Protein 3V9W (pdb70)

Organism: Escherichia coli (strain K12) (NCBI:txid83333)

CATH classification: 3.30.420.10

Nearest PDB structures (foldseek):
  3v9x-assembly1_B  TM=9.997E-01  e=3.879E-39  Escherichia coli K-12
  3nh2-assembly1_A  TM=9.971E-01  e=1.333E-38  Escherichia coli
  3va3-assembly1_B  TM=9.968E-01  e=2.052E-38  Escherichia coli K-12
  3ngy-assembly2_C  TM=9.799E-01  e=1.979E-33  Escherichia coli
  2f96-assembly1_B  TM=9.864E-01  e=3.680E-30  Pseudomonas aeruginosa PAO1

GO terms:
  GO:0042802 identical protein binding (F, IPI)
  GO:0005515 protein binding (F, IPI)
  GO:0000175 3'-5'-RNA exonuclease activity (F, IDA)
  GO:0000287 magnesium ion binding (F, IDA)
  GO:0005829 cytosol (C, IDA)
  GO:0008310 single-stranded DNA 3'-5' DNA exonuclease activity (F, IDA)
  GO:0008408 3'-5' exonuclease activity (F, IDA)
  GO:0034644 cellular response to UV (P, EXP)
  GO:0042780 tRNA 3'-end processing (P, EXP)
  GO:0008408 3'-5' exonuclease activity (F, EXP)
  GO:0042780 tRNA 3'-end processing (P, IMP)
  GO:0043628 regulatory ncRNA 3'-end processing (P, IMP)
  GO:0031125 rRNA 3'-end processing (P, IMP)
  GO:0006974 DNA damage response (P, IMP)
  GO:0042803 protein homodimerization activity (F, IPI)

Solvent-accessible surface area: 34585 Å² total; per-residue (Å²): 62,9,12,120,6,1,102,9,10,10,0,0,0,2,25,6,14,12,0,4,188,73,16,162,68,6,0,3,0,12,0,0,0,3,1,2,94,43,47,173,117,21,81,4,62,53,74,53,73,27,61,41,60,2,83,31,54,147,81,20,59,70,63,91,116,17,39,84,128,19,66,22,74,30,115,60,128,131,35,54,28,43,58,18,103,66,0,1,63,66,0,2,133,44,0,79,141,16,17,162,86,51,72,15,127,74,0,1,1,0,0,32,33,0,29,61,6,16,45,0,1,58,14,4,7,131,80,32,72,37,179,163,28,9,1,30,67,124,6,11,2,2,0,2,1,1,0,0,2,0,2,3,44,9,54,26,31,103,0,0,103,52,14,66,26,124,35,55,81,130,91,17,81,47,0,79,34,14,0,62,34,5,0,40,0,2,6,33,0,6,20,44,1,52,131,55,49,5,51,75,80,140,53,7,11,125,7,1,85,9,2,5,0,0,0,2,25,7,14,12,0,5,185,74,16,164,67,7,0,4,0,12,0,0,0,3,0,2,91,58,38,174,126,20,58,6,81,52,60,1,58,7,59,31,60,2,85,30,52,156,76,18,65,57,64,87,110,18,39,88,126,24,64,23,72,20,131,59,127,100,33,59,32,32,56,19,56,18,0,0,6,10,1,1,42,8,0,47,76,11,19,144,90,44,61,11,100,94,0,0,1,0,0,33,34,1,73,58,6,15,37,0,1,61,15,2,7,133,82,32,62,20,146,114,43,15,4,18,73,121,6,2,2,7,0,2,1,1,0,0,2,1,2,3,46,11,57,25,35,107,0,0,108,52,12,68,26,114,28,50,92,127,89,18,90,50,0,77,36,13,0,60,32,5,0,40,0,1,6,44,2,7,18,51,0,58,148,66,50,6,49,95,119,62,130,163,37,27,4,15,116,7,2,164,6,28,7,0,0,0,2,21,5,11,11,0,6,185,76,15,153,70,5,0,3,0,0,0,0,0,1,1,1,66,16,48,141,122,21,75,4,59,50,72,54,66,17,28,40,8,2,83,42,52,151,81,23,60,73,70,103,153,16,39,88,131,12,48,9,77,26,137,20,96,4,10,48,31,29,44,16,111,89,0,0,70,58,0,0,81,37,0,57,140,14,16,165,51,5,53,13,121,86,0,1,1,0,0,32,38,2,63,64,6,12,35,0,0,58,17,2,8,133,85,30,83,30,167,201,32,10,2,34,64,131,8,19,2,8,0,2,1,2,0,0,2,0,3,4,29,21,76,25,33,84,0,0,100,20,15,71,25,113,30,43,95,33,24,18,50,8,0,20,25,10,0,60,32,4,0,42,0,2,6,31,0,6,20,22,0,50,133,65,45,5,55,88,69,159,132,174,44,27,3,16,114,8,3,128,7,25,6,0,0,0,2,22,6,12,10,0,5,186,75,15,153,58,6,0,4,0,5,0,0,0,2,1,1,94,16,35,144,113,22,80,5,61,51,72,54,67,28,60,39,58,3,88,27,52,155,68,21,74,66,63,93,118,18,40,88,137,17,66,23,84,21,135,61,127,134,23,58,35,32,56,16,111,90,0,0,74,62,0,0,103,29,0,63,115,12,16,171,68,24,56,16,102,108,0,0,0,0,0,33,35,2,63,64,6,12,36,2,0,60,16,2,7,130,85,31,92,25,168,194,42,12,4,26,70,127,8,19,2,7,0,3,1,1,0,0,2,0,3,4,22,25,89,25,29,109,0,0,91,47,15,70,26,121,36,62,102,120,94,24,53,46,0,70,29,10,0,59,31,5,0,41,0,1,6,32,1,6,18,42,0,50,129,65,48,3,50,91,42,67,116,108,77

Structure (mmCIF, N/CA/C/O backbone):
data_3V9W
#
_entry.id   3V9W
#
_cell.length_a   46.340
_cell.length_b   46.340
_cell.length_c   315.354
_cell.angle_alpha   90.00
_cell.angle_beta   90.00
_cell.angle_gamma   120.00
#
_symmetry.space_group_name_H-M   'P 32'
#
loop_
_entity.id
_entity.type
_entity.pdbx_description
1 polymer 'Ribonuclease T'
2 polymer "DNA (5'-D(*GP*CP*TP*TP*A)-3')"
3 non-polymer 'MAGNESIUM ION'
4 non-polymer 'COBALT (II) ION'
5 water water
#
loop_
_atom_site.group_PDB
_atom_site.id
_atom_site.type_symbol
_atom_site.label_atom_id
_atom_site.label_alt_id
_atom_site.label_comp_id
_atom_site.label_asym_id
_atom_site.label_entity_id
_atom_site.label_seq_id
_atom_site.pdbx_PDB_ins_code
_atom_site.Cartn_x
_atom_site.Cartn_y
_atom_site.Cartn_z
_atom_site.occupancy
_atom_site.B_iso_or_equiv
_atom_site.auth_seq_id
_atom_site.auth_comp_id
_atom_site.auth_asym_id
_atom_site.auth_atom_id
_atom_site.pdbx_PDB_model_num
ATOM 1 N N . GLY A 1 29 ? 18.769 6.823 -14.621 1.00 50.41 9 GLY A N 1
ATOM 2 C CA . GLY A 1 29 ? 18.880 6.239 -13.297 1.00 51.90 9 GLY A CA 1
ATOM 3 C C . GLY A 1 29 ? 17.536 5.802 -12.747 1.00 45.18 9 GLY A C 1
ATOM 4 O O . GLY A 1 29 ? 17.335 5.768 -11.533 1.00 45.64 9 GLY A O 1
ATOM 5 N N . LEU A 1 30 ? 16.617 5.465 -13.646 1.00 43.73 10 LEU A N 1
ATOM 6 C CA . LEU A 1 30 ? 15.275 5.048 -13.257 1.00 40.66 10 LEU A CA 1
ATOM 7 C C . LEU A 1 30 ? 15.321 3.928 -12.224 1.00 42.93 10 LEU A C 1
ATOM 8 O O . LEU A 1 30 ? 14.551 3.928 -11.263 1.00 35.55 10 LEU A O 1
ATOM 13 N N . CYS A 1 31 ? 16.226 2.976 -12.424 1.00 46.01 11 CYS A N 1
ATOM 14 C CA . CYS A 1 31 ? 16.384 1.881 -11.471 1.00 41.90 11 CYS A CA 1
ATOM 15 C C . CYS A 1 31 ? 17.487 2.159 -10.439 1.00 38.53 11 CYS A C 1
ATOM 16 O O . CYS A 1 31 ? 17.855 1.286 -9.655 1.00 44.49 11 CYS A O 1
ATOM 19 N N . ASP A 1 32 ? 18.005 3.382 -10.443 1.00 39.23 12 ASP A N 1
ATOM 20 C CA . ASP A 1 32 ? 18.830 3.862 -9.339 1.00 42.60 12 ASP A CA 1
ATOM 21 C C . ASP A 1 32 ? 17.918 4.520 -8.314 1.00 34.24 12 ASP A C 1
ATOM 22 O O . ASP A 1 32 ? 18.213 4.549 -7.120 1.00 40.69 12 ASP A O 1
ATOM 27 N N . ARG A 1 33 ? 16.801 5.043 -8.806 1.00 27.75 13 ARG A N 1
ATOM 28 C CA . ARG A 1 33 ? 15.868 5.815 -8.000 1.00 30.29 13 ARG A CA 1
ATOM 29 C C . ARG A 1 33 ? 15.130 4.945 -6.982 1.00 24.67 13 ARG A C 1
ATOM 30 O O . ARG A 1 33 ? 14.937 5.349 -5.834 1.00 25.62 13 ARG A O 1
ATOM 38 N N . PHE A 1 34 ? 14.731 3.749 -7.402 1.00 22.50 14 PHE A N 1
ATOM 39 C CA . PHE A 1 34 ? 13.945 2.861 -6.548 1.00 25.92 14 PHE A CA 1
ATOM 40 C C . PHE A 1 34 ? 14.624 1.513 -6.300 1.00 25.91 14 PHE A C 1
ATOM 41 O O . PHE A 1 34 ? 14.023 0.457 -6.493 1.00 24.74 14 PHE A O 1
ATOM 49 N N . ARG A 1 35 ? 15.874 1.568 -5.850 1.00 27.35 15 ARG A N 1
ATOM 50 C CA . ARG A 1 35 ? 16.693 0.376 -5.604 1.00 26.99 15 ARG A CA 1
ATOM 51 C C . ARG A 1 35 ? 16.487 -0.777 -6.593 1.00 24.02 15 ARG A C 1
ATOM 52 O O . ARG A 1 35 ? 16.454 -1.942 -6.202 1.00 28.25 15 ARG A O 1
ATOM 60 N N . GLY A 1 36 ? 16.368 -0.446 -7.874 1.00 27.11 16 GLY A N 1
ATOM 61 C CA . GLY A 1 36 ? 16.289 -1.461 -8.910 1.00 27.08 16 GLY A CA 1
ATOM 62 C C . GLY A 1 36 ? 14.880 -1.772 -9.382 1.00 29.74 16 GLY A C 1
ATOM 63 O O . GLY A 1 36 ? 14.697 -2.463 -10.383 1.00 27.32 16 GLY A O 1
ATOM 64 N N . PHE A 1 37 ? 13.883 -1.271 -8.659 1.00 24.17 17 PHE A N 1
ATOM 65 C CA . PHE A 1 37 ? 12.489 -1.445 -9.053 1.00 26.29 17 PHE A CA 1
ATOM 66 C C . PHE A 1 37 ? 12.136 -0.622 -10.289 1.00 18.82 17 PHE A C 1
ATOM 67 O O . PHE A 1 37 ? 12.469 0.559 -10.382 1.00 26.55 17 PHE A O 1
ATOM 75 N N . TYR A 1 38 ? 11.433 -1.263 -11.216 1.00 20.44 18 TYR A N 1
ATOM 76 C CA . TYR A 1 38 ? 10.948 -0.643 -12.437 1.00 18.46 18 TYR A CA 1
ATOM 77 C C . TYR A 1 38 ? 9.460 -0.366 -12.243 1.00 16.39 18 TYR A C 1
ATOM 78 O O . TYR A 1 38 ? 8.654 -1.282 -12.323 1.00 17.39 18 TYR A O 1
ATOM 87 N N . PRO A 1 39 ? 9.097 0.897 -11.962 1.00 18.55 19 PRO A N 1
ATOM 88 C CA . PRO A 1 39 ? 7.705 1.208 -11.608 1.00 18.81 19 PRO A CA 1
ATOM 89 C C . PRO A 1 39 ? 6.782 1.210 -12.820 1.00 15.00 19 PRO A C 1
ATOM 90 O O . PRO A 1 39 ? 7.020 1.928 -13.791 1.00 18.84 19 PRO A O 1
ATOM 94 N N . VAL A 1 40 ? 5.727 0.408 -12.758 1.00 12.14 20 VAL A N 1
ATOM 95 C CA . VAL A 1 40 ? 4.752 0.371 -13.830 1.00 14.71 20 VAL A CA 1
ATOM 96 C C . VAL A 1 40 ? 3.363 0.667 -13.283 1.00 17.01 20 VAL A C 1
ATOM 97 O O . VAL A 1 40 ? 2.882 -0.030 -12.389 1.00 14.72 20 VAL A O 1
ATOM 101 N N . VAL A 1 41 ? 2.725 1.694 -13.833 1.00 16.41 21 VAL A N 1
ATOM 102 C CA . VAL A 1 41 ? 1.400 2.102 -13.387 1.00 19.32 21 VAL A CA 1
ATOM 103 C C . VAL A 1 41 ? 0.342 1.163 -13.952 1.00 17.17 21 VAL A C 1
ATOM 104 O O . VAL A 1 41 ? 0.322 0.874 -15.151 1.00 15.42 21 VAL A O 1
ATOM 108 N N . ILE A 1 42 ? -0.526 0.668 -13.074 1.00 16.23 22 ILE A N 1
ATOM 109 C CA . ILE A 1 42 ? -1.552 -0.283 -13.467 1.00 17.29 22 ILE A CA 1
ATOM 110 C C . ILE A 1 42 ? -2.900 0.141 -12.910 1.00 16.37 22 ILE A C 1
ATOM 111 O O . ILE A 1 42 ? -3.003 0.545 -11.747 1.00 14.22 22 ILE A O 1
ATOM 116 N N . ASP A 1 43 ? -3.925 0.067 -13.753 1.00 14.16 23 ASP A N 1
ATOM 117 C CA . ASP A 1 43 ? -5.301 0.166 -13.292 1.00 16.27 23 ASP A CA 1
ATOM 118 C C . ASP A 1 43 ? -6.137 -0.946 -13.912 1.00 16.99 23 ASP A C 1
ATOM 119 O O . ASP A 1 43 ? -6.010 -1.240 -15.102 1.00 16.04 23 ASP A O 1
ATOM 124 N N . VAL A 1 44 ? -6.998 -1.556 -13.102 1.00 15.85 24 VAL A N 1
ATOM 125 C CA . VAL A 1 44 ? -7.903 -2.579 -13.599 1.00 17.75 24 VAL A CA 1
ATOM 126 C C . VAL A 1 44 ? -9.356 -2.178 -13.390 1.00 21.22 24 VAL A C 1
ATOM 127 O O . VAL A 1 44 ? -9.672 -1.415 -12.476 1.00 19.98 24 VAL A O 1
ATOM 131 N N . GLU A 1 45 ? -10.229 -2.685 -14.255 1.00 17.44 25 GLU A N 1
ATOM 132 C CA . GLU A 1 45 ? -11.663 -2.622 -14.019 1.00 20.54 25 GLU A CA 1
ATOM 133 C C . GLU A 1 45 ? -12.139 -4.045 -13.797 1.00 21.12 25 GLU A C 1
ATOM 134 O O . GLU A 1 45 ? -11.645 -4.978 -14.433 1.00 20.09 25 GLU A O 1
ATOM 140 N N . THR A 1 46 ? -13.097 -4.212 -12.893 1.00 20.42 26 THR A N 1
ATOM 141 C CA . THR A 1 46 ? -13.488 -5.541 -12.453 1.00 19.99 26 THR A CA 1
ATOM 142 C C . THR A 1 46 ? -14.998 -5.640 -12.304 1.00 19.66 26 THR A C 1
ATOM 143 O O . THR A 1 46 ? -15.696 -4.630 -12.338 1.00 20.70 26 THR A O 1
ATOM 147 N N . ALA A 1 47 ? -15.490 -6.860 -12.114 1.00 23.61 27 ALA A N 1
ATOM 148 C CA . ALA A 1 47 ? -16.910 -7.074 -11.860 1.00 26.13 27 ALA A CA 1
ATOM 149 C C . ALA A 1 47 ? -17.185 -7.276 -10.373 1.00 26.51 27 ALA A C 1
ATOM 150 O O . ALA A 1 47 ? -18.161 -7.930 -10.003 1.00 27.10 27 ALA A O 1
ATOM 152 N N . GLY A 1 48 ? -16.324 -6.722 -9.523 1.00 23.83 28 GLY A N 1
ATOM 153 C CA . GLY A 1 48 ? -16.514 -6.814 -8.084 1.00 25.69 28 GLY A CA 1
ATOM 154 C C . GLY A 1 48 ? -15.251 -6.567 -7.281 1.00 24.53 28 GLY A C 1
ATOM 155 O O . GLY A 1 48 ? -14.186 -6.322 -7.846 1.00 21.01 28 GLY A O 1
ATOM 156 N N . PHE A 1 49 ? -15.365 -6.634 -5.958 1.00 21.64 29 PHE A N 1
ATOM 157 C CA . PHE A 1 49 ? -14.235 -6.328 -5.091 1.00 18.10 29 PHE A CA 1
ATOM 158 C C . PHE A 1 49 ? -13.434 -7.564 -4.710 1.00 22.62 29 PHE A C 1
ATOM 159 O O . PHE A 1 49 ? -12.395 -7.458 -4.057 1.00 25.68 29 PHE A O 1
ATOM 167 N N . ASN A 1 50 ? -13.922 -8.736 -5.103 1.00 25.23 30 ASN A N 1
ATOM 168 C CA . ASN A 1 50 ? -13.264 -9.988 -4.739 1.00 25.85 30 ASN A CA 1
ATOM 169 C C . ASN A 1 50 ? -12.319 -10.469 -5.836 1.00 22.27 30 ASN A C 1
ATOM 170 O O . ASN A 1 50 ? -12.762 -10.947 -6.879 1.00 21.92 30 ASN A O 1
ATOM 175 N N . ALA A 1 51 ? -11.017 -10.345 -5.589 1.00 21.67 31 ALA A N 1
ATOM 176 C CA . ALA A 1 51 ? -10.009 -10.628 -6.607 1.00 23.43 31 ALA A CA 1
ATOM 177 C C . ALA A 1 51 ? -9.982 -12.095 -7.034 1.00 25.34 31 ALA A C 1
ATOM 178 O O . ALA A 1 51 ? -9.513 -12.420 -8.123 1.00 26.48 31 ALA A O 1
ATOM 180 N N . LYS A 1 52 ? -10.486 -12.979 -6.179 1.00 27.59 32 LYS A N 1
ATOM 181 C CA . LYS A 1 52 ? -10.437 -14.409 -6.469 1.00 28.23 32 LYS A CA 1
ATOM 182 C C . LYS A 1 52 ? -11.655 -14.928 -7.228 1.00 25.43 32 LYS A C 1
ATOM 183 O O . LYS A 1 52 ? -11.560 -15.921 -7.949 1.00 24.07 32 LYS A O 1
ATOM 189 N N . THR A 1 53 ? -12.792 -14.258 -7.074 1.00 21.52 33 THR A N 1
ATOM 190 C CA . THR A 1 53 ? -14.042 -14.760 -7.635 1.00 29.10 33 THR A CA 1
ATOM 191 C C . THR A 1 53 ? -14.707 -13.814 -8.629 1.00 29.66 33 THR A C 1
ATOM 192 O O . THR A 1 53 ? -15.606 -14.218 -9.366 1.00 25.70 33 THR A O 1
ATOM 196 N N . ASP A 1 54 ? -14.280 -12.556 -8.644 1.00 26.25 34 ASP A N 1
ATOM 197 C CA . ASP A 1 54 ? -14.908 -11.573 -9.516 1.00 22.45 34 ASP A CA 1
ATOM 198 C C . ASP A 1 54 ? -14.077 -11.334 -10.774 1.00 21.62 34 ASP A C 1
ATOM 199 O O . ASP A 1 54 ? -12.848 -11.291 -10.724 1.00 23.12 34 ASP A O 1
ATOM 204 N N . ALA A 1 55 ? -14.761 -11.197 -11.903 1.00 22.01 35 ALA A N 1
ATOM 205 C CA . ALA A 1 55 ? -14.093 -11.077 -13.195 1.00 23.36 35 ALA A CA 1
ATOM 206 C C . ALA A 1 55 ? -13.194 -9.848 -13.291 1.00 21.05 35 ALA A C 1
ATOM 207 O O . ALA A 1 55 ? -13.544 -8.765 -12.822 1.00 19.22 35 ALA A O 1
ATOM 209 N N . LEU A 1 56 ? -12.028 -10.038 -13.899 1.00 19.49 36 LEU A N 1
ATOM 210 C CA . LEU A 1 56 ? -11.230 -8.928 -14.399 1.00 20.02 36 LEU A CA 1
ATOM 211 C C . LEU A 1 56 ? -11.836 -8.510 -15.738 1.00 18.45 36 LEU A C 1
ATOM 212 O O . LEU A 1 56 ? -12.095 -9.356 -16.591 1.00 23.31 36 LEU A O 1
ATOM 217 N N . LEU A 1 57 ? -12.082 -7.217 -15.923 1.00 18.86 37 LEU A N 1
ATOM 218 C CA . LEU A 1 57 ? -12.757 -6.751 -17.137 1.00 19.93 37 LEU A CA 1
ATOM 219 C C . LEU A 1 57 ? -11.895 -5.864 -18.029 1.00 21.17 37 LEU A C 1
ATOM 220 O O . LEU A 1 57 ? -12.140 -5.754 -19.227 1.00 17.75 37 LEU A O 1
ATOM 225 N N . GLU A 1 58 ? -10.898 -5.216 -17.446 1.00 21.76 38 GLU A N 1
ATOM 226 C CA . GLU A 1 58 ? -10.083 -4.282 -18.205 1.00 17.84 38 GLU A CA 1
ATOM 227 C C . GLU A 1 58 ? -8.779 -4.059 -17.473 1.00 19.26 38 GLU A C 1
ATOM 228 O O . GLU A 1 58 ? -8.730 -4.100 -16.245 1.00 16.66 38 GLU A O 1
ATOM 234 N N . ILE A 1 59 ? -7.713 -3.831 -18.226 1.00 17.32 39 ILE A N 1
ATOM 235 C CA . ILE A 1 59 ? -6.434 -3.517 -17.611 1.00 13.41 39 ILE A CA 1
ATOM 236 C C . ILE A 1 59 ? -5.657 -2.566 -18.502 1.00 16.34 39 ILE A C 1
ATOM 237 O O . ILE A 1 59 ? -5.661 -2.699 -19.727 1.00 19.80 39 ILE A O 1
ATOM 242 N N . ALA A 1 60 ? -5.028 -1.578 -17.882 1.00 16.04 40 ALA A N 1
ATOM 243 C CA . ALA A 1 60 ? -4.170 -0.656 -18.605 1.00 15.37 40 ALA A CA 1
ATOM 244 C C . ALA A 1 60 ? -2.852 -0.528 -17.861 1.00 18.60 40 ALA A C 1
ATOM 245 O O . ALA A 1 60 ? -2.815 -0.548 -16.625 1.00 17.26 40 ALA A O 1
ATOM 247 N N . ALA A 1 61 ? -1.767 -0.405 -18.618 1.00 17.96 41 ALA A N 1
ATOM 248 C CA . ALA A 1 61 ? -0.443 -0.311 -18.029 1.00 15.81 41 ALA A CA 1
ATOM 249 C C . ALA A 1 61 ? 0.349 0.830 -18.648 1.00 16.83 41 ALA A C 1
ATOM 250 O O . ALA A 1 61 ? 0.341 1.019 -19.866 1.00 18.43 41 ALA A O 1
ATOM 252 N N . ILE A 1 62 ? 1.039 1.584 -17.799 1.00 16.81 42 ILE A N 1
ATOM 253 C CA . ILE A 1 62 ? 1.890 2.671 -18.269 1.00 17.59 42 ILE A CA 1
ATOM 254 C C . ILE A 1 62 ? 3.272 2.555 -17.636 1.00 19.43 42 ILE A C 1
ATOM 255 O O . ILE A 1 62 ? 3.421 2.645 -16.417 1.00 16.71 42 ILE A O 1
ATOM 260 N N . THR A 1 63 ? 4.280 2.322 -18.469 1.00 16.17 43 THR A N 1
ATOM 261 C CA . THR A 1 63 ? 5.656 2.275 -18.002 1.00 16.97 43 THR A CA 1
ATOM 262 C C . THR A 1 63 ? 6.169 3.701 -17.864 1.00 18.20 43 THR A C 1
ATOM 263 O O . THR A 1 63 ? 5.560 4.636 -18.388 1.00 19.36 43 THR A O 1
ATOM 267 N N . LEU A 1 64 ? 7.287 3.861 -17.169 1.00 18.80 44 LEU A N 1
ATOM 268 C CA . LEU A 1 64 ? 7.835 5.184 -16.916 1.00 20.66 44 LEU A CA 1
ATOM 269 C C . LEU A 1 64 ? 9.269 5.288 -17.421 1.00 20.99 44 LEU A C 1
ATOM 270 O O . LEU A 1 64 ? 9.953 4.278 -17.593 1.00 26.44 44 LEU A O 1
ATOM 275 N N . LYS A 1 65 ? 9.721 6.514 -17.653 1.00 26.47 45 LYS A N 1
ATOM 276 C CA . LYS A 1 65 ? 11.107 6.746 -18.028 1.00 28.51 45 LYS A CA 1
ATOM 277 C C . LYS A 1 65 ? 11.648 7.967 -17.303 1.00 27.67 45 LYS A C 1
ATOM 278 O O . LYS A 1 65 ? 10.884 8.828 -16.867 1.00 22.06 45 LYS A O 1
ATOM 284 N N . MET A 1 66 ? 12.967 8.026 -17.171 1.00 27.50 46 MET A N 1
ATOM 285 C CA . MET A 1 66 ? 13.622 9.177 -16.575 1.00 25.91 46 MET A CA 1
ATOM 286 C C . MET A 1 66 ? 14.515 9.836 -17.613 1.00 32.58 46 MET A C 1
ATOM 287 O O . MET A 1 66 ? 15.309 9.162 -18.269 1.00 30.78 46 MET A O 1
ATOM 292 N N . ASP A 1 67 ? 14.381 11.149 -17.772 1.00 32.74 47 ASP A N 1
ATOM 293 C CA . ASP A 1 67 ? 15.206 11.859 -18.742 1.00 32.52 47 ASP A CA 1
ATOM 294 C C . ASP A 1 67 ? 16.630 12.045 -18.223 1.00 31.35 47 ASP A C 1
ATOM 295 O O . ASP A 1 67 ? 16.961 11.614 -17.119 1.00 30.48 47 ASP A O 1
ATOM 300 N N . GLU A 1 68 ? 17.472 12.678 -19.032 1.00 33.08 48 GLU A N 1
ATOM 301 C CA . GLU A 1 68 ? 18.880 12.830 -18.693 1.00 36.89 48 GLU A CA 1
ATOM 302 C C . GLU A 1 68 ? 19.075 13.781 -17.511 1.00 36.96 48 GLU A C 1
ATOM 303 O O . GLU A 1 68 ? 20.128 13.783 -16.873 1.00 35.79 48 GLU A O 1
ATOM 309 N N . GLN A 1 69 ? 18.052 14.580 -17.221 1.00 27.40 49 GLN A N 1
ATOM 310 C CA . GLN A 1 69 ? 18.096 15.517 -16.101 1.00 30.79 49 GLN A CA 1
ATOM 311 C C . GLN A 1 69 ? 17.491 14.936 -14.820 1.00 39.06 49 GLN A C 1
ATOM 312 O O . GLN A 1 69 ? 17.451 15.606 -13.787 1.00 35.92 49 GLN A O 1
ATOM 318 N N . GLY A 1 70 ? 17.011 13.698 -14.894 1.00 30.92 50 GLY A N 1
ATOM 319 C CA . GLY A 1 70 ? 16.549 12.990 -13.712 1.00 30.70 50 GLY A CA 1
ATOM 320 C C . GLY A 1 70 ? 15.065 13.116 -13.431 1.00 30.40 50 GLY A C 1
ATOM 321 O O . GLY A 1 70 ? 14.598 12.771 -12.342 1.00 31.40 50 GLY A O 1
ATOM 322 N N . TRP A 1 71 ? 14.316 13.606 -14.412 1.00 29.58 51 TRP A N 1
ATOM 323 C CA . TRP A 1 71 ? 12.885 13.810 -14.243 1.00 26.78 51 TRP A CA 1
ATOM 324 C C . TRP A 1 71 ? 12.072 12.620 -14.748 1.00 32.52 51 TRP A C 1
ATOM 325 O O . TRP A 1 71 ? 12.440 11.974 -15.730 1.00 26.56 51 TRP A O 1
ATOM 336 N N . LEU A 1 72 ? 10.965 12.343 -14.065 1.00 27.39 52 LEU A N 1
ATOM 337 C CA . LEU A 1 72 ? 10.141 11.173 -14.352 1.00 23.08 52 LEU A CA 1
ATOM 338 C C . LEU A 1 72 ? 8.922 11.527 -15.205 1.00 24.04 52 LEU A C 1
ATOM 339 O O . LEU A 1 72 ? 8.248 12.529 -14.964 1.00 25.87 52 LEU A O 1
ATOM 344 N N . MET A 1 73 ? 8.642 10.696 -16.203 1.00 22.50 53 MET A N 1
ATOM 345 C CA . MET A 1 73 ? 7.500 10.912 -17.080 1.00 21.90 53 MET A CA 1
ATOM 346 C C . MET A 1 73 ? 7.028 9.579 -17.644 1.00 18.52 53 MET A C 1
ATOM 347 O O . MET A 1 73 ? 7.772 8.600 -17.621 1.00 19.83 53 MET A O 1
ATOM 352 N N . PRO A 1 74 ? 5.785 9.536 -18.145 1.00 20.76 54 PRO A N 1
ATOM 353 C CA . PRO A 1 74 ? 5.244 8.309 -18.740 1.00 19.22 54 PRO A CA 1
ATOM 354 C C . PRO A 1 74 ? 5.998 7.916 -20.004 1.00 23.37 54 PRO A C 1
ATOM 355 O O . PRO A 1 74 ? 6.451 8.789 -20.750 1.00 28.03 54 PRO A O 1
ATOM 359 N N . ASP A 1 75 ? 6.121 6.614 -20.238 1.00 21.39 55 ASP A N 1
ATOM 360 C CA . ASP A 1 75 ? 6.835 6.095 -21.398 1.00 22.33 55 ASP A CA 1
ATOM 361 C C . ASP A 1 75 ? 5.867 5.386 -22.353 1.00 23.68 55 ASP A C 1
ATOM 362 O O . ASP A 1 75 ? 5.354 5.998 -23.287 1.00 24.45 55 ASP A O 1
ATOM 367 N N . THR A 1 76 ? 5.604 4.108 -22.096 1.00 23.77 56 THR A N 1
ATOM 368 C CA . THR A 1 76 ? 4.756 3.286 -22.958 1.00 25.25 56 THR A CA 1
ATOM 369 C C . THR A 1 76 ? 3.385 2.991 -22.341 1.00 21.45 56 THR A C 1
ATOM 370 O O . THR A 1 76 ? 3.289 2.733 -21.149 1.00 21.70 56 THR A O 1
ATOM 374 N N . THR A 1 77 ? 2.337 3.018 -23.162 1.00 24.15 57 THR A N 1
ATOM 375 C CA . THR A 1 77 ? 0.982 2.694 -22.709 1.00 25.39 57 THR A CA 1
ATOM 376 C C . THR A 1 77 ? 0.412 1.450 -23.397 1.00 25.05 57 THR A C 1
ATOM 377 O O . THR A 1 77 ? 0.433 1.348 -24.622 1.00 23.62 57 THR A O 1
ATOM 381 N N . LEU A 1 78 ? -0.094 0.510 -22.600 1.00 22.57 58 LEU A N 1
ATOM 382 C CA . LEU A 1 78 ? -0.840 -0.642 -23.110 1.00 20.61 58 LEU A CA 1
ATOM 383 C C . LEU A 1 78 ? -2.219 -0.687 -22.467 1.00 20.75 58 LEU A C 1
ATOM 384 O O . LEU A 1 78 ? -2.403 -0.239 -21.337 1.00 22.68 58 LEU A O 1
ATOM 389 N N . HIS A 1 79 ? -3.179 -1.261 -23.180 1.00 20.84 59 HIS A N 1
ATOM 390 C CA . HIS A 1 79 ? -4.551 -1.322 -22.692 1.00 20.43 59 HIS A CA 1
ATOM 391 C C . HIS A 1 79 ? -5.287 -2.521 -23.285 1.00 20.22 59 HIS A C 1
ATOM 392 O O . HIS A 1 79 ? -5.254 -2.748 -24.495 1.00 19.17 59 HIS A O 1
ATOM 399 N N . PHE A 1 80 ? -5.941 -3.297 -22.426 1.00 19.02 60 PHE A N 1
ATOM 400 C CA . PHE A 1 80 ? -6.695 -4.459 -22.883 1.00 19.03 60 PHE A CA 1
ATOM 401 C C . PHE A 1 80 ? -8.068 -4.566 -22.246 1.00 21.29 60 PHE A C 1
ATOM 402 O O . PHE A 1 80 ? -8.223 -4.391 -21.040 1.00 19.12 60 PHE A O 1
ATOM 410 N N . HIS A 1 81 ? -9.063 -4.865 -23.070 1.00 22.75 61 HIS A N 1
ATOM 411 C CA . HIS A 1 81 ? -10.352 -5.285 -22.556 1.00 19.77 61 HIS A CA 1
ATOM 412 C C . HIS A 1 81 ? -10.246 -6.774 -22.294 1.00 22.02 61 HIS A C 1
ATOM 413 O O . HIS A 1 81 ? -9.716 -7.521 -23.117 1.00 21.71 61 HIS A O 1
ATOM 420 N N . VAL A 1 82 ? -10.730 -7.202 -21.134 1.00 20.84 62 VAL A N 1
ATOM 421 C CA . VAL A 1 82 ? -10.542 -8.575 -20.696 1.00 18.90 62 VAL A CA 1
ATOM 422 C C . VAL A 1 82 ? -11.873 -9.314 -20.596 1.00 23.10 62 VAL A C 1
ATOM 423 O O . VAL A 1 82 ? -12.836 -8.799 -20.035 1.00 23.15 62 VAL A O 1
ATOM 427 N N . GLU A 1 83 ? -11.915 -10.517 -21.161 1.00 24.91 63 GLU A N 1
ATOM 428 C CA . GLU A 1 83 ? -13.096 -11.366 -21.092 1.00 28.65 63 GLU A CA 1
ATOM 429 C C . GLU A 1 83 ? -13.194 -11.985 -19.707 1.00 22.16 63 GLU A C 1
ATOM 430 O O . GLU A 1 83 ? -12.210 -12.520 -19.198 1.00 23.62 63 GLU A O 1
ATOM 436 N N . PRO A 1 84 ? -14.384 -11.915 -19.090 1.00 25.85 64 PRO A N 1
ATOM 437 C CA . PRO A 1 84 ? -14.582 -12.542 -17.779 1.00 29.28 64 PRO A CA 1
ATOM 438 C C . PRO A 1 84 ? -14.188 -14.009 -17.822 1.00 29.22 64 PRO A C 1
ATOM 439 O O . PRO A 1 84 ? -14.637 -14.738 -18.708 1.00 35.03 64 PRO A O 1
ATOM 443 N N . PHE A 1 85 ? -13.345 -14.434 -16.887 1.00 23.40 65 PHE A N 1
ATOM 444 C CA . PHE A 1 85 ? -12.853 -15.804 -16.897 1.00 27.03 65 PHE A CA 1
ATOM 445 C C . PHE A 1 85 ? -14.010 -16.773 -16.695 1.00 27.45 65 PHE A C 1
ATOM 446 O O . PHE A 1 85 ? -15.061 -16.396 -16.180 1.00 29.55 65 PHE A O 1
ATOM 454 N N . VAL A 1 86 ? -13.827 -18.011 -17.137 1.00 34.87 66 VAL A N 1
ATOM 455 C CA . VAL A 1 86 ? -14.891 -19.002 -17.039 1.00 32.55 66 VAL A CA 1
ATOM 456 C C . VAL A 1 86 ? -15.207 -19.297 -15.581 1.00 25.78 66 VAL A C 1
ATOM 457 O O . VAL A 1 86 ? -14.332 -19.693 -14.810 1.00 27.66 66 VAL A O 1
ATOM 461 N N . GLY A 1 87 ? -16.463 -19.083 -15.206 1.00 31.41 67 GLY A N 1
ATOM 462 C CA . GLY A 1 87 ? -16.894 -19.304 -13.839 1.00 30.05 67 GLY A CA 1
ATOM 463 C C . GLY A 1 87 ? -16.874 -18.026 -13.026 1.00 29.30 67 GLY A C 1
ATOM 464 O O . GLY A 1 87 ? -17.324 -17.996 -11.882 1.00 27.03 67 GLY A O 1
ATOM 465 N N . ALA A 1 88 ? -16.352 -16.961 -13.623 1.00 30.02 68 ALA A N 1
ATOM 466 C CA . ALA A 1 88 ? -16.237 -15.684 -12.930 1.00 26.53 68 ALA A CA 1
ATOM 467 C C . ALA A 1 88 ? -17.589 -15.145 -12.481 1.00 26.47 68 ALA A C 1
ATOM 468 O O . ALA A 1 88 ? -18.586 -15.261 -13.192 1.00 27.61 68 ALA A O 1
ATOM 470 N N . ASN A 1 89 ? -17.610 -14.552 -11.292 1.00 28.72 69 ASN A N 1
ATOM 471 C CA . ASN A 1 89 ? -18.791 -13.864 -10.796 1.00 27.81 69 ASN A CA 1
ATOM 472 C C . ASN A 1 89 ? -18.861 -12.437 -11.331 1.00 31.98 69 ASN A C 1
ATOM 473 O O . ASN A 1 89 ? -17.829 -11.791 -11.532 1.00 29.50 69 ASN A O 1
ATOM 478 N N . LEU A 1 90 ? -20.076 -11.949 -11.570 1.00 31.81 70 LEU A N 1
ATOM 479 C CA . LEU A 1 90 ? -20.271 -10.578 -12.035 1.00 29.88 70 LEU A CA 1
ATOM 480 C C . LEU A 1 90 ? -21.257 -9.826 -11.146 1.00 34.13 70 LEU A C 1
ATOM 481 O O . LEU A 1 90 ? -22.426 -10.197 -11.060 1.00 36.65 70 LEU A O 1
ATOM 486 N N . GLN A 1 91 ? -20.784 -8.769 -10.491 1.00 31.88 71 GLN A N 1
ATOM 487 C CA . GLN A 1 91 ? -21.639 -7.956 -9.628 1.00 33.20 71 GLN A CA 1
ATOM 488 C C . GLN A 1 91 ? -22.241 -6.779 -10.390 1.00 35.77 71 GLN A C 1
ATOM 489 O O . GLN A 1 91 ? -21.516 -5.893 -10.841 1.00 33.86 71 GLN A O 1
ATOM 495 N N . PRO A 1 92 ? -23.574 -6.765 -10.536 1.00 35.31 72 PRO A N 1
ATOM 496 C CA . PRO A 1 92 ? -24.256 -5.684 -11.256 1.00 34.77 72 PRO A CA 1
ATOM 497 C C . PRO A 1 92 ? -23.838 -4.300 -10.766 1.00 28.42 72 PRO A C 1
ATOM 498 O O . PRO A 1 92 ? -23.706 -3.378 -11.572 1.00 35.76 72 PRO A O 1
ATOM 502 N N . GLU A 1 93 ? -23.629 -4.161 -9.461 1.00 31.43 73 GLU A N 1
ATOM 503 C CA . GLU A 1 93 ? -23.218 -2.885 -8.886 1.00 33.08 73 GLU A CA 1
ATOM 504 C C . GLU A 1 93 ? -21.858 -2.435 -9.424 1.00 31.71 73 GLU A C 1
ATOM 505 O O . GLU A 1 93 ? -21.618 -1.241 -9.608 1.00 31.38 73 GLU A O 1
ATOM 511 N N . ALA A 1 94 ? -20.976 -3.395 -9.681 1.00 33.66 74 ALA A N 1
ATOM 512 C CA . ALA A 1 94 ? -19.692 -3.099 -10.305 1.00 30.22 74 ALA A CA 1
ATOM 513 C C . ALA A 1 94 ? -19.891 -2.655 -11.753 1.00 28.38 74 ALA A C 1
ATOM 514 O O . ALA A 1 94 ? -19.339 -1.639 -12.181 1.00 31.64 74 ALA A O 1
ATOM 516 N N . LEU A 1 95 ? -20.684 -3.422 -12.499 1.00 29.98 75 LEU A N 1
ATOM 517 C CA . LEU A 1 95 ? -20.974 -3.105 -13.896 1.00 30.74 75 LEU A CA 1
ATOM 518 C C . LEU A 1 95 ? -21.682 -1.762 -14.006 1.00 35.77 75 LEU A C 1
ATOM 519 O O . LEU A 1 95 ? -21.472 -1.013 -14.958 1.00 34.87 75 LEU A O 1
ATOM 524 N N . ALA A 1 96 ? -22.525 -1.465 -13.023 1.00 37.49 76 ALA A N 1
ATOM 525 C CA . ALA A 1 96 ? -23.190 -0.172 -12.956 1.00 33.76 76 ALA A CA 1
ATOM 526 C C . ALA A 1 96 ? -22.153 0.931 -12.768 1.00 31.91 76 ALA A C 1
ATOM 527 O O . ALA A 1 96 ? -22.254 2.005 -13.360 1.00 30.92 76 ALA A O 1
ATOM 529 N N . PHE A 1 97 ? -21.147 0.649 -11.944 1.00 32.23 77 PHE A N 1
ATOM 530 C CA . PHE A 1 97 ? -20.120 1.631 -11.622 1.00 31.40 77 PHE A CA 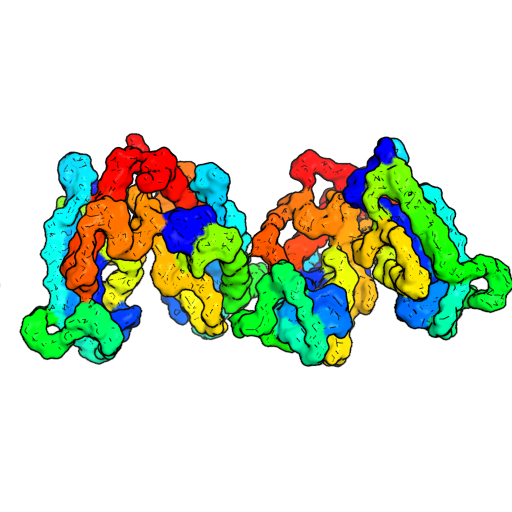1
ATOM 531 C C . PHE A 1 97 ? -19.170 1.924 -12.785 1.00 30.30 77 PHE A C 1
ATOM 532 O O . PHE A 1 97 ? -18.927 3.087 -13.111 1.00 36.45 77 PHE A O 1
ATOM 540 N N . ASN A 1 98 ? -18.630 0.877 -13.403 1.00 29.32 78 ASN A N 1
ATOM 541 C CA . ASN A 1 98 ? -17.650 1.059 -14.474 1.00 33.54 78 ASN A CA 1
ATOM 542 C C . ASN A 1 98 ? -18.253 1.136 -15.880 1.00 40.38 78 ASN A C 1
ATOM 543 O O . ASN A 1 98 ? -17.531 1.284 -16.867 1.00 35.32 78 ASN A O 1
ATOM 548 N N . GLY A 1 99 ? -19.577 1.041 -15.959 1.00 36.34 79 GLY A N 1
ATOM 549 C CA . GLY A 1 99 ? -20.282 1.165 -17.224 1.00 40.65 79 GLY A CA 1
ATOM 550 C C . GLY A 1 99 ? -19.914 0.113 -18.254 1.00 39.45 79 GLY A C 1
ATOM 551 O O . GLY A 1 99 ? -20.222 0.258 -19.438 1.00 42.12 79 GLY A O 1
ATOM 552 N N . ILE A 1 100 ? -19.261 -0.955 -17.809 1.00 37.92 80 ILE A N 1
ATOM 553 C CA . ILE A 1 100 ? -18.829 -2.005 -18.723 1.00 34.00 80 ILE A CA 1
ATOM 554 C C . ILE A 1 100 ? -19.931 -3.013 -19.035 1.00 39.36 80 ILE A C 1
ATOM 555 O O . ILE A 1 100 ? -20.544 -3.588 -18.134 1.00 33.56 80 ILE A O 1
ATOM 560 N N . ASP A 1 101 ? -20.174 -3.215 -20.326 1.00 38.78 81 ASP A N 1
ATOM 561 C CA . ASP A 1 101 ? -21.121 -4.219 -20.785 1.00 43.74 81 ASP A CA 1
ATOM 562 C C . ASP A 1 101 ? -20.363 -5.442 -21.281 1.00 44.39 81 ASP A C 1
ATOM 563 O O . ASP A 1 101 ? -19.925 -5.482 -22.430 1.00 44.32 81 ASP A O 1
ATOM 568 N N . PRO A 1 102 ? -20.207 -6.448 -20.408 1.00 39.19 82 PRO A N 1
ATOM 569 C CA . PRO A 1 102 ? -19.425 -7.654 -20.697 1.00 37.70 82 PRO A CA 1
ATOM 570 C C . PRO A 1 102 ? -20.019 -8.474 -21.837 1.00 47.43 82 PRO A C 1
ATOM 571 O O . PRO A 1 102 ? -19.467 -9.520 -22.180 1.00 44.04 82 PRO A O 1
ATOM 575 N N . ASN A 1 103 ? -21.126 -8.012 -22.411 1.00 47.64 83 ASN A N 1
ATOM 576 C CA . ASN A 1 103 ? -21.803 -8.771 -23.458 1.00 51.49 83 ASN A CA 1
ATOM 577 C C . ASN A 1 103 ? -21.637 -8.199 -24.867 1.00 51.94 83 ASN A C 1
ATOM 578 O O . ASN A 1 103 ? -21.872 -8.898 -25.852 1.00 56.60 83 ASN A O 1
ATOM 583 N N . ASP A 1 104 ? -21.233 -6.935 -24.962 1.00 46.89 84 ASP A N 1
ATOM 584 C CA . ASP A 1 104 ? -21.022 -6.296 -26.261 1.00 50.84 84 ASP A CA 1
ATOM 585 C C . ASP A 1 104 ? -19.848 -6.929 -27.003 1.00 51.92 84 ASP A C 1
ATOM 586 O O . ASP A 1 104 ? -18.691 -6.689 -26.660 1.00 52.91 84 ASP A O 1
ATOM 591 N N . PRO A 1 105 ? -20.144 -7.739 -28.031 1.00 53.23 85 PRO A N 1
ATOM 592 C CA . PRO A 1 105 ? -19.092 -8.432 -28.782 1.00 46.52 85 PRO A CA 1
ATOM 593 C C . PRO A 1 105 ? -18.184 -7.446 -29.508 1.00 45.86 85 PRO A C 1
ATOM 594 O O . PRO A 1 105 ? -17.131 -7.834 -30.012 1.00 52.89 85 PRO A O 1
ATOM 598 N N . ASP A 1 106 ? -18.598 -6.184 -29.560 1.00 46.78 86 ASP A N 1
ATOM 599 C CA . ASP A 1 106 ? -17.776 -5.129 -30.140 1.00 49.69 86 ASP A CA 1
ATOM 600 C C . ASP A 1 106 ? -16.633 -4.745 -29.207 1.00 43.57 86 ASP A C 1
ATOM 601 O O . ASP A 1 106 ? -15.673 -4.097 -29.625 1.00 44.24 86 ASP A O 1
ATOM 606 N N . ARG A 1 107 ? -16.740 -5.151 -27.944 1.00 45.14 87 ARG A N 1
ATOM 607 C CA . ARG A 1 107 ? -15.771 -4.764 -26.922 1.00 42.41 87 ARG A CA 1
ATOM 608 C C . ARG A 1 107 ? -14.346 -5.175 -27.289 1.00 41.46 87 ARG A C 1
ATOM 609 O O . ARG A 1 107 ? -13.383 -4.492 -26.932 1.00 39.56 87 ARG A O 1
ATOM 617 N N . GLY A 1 108 ? -14.218 -6.289 -28.004 1.00 42.39 88 GLY A N 1
ATOM 618 C CA . GLY A 1 108 ? -12.921 -6.781 -28.433 1.00 35.77 88 GLY A CA 1
ATOM 619 C C . GLY A 1 108 ? -12.083 -7.295 -27.281 1.00 33.74 88 GLY A C 1
ATOM 620 O O . GLY A 1 108 ? -10.871 -7.084 -27.232 1.00 31.60 88 GLY A O 1
ATOM 621 N N . ALA A 1 109 ? -12.734 -7.978 -26.347 1.00 32.14 89 ALA A N 1
ATOM 622 C CA . ALA A 1 109 ? -12.054 -8.470 -25.159 1.00 27.69 89 ALA A CA 1
ATOM 623 C C . ALA A 1 109 ? -11.150 -9.657 -25.469 1.00 26.59 89 ALA A C 1
ATOM 624 O O . ALA A 1 109 ? -11.415 -10.441 -26.381 1.00 28.95 89 ALA A O 1
ATOM 626 N N . VAL A 1 110 ? -10.074 -9.775 -24.702 1.00 18.93 90 VAL A N 1
ATOM 627 C CA . VAL A 1 110 ? -9.159 -10.896 -24.823 1.00 19.46 90 VAL A CA 1
ATOM 628 C C . VAL A 1 110 ? -9.125 -11.648 -23.506 1.00 21.13 90 VAL A C 1
ATOM 629 O O . VAL A 1 110 ? -9.666 -11.178 -22.504 1.00 22.17 90 VAL A O 1
ATOM 633 N N . SER A 1 111 ? -8.495 -12.815 -23.502 1.00 22.34 91 SER A N 1
ATOM 634 C CA . SER A 1 111 ? -8.361 -13.573 -22.267 1.00 23.95 91 SER A CA 1
ATOM 635 C C . SER A 1 111 ? -7.418 -12.850 -21.316 1.00 23.21 91 SER A C 1
ATOM 636 O O . SER A 1 111 ? -6.578 -12.051 -21.742 1.00 21.75 91 SER A O 1
ATOM 639 N N . GLY A 1 112 ? -7.568 -13.121 -20.025 1.00 18.95 92 GLY A N 1
ATOM 640 C CA . GLY A 1 112 ? -6.647 -12.605 -19.032 1.00 20.83 92 GLY A CA 1
ATOM 641 C C . GLY A 1 112 ? -5.221 -13.002 -19.353 1.00 22.15 92 GLY A C 1
ATOM 642 O O . GLY A 1 112 ? -4.297 -12.206 -19.184 1.00 21.47 92 GLY A O 1
ATOM 643 N N . TYR A 1 113 ? -5.036 -14.236 -19.819 1.00 21.65 93 TYR A N 1
ATOM 644 C CA . TYR A 1 113 ? -3.714 -14.700 -20.219 1.00 22.96 93 TYR A CA 1
ATOM 645 C C . TYR A 1 113 ? -3.103 -13.776 -21.274 1.00 18.73 93 TYR A C 1
ATOM 646 O O . TYR A 1 113 ? -1.960 -13.350 -21.155 1.00 20.27 93 TYR A O 1
ATOM 655 N N . GLU A 1 114 ? -3.878 -13.484 -22.311 1.00 21.30 94 GLU A N 1
ATOM 656 C CA . GLU A 1 114 ? -3.405 -12.657 -23.415 1.00 20.90 94 GLU A CA 1
ATOM 657 C C . GLU A 1 114 ? -3.014 -11.256 -22.949 1.00 17.58 94 GLU A C 1
ATOM 658 O O . GLU A 1 114 ? -1.986 -10.724 -23.367 1.00 19.03 94 GLU A O 1
ATOM 664 N N . ALA A 1 115 ? -3.834 -10.657 -22.092 1.00 18.46 95 ALA A N 1
ATOM 665 C CA . ALA A 1 115 ? -3.573 -9.295 -21.648 1.00 17.18 95 ALA A CA 1
ATOM 666 C C . ALA A 1 115 ? -2.293 -9.218 -20.822 1.00 19.87 95 ALA A C 1
ATOM 667 O O . ALA A 1 115 ? -1.443 -8.357 -21.058 1.00 18.30 95 ALA A O 1
ATOM 669 N N . LEU A 1 116 ? -2.161 -10.119 -19.853 1.00 18.65 96 LEU A N 1
ATOM 670 C CA . LEU A 1 116 ? -1.000 -10.116 -18.970 1.00 19.34 96 LEU A CA 1
ATOM 671 C C . LEU A 1 116 ? 0.280 -10.476 -19.701 1.00 18.63 96 LEU A C 1
ATOM 672 O O . LEU A 1 116 ? 1.333 -9.900 -19.443 1.00 18.73 96 LEU A O 1
ATOM 677 N N . HIS A 1 117 ? 0.194 -11.440 -20.610 1.00 22.77 97 HIS A N 1
ATOM 678 C CA . HIS A 1 117 ? 1.374 -11.874 -21.334 1.00 21.33 97 HIS A CA 1
ATOM 679 C C . HIS A 1 117 ? 1.925 -10.745 -22.207 1.00 19.51 97 HIS A C 1
ATOM 680 O O . HIS A 1 117 ? 3.139 -10.546 -22.300 1.00 19.77 97 HIS A O 1
ATOM 687 N N . GLU A 1 118 ? 1.023 -10.000 -22.836 1.00 17.76 98 GLU A N 1
ATOM 688 C CA . GLU A 1 118 ? 1.422 -8.860 -23.653 1.00 17.38 98 GLU A CA 1
ATOM 689 C C . GLU A 1 118 ? 2.016 -7.751 -22.793 1.00 16.54 98 GLU A C 1
ATOM 690 O O . GLU A 1 118 ? 3.045 -7.169 -23.134 1.00 16.31 98 GLU A O 1
ATOM 696 N N . ILE A 1 119 ? 1.370 -7.469 -21.667 1.00 17.79 99 ILE A N 1
ATOM 697 C CA . ILE A 1 119 ? 1.901 -6.488 -20.731 1.00 17.99 99 ILE A CA 1
ATOM 698 C C . ILE A 1 119 ? 3.242 -6.953 -20.151 1.00 17.46 99 ILE A C 1
ATOM 699 O O . ILE A 1 119 ? 4.206 -6.198 -20.124 1.00 15.62 99 ILE A O 1
ATOM 704 N N . PHE A 1 120 ? 3.307 -8.201 -19.700 1.00 17.36 100 PHE A N 1
ATOM 705 C CA . PHE A 1 120 ? 4.563 -8.724 -19.166 1.00 16.92 100 PHE A CA 1
ATOM 706 C C . PHE A 1 120 ? 5.712 -8.636 -20.178 1.00 22.41 100 PHE A C 1
ATOM 707 O O . PHE A 1 120 ? 6.847 -8.369 -19.801 1.00 23.10 100 PHE A O 1
ATOM 715 N N . LYS A 1 121 ? 5.431 -8.858 -21.461 1.00 24.64 101 LYS A N 1
ATOM 716 C CA . LYS A 1 121 ? 6.501 -8.787 -22.459 1.00 20.24 101 LYS A CA 1
ATOM 717 C C . LYS A 1 121 ? 7.128 -7.398 -22.526 1.00 19.15 101 LYS A C 1
ATOM 718 O O . LYS A 1 121 ? 8.350 -7.259 -22.580 1.00 22.66 101 LYS A O 1
ATOM 724 N N . VAL A 1 122 ? 6.289 -6.369 -22.524 1.00 20.08 102 VAL A N 1
ATOM 725 C CA . VAL A 1 122 ? 6.769 -4.992 -22.540 1.00 20.28 102 VAL A CA 1
ATOM 726 C C . VAL A 1 122 ? 7.514 -4.652 -21.253 1.00 27.23 102 VAL A C 1
ATOM 727 O O . VAL A 1 122 ? 8.568 -4.019 -21.279 1.00 21.79 102 VAL A O 1
ATOM 731 N N . VAL A 1 123 ? 6.954 -5.063 -20.122 1.00 22.01 103 VAL A N 1
ATOM 732 C CA . VAL A 1 123 ? 7.594 -4.803 -18.841 1.00 23.67 103 VAL A CA 1
ATOM 733 C C . VAL A 1 123 ? 8.956 -5.488 -18.754 1.00 26.23 103 VAL A C 1
ATOM 734 O O . VAL A 1 123 ? 9.948 -4.860 -18.380 1.00 27.04 103 VAL A O 1
ATOM 738 N N . ARG A 1 124 ? 8.998 -6.768 -19.108 1.00 28.70 104 ARG A N 1
ATOM 739 C CA . ARG A 1 124 ? 10.245 -7.526 -19.072 1.00 33.17 104 ARG A CA 1
ATOM 740 C C . ARG A 1 124 ? 11.324 -6.868 -19.926 1.00 34.44 104 ARG A C 1
ATOM 741 O O . ARG A 1 124 ? 12.499 -6.868 -19.559 1.00 41.12 104 ARG A O 1
ATOM 749 N N . LYS A 1 125 ? 10.922 -6.305 -21.062 1.00 31.34 105 LYS A N 1
ATOM 750 C CA . LYS A 1 125 ? 11.854 -5.574 -21.912 1.00 36.83 105 LYS A CA 1
ATOM 751 C C . LYS A 1 125 ? 12.453 -4.387 -21.167 1.00 40.31 105 LYS A C 1
ATOM 752 O O . LYS A 1 125 ? 13.673 -4.221 -21.119 1.00 42.53 105 LYS A O 1
ATOM 758 N N . GLY A 1 126 ? 11.584 -3.568 -20.582 1.00 37.30 106 GLY A N 1
ATOM 759 C CA . GLY A 1 126 ? 12.001 -2.339 -19.932 1.00 39.10 106 GLY A CA 1
ATOM 760 C C . GLY A 1 126 ? 12.949 -2.549 -18.769 1.00 41.23 106 GLY A C 1
ATOM 761 O O . GLY A 1 126 ? 13.830 -1.727 -18.521 1.00 46.46 106 GLY A O 1
ATOM 762 N N . ILE A 1 127 ? 12.766 -3.655 -18.057 1.00 34.73 107 ILE A N 1
ATOM 763 C CA . ILE A 1 127 ? 13.582 -3.963 -16.890 1.00 36.64 107 ILE A CA 1
ATOM 764 C C . ILE A 1 127 ? 15.055 -4.152 -17.247 1.00 50.27 107 ILE A C 1
ATOM 765 O O . ILE A 1 127 ? 15.914 -3.393 -16.792 1.00 47.29 107 ILE A O 1
ATOM 770 N N . LYS A 1 128 ? 15.343 -5.161 -18.064 1.00 48.59 108 LYS A N 1
ATOM 771 C CA . LYS A 1 128 ? 16.723 -5.490 -18.410 1.00 47.88 108 LYS A CA 1
ATOM 772 C C . LYS A 1 128 ? 17.337 -4.511 -19.408 1.00 50.56 108 LYS A C 1
ATOM 773 O O . LYS A 1 128 ? 18.394 -4.777 -19.977 1.00 54.71 108 LYS A O 1
ATOM 779 N N . ALA A 1 129 ? 16.673 -3.376 -19.606 1.00 55.07 109 ALA A N 1
ATOM 780 C CA . ALA A 1 129 ? 17.161 -2.347 -20.517 1.00 50.59 109 ALA A CA 1
ATOM 781 C C . ALA A 1 129 ? 17.609 -1.097 -19.763 1.00 57.69 109 ALA A C 1
ATOM 782 O O . ALA A 1 129 ? 18.265 -0.221 -20.329 1.00 58.77 109 ALA A O 1
ATOM 784 N N . SER A 1 130 ? 17.251 -1.018 -18.485 1.00 53.16 110 SER A N 1
ATOM 785 C CA . SER A 1 130 ? 17.615 0.131 -17.665 1.00 51.23 110 SER A CA 1
ATOM 786 C C . SER A 1 130 ? 18.373 -0.287 -16.409 1.00 50.93 110 SER A C 1
ATOM 787 O O . SER A 1 130 ? 18.492 0.491 -15.462 1.00 52.54 110 SER A O 1
ATOM 790 N N . GLY A 1 131 ? 18.884 -1.515 -16.408 1.00 50.83 111 GLY A N 1
ATOM 791 C CA . GLY A 1 131 ? 19.643 -2.027 -15.279 1.00 43.72 111 GLY A CA 1
ATOM 792 C C . GLY A 1 131 ? 18.755 -2.396 -14.106 1.00 42.07 111 GLY A C 1
ATOM 793 O O . GLY A 1 131 ? 19.210 -2.475 -12.965 1.00 35.51 111 GLY A O 1
ATOM 794 N N . CYS A 1 132 ? 17.481 -2.632 -14.395 1.00 43.98 112 CYS A N 1
ATOM 795 C CA . CYS A 1 132 ? 16.502 -2.915 -13.357 1.00 35.35 112 CYS A CA 1
ATOM 796 C C . CYS A 1 132 ? 16.521 -4.383 -12.960 1.00 39.73 112 CYS A C 1
ATOM 797 O O . CYS A 1 132 ? 17.017 -5.233 -13.700 1.00 41.07 112 CYS A O 1
ATOM 800 N N . ASN A 1 133 ? 15.975 -4.675 -11.786 1.00 32.61 113 ASN A N 1
ATOM 801 C CA . ASN A 1 133 ? 15.947 -6.036 -11.274 1.00 31.99 113 ASN A CA 1
ATOM 802 C C . ASN A 1 133 ? 14.547 -6.645 -11.323 1.00 29.57 113 ASN A C 1
ATOM 803 O O . ASN A 1 133 ? 14.376 -7.812 -11.677 1.00 27.64 113 ASN A O 1
ATOM 808 N N . ARG A 1 134 ? 13.546 -5.847 -10.971 1.00 28.98 114 ARG A N 1
ATOM 809 C CA . ARG A 1 134 ? 12.173 -6.334 -10.895 1.00 24.86 114 ARG A CA 1
ATOM 810 C C . ARG A 1 134 ? 11.212 -5.183 -11.170 1.00 19.08 114 ARG A C 1
ATOM 811 O O . ARG A 1 134 ? 11.592 -4.021 -11.084 1.00 21.96 114 ARG A O 1
ATOM 819 N N . ALA A 1 135 ? 9.973 -5.503 -11.528 1.00 18.16 115 ALA A N 1
ATOM 820 C CA . ALA A 1 135 ? 8.961 -4.473 -11.698 1.00 17.65 115 ALA A CA 1
ATOM 821 C C . ALA A 1 135 ? 8.195 -4.298 -10.394 1.00 16.25 115 ALA A C 1
ATOM 822 O O . ALA A 1 135 ? 8.087 -5.230 -9.596 1.00 16.55 115 ALA A O 1
ATOM 824 N N . ILE A 1 136 ? 7.677 -3.099 -10.176 1.00 17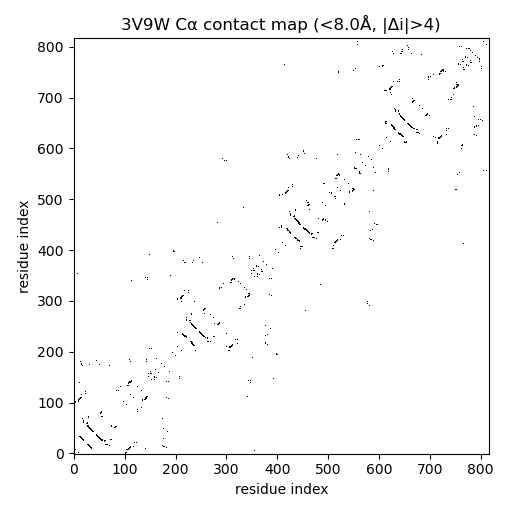.26 116 ILE A N 1
ATOM 825 C CA . ILE A 1 136 ? 6.811 -2.866 -9.025 1.00 18.77 116 ILE A CA 1
ATOM 826 C C . ILE A 1 136 ? 5.575 -2.117 -9.495 1.00 16.44 116 ILE A C 1
ATOM 827 O O . ILE A 1 136 ? 5.669 -1.177 -10.287 1.00 16.77 116 ILE A O 1
ATOM 832 N N . MET A 1 137 ? 4.409 -2.549 -9.027 1.00 13.93 117 MET A N 1
ATOM 833 C CA . MET A 1 137 ? 3.164 -1.939 -9.463 1.00 13.65 117 MET A CA 1
ATOM 834 C C . MET A 1 137 ? 2.883 -0.626 -8.746 1.00 13.51 117 MET A C 1
ATOM 835 O O . MET A 1 137 ? 2.927 -0.546 -7.512 1.00 14.11 117 MET A O 1
ATOM 840 N N . VAL A 1 138 ? 2.607 0.398 -9.542 1.00 14.65 118 VAL A N 1
ATOM 841 C CA . VAL A 1 138 ? 2.132 1.683 -9.048 1.00 11.21 118 VAL A CA 1
ATOM 842 C C . VAL A 1 138 ? 0.637 1.714 -9.307 1.00 11.98 118 VAL A C 1
ATOM 843 O O . VAL A 1 138 ? 0.197 1.521 -10.435 1.00 14.83 118 VAL A O 1
ATOM 847 N N . ALA A 1 139 ? -0.157 1.941 -8.268 1.00 13.24 119 ALA A N 1
ATOM 848 C CA . ALA A 1 139 ? -1.602 1.897 -8.442 1.00 11.06 119 ALA A CA 1
ATOM 849 C C . ALA A 1 139 ? -2.294 2.639 -7.310 1.00 12.90 119 ALA A C 1
ATOM 850 O O . ALA A 1 139 ? -1.716 2.811 -6.240 1.00 11.82 119 ALA A O 1
ATOM 852 N N . HIS A 1 140 ? -3.524 3.087 -7.548 1.00 11.87 120 HIS A N 1
ATOM 853 C CA . HIS A 1 140 ? -4.217 3.887 -6.542 1.00 14.87 120 HIS A CA 1
ATOM 854 C C . HIS A 1 140 ? -5.069 3.020 -5.623 1.00 14.26 120 HIS A C 1
ATOM 855 O O . HIS A 1 140 ? -6.076 2.462 -6.052 1.00 15.77 120 HIS A O 1
ATOM 862 N N . ASN A 1 141 ? -4.670 2.956 -4.352 1.00 12.41 121 ASN A N 1
ATOM 863 C CA . ASN A 1 141 ? -5.101 1.897 -3.450 1.00 14.14 121 ASN A CA 1
ATOM 864 C C . ASN A 1 141 ? -4.608 0.572 -4.034 1.00 15.17 121 ASN A C 1
ATOM 865 O O . ASN A 1 141 ? -5.381 -0.353 -4.297 1.00 16.00 121 ASN A O 1
ATOM 870 N N . ALA A 1 142 ? -3.288 0.511 -4.202 1.00 13.53 122 ALA A N 1
ATOM 871 C CA . ALA A 1 142 ? -2.603 -0.481 -5.032 1.00 12.13 122 ALA A CA 1
ATOM 872 C C . ALA A 1 142 ? -2.895 -1.926 -4.665 1.00 10.69 122 ALA A C 1
ATOM 873 O O . ALA A 1 142 ? -2.804 -2.825 -5.495 1.00 14.54 122 ALA A O 1
ATOM 875 N N . ASN A 1 143 ? -3.221 -2.157 -3.406 1.00 16.54 123 ASN A N 1
ATOM 876 C CA . ASN A 1 143 ? -3.466 -3.511 -2.960 1.00 16.99 123 ASN A CA 1
ATOM 877 C C . ASN A 1 143 ? -4.581 -4.134 -3.796 1.00 14.40 123 ASN A C 1
ATOM 878 O O . ASN A 1 143 ? -4.574 -5.335 -4.076 1.00 16.00 123 ASN A O 1
ATOM 883 N N . PHE A 1 144 ? -5.520 -3.297 -4.224 1.00 16.05 124 PHE A N 1
ATOM 884 C CA . PHE A 1 144 ? -6.617 -3.743 -5.074 1.00 14.89 124 PHE A CA 1
ATOM 885 C C . PHE A 1 144 ? -6.149 -4.270 -6.431 1.00 14.76 124 PHE A C 1
ATOM 886 O O . PHE A 1 144 ? -6.406 -5.421 -6.784 1.00 16.93 124 PHE A O 1
ATOM 894 N N . ASP A 1 145 ? -5.477 -3.424 -7.203 1.00 14.09 125 ASP A N 1
ATOM 895 C CA . ASP A 1 145 ? -5.070 -3.815 -8.548 1.00 13.67 125 ASP A CA 1
ATOM 896 C C . ASP A 1 145 ? -4.058 -4.950 -8.505 1.00 12.24 125 ASP A C 1
ATOM 897 O O . ASP A 1 145 ? -4.053 -5.834 -9.367 1.00 13.20 125 ASP A O 1
ATOM 902 N N . HIS A 1 146 ? -3.210 -4.930 -7.487 1.00 15.49 126 HIS A N 1
ATOM 903 C CA . HIS A 1 146 ? -2.204 -5.964 -7.336 1.00 14.52 126 HIS A CA 1
ATOM 904 C C . HIS A 1 146 ? -2.857 -7.320 -7.081 1.00 18.85 126 HIS A C 1
ATOM 905 O O . HIS A 1 146 ? -2.460 -8.329 -7.666 1.00 18.29 126 HIS A O 1
ATOM 912 N N . SER A 1 147 ? -3.865 -7.342 -6.216 1.00 17.76 127 SER A N 1
ATOM 913 C CA . SER A 1 147 ? -4.578 -8.584 -5.936 1.00 15.41 127 SER A CA 1
ATOM 914 C C . SER A 1 147 ? -5.242 -9.142 -7.193 1.00 18.99 127 SER A C 1
ATOM 915 O O . SER A 1 147 ? -5.189 -10.345 -7.440 1.00 18.54 127 SER A O 1
ATOM 918 N N . PHE A 1 148 ? -5.852 -8.271 -7.993 1.00 15.92 128 PHE A N 1
ATOM 919 C CA . PHE A 1 148 ? -6.508 -8.717 -9.218 1.00 17.46 128 PHE A CA 1
ATOM 920 C C . PHE A 1 148 ? -5.507 -9.198 -10.271 1.00 17.25 128 PHE A C 1
ATOM 921 O O . PHE A 1 148 ? -5.746 -10.198 -10.945 1.00 16.94 128 PHE A O 1
ATOM 929 N N . MET A 1 149 ? -4.384 -8.504 -10.407 1.00 16.93 129 MET A N 1
ATOM 930 C CA . MET A 1 149 ? -3.363 -8.953 -11.349 1.00 18.33 129 MET A CA 1
ATOM 931 C C . MET A 1 149 ? -2.810 -10.322 -10.955 1.00 20.56 129 MET A C 1
ATOM 932 O O . MET A 1 149 ? -2.667 -11.214 -11.794 1.00 19.47 129 MET A O 1
ATOM 937 N N . MET A 1 150 ? -2.506 -10.487 -9.672 1.00 17.52 130 MET A N 1
ATOM 938 C CA . MET A 1 150 ? -1.952 -11.744 -9.182 1.00 19.17 130 MET A CA 1
ATOM 939 C C . MET A 1 150 ? -2.951 -12.885 -9.338 1.00 20.20 130 MET A C 1
ATOM 940 O O . MET A 1 150 ? -2.571 -14.015 -9.633 1.00 22.65 130 MET A O 1
ATOM 945 N N . ALA A 1 151 ? -4.230 -12.584 -9.140 1.00 19.77 131 ALA A N 1
ATOM 946 C CA . ALA A 1 151 ? -5.269 -13.593 -9.285 1.00 23.65 131 ALA A CA 1
ATOM 947 C C . ALA A 1 151 ? -5.384 -14.016 -10.743 1.00 22.49 131 ALA A C 1
ATOM 948 O O . ALA A 1 151 ? -5.489 -15.206 -11.046 1.00 22.50 131 ALA A O 1
ATOM 950 N N . ALA A 1 152 ? -5.363 -13.036 -11.643 1.00 21.81 132 ALA A N 1
ATOM 951 C CA . ALA A 1 152 ? -5.425 -13.313 -13.075 1.00 20.65 132 ALA A CA 1
ATOM 952 C C . ALA A 1 152 ? -4.222 -14.131 -13.516 1.00 22.22 132 ALA A C 1
ATOM 953 O O . ALA A 1 152 ? -4.359 -15.067 -14.300 1.00 23.24 132 ALA A O 1
ATOM 955 N N . ALA A 1 153 ? -3.043 -13.769 -13.019 1.00 18.07 133 ALA A N 1
ATOM 956 C CA . ALA A 1 153 ? -1.825 -14.484 -13.374 1.00 26.13 133 ALA A CA 1
ATOM 957 C C . ALA A 1 153 ? -1.923 -15.934 -12.923 1.00 28.49 133 ALA A C 1
ATOM 958 O O . ALA A 1 153 ? -1.468 -16.845 -13.612 1.00 28.99 133 ALA A O 1
ATOM 960 N N . GLU A 1 154 ? -2.529 -16.145 -11.761 1.00 23.85 134 GLU A N 1
ATOM 961 C CA . GLU A 1 154 ? -2.602 -17.487 -11.204 1.00 25.05 134 GLU A CA 1
ATOM 962 C C . GLU A 1 154 ? -3.630 -18.351 -11.944 1.00 26.83 134 GLU A C 1
ATOM 963 O O . GLU A 1 154 ? -3.396 -19.537 -12.175 1.00 35.74 134 GLU A O 1
ATOM 969 N N . ARG A 1 155 ? -4.752 -17.754 -12.335 1.00 25.87 135 ARG A N 1
ATOM 970 C CA . ARG A 1 155 ? -5.759 -18.474 -13.115 1.00 27.70 135 ARG A CA 1
ATOM 971 C C . ARG A 1 155 ? -5.209 -18.922 -14.466 1.00 33.04 135 ARG A C 1
ATOM 972 O O . ARG A 1 155 ? -5.555 -19.994 -14.963 1.00 30.68 135 ARG A O 1
ATOM 980 N N . ALA A 1 156 ? -4.356 -18.090 -15.055 1.00 27.84 136 ALA A N 1
ATOM 981 C CA . ALA A 1 156 ? -3.764 -18.385 -16.355 1.00 33.22 136 ALA A CA 1
ATOM 982 C C . ALA A 1 156 ? -2.515 -19.248 -16.213 1.00 32.95 136 ALA A C 1
ATOM 983 O O . ALA A 1 156 ? -1.948 -19.706 -17.208 1.00 36.45 136 ALA A O 1
ATOM 985 N N . SER A 1 157 ? -2.091 -19.462 -14.971 1.00 31.86 137 SER A N 1
ATOM 986 C CA . SER A 1 157 ? -0.912 -20.274 -14.682 1.00 33.71 137 SER A CA 1
ATOM 987 C C . SER A 1 157 ? 0.360 -19.669 -15.267 1.00 36.37 137 SER A C 1
ATOM 988 O O . SER A 1 157 ? 1.255 -20.395 -15.703 1.00 36.39 137 SER A O 1
ATOM 991 N N . LEU A 1 158 ? 0.437 -18.341 -15.277 1.00 34.01 138 LEU A N 1
ATOM 992 C CA . LEU A 1 158 ? 1.633 -17.650 -15.745 1.00 35.72 138 LEU A CA 1
ATOM 993 C C . LEU A 1 158 ? 2.785 -17.868 -14.776 1.00 40.67 138 LEU A C 1
ATOM 994 O O . LEU A 1 158 ? 2.629 -17.705 -13.567 1.00 41.08 138 LEU A O 1
ATOM 999 N N . LYS A 1 159 ? 3.946 -18.228 -15.311 1.00 36.45 139 LYS A N 1
ATOM 1000 C CA . LYS A 1 159 ? 5.073 -18.626 -14.475 1.00 38.66 139 LYS A CA 1
ATOM 1001 C C . LYS A 1 159 ? 6.157 -17.558 -14.386 1.00 37.48 139 LYS A C 1
ATOM 1002 O O . LYS A 1 159 ? 6.994 -17.592 -13.485 1.00 44.55 139 LYS A O 1
ATOM 1008 N N . ARG A 1 160 ? 6.143 -16.614 -15.322 1.00 39.79 140 ARG A N 1
ATOM 1009 C CA . ARG A 1 160 ? 7.138 -15.549 -15.327 1.00 37.21 140 ARG A CA 1
ATOM 1010 C C . ARG A 1 160 ? 6.485 -14.183 -15.132 1.00 39.12 140 ARG A C 1
ATOM 1011 O O . ARG A 1 160 ? 6.131 -13.504 -16.098 1.00 40.98 140 ARG A O 1
ATOM 1019 N N . ASN A 1 161 ? 6.332 -13.789 -13.872 1.00 27.99 141 ASN A N 1
ATOM 1020 C CA . ASN A 1 161 ? 5.715 -12.515 -13.531 1.00 24.04 141 ASN A CA 1
ATOM 1021 C C . ASN A 1 161 ? 6.768 -11.497 -13.115 1.00 20.73 141 ASN A C 1
ATOM 1022 O O . ASN A 1 161 ? 7.421 -11.663 -12.086 1.00 25.09 141 ASN A O 1
ATOM 1027 N N . PRO A 1 162 ? 6.942 -10.437 -13.920 1.00 22.57 142 PRO A N 1
ATOM 1028 C CA . PRO A 1 162 ? 7.984 -9.433 -13.674 1.00 23.88 142 PRO A CA 1
ATOM 1029 C C . PRO A 1 162 ? 7.681 -8.540 -12.474 1.00 23.64 142 PRO A C 1
ATOM 1030 O O . PRO A 1 162 ? 8.575 -7.857 -11.987 1.00 24.29 142 PRO A O 1
ATOM 1034 N N . PHE A 1 163 ? 6.436 -8.542 -12.011 1.00 20.22 143 PHE A N 1
ATOM 1035 C CA . PHE A 1 163 ? 6.052 -7.694 -10.883 1.00 19.65 143 PHE A CA 1
ATOM 1036 C C . PHE A 1 163 ? 6.376 -8.324 -9.539 1.00 18.53 143 PHE A C 1
ATOM 1037 O O . PHE A 1 163 ? 6.197 -9.525 -9.340 1.00 21.54 143 PHE A O 1
ATOM 1045 N N . HIS A 1 164 ? 6.846 -7.499 -8.612 1.00 17.86 144 HIS A N 1
ATOM 1046 C CA . HIS A 1 164 ? 7.109 -7.951 -7.253 1.00 19.72 144 HIS A CA 1
ATOM 1047 C C . HIS A 1 164 ? 5.845 -8.578 -6.670 1.00 17.79 144 HIS A C 1
ATOM 1048 O O . HIS A 1 164 ? 4.752 -8.023 -6.801 1.00 16.62 144 HIS A O 1
ATOM 1055 N N . PRO A 1 165 ? 5.989 -9.745 -6.035 1.00 18.86 145 PRO A N 1
ATOM 1056 C CA . PRO A 1 165 ? 4.825 -10.509 -5.576 1.00 16.66 145 PRO A CA 1
ATOM 1057 C C . PRO A 1 165 ? 4.056 -9.910 -4.402 1.00 16.47 145 PRO A C 1
ATOM 1058 O O . PRO A 1 165 ? 2.970 -10.413 -4.103 1.00 17.92 145 PRO A O 1
ATOM 1062 N N . PHE A 1 166 ? 4.579 -8.881 -3.742 1.00 16.89 146 PHE A N 1
ATOM 1063 C CA . PHE A 1 166 ? 3.808 -8.271 -2.650 1.00 19.92 146 PHE A CA 1
ATOM 1064 C C . PHE A 1 166 ? 4.028 -6.774 -2.414 1.00 22.06 146 PHE A C 1
ATOM 1065 O O . PHE A 1 166 ? 3.164 -6.106 -1.856 1.00 21.14 146 PHE A O 1
ATOM 1073 N N . ALA A 1 167 ? 5.169 -6.248 -2.844 1.00 18.39 147 ALA A N 1
ATOM 1074 C CA . ALA A 1 167 ? 5.442 -4.820 -2.686 1.00 18.81 147 ALA A CA 1
ATOM 1075 C C . ALA A 1 167 ? 4.770 -4.001 -3.782 1.00 16.86 147 ALA A C 1
ATOM 1076 O O . ALA A 1 167 ? 4.690 -4.432 -4.938 1.00 16.97 147 ALA A O 1
ATOM 1078 N N . THR A 1 168 ? 4.292 -2.815 -3.415 1.00 13.00 148 THR A N 1
ATOM 1079 C CA . THR A 1 168 ? 3.670 -1.913 -4.376 1.00 14.42 148 THR A CA 1
ATOM 1080 C C . THR A 1 168 ? 4.026 -0.482 -4.039 1.00 11.38 148 THR A C 1
ATOM 1081 O O . THR A 1 168 ? 4.552 -0.200 -2.962 1.00 13.52 148 THR A O 1
ATOM 1085 N N . PHE A 1 169 ? 3.731 0.416 -4.973 1.00 12.61 149 PHE A N 1
ATOM 1086 C CA . PHE A 1 169 ? 3.784 1.850 -4.722 1.00 12.26 149 PHE A CA 1
ATOM 1087 C C . PHE A 1 169 ? 2.357 2.383 -4.777 1.00 13.82 149 PHE A C 1
ATOM 1088 O O . PHE A 1 169 ? 1.840 2.687 -5.855 1.00 12.86 149 PHE A O 1
ATOM 1096 N N . ASP A 1 170 ? 1.715 2.478 -3.618 1.00 13.59 150 ASP A N 1
ATOM 1097 C CA . ASP A 1 170 ? 0.336 2.951 -3.546 1.00 11.88 150 ASP A CA 1
ATOM 1098 C C . ASP A 1 170 ? 0.276 4.479 -3.652 1.00 14.14 150 ASP A C 1
ATOM 1099 O O . ASP A 1 170 ? 0.782 5.184 -2.777 1.00 14.56 150 ASP A O 1
ATOM 1104 N N . THR A 1 171 ? -0.343 4.989 -4.716 1.00 13.03 151 THR A N 1
ATOM 1105 C CA . THR A 1 171 ? -0.427 6.440 -4.910 1.00 17.07 151 THR A CA 1
ATOM 1106 C C . THR A 1 171 ? -1.371 7.116 -3.915 1.00 16.41 151 THR A C 1
ATOM 1107 O O . THR A 1 171 ? -1.268 8.320 -3.685 1.00 14.87 151 THR A O 1
ATOM 1111 N N . ALA A 1 172 ? -2.289 6.357 -3.321 1.00 15.13 152 ALA A N 1
ATOM 1112 C CA . ALA A 1 172 ? -3.129 6.940 -2.279 1.00 16.23 152 ALA A CA 1
ATOM 1113 C C . ALA A 1 172 ? -2.260 7.360 -1.092 1.00 16.70 152 ALA A C 1
ATOM 1114 O O . ALA A 1 172 ? -2.340 8.495 -0.617 1.00 15.18 152 ALA A O 1
ATOM 1116 N N . ALA A 1 173 ? -1.413 6.446 -0.625 1.00 14.58 153 ALA A N 1
ATOM 1117 C CA . ALA A 1 173 ? -0.503 6.750 0.471 1.00 15.89 153 ALA A CA 1
ATOM 1118 C C . ALA A 1 173 ? 0.448 7.875 0.078 1.00 16.91 153 ALA A C 1
ATOM 1119 O O . ALA A 1 173 ? 0.679 8.810 0.846 1.00 16.59 153 ALA A O 1
ATOM 1121 N N . LEU A 1 174 ? 0.993 7.782 -1.129 1.00 15.20 154 LEU A N 1
ATOM 1122 C CA . LEU A 1 174 ? 1.940 8.781 -1.612 1.00 16.33 154 LEU A CA 1
ATOM 1123 C C . LEU A 1 174 ? 1.302 10.168 -1.714 1.00 15.68 154 LEU A C 1
ATOM 1124 O O . LEU A 1 174 ? 1.949 11.176 -1.418 1.00 19.88 154 LEU A O 1
ATOM 1129 N N . ALA A 1 175 ? 0.039 10.221 -2.125 1.00 13.72 155 ALA A N 1
ATOM 1130 C CA . ALA A 1 175 ? -0.676 11.497 -2.199 1.00 16.55 155 ALA A CA 1
ATOM 1131 C C . ALA A 1 175 ? -1.073 11.990 -0.803 1.00 19.53 155 ALA A C 1
ATOM 1132 O O . ALA A 1 175 ? -1.156 13.195 -0.555 1.00 21.30 155 ALA A O 1
ATOM 1134 N N . GLY A 1 176 ? -1.320 11.057 0.108 1.00 18.35 156 GLY A N 1
ATOM 1135 C CA . GLY A 1 176 ? -1.564 11.423 1.492 1.00 18.45 156 GLY A CA 1
ATOM 1136 C C . GLY A 1 176 ? -0.397 12.231 2.030 1.00 20.69 156 GLY A C 1
ATOM 1137 O O . GLY A 1 176 ? -0.583 13.293 2.635 1.00 21.23 156 GLY A O 1
ATOM 1138 N N . LEU A 1 177 ? 0.813 11.726 1.806 1.00 19.35 157 LEU A N 1
ATOM 1139 C CA . LEU A 1 177 ? 2.023 12.409 2.247 1.00 19.23 157 LEU A CA 1
ATOM 1140 C C . LEU A 1 177 ? 2.245 13.731 1.509 1.00 20.74 157 LEU A C 1
ATOM 1141 O O . LEU A 1 177 ? 2.392 14.784 2.129 1.00 23.15 157 LEU A O 1
ATOM 1146 N N . ALA A 1 178 ? 2.258 13.672 0.183 1.00 20.51 158 ALA A N 1
ATOM 1147 C CA . ALA A 1 178 ? 2.622 14.828 -0.630 1.00 22.07 158 ALA A CA 1
ATOM 1148 C C . ALA A 1 178 ? 1.550 15.907 -0.681 1.00 22.64 158 ALA A C 1
ATOM 1149 O O . ALA A 1 178 ? 1.867 17.096 -0.698 1.00 29.11 158 ALA A O 1
ATOM 1151 N N . LEU A 1 179 ? 0.286 15.497 -0.704 1.00 25.01 159 LEU A N 1
ATOM 1152 C CA . LEU A 1 179 ? -0.798 16.425 -1.010 1.00 22.73 159 LEU A CA 1
ATOM 1153 C C . LEU A 1 179 ? -1.885 16.517 0.056 1.00 26.28 159 LEU A C 1
ATOM 1154 O O . LEU A 1 179 ? -2.802 17.333 -0.062 1.00 28.88 159 LEU A O 1
ATOM 1159 N N . GLY A 1 180 ? -1.798 15.676 1.082 1.00 22.53 160 GLY A N 1
ATOM 1160 C CA . GLY A 1 180 ? -2.823 15.634 2.110 1.00 21.74 160 GLY A CA 1
ATOM 1161 C C . GLY A 1 180 ? -4.157 15.116 1.600 1.00 24.01 160 GLY A C 1
ATOM 1162 O O . GLY A 1 180 ? -5.206 15.380 2.188 1.00 26.73 160 GLY A O 1
ATOM 1163 N N . GLN A 1 181 ? -4.119 14.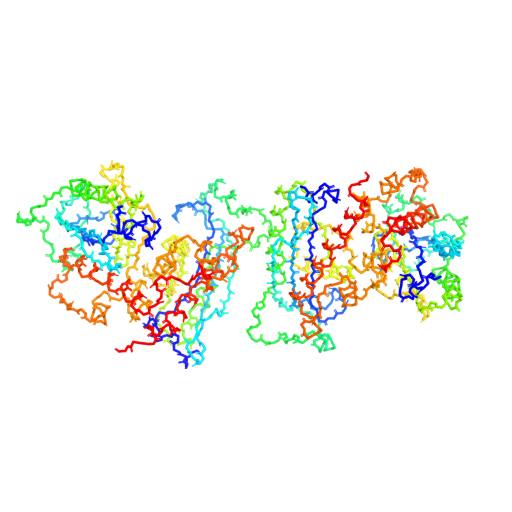372 0.499 1.00 21.09 161 GLN A N 1
ATOM 1164 C CA . GLN A 1 181 ? -5.326 13.827 -0.102 1.00 21.65 161 GLN A CA 1
ATOM 1165 C C . GLN A 1 181 ? -5.097 12.363 -0.459 1.00 22.96 161 GLN A C 1
ATOM 1166 O O . GLN A 1 181 ? -3.989 11.986 -0.836 1.00 23.02 161 GLN A O 1
ATOM 1172 N N . THR A 1 182 ? -6.137 11.542 -0.337 1.00 22.06 162 THR A N 1
ATOM 1173 C CA . THR A 1 182 ? -6.013 10.117 -0.658 1.00 17.90 162 THR A CA 1
ATOM 1174 C C . THR A 1 182 ? -6.946 9.687 -1.785 1.00 22.19 162 THR A C 1
ATOM 1175 O O . THR A 1 182 ? -6.801 8.593 -2.337 1.00 21.30 162 THR A O 1
ATOM 1179 N N . VAL A 1 183 ? -7.909 10.543 -2.115 1.00 21.34 163 VAL A N 1
ATOM 1180 C CA . VAL A 1 183 ? -8.832 10.270 -3.209 1.00 22.41 163 VAL A CA 1
ATOM 1181 C C . VAL A 1 183 ? -8.211 10.716 -4.531 1.00 21.71 163 VAL A C 1
ATOM 1182 O O . VAL A 1 183 ? -7.735 11.847 -4.650 1.00 23.24 163 VAL A O 1
ATOM 1186 N N . LEU A 1 184 ? -8.219 9.826 -5.519 1.00 21.63 164 LEU A N 1
ATOM 1187 C CA . LEU A 1 184 ? -7.538 10.085 -6.784 1.00 21.90 164 LEU A CA 1
ATOM 1188 C C . LEU A 1 184 ? -7.904 11.436 -7.400 1.00 20.49 164 LEU A C 1
ATOM 1189 O O . LEU A 1 184 ? -7.032 12.265 -7.647 1.00 20.20 164 LEU A O 1
ATOM 1194 N N . SER A 1 185 ? -9.192 11.651 -7.643 1.00 21.87 165 SER A N 1
ATOM 1195 C CA . SER A 1 185 ? -9.645 12.905 -8.227 1.00 27.82 165 SER A CA 1
ATOM 1196 C C . SER A 1 185 ? -9.150 14.096 -7.407 1.00 27.18 165 SER A C 1
ATOM 1197 O O . SER A 1 185 ? -8.585 15.040 -7.953 1.00 24.97 165 SER A O 1
ATOM 1200 N N . LYS A 1 186 ? -9.349 14.040 -6.093 1.00 27.57 166 LYS A N 1
ATOM 1201 C CA . LYS A 1 186 ? -8.945 15.137 -5.219 1.00 28.31 166 LYS A CA 1
ATOM 1202 C C . LYS A 1 186 ? -7.430 15.329 -5.186 1.00 27.96 166 LYS A C 1
ATOM 1203 O O . LYS A 1 186 ? -6.942 16.456 -5.132 1.00 26.92 166 LYS A O 1
ATOM 1209 N N . ALA A 1 187 ? -6.686 14.228 -5.204 1.00 23.54 167 ALA A N 1
ATOM 1210 C CA . ALA A 1 187 ? -5.233 14.308 -5.170 1.00 21.15 167 ALA A CA 1
ATOM 1211 C C . ALA A 1 187 ? -4.698 14.964 -6.442 1.00 23.46 167 ALA A C 1
ATOM 1212 O O . ALA A 1 187 ? -3.760 15.759 -6.398 1.00 23.57 167 ALA A O 1
ATOM 1214 N N . CYS A 1 188 ? -5.305 14.625 -7.573 1.00 24.60 168 CYS A N 1
ATOM 1215 C CA . CYS A 1 188 ? -4.889 15.177 -8.855 1.00 27.94 168 CYS A CA 1
ATOM 1216 C C . CYS A 1 188 ? -5.149 16.681 -8.923 1.00 27.20 168 CYS A C 1
ATOM 1217 O O . CYS A 1 188 ? -4.264 17.453 -9.291 1.00 26.98 168 CYS A O 1
ATOM 1220 N N . GLN A 1 189 ? -6.363 17.087 -8.561 1.00 29.84 169 GLN A N 1
ATOM 1221 C CA . GLN A 1 189 ? -6.739 18.500 -8.559 1.00 32.32 169 GLN A CA 1
ATOM 1222 C C . GLN A 1 189 ? -5.821 19.298 -7.637 1.00 33.74 169 GLN A C 1
ATOM 1223 O O . GLN A 1 189 ? -5.396 20.409 -7.964 1.00 31.22 169 GLN A O 1
ATOM 1229 N N . THR A 1 190 ? -5.512 18.719 -6.481 1.00 31.53 170 THR A N 1
ATOM 1230 C CA . THR A 1 190 ? -4.636 19.365 -5.515 1.00 28.58 170 THR A CA 1
ATOM 1231 C C . THR A 1 190 ? -3.216 19.494 -6.067 1.00 31.40 170 THR A C 1
ATOM 1232 O O . THR A 1 190 ? -2.499 20.449 -5.756 1.00 30.11 170 THR A O 1
ATOM 1236 N N . ALA A 1 191 ? -2.820 18.534 -6.897 1.00 30.77 171 ALA A N 1
ATOM 1237 C CA . ALA A 1 191 ? -1.483 18.522 -7.477 1.00 28.83 171 ALA A CA 1
ATOM 1238 C C . ALA A 1 191 ? -1.356 19.547 -8.598 1.00 31.87 171 ALA A C 1
ATOM 1239 O O . ALA A 1 191 ? -0.257 19.807 -9.086 1.00 37.19 171 ALA A O 1
ATOM 1241 N N . GLY A 1 192 ? -2.488 20.114 -9.008 1.00 35.15 172 GLY A N 1
ATOM 1242 C CA . GLY A 1 192 ? -2.513 21.083 -10.089 1.00 35.26 172 GLY A CA 1
ATOM 1243 C C . GLY A 1 192 ? -2.916 20.469 -11.416 1.00 38.43 172 GLY A C 1
ATOM 1244 O O . GLY A 1 192 ? -3.041 21.165 -12.425 1.00 40.29 172 GLY A O 1
ATOM 1245 N N . MET A 1 193 ? -3.123 19.157 -11.417 1.00 33.27 173 MET A N 1
ATOM 1246 C CA . MET A 1 193 ? -3.491 18.446 -12.632 1.00 31.54 173 MET A CA 1
ATOM 1247 C C . MET A 1 193 ? -4.937 18.710 -13.016 1.00 31.48 173 MET A C 1
ATOM 1248 O O . MET A 1 193 ? -5.775 19.011 -12.166 1.00 33.91 173 MET A O 1
ATOM 1253 N N . ASP A 1 194 ? -5.229 18.595 -14.306 1.00 30.28 174 ASP A N 1
ATOM 1254 C CA . ASP A 1 194 ? -6.609 18.551 -14.749 1.00 36.86 174 ASP A CA 1
ATOM 1255 C C . ASP A 1 194 ? -7.160 17.181 -14.385 1.00 34.61 174 ASP A C 1
ATOM 1256 O O . ASP A 1 194 ? -6.429 16.187 -14.397 1.00 33.32 174 ASP A O 1
ATOM 1261 N N . PHE A 1 195 ? -8.440 17.133 -14.037 1.00 29.46 175 PHE A N 1
ATOM 1262 C CA . PHE A 1 195 ? -9.119 15.865 -13.809 1.00 33.86 175 PHE A CA 1
ATOM 1263 C C . PHE A 1 195 ? -10.564 15.980 -14.265 1.00 33.23 175 PHE A C 1
ATOM 1264 O O . PHE A 1 195 ? -11.239 16.965 -13.968 1.00 40.82 175 PHE A O 1
ATOM 1272 N N . ASP A 1 196 ? -11.031 14.969 -14.989 1.00 36.98 176 ASP A N 1
ATOM 1273 C CA . ASP A 1 196 ? -12.356 15.001 -15.593 1.00 39.13 176 ASP A CA 1
ATOM 1274 C C . ASP A 1 196 ? -13.190 13.797 -15.164 1.00 35.70 176 ASP A C 1
ATOM 1275 O O . ASP A 1 196 ? -13.029 12.700 -15.696 1.00 38.96 176 ASP A O 1
ATOM 1280 N N . SER A 1 197 ? -14.085 14.016 -14.204 1.00 38.42 177 SER A N 1
ATOM 1281 C CA . SER A 1 197 ? -14.891 12.944 -13.624 1.00 37.79 177 SER A CA 1
ATOM 1282 C C . SER A 1 197 ? -15.705 12.168 -14.658 1.00 43.28 177 SER A C 1
ATOM 1283 O O . SER A 1 197 ? -16.076 11.016 -14.428 1.00 41.61 177 SER A O 1
ATOM 1286 N N . THR A 1 198 ? -15.990 12.804 -15.790 1.00 42.67 178 THR A N 1
ATOM 1287 C CA . THR A 1 198 ? -16.769 12.167 -16.846 1.00 44.04 178 THR A CA 1
ATOM 1288 C C . THR A 1 198 ? -15.919 11.161 -17.619 1.00 42.73 178 THR A C 1
ATOM 1289 O O . THR A 1 198 ? -16.443 10.318 -18.350 1.00 45.06 178 THR A O 1
ATOM 1293 N N . GLN A 1 199 ? -14.603 11.248 -17.446 1.00 38.31 179 GLN A N 1
ATOM 1294 C CA . GLN A 1 199 ? -13.685 10.288 -18.055 1.00 36.09 179 GLN A CA 1
ATOM 1295 C C . GLN A 1 199 ? -13.177 9.284 -17.023 1.00 34.87 179 GLN A C 1
ATOM 1296 O O . GLN A 1 199 ? -12.608 8.250 -17.371 1.00 32.97 179 GLN A O 1
ATOM 1302 N N . ALA A 1 200 ? -13.396 9.600 -15.750 1.00 41.75 180 ALA A N 1
ATOM 1303 C CA . ALA A 1 200 ? -12.977 8.736 -14.652 1.00 38.07 180 ALA A CA 1
ATOM 1304 C C . ALA A 1 200 ? -13.620 7.357 -14.747 1.00 37.70 180 ALA A C 1
ATOM 1305 O O . ALA A 1 200 ? -14.654 7.188 -15.393 1.00 47.17 180 ALA A O 1
ATOM 1307 N N . HIS A 1 201 ? -12.997 6.378 -14.097 1.00 41.70 181 HIS A N 1
ATOM 1308 C CA . HIS A 1 201 ? -13.521 5.013 -14.025 1.00 44.18 181 HIS A CA 1
ATOM 1309 C C . HIS A 1 201 ? -13.388 4.248 -15.340 1.00 39.42 181 HIS A C 1
ATOM 1310 O O . HIS A 1 201 ? -14.008 3.200 -15.524 1.00 45.35 181 HIS A O 1
ATOM 1317 N N . SER A 1 202 ? -12.578 4.789 -16.245 1.00 43.74 182 SER A N 1
ATOM 1318 C CA . SER A 1 202 ? -12.136 4.066 -17.431 1.00 37.55 182 SER A CA 1
ATOM 1319 C C . SER A 1 202 ? -10.665 3.736 -17.241 1.00 28.13 182 SER A C 1
ATOM 1320 O O . SER A 1 202 ? -9.876 4.615 -16.900 1.00 30.38 182 SER A O 1
ATOM 1323 N N . ALA A 1 203 ? -10.298 2.476 -17.460 1.00 27.57 183 ALA A N 1
ATOM 1324 C CA . ALA A 1 203 ? -8.936 2.018 -17.185 1.00 27.98 183 ALA A CA 1
ATOM 1325 C C . ALA A 1 203 ? -7.864 2.921 -17.791 1.00 29.71 183 ALA A C 1
ATOM 1326 O O . ALA A 1 203 ? -6.883 3.262 -17.127 1.00 29.85 183 ALA A O 1
ATOM 1328 N N . LEU A 1 204 ? -8.044 3.298 -19.053 1.00 29.73 184 LEU A N 1
ATOM 1329 C CA . LEU A 1 204 ? -7.031 4.088 -19.744 1.00 27.18 184 LEU A CA 1
ATOM 1330 C C . LEU A 1 204 ? -6.877 5.460 -19.107 1.00 25.76 184 LEU A C 1
ATOM 1331 O O . LEU A 1 204 ? -5.764 5.893 -18.801 1.00 25.21 184 LEU A O 1
ATOM 1336 N N . TYR A 1 205 ? -7.999 6.140 -18.896 1.00 25.90 185 TYR A N 1
ATOM 1337 C CA . TYR A 1 205 ? -7.966 7.474 -18.323 1.00 26.79 185 TYR A CA 1
ATOM 1338 C C . TYR A 1 205 ? -7.413 7.451 -16.902 1.00 23.88 185 TYR A C 1
ATOM 1339 O O . TYR A 1 205 ? -6.526 8.232 -16.563 1.00 23.82 185 TYR A O 1
ATOM 1348 N N . ASP A 1 206 ? -7.932 6.553 -16.074 1.00 25.27 186 ASP A N 1
ATOM 1349 C CA . ASP A 1 206 ? -7.466 6.470 -14.690 1.00 24.23 186 ASP A CA 1
ATOM 1350 C C . ASP A 1 206 ? -5.973 6.162 -14.592 1.00 21.00 186 ASP A C 1
ATOM 1351 O O . ASP A 1 206 ? -5.272 6.745 -13.764 1.00 20.97 186 ASP A O 1
ATOM 1356 N N . THR A 1 207 ? -5.486 5.262 -15.445 1.00 20.41 187 THR A N 1
ATOM 1357 C CA . THR A 1 207 ? -4.073 4.895 -15.414 1.00 20.03 187 THR A CA 1
ATOM 1358 C C . THR A 1 207 ? -3.196 6.088 -15.783 1.00 18.22 187 THR A C 1
ATOM 1359 O O . THR A 1 207 ? -2.165 6.320 -15.159 1.00 18.66 187 THR A O 1
ATOM 1363 N N . GLU A 1 208 ? -3.621 6.847 -16.788 1.00 19.32 188 GLU A N 1
ATOM 1364 C CA . GLU A 1 208 ? -2.864 8.006 -17.243 1.00 22.96 188 GLU A CA 1
ATOM 1365 C C . GLU A 1 208 ? -2.795 9.084 -16.165 1.00 20.80 188 GLU A C 1
ATOM 1366 O O . GLU A 1 208 ? -1.720 9.619 -15.889 1.00 20.35 188 GLU A O 1
ATOM 1372 N N . ARG A 1 209 ? -3.935 9.395 -15.554 1.00 19.87 189 ARG A N 1
ATOM 1373 C CA . ARG A 1 209 ? -3.955 10.367 -14.467 1.00 18.37 189 ARG A CA 1
ATOM 1374 C C . ARG A 1 209 ? -3.110 9.873 -13.292 1.00 16.75 189 ARG A C 1
ATOM 1375 O O . ARG A 1 209 ? -2.376 10.641 -12.678 1.00 16.57 189 ARG A O 1
ATOM 1383 N N . THR A 1 210 ? -3.209 8.583 -12.985 1.00 18.67 190 THR A N 1
ATOM 1384 C CA . THR A 1 210 ? -2.419 8.008 -11.901 1.00 18.84 190 THR A CA 1
ATOM 1385 C C . THR A 1 210 ? -0.922 8.074 -12.203 1.00 16.54 190 THR A C 1
ATOM 1386 O O . THR A 1 210 ? -0.114 8.343 -11.317 1.00 15.96 190 THR A O 1
ATOM 1390 N N . ALA A 1 211 ? -0.559 7.838 -13.461 1.00 18.35 191 ALA A N 1
ATOM 1391 C CA . ALA A 1 211 ? 0.836 7.908 -13.877 1.00 16.58 191 ALA A CA 1
ATOM 1392 C C . ALA A 1 211 ? 1.369 9.328 -13.741 1.00 18.54 191 ALA A C 1
ATOM 1393 O O . ALA A 1 211 ? 2.476 9.545 -13.237 1.00 17.77 191 ALA A O 1
ATOM 1395 N N . VAL A 1 212 ? 0.576 10.292 -14.192 1.00 17.10 192 VAL A N 1
ATOM 1396 C CA . VAL A 1 212 ? 0.960 11.695 -14.106 1.00 16.70 192 VAL A CA 1
ATOM 1397 C C . VAL A 1 212 ? 1.064 12.123 -12.648 1.00 18.58 192 VAL A C 1
ATOM 1398 O O . VAL A 1 212 ? 2.000 12.821 -12.268 1.00 22.49 192 VAL A O 1
ATOM 1402 N N . LEU A 1 213 ? 0.104 11.687 -11.837 1.00 18.48 193 LEU A N 1
ATOM 1403 C CA . LEU A 1 213 ? 0.132 11.950 -10.404 1.00 18.30 193 LEU A CA 1
ATOM 1404 C C . LEU A 1 213 ? 1.416 11.415 -9.763 1.00 17.01 193 LEU A C 1
ATOM 1405 O O . LEU A 1 213 ? 2.110 12.139 -9.045 1.00 15.35 193 LEU A O 1
ATOM 1410 N N . PHE A 1 214 ? 1.726 10.146 -10.014 1.00 15.94 194 PHE A N 1
ATOM 1411 C CA . PHE A 1 214 ? 2.922 9.540 -9.442 1.00 16.51 194 PHE A CA 1
ATOM 1412 C C . PHE A 1 214 ? 4.193 10.279 -9.860 1.00 19.67 194 PHE A C 1
ATOM 1413 O O . PHE A 1 214 ? 5.065 10.545 -9.034 1.00 18.36 194 PHE A O 1
ATOM 1421 N N . CYS A 1 215 ? 4.295 10.607 -11.144 1.00 17.74 195 CYS A N 1
ATOM 1422 C CA . CYS A 1 215 ? 5.476 11.301 -11.649 1.00 19.63 195 CYS A CA 1
ATOM 1423 C C . CYS A 1 215 ? 5.645 12.664 -10.988 1.00 19.96 195 CYS A C 1
ATOM 1424 O O . CYS A 1 215 ? 6.758 13.068 -10.659 1.00 22.27 195 CYS A O 1
ATOM 1427 N N . GLU A 1 216 ? 4.530 13.358 -10.791 1.00 17.58 196 GLU A N 1
ATOM 1428 C CA . GLU A 1 216 ? 4.545 14.682 -10.179 1.00 22.53 196 GLU A CA 1
ATOM 1429 C C . GLU A 1 216 ? 4.980 14.622 -8.719 1.00 21.28 196 GLU A C 1
ATOM 1430 O O . GLU A 1 216 ? 5.727 15.483 -8.250 1.00 22.04 196 GLU A O 1
ATOM 1436 N N . ILE A 1 217 ? 4.525 13.603 -7.997 1.00 20.76 197 ILE A N 1
ATOM 1437 C CA . ILE A 1 217 ? 4.943 13.454 -6.610 1.00 18.43 197 ILE A CA 1
ATOM 1438 C C . ILE A 1 217 ? 6.442 13.183 -6.526 1.00 21.24 197 ILE A C 1
ATOM 1439 O O . ILE A 1 217 ? 7.140 13.749 -5.687 1.00 21.03 197 ILE A O 1
ATOM 1444 N N . VAL A 1 218 ? 6.938 12.318 -7.402 1.00 20.06 198 VAL A N 1
ATOM 1445 C CA . VAL A 1 218 ? 8.360 12.024 -7.426 1.00 20.02 198 VAL A CA 1
ATOM 1446 C C . VAL A 1 218 ? 9.151 13.263 -7.840 1.00 18.68 198 VAL A C 1
ATOM 1447 O O . VAL A 1 218 ? 10.136 13.623 -7.195 1.00 19.20 198 VAL A O 1
ATOM 1451 N N . ASN A 1 219 ? 8.705 13.918 -8.906 1.00 21.77 199 ASN A N 1
ATOM 1452 C CA . ASN A 1 219 ? 9.405 15.102 -9.405 1.00 20.98 199 ASN A CA 1
ATOM 1453 C C . ASN A 1 219 ? 9.380 16.262 -8.418 1.00 26.65 199 ASN A C 1
ATOM 1454 O O . ASN A 1 219 ? 10.370 16.980 -8.270 1.00 19.46 199 ASN A O 1
ATOM 1459 N N . ARG A 1 220 ? 8.251 16.442 -7.742 1.00 24.79 200 ARG A N 1
ATOM 1460 C CA . ARG A 1 220 ? 8.148 17.492 -6.737 1.00 27.82 200 ARG A CA 1
ATOM 1461 C C . ARG A 1 220 ? 9.112 17.246 -5.577 1.00 25.34 200 ARG A C 1
ATOM 1462 O O . ARG A 1 220 ? 9.705 18.184 -5.050 1.00 24.08 200 ARG A O 1
ATOM 1470 N N . TRP A 1 221 ? 9.276 15.988 -5.183 1.00 22.84 201 TRP A N 1
ATOM 1471 C CA . TRP A 1 221 ? 10.221 15.678 -4.121 1.00 22.88 201 TRP A CA 1
ATOM 1472 C C . TRP A 1 221 ? 11.627 16.090 -4.544 1.00 28.86 201 TRP A C 1
ATOM 1473 O O . TRP A 1 221 ? 12.390 16.621 -3.740 1.00 24.44 201 TRP A O 1
ATOM 1484 N N . LYS A 1 222 ? 11.959 15.848 -5.811 1.00 22.12 202 LYS A N 1
ATOM 1485 C CA . LYS A 1 222 ? 13.266 16.222 -6.350 1.00 24.63 202 LYS A CA 1
ATOM 1486 C C . LYS A 1 222 ? 13.416 17.738 -6.408 1.00 26.48 202 LYS A C 1
ATOM 1487 O O . LYS A 1 222 ? 14.447 18.284 -6.007 1.00 27.34 202 LYS A O 1
ATOM 1493 N N . ARG A 1 223 ? 12.383 18.414 -6.901 1.00 24.62 203 ARG A N 1
ATOM 1494 C CA . ARG A 1 223 ? 12.397 19.871 -6.985 1.00 25.55 203 ARG A CA 1
ATOM 1495 C C . ARG A 1 223 ? 12.663 20.502 -5.620 1.00 31.03 203 ARG A C 1
ATOM 1496 O O . ARG A 1 223 ? 13.430 21.458 -5.510 1.00 29.55 203 ARG A O 1
ATOM 1504 N N . LEU A 1 224 ? 12.037 19.955 -4.581 1.00 25.01 204 LEU A N 1
ATOM 1505 C CA . LEU A 1 224 ? 12.174 20.500 -3.233 1.00 27.56 204 LEU A CA 1
ATOM 1506 C C . LEU A 1 224 ? 13.528 20.184 -2.604 1.00 30.54 204 LEU A C 1
ATOM 1507 O O . LEU A 1 224 ? 13.815 20.618 -1.490 1.00 32.44 204 LEU A O 1
ATOM 1512 N N . GLY A 1 225 ? 14.354 19.422 -3.314 1.00 25.42 205 GLY A N 1
ATOM 1513 C CA . GLY A 1 225 ? 15.673 19.065 -2.818 1.00 25.31 205 GLY A CA 1
ATOM 1514 C C . GLY A 1 225 ? 15.663 17.839 -1.925 1.00 26.59 205 GLY A C 1
ATOM 1515 O O . GLY A 1 225 ? 16.632 17.566 -1.211 1.00 25.36 205 GLY A O 1
ATOM 1516 N N . GLY A 1 226 ? 14.557 17.099 -1.963 1.00 26.22 206 GLY A N 1
ATOM 1517 C CA . GLY A 1 226 ? 14.436 15.870 -1.200 1.00 24.04 206 GLY A CA 1
ATOM 1518 C C . GLY A 1 226 ? 15.225 14.736 -1.819 1.00 27.99 206 GLY A C 1
ATOM 1519 O O . GLY A 1 226 ? 15.641 13.805 -1.131 1.00 33.10 206 GLY A O 1
ATOM 1520 N N . TRP A 1 227 ? 15.427 14.818 -3.129 1.00 25.19 207 TRP A N 1
ATOM 1521 C CA . TRP A 1 227 ? 16.222 13.836 -3.852 1.00 26.51 207 TRP A CA 1
ATOM 1522 C C . TRP A 1 227 ? 17.151 14.562 -4.824 1.00 24.64 207 TRP A C 1
ATOM 1523 O O . TRP A 1 227 ? 16.758 15.562 -5.420 1.00 30.05 207 TRP A O 1
ATOM 1534 N N . PRO A 1 228 ? 18.393 14.072 -4.971 1.00 32.01 208 PRO A N 1
ATOM 1535 C CA . PRO A 1 228 ? 18.945 12.930 -4.238 1.00 32.77 208 PRO A CA 1
ATOM 1536 C C . PRO A 1 228 ? 19.209 13.271 -2.776 1.00 33.67 208 PRO A C 1
ATOM 1537 O O . PRO A 1 228 ? 18.990 14.410 -2.357 1.00 34.00 208 PRO A O 1
ATOM 1541 N N . LEU A 1 229 ? 19.687 12.291 -2.018 1.00 30.89 209 LEU A N 1
ATOM 1542 C CA . LEU A 1 229 ? 19.866 12.451 -0.580 1.00 37.49 209 LEU A CA 1
ATOM 1543 C C . LEU A 1 229 ? 21.084 13.302 -0.223 1.00 44.36 209 LEU A C 1
ATOM 1544 O O . LEU A 1 229 ? 21.022 14.135 0.681 1.00 42.63 209 LEU A O 1
ATOM 1549 N N . SER A 1 230 ? 22.187 13.091 -0.933 1.00 46.69 210 SER A N 1
ATOM 1550 C CA . SER A 1 230 ? 23.416 13.831 -0.659 1.00 54.47 210 SER A CA 1
ATOM 1551 C C . SER A 1 230 ? 23.190 15.338 -0.758 1.00 50.31 210 SER A C 1
ATOM 1552 O O . SER A 1 230 ? 23.024 15.881 -1.850 1.00 50.86 210 SER A O 1
ATOM 1555 N N . GLY B 1 29 ? -5.612 18.365 14.843 1.00 39.58 9 GLY B N 1
ATOM 1556 C CA . GLY B 1 29 ? -4.472 18.796 14.053 1.00 44.59 9 GLY B CA 1
ATOM 1557 C C . GLY B 1 29 ? -3.906 17.660 13.226 1.00 43.63 9 GLY B C 1
ATOM 1558 O O . GLY B 1 29 ? -3.620 17.817 12.038 1.00 42.66 9 GLY B O 1
ATOM 1559 N N . LEU B 1 30 ? -3.744 16.505 13.863 1.00 42.17 10 LEU B N 1
ATOM 1560 C CA . LEU B 1 30 ? -3.294 15.309 13.171 1.00 38.91 10 LEU B CA 1
ATOM 1561 C C . LEU B 1 30 ? -4.267 14.975 12.044 1.00 41.24 10 LEU B C 1
ATOM 1562 O O . LEU B 1 30 ? -3.931 14.236 11.118 1.00 35.56 10 LEU B O 1
ATOM 1567 N N . CYS B 1 31 ? -5.465 15.550 12.117 1.00 43.89 11 CYS B N 1
ATOM 1568 C CA . CYS B 1 31 ? -6.559 15.181 11.221 1.00 43.34 11 CYS B CA 1
ATOM 1569 C C . CYS B 1 31 ? -6.773 16.164 10.075 1.00 39.13 11 CYS B C 1
ATOM 1570 O O . CYS B 1 31 ? -7.521 15.881 9.141 1.00 46.61 11 CYS B O 1
ATOM 1573 N N . ASP B 1 32 ? -6.127 17.321 10.145 1.00 38.49 12 ASP B N 1
ATOM 1574 C CA . ASP B 1 32 ? -6.111 18.230 9.007 1.00 42.19 12 ASP B CA 1
ATOM 1575 C C . ASP B 1 32 ? -5.017 17.795 8.050 1.00 36.67 12 ASP B C 1
ATOM 1576 O O . ASP B 1 32 ? -5.053 18.101 6.859 1.00 40.62 12 ASP B O 1
ATOM 1581 N N . ARG B 1 33 ? -4.043 17.070 8.586 1.00 30.10 13 ARG B N 1
ATOM 1582 C CA . ARG B 1 33 ? -2.881 16.670 7.813 1.00 33.31 13 ARG B CA 1
ATOM 1583 C C . ARG B 1 33 ? -3.220 15.580 6.804 1.00 24.17 13 ARG B C 1
ATOM 1584 O O . ARG B 1 33 ? -2.675 15.561 5.703 1.00 27.64 13 ARG B O 1
ATOM 1592 N N . PHE B 1 34 ? -4.125 14.684 7.180 1.00 23.02 14 PHE B N 1
ATOM 1593 C CA . PHE B 1 34 ? -4.465 13.546 6.333 1.00 25.17 14 PHE B CA 1
ATOM 1594 C C . PHE B 1 34 ? -5.963 13.445 6.047 1.00 25.32 14 PHE B C 1
ATOM 1595 O O . PHE B 1 34 ? -6.558 12.373 6.162 1.00 22.44 14 PHE B O 1
ATOM 1603 N N . ARG B 1 35 ? -6.554 14.571 5.656 1.00 28.36 15 ARG B N 1
ATOM 1604 C CA . ARG B 1 35 ? -7.977 14.652 5.325 1.00 29.71 15 ARG B CA 1
ATOM 1605 C C . ARG B 1 35 ? -8.894 13.846 6.255 1.00 28.57 15 ARG B C 1
ATOM 1606 O O . ARG B 1 35 ? -9.813 13.166 5.798 1.00 27.48 15 ARG B O 1
ATOM 1614 N N . GLY B 1 36 ? -8.640 13.933 7.556 1.00 24.71 16 GLY B N 1
ATOM 1615 C CA . GLY B 1 36 ? -9.516 13.330 8.544 1.00 31.02 16 GLY B CA 1
ATOM 1616 C C . GLY B 1 36 ? -9.055 11.977 9.051 1.00 30.54 16 GLY B C 1
ATOM 1617 O O . GLY B 1 36 ? -9.584 11.465 10.039 1.00 24.25 16 GLY B O 1
ATOM 1618 N N . PHE B 1 37 ? -8.069 11.398 8.373 1.00 23.75 17 PHE B N 1
ATOM 1619 C CA . PHE B 1 37 ? -7.525 10.100 8.758 1.00 26.62 17 PHE B CA 1
ATOM 1620 C C . PHE B 1 37 ? -6.624 10.201 9.986 1.00 22.18 17 PHE B C 1
ATOM 1621 O O . PHE B 1 37 ? -5.751 11.066 10.065 1.00 22.55 17 PHE B O 1
ATOM 1629 N N . TYR B 1 38 ? -6.840 9.291 10.930 1.00 18.48 18 TYR B N 1
ATOM 1630 C CA . TYR B 1 38 ? -6.046 9.189 12.143 1.00 17.97 18 TYR B CA 1
ATOM 1631 C C . TYR B 1 38 ? -5.056 8.040 11.960 1.00 18.14 18 TYR B C 1
ATOM 1632 O O . TYR B 1 38 ? -5.436 6.879 12.071 1.00 19.20 18 TYR B O 1
ATOM 1641 N N . PRO B 1 39 ? -3.786 8.359 11.651 1.00 19.44 19 PRO B N 1
ATOM 1642 C CA . PRO B 1 39 ? -2.812 7.309 11.314 1.00 16.31 19 PRO B CA 1
ATOM 1643 C C . PRO B 1 39 ? -2.370 6.511 12.535 1.00 15.99 19 PRO B C 1
ATOM 1644 O O . PRO B 1 39 ? -1.935 7.087 13.532 1.00 22.24 19 PRO B O 1
ATOM 1648 N N . VAL B 1 40 ? -2.483 5.191 12.457 1.00 12.74 20 VAL B N 1
ATOM 1649 C CA . VAL B 1 40 ? -2.031 4.341 13.542 1.00 13.53 20 VAL B CA 1
ATOM 1650 C C . VAL B 1 40 ? -1.075 3.289 13.002 1.00 16.35 20 VAL B C 1
ATOM 1651 O O . VAL B 1 40 ? -1.427 2.538 12.099 1.00 13.07 20 VAL B O 1
ATOM 1655 N N . VAL B 1 41 ? 0.129 3.236 13.556 1.00 15.46 21 VAL B N 1
ATOM 1656 C CA . VAL B 1 41 ? 1.125 2.281 13.087 1.00 18.44 21 VAL B CA 1
ATOM 1657 C C . VAL B 1 41 ? 0.826 0.897 13.648 1.00 16.46 21 VAL B C 1
ATOM 1658 O O . VAL B 1 41 ? 0.538 0.744 14.835 1.00 16.58 21 VAL B O 1
ATOM 1662 N N . ILE B 1 42 ? 0.877 -0.107 12.778 1.00 15.33 22 ILE B N 1
ATOM 1663 C CA . ILE B 1 42 ? 0.546 -1.469 13.155 1.00 17.06 22 ILE B CA 1
ATOM 1664 C C . ILE B 1 42 ? 1.588 -2.437 12.614 1.00 16.66 22 ILE B C 1
ATOM 1665 O O . ILE B 1 42 ? 1.998 -2.339 11.454 1.00 14.39 22 ILE B O 1
ATOM 1670 N N . ASP B 1 43 ? 2.023 -3.361 13.463 1.00 14.53 23 ASP B N 1
ATOM 1671 C CA . ASP B 1 43 ? 2.807 -4.504 13.014 1.00 14.46 23 ASP B CA 1
ATOM 1672 C C . ASP B 1 43 ? 2.258 -5.784 13.622 1.00 18.69 23 ASP B C 1
ATOM 1673 O O . ASP B 1 43 ? 1.922 -5.822 14.812 1.00 16.29 23 ASP B O 1
ATOM 1678 N N . VAL B 1 44 ? 2.172 -6.834 12.806 1.00 17.08 24 VAL B N 1
ATOM 1679 C CA . VAL B 1 44 ? 1.763 -8.139 13.305 1.00 18.66 24 VAL B CA 1
ATOM 1680 C C . VAL B 1 44 ? 2.852 -9.189 13.108 1.00 20.25 24 VAL B C 1
ATOM 1681 O O . VAL B 1 44 ? 3.698 -9.066 12.222 1.00 20.53 24 VAL B O 1
ATOM 1685 N N . GLU B 1 45 ? 2.836 -10.205 13.965 1.00 18.54 25 GLU B N 1
ATOM 1686 C CA . GLU B 1 45 ? 3.599 -11.421 13.726 1.00 21.24 25 GLU B CA 1
ATOM 1687 C C . GLU B 1 45 ? 2.600 -12.533 13.482 1.00 20.55 25 GLU B C 1
ATOM 1688 O O . GLU B 1 45 ? 1.542 -12.577 14.114 1.00 19.05 25 GLU B O 1
ATOM 1694 N N . THR B 1 46 ? 2.934 -13.432 12.564 1.00 20.91 26 THR B N 1
ATOM 1695 C CA . THR B 1 46 ? 1.985 -14.439 12.123 1.00 16.19 26 THR B CA 1
ATOM 1696 C C . THR B 1 46 ? 2.658 -15.799 12.015 1.00 16.28 26 THR B C 1
ATOM 1697 O O . THR B 1 4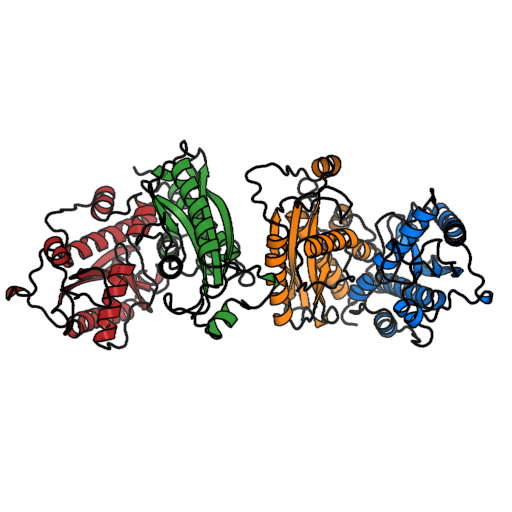6 ? 3.876 -15.909 12.119 1.00 20.93 26 THR B O 1
ATOM 1701 N N . ALA B 1 47 ? 1.854 -16.831 11.793 1.00 20.85 27 ALA B N 1
ATOM 1702 C CA . ALA B 1 47 ? 2.378 -18.175 11.593 1.00 23.65 27 ALA B CA 1
ATOM 1703 C C . ALA B 1 47 ? 2.401 -18.523 10.110 1.00 23.63 27 ALA B C 1
ATOM 1704 O O . ALA B 1 47 ? 2.401 -19.702 9.746 1.00 23.64 27 ALA B O 1
ATOM 1706 N N . GLY B 1 48 ? 2.413 -17.497 9.261 1.00 20.00 28 GLY B N 1
ATOM 1707 C CA . GLY B 1 48 ? 2.441 -17.696 7.818 1.00 23.71 28 GLY B CA 1
ATOM 1708 C C . GLY B 1 48 ? 2.053 -16.466 7.017 1.00 24.00 28 GLY B C 1
ATOM 1709 O O . GLY B 1 48 ? 1.864 -15.385 7.577 1.00 21.54 28 GLY B O 1
ATOM 1710 N N . PHE B 1 49 ? 1.933 -16.626 5.701 1.00 20.83 29 PHE B N 1
ATOM 1711 C CA . PHE B 1 49 ? 1.638 -15.497 4.823 1.00 21.30 29 PHE B CA 1
ATOM 1712 C C . PHE B 1 49 ? 0.171 -15.417 4.431 1.00 22.75 29 PHE B C 1
ATOM 1713 O O . PHE B 1 49 ? -0.258 -14.449 3.804 1.00 24.33 29 PHE B O 1
ATOM 1721 N N . ASN B 1 50 ? -0.596 -16.442 4.783 1.00 25.40 30 ASN B N 1
ATOM 1722 C CA . ASN B 1 50 ? -2.005 -16.498 4.413 1.00 25.32 30 ASN B CA 1
ATOM 1723 C C . ASN B 1 50 ? -2.887 -15.923 5.521 1.00 25.44 30 ASN B C 1
ATOM 1724 O O . ASN B 1 50 ? -3.037 -16.526 6.586 1.00 21.24 30 ASN B O 1
ATOM 1729 N N . ALA B 1 51 ? -3.458 -14.748 5.263 1.00 21.63 31 ALA B N 1
ATOM 1730 C CA . ALA B 1 51 ? -4.215 -14.013 6.273 1.00 26.67 31 ALA B CA 1
ATOM 1731 C C . ALA B 1 51 ? -5.461 -14.760 6.744 1.00 25.05 31 ALA B C 1
ATOM 1732 O O . ALA B 1 51 ? -5.888 -14.608 7.888 1.00 26.18 31 ALA B O 1
ATOM 1734 N N . LYS B 1 52 ? -6.042 -15.560 5.856 1.00 26.48 32 LYS B N 1
ATOM 1735 C CA . LYS B 1 52 ? -7.281 -16.263 6.162 1.00 25.62 32 LYS B CA 1
ATOM 1736 C C . LYS B 1 52 ? -7.062 -17.570 6.914 1.00 24.10 32 LYS B C 1
ATOM 1737 O O . LYS B 1 52 ? -7.935 -18.009 7.657 1.00 29.74 32 LYS B O 1
ATOM 1743 N N . THR B 1 53 ? -5.903 -18.192 6.729 1.00 24.33 33 THR B N 1
ATOM 1744 C CA . THR B 1 53 ? -5.683 -19.527 7.277 1.00 26.35 33 THR B CA 1
ATOM 1745 C C . THR B 1 53 ? -4.559 -19.623 8.304 1.00 27.38 33 THR B C 1
ATOM 1746 O O . THR B 1 53 ? -4.494 -20.588 9.067 1.00 25.32 33 THR B O 1
ATOM 1750 N N . ASP B 1 54 ? -3.671 -18.635 8.328 1.00 26.15 34 ASP B N 1
ATOM 1751 C CA . ASP B 1 54 ? -2.523 -18.701 9.223 1.00 20.84 34 ASP B CA 1
ATOM 1752 C C . ASP B 1 54 ? -2.732 -17.893 10.500 1.00 20.79 34 ASP B C 1
ATOM 1753 O O . ASP B 1 54 ? -3.362 -16.833 10.488 1.00 21.26 34 ASP B O 1
ATOM 1758 N N . ALA B 1 55 ? -2.197 -18.414 11.598 1.00 23.55 35 ALA B N 1
ATOM 1759 C CA . ALA B 1 55 ? -2.365 -17.806 12.913 1.00 25.17 35 ALA B CA 1
ATOM 1760 C C . ALA B 1 55 ? -1.815 -16.388 12.985 1.00 21.34 35 ALA B C 1
ATOM 1761 O O . ALA B 1 55 ? -0.734 -16.094 12.465 1.00 18.79 35 ALA B O 1
ATOM 1763 N N . LEU B 1 56 ? -2.580 -15.517 13.636 1.00 20.62 36 LEU B N 1
ATOM 1764 C CA . LEU B 1 56 ? -2.075 -14.238 14.105 1.00 20.45 36 LEU B CA 1
ATOM 1765 C C . LEU B 1 56 ? -1.436 -14.516 15.460 1.00 18.56 36 LEU B C 1
ATOM 1766 O O . LEU B 1 56 ? -2.051 -15.146 16.315 1.00 22.18 36 LEU B O 1
ATOM 1771 N N . LEU B 1 57 ? -0.195 -14.085 15.653 1.00 20.90 37 LEU B N 1
ATOM 1772 C CA . LEU B 1 57 ? 0.534 -14.439 16.872 1.00 16.89 37 LEU B CA 1
ATOM 1773 C C . LEU B 1 57 ? 0.864 -13.248 17.767 1.00 22.09 37 LEU B C 1
ATOM 1774 O O . LEU B 1 57 ? 1.130 -13.411 18.958 1.00 18.27 37 LEU B O 1
ATOM 1779 N N . GLU B 1 58 ? 0.861 -12.054 17.195 1.00 20.87 38 GLU B N 1
ATOM 1780 C CA . GLU B 1 58 ? 1.289 -10.881 17.944 1.00 18.87 38 GLU B CA 1
ATOM 1781 C C . GLU B 1 58 ? 0.877 -9.629 17.201 1.00 20.24 38 GLU B C 1
ATOM 1782 O O . GLU B 1 58 ? 0.853 -9.606 15.975 1.00 17.83 38 GLU B O 1
ATOM 1788 N N . ILE B 1 59 ? 0.546 -8.583 17.944 1.00 19.69 39 ILE B N 1
ATOM 1789 C CA . ILE B 1 59 ? 0.208 -7.317 17.318 1.00 13.77 39 ILE B CA 1
ATOM 1790 C C . ILE B 1 59 ? 0.606 -6.164 18.219 1.00 17.56 39 ILE B C 1
ATOM 1791 O O . ILE B 1 59 ? 0.386 -6.198 19.430 1.00 20.38 39 ILE B O 1
ATOM 1796 N N . ALA B 1 60 ? 1.232 -5.159 17.625 1.00 18.47 40 ALA B N 1
ATOM 1797 C CA . ALA B 1 60 ? 1.534 -3.928 18.332 1.00 18.49 40 ALA B CA 1
ATOM 1798 C C . ALA B 1 60 ? 0.917 -2.758 17.580 1.00 18.90 40 ALA B C 1
ATOM 1799 O O . ALA B 1 60 ? 0.793 -2.790 16.354 1.00 17.17 40 ALA B O 1
ATOM 1801 N N . ALA B 1 61 ? 0.518 -1.730 18.321 1.00 18.39 41 ALA B N 1
ATOM 1802 C CA . ALA B 1 61 ? -0.070 -0.546 17.721 1.00 15.50 41 ALA B CA 1
ATOM 1803 C C . ALA B 1 61 ? 0.541 0.705 18.333 1.00 16.42 41 ALA B C 1
ATOM 1804 O O . ALA B 1 61 ? 0.751 0.778 19.541 1.00 16.04 41 ALA B O 1
ATOM 1806 N N . ILE B 1 62 ? 0.825 1.690 17.491 1.00 15.01 42 ILE B N 1
ATOM 1807 C CA . ILE B 1 62 ? 1.348 2.957 17.977 1.00 18.78 42 ILE B CA 1
ATOM 1808 C C . ILE B 1 62 ? 0.565 4.098 17.351 1.00 18.97 42 ILE B C 1
ATOM 1809 O O . ILE B 1 62 ? 0.559 4.274 16.131 1.00 15.91 42 ILE B O 1
ATOM 1814 N N . THR B 1 63 ? -0.133 4.854 18.189 1.00 16.66 43 THR B N 1
ATOM 1815 C CA . THR B 1 63 ? -0.846 6.025 17.707 1.00 17.91 43 THR B CA 1
ATOM 1816 C C . THR B 1 63 ? 0.149 7.172 17.610 1.00 17.80 43 THR B C 1
ATOM 1817 O O . THR B 1 63 ? 1.252 7.094 18.155 1.00 19.12 43 THR B O 1
ATOM 1821 N N . LEU B 1 64 ? -0.247 8.232 16.922 1.00 16.41 44 LEU B N 1
ATOM 1822 C CA . LEU B 1 64 ? 0.638 9.362 16.687 1.00 19.55 44 LEU B CA 1
ATOM 1823 C C . LEU B 1 64 ? -0.009 10.646 17.189 1.00 21.39 44 LEU B C 1
ATOM 1824 O O . LEU B 1 64 ? -1.211 10.687 17.436 1.00 24.50 44 LEU B O 1
ATOM 1829 N N . LYS B 1 65 ? 0.791 11.695 17.340 1.00 23.27 45 LYS B N 1
ATOM 1830 C CA . LYS B 1 65 ? 0.248 13.001 17.679 1.00 23.76 45 LYS B CA 1
ATOM 1831 C C . LYS B 1 65 ? 1.008 14.093 16.941 1.00 24.41 45 LYS B C 1
ATOM 1832 O O . LYS B 1 65 ? 2.147 13.891 16.523 1.00 24.46 45 LYS B O 1
ATOM 1838 N N . MET B 1 66 ? 0.360 15.241 16.768 1.00 26.88 46 MET B N 1
ATOM 1839 C CA . MET B 1 66 ? 1.005 16.403 16.180 1.00 26.39 46 MET B CA 1
ATOM 1840 C C . MET B 1 66 ? 1.176 17.457 17.266 1.00 33.07 46 MET B C 1
ATOM 1841 O O . MET B 1 66 ? 0.223 17.785 17.975 1.00 28.39 46 MET B O 1
ATOM 1846 N N . ASP B 1 67 ? 2.394 17.971 17.411 1.00 30.58 47 ASP B N 1
ATOM 1847 C CA . ASP B 1 67 ? 2.658 18.993 18.416 1.00 36.22 47 ASP B CA 1
ATOM 1848 C C . ASP B 1 67 ? 2.191 20.365 17.943 1.00 32.39 47 ASP B C 1
ATOM 1849 O O . ASP B 1 67 ? 1.684 20.514 16.831 1.00 28.07 47 ASP B O 1
ATOM 1854 N N . GLU B 1 68 ? 2.365 21.360 18.805 1.00 35.94 48 GLU B N 1
ATOM 1855 C CA . GLU B 1 68 ? 2.037 22.739 18.483 1.00 36.72 48 GLU B CA 1
ATOM 1856 C C . GLU B 1 68 ? 2.838 23.239 17.278 1.00 37.71 48 GLU B C 1
ATOM 1857 O O . GLU B 1 68 ? 2.355 24.069 16.505 1.00 42.50 48 GLU B O 1
ATOM 1863 N N . GLN B 1 69 ? 4.056 22.725 17.125 1.00 35.06 49 GLN B N 1
ATOM 1864 C CA . GLN B 1 69 ? 4.922 23.084 16.001 1.00 33.36 49 GLN B CA 1
ATOM 1865 C C . GLN B 1 69 ? 4.514 22.385 14.700 1.00 37.39 49 GLN B C 1
ATOM 1866 O O . GLN B 1 69 ? 5.055 22.680 13.636 1.00 30.16 49 GLN B O 1
ATOM 1872 N N . GLY B 1 70 ? 3.572 21.453 14.792 1.00 30.82 50 GLY B N 1
ATOM 1873 C CA . GLY B 1 70 ? 3.094 20.743 13.619 1.00 32.36 50 GLY B CA 1
ATOM 1874 C C . GLY B 1 70 ? 3.946 19.538 13.267 1.00 27.38 50 GLY B C 1
ATOM 1875 O O . GLY B 1 70 ? 3.803 18.958 12.184 1.00 32.13 50 GLY B O 1
ATOM 1876 N N . TRP B 1 71 ? 4.836 19.160 14.178 1.00 27.56 51 TRP B N 1
ATOM 1877 C CA . TRP B 1 71 ? 5.685 17.992 13.976 1.00 28.02 51 TRP B CA 1
ATOM 1878 C C . TRP B 1 71 ? 4.997 16.715 14.447 1.00 33.12 51 TRP B C 1
ATOM 1879 O O . TRP B 1 71 ? 4.202 16.736 15.390 1.00 29.14 51 TRP B O 1
ATOM 1890 N N . LEU B 1 72 ? 5.326 15.607 13.790 1.00 27.50 52 LEU B N 1
ATOM 1891 C CA . LEU B 1 72 ? 4.702 14.323 14.073 1.00 25.58 52 LEU B CA 1
ATOM 1892 C C . LEU B 1 72 ? 5.590 13.465 14.966 1.00 22.16 52 LEU B C 1
ATOM 1893 O O . LEU B 1 72 ? 6.809 13.428 14.797 1.00 23.32 52 LEU B O 1
ATOM 1898 N N . MET B 1 73 ? 4.972 12.759 15.907 1.00 21.09 53 MET B N 1
ATOM 1899 C CA . MET B 1 73 ? 5.711 11.908 16.823 1.00 21.47 53 MET B CA 1
ATOM 1900 C C . MET B 1 73 ? 4.803 10.824 17.385 1.00 18.46 53 MET B C 1
ATOM 1901 O O . MET B 1 73 ? 3.582 10.957 17.345 1.00 21.27 53 MET B O 1
ATOM 1906 N N . PRO B 1 74 ? 5.399 9.742 17.904 1.00 19.91 54 PRO B N 1
ATOM 1907 C CA . PRO B 1 74 ? 4.594 8.666 18.498 1.00 19.08 54 PRO B CA 1
ATOM 1908 C C . PRO B 1 74 ? 3.806 9.150 19.712 1.00 20.63 54 PRO B C 1
ATOM 1909 O O . PRO B 1 74 ? 4.285 10.018 20.449 1.00 27.92 54 PRO B O 1
ATOM 1913 N N . ASP B 1 75 ? 2.612 8.597 19.907 1.00 22.24 55 ASP B N 1
ATOM 1914 C CA . ASP B 1 75 ? 1.774 8.935 21.051 1.00 20.56 55 ASP B CA 1
ATOM 1915 C C . ASP B 1 75 ? 1.715 7.741 22.003 1.00 22.62 55 ASP B C 1
ATOM 1916 O O . ASP B 1 75 ? 2.562 7.599 22.885 1.00 22.38 55 ASP B O 1
ATOM 1921 N N . THR B 1 76 ? 0.727 6.873 21.796 1.00 25.55 56 THR B N 1
ATOM 1922 C CA . THR B 1 76 ? 0.484 5.726 22.672 1.00 24.63 56 THR B CA 1
ATOM 1923 C C . THR B 1 76 ? 0.911 4.397 22.049 1.00 22.67 56 THR B C 1
ATOM 1924 O O . THR B 1 76 ? 0.772 4.197 20.845 1.00 25.24 56 THR B O 1
ATOM 1928 N N . THR B 1 77 ? 1.408 3.488 22.882 1.00 24.27 57 THR B N 1
ATOM 1929 C CA . THR B 1 77 ? 1.833 2.165 22.425 1.00 22.00 57 THR B CA 1
ATOM 1930 C C . THR B 1 77 ? 1.062 1.037 23.114 1.00 22.16 57 THR B C 1
ATOM 1931 O O . THR B 1 77 ? 1.034 0.966 24.344 1.00 23.16 57 THR B O 1
ATOM 1935 N N . LEU B 1 78 ? 0.448 0.159 22.317 1.00 22.64 58 LEU B N 1
ATOM 1936 C CA . LEU B 1 78 ? -0.197 -1.055 22.822 1.00 22.52 58 LEU B CA 1
ATOM 1937 C C . LEU B 1 78 ? 0.473 -2.271 22.199 1.00 23.56 58 LEU B C 1
ATOM 1938 O O . LEU B 1 78 ? 0.902 -2.224 21.045 1.00 22.51 58 LEU B O 1
ATOM 1943 N N . HIS B 1 79 ? 0.545 -3.365 22.949 1.00 20.44 59 HIS B N 1
ATOM 1944 C CA . HIS B 1 79 ? 1.133 -4.600 22.431 1.00 22.18 59 HIS B CA 1
ATOM 1945 C C . HIS B 1 79 ? 0.466 -5.833 23.035 1.00 19.48 59 HIS B C 1
ATOM 1946 O O . HIS B 1 79 ? 0.254 -5.904 24.244 1.00 20.41 59 HIS B O 1
ATOM 1953 N N . PHE B 1 80 ? 0.132 -6.803 22.187 1.00 19.29 60 PHE B N 1
ATOM 1954 C CA . PHE B 1 80 ? -0.469 -8.048 22.653 1.00 19.57 60 PHE B CA 1
ATOM 1955 C C . PHE B 1 80 ? 0.120 -9.268 21.973 1.00 21.91 60 PHE B C 1
ATOM 1956 O O . PHE B 1 80 ? 0.347 -9.271 20.766 1.00 19.20 60 PHE B O 1
ATOM 1964 N N . HIS B 1 81 ? 0.351 -10.308 22.763 1.00 22.92 61 HIS B N 1
ATOM 1965 C CA . HIS B 1 81 ? 0.610 -11.627 22.219 1.00 20.53 61 HIS B CA 1
ATOM 1966 C C . HIS B 1 81 ? -0.735 -12.273 21.967 1.00 24.42 61 HIS B C 1
ATOM 1967 O O . HIS B 1 81 ? -1.640 -12.193 22.801 1.00 23.01 61 HIS B O 1
ATOM 1974 N N . VAL B 1 82 ? -0.871 -12.895 20.803 1.00 22.25 62 VAL B N 1
ATOM 1975 C CA . VAL B 1 82 ? -2.151 -13.439 20.385 1.00 20.03 62 VAL B CA 1
ATOM 1976 C C . VAL B 1 82 ? -2.110 -14.961 20.335 1.00 21.28 62 VAL B C 1
ATOM 1977 O O . VAL B 1 82 ? -1.158 -15.552 19.831 1.00 19.51 62 VAL B O 1
ATOM 1981 N N . GLU B 1 83 ? -3.146 -15.584 20.884 1.00 21.00 63 GLU B N 1
ATOM 1982 C CA . GLU B 1 83 ? -3.302 -17.029 20.831 1.00 27.24 63 GLU B CA 1
ATOM 1983 C C . GLU B 1 83 ? -3.759 -17.419 19.432 1.00 20.93 63 GLU B C 1
ATOM 1984 O O . GLU B 1 83 ? -4.661 -16.792 18.876 1.00 23.75 63 GLU B O 1
ATOM 1990 N N . PRO B 1 84 ? -3.134 -18.457 18.851 1.00 23.87 64 PRO B N 1
ATOM 1991 C CA . PRO B 1 84 ? -3.571 -18.924 17.533 1.00 26.04 64 PRO B CA 1
ATOM 1992 C C . PRO B 1 84 ? -5.033 -19.321 17.582 1.00 29.67 64 PRO B C 1
ATOM 1993 O O . PRO B 1 84 ? -5.425 -20.093 18.459 1.00 30.29 64 PRO B O 1
ATOM 1997 N N . PHE B 1 85 ? -5.831 -18.788 16.662 1.00 21.23 65 PHE B N 1
ATOM 1998 C CA . PHE B 1 85 ? -7.261 -19.038 16.677 1.00 25.37 65 PHE B CA 1
ATOM 1999 C C . PHE B 1 85 ? -7.545 -20.523 16.489 1.00 27.05 65 PHE B C 1
ATOM 2000 O O . PHE B 1 85 ? -6.687 -21.274 16.028 1.00 26.55 65 PHE B O 1
ATOM 2008 N N . VAL B 1 86 ? -8.744 -20.941 16.875 1.00 30.23 66 VAL B N 1
ATOM 2009 C CA . VAL B 1 86 ? -9.128 -22.344 16.783 1.00 30.84 66 VAL B CA 1
ATOM 2010 C C . VAL B 1 86 ? -9.174 -22.804 15.332 1.00 25.35 66 VAL B C 1
ATOM 2011 O O . VAL B 1 86 ? -9.990 -22.325 14.546 1.00 27.10 66 VAL B O 1
ATOM 2015 N N . GLY B 1 87 ? -8.282 -23.726 14.983 1.00 26.20 67 GLY B N 1
ATOM 2016 C CA . GLY B 1 87 ? -8.238 -24.278 13.642 1.00 31.46 67 GLY B CA 1
ATOM 2017 C C . GLY B 1 87 ? -7.154 -23.648 12.791 1.00 31.65 67 GLY B C 1
ATOM 2018 O O . GLY B 1 87 ? -6.970 -24.013 11.629 1.00 26.68 67 GLY B O 1
ATOM 2019 N N . ALA B 1 88 ? -6.432 -22.699 13.377 1.00 30.83 68 ALA B N 1
ATOM 2020 C CA . ALA B 1 88 ? -5.405 -21.954 12.658 1.00 28.28 68 ALA B CA 1
ATOM 2021 C C . ALA B 1 88 ? -4.257 -22.844 12.206 1.00 26.87 68 ALA B C 1
ATOM 2022 O O . ALA B 1 88 ? -3.863 -23.774 12.906 1.00 27.61 68 ALA B O 1
ATOM 2024 N N . ASN B 1 89 ? -3.717 -22.543 11.032 1.00 25.30 69 ASN B N 1
ATOM 2025 C CA . ASN B 1 89 ? -2.540 -23.235 10.539 1.00 30.00 69 ASN B CA 1
ATOM 2026 C C . ASN B 1 89 ? -1.270 -22.575 11.057 1.00 32.49 69 ASN B C 1
ATOM 2027 O O . ASN B 1 89 ? -1.244 -21.366 11.301 1.00 30.80 69 ASN B O 1
ATOM 2032 N N . LEU B 1 90 ? -0.220 -23.367 11.241 1.00 32.99 70 LEU B N 1
ATOM 2033 C CA . LEU B 1 90 ? 1.066 -22.825 11.664 1.00 27.12 70 LEU B CA 1
ATOM 2034 C C . LEU B 1 90 ? 2.218 -23.346 10.813 1.00 36.13 70 LEU B C 1
ATOM 2035 O O . LEU B 1 90 ? 2.501 -24.544 10.797 1.00 39.62 70 LEU B O 1
ATOM 2040 N N . GLN B 1 91 ? 2.876 -22.435 10.102 1.00 34.24 71 GLN B N 1
ATOM 2041 C CA . GLN B 1 91 ? 4.035 -22.784 9.289 1.00 37.80 71 GLN B CA 1
ATOM 2042 C C . GLN B 1 91 ? 5.319 -22.641 10.098 1.00 36.10 71 GLN B C 1
ATOM 2043 O O . GLN B 1 91 ? 5.632 -21.556 10.584 1.00 33.26 71 GLN B O 1
ATOM 2049 N N . PRO B 1 92 ? 6.067 -23.744 10.249 1.00 34.50 72 PRO B N 1
ATOM 2050 C CA . PRO B 1 92 ? 7.324 -23.752 11.003 1.00 35.98 72 PRO B CA 1
ATOM 2051 C C . PRO B 1 92 ? 8.293 -22.688 10.502 1.00 32.06 72 PRO B C 1
ATOM 2052 O O . PRO B 1 92 ? 9.009 -22.081 11.301 1.00 32.85 72 PRO B O 1
ATOM 2056 N N . GLU B 1 93 ? 8.312 -22.467 9.191 1.00 34.78 73 GLU B N 1
ATOM 2057 C CA . GLU B 1 93 ? 9.178 -21.451 8.603 1.00 34.74 73 GLU B CA 1
ATOM 2058 C C . GLU B 1 93 ? 8.894 -20.065 9.179 1.00 32.84 73 GLU B C 1
ATOM 2059 O O . GLU B 1 93 ? 9.815 -19.274 9.396 1.00 31.82 73 GLU B O 1
ATOM 2065 N N . ALA B 1 94 ? 7.620 -19.777 9.423 1.00 34.78 74 ALA B N 1
ATOM 2066 C CA . ALA B 1 94 ? 7.233 -18.509 10.027 1.00 30.12 74 ALA B CA 1
ATOM 2067 C C . ALA B 1 94 ? 7.699 -18.462 11.479 1.00 26.81 74 ALA B C 1
ATOM 2068 O O . ALA B 1 94 ? 8.317 -17.489 11.914 1.00 31.90 74 ALA B O 1
ATOM 2070 N N . LEU B 1 95 ? 7.400 -19.524 12.222 1.00 31.77 75 LEU B N 1
ATOM 2071 C CA . LEU B 1 95 ? 7.831 -19.636 13.611 1.00 32.93 75 LEU B CA 1
ATOM 2072 C C . LEU B 1 95 ? 9.352 -19.597 13.702 1.00 35.91 75 LEU B C 1
ATOM 2073 O O . LEU B 1 95 ? 9.913 -18.997 14.618 1.00 35.41 75 LEU B O 1
ATOM 2078 N N . ALA B 1 96 ? 10.018 -20.237 12.745 1.00 37.50 76 ALA B N 1
ATOM 2079 C CA . ALA B 1 96 ? 11.472 -20.192 12.679 1.00 36.40 76 ALA B CA 1
ATOM 2080 C C . ALA B 1 96 ? 11.925 -18.756 12.448 1.00 27.36 76 ALA B C 1
ATOM 2081 O O . ALA B 1 96 ? 12.973 -18.333 12.937 1.00 35.59 76 ALA B O 1
ATOM 2083 N N . PHE B 1 97 ? 11.112 -18.007 11.709 1.00 30.72 77 PHE B N 1
ATOM 2084 C CA . PHE B 1 97 ? 11.439 -16.632 11.353 1.00 30.10 77 PHE B CA 1
ATOM 2085 C C . PHE B 1 97 ? 11.228 -15.637 12.494 1.00 27.20 77 PHE B C 1
ATOM 2086 O O . PHE B 1 97 ? 12.096 -14.806 12.763 1.00 32.77 77 PHE B O 1
ATOM 2094 N N . ASN B 1 98 ? 10.074 -15.710 13.150 1.00 29.23 78 ASN B N 1
ATOM 2095 C CA . ASN B 1 98 ? 9.754 -14.752 14.205 1.00 32.32 78 ASN B CA 1
ATOM 2096 C C . ASN B 1 98 ? 10.198 -15.192 15.602 1.00 38.38 78 ASN B C 1
ATOM 2097 O O . ASN B 1 98 ? 10.210 -14.391 16.536 1.00 33.53 78 ASN B O 1
ATOM 2102 N N . GLY B 1 99 ? 10.567 -16.463 15.732 1.00 34.79 79 GLY B N 1
ATOM 2103 C CA . GLY B 1 99 ? 11.072 -16.994 16.985 1.00 41.97 79 GLY B CA 1
ATOM 2104 C C . GLY B 1 99 ? 9.998 -17.228 18.032 1.00 40.39 79 GLY B C 1
ATOM 2105 O O . GLY B 1 99 ? 10.300 -17.479 19.200 1.00 40.41 79 GLY B O 1
ATOM 2106 N N . ILE B 1 100 ? 8.740 -17.157 17.613 1.00 38.68 80 ILE B N 1
ATOM 2107 C CA . ILE B 1 100 ? 7.622 -17.314 18.535 1.00 34.55 80 ILE B CA 1
ATOM 2108 C C . ILE B 1 100 ? 7.319 -18.777 18.841 1.00 39.69 80 ILE B C 1
ATOM 2109 O O . ILE B 1 100 ? 7.096 -19.579 17.935 1.00 33.27 80 ILE B O 1
ATOM 2114 N N . ASP B 1 101 ? 7.307 -19.121 20.125 1.00 36.09 81 ASP B N 1
ATOM 2115 C CA . ASP B 1 101 ? 6.856 -20.440 20.545 1.00 45.55 81 ASP B CA 1
ATOM 2116 C C . ASP B 1 101 ? 5.395 -20.359 20.968 1.00 45.83 81 ASP B C 1
ATOM 2117 O O . ASP B 1 101 ? 5.094 -19.964 22.093 1.00 46.94 81 ASP B O 1
ATOM 2122 N N . PRO B 1 102 ? 4.480 -20.729 20.061 1.00 44.98 82 PRO B N 1
ATOM 2123 C CA . PRO B 1 102 ? 3.038 -20.641 20.312 1.00 42.51 82 PRO B CA 1
ATOM 2124 C C . PRO B 1 102 ? 2.608 -21.536 21.467 1.00 51.07 82 PRO B C 1
ATOM 2125 O O . PRO B 1 102 ? 1.428 -21.555 21.823 1.00 47.19 82 PRO B O 1
ATOM 2129 N N . ASN B 1 103 ? 3.558 -22.272 22.037 1.00 50.06 83 ASN B N 1
ATOM 2130 C CA . ASN B 1 103 ? 3.266 -23.181 23.139 1.00 55.99 83 ASN B CA 1
ATOM 2131 C C . ASN B 1 103 ? 3.901 -22.756 24.460 1.00 51.98 83 ASN B C 1
ATOM 2132 O O . ASN B 1 103 ? 3.708 -23.409 25.487 1.00 51.88 83 ASN B O 1
ATOM 2137 N N . ASP B 1 104 ? 4.659 -21.665 24.428 1.00 45.72 84 ASP B N 1
ATOM 2138 C CA . ASP B 1 104 ? 5.267 -21.128 25.639 1.00 45.80 84 ASP B CA 1
ATOM 2139 C C . ASP B 1 104 ? 4.164 -20.765 26.624 1.00 49.51 84 ASP B C 1
ATOM 2140 O O . ASP B 1 104 ? 3.311 -19.929 26.328 1.00 50.44 84 ASP B O 1
ATOM 2145 N N . PRO B 1 105 ? 4.179 -21.399 27.805 1.00 50.42 85 PRO B N 1
ATOM 2146 C CA . PRO B 1 105 ? 3.099 -21.278 28.791 1.00 54.26 85 PRO B CA 1
ATOM 2147 C C . PRO B 1 105 ? 2.889 -19.851 29.295 1.00 50.87 85 PRO B C 1
ATOM 2148 O O . PRO B 1 105 ? 1.751 -19.467 29.562 1.00 46.72 85 PRO B O 1
ATOM 2152 N N . ASP B 1 106 ? 3.964 -19.081 29.429 1.00 48.85 86 ASP B N 1
ATOM 2153 C CA . ASP B 1 106 ? 3.838 -17.712 29.922 1.00 51.52 86 ASP B CA 1
ATOM 2154 C C . ASP B 1 106 ? 4.063 -16.648 28.849 1.00 46.22 86 ASP B C 1
ATOM 2155 O O . ASP B 1 106 ? 4.647 -15.598 29.120 1.00 46.31 86 ASP B O 1
ATOM 2160 N N . ARG B 1 107 ? 3.595 -16.926 27.634 1.00 46.62 87 ARG B N 1
ATOM 2161 C CA . ARG B 1 107 ? 3.537 -15.911 26.591 1.00 40.53 87 ARG B CA 1
ATOM 2162 C C . ARG B 1 107 ? 2.648 -14.776 27.068 1.00 39.65 87 ARG B C 1
ATOM 2163 O O . ARG B 1 107 ? 2.905 -13.603 26.788 1.00 39.49 87 ARG B O 1
ATOM 2171 N N . GLY B 1 108 ? 1.593 -15.143 27.789 1.00 39.48 88 GLY B N 1
ATOM 2172 C CA . GLY B 1 108 ? 0.570 -14.195 28.180 1.00 38.95 88 GLY B CA 1
ATOM 2173 C C . GLY B 1 108 ? -0.310 -13.867 26.991 1.00 34.70 88 GLY B C 1
ATOM 2174 O O . GLY B 1 108 ? -0.790 -12.744 26.848 1.00 27.14 88 GLY B O 1
ATOM 2175 N N . ALA B 1 109 ? -0.517 -14.854 26.125 1.00 31.30 89 ALA B N 1
ATOM 2176 C CA . ALA B 1 109 ? -1.293 -14.630 24.915 1.00 27.54 89 ALA B CA 1
ATOM 2177 C C . ALA B 1 109 ? -2.773 -14.449 25.227 1.00 27.62 89 ALA B C 1
ATOM 2178 O O . ALA B 1 109 ? -3.314 -15.073 26.146 1.00 27.32 89 ALA B O 1
ATOM 2180 N N . VAL B 1 110 ? -3.415 -13.571 24.468 1.00 20.31 90 VAL B N 1
ATOM 2181 C CA . VAL B 1 110 ? -4.851 -13.370 24.569 1.00 22.02 90 VAL B CA 1
ATOM 2182 C C . VAL B 1 110 ? -5.511 -13.740 23.251 1.00 23.51 90 VAL B C 1
ATOM 2183 O O . VAL B 1 110 ? -4.830 -14.018 22.259 1.00 23.60 90 VAL B O 1
ATOM 2187 N N . SER B 1 111 ? -6.839 -13.737 23.241 1.00 24.12 91 SER B N 1
ATOM 2188 C CA . SER B 1 111 ? -7.592 -14.026 22.029 1.00 24.52 91 SER B CA 1
ATOM 2189 C C . SER B 1 111 ? -7.446 -12.879 21.039 1.00 22.04 91 SER B C 1
ATOM 2190 O O . SER B 1 111 ? -7.203 -11.734 21.429 1.00 21.60 91 SER B O 1
ATOM 2193 N N . GLY B 1 112 ? -7.592 -13.187 19.756 1.00 21.14 92 GLY B N 1
ATOM 2194 C CA . GLY B 1 112 ? -7.605 -12.156 18.735 1.00 22.64 92 GLY B CA 1
ATOM 2195 C C . GLY B 1 112 ? -8.648 -11.102 19.049 1.00 19.02 92 GLY B C 1
ATOM 2196 O O . GLY B 1 112 ? -8.411 -9.908 18.870 1.00 20.20 92 GLY B O 1
ATOM 2197 N N . TYR B 1 113 ? -9.808 -11.542 19.525 1.00 21.08 93 TYR B N 1
ATOM 2198 C CA . TYR B 1 113 ? -10.860 -10.614 19.911 1.00 20.34 93 TYR B CA 1
ATOM 2199 C C . TYR B 1 113 ? -10.365 -9.624 20.967 1.00 17.80 93 TYR B C 1
ATOM 2200 O O . TYR B 1 113 ? -10.561 -8.420 20.842 1.00 20.81 93 TYR B O 1
ATOM 2209 N N . GLU B 1 114 ? -9.730 -10.151 22.008 1.00 20.96 94 GLU B N 1
ATOM 2210 C CA . GLU B 1 114 ? -9.246 -9.336 23.120 1.00 19.48 94 GLU B CA 1
ATOM 2211 C C . GLU B 1 114 ? -8.239 -8.278 22.669 1.00 17.98 94 GLU B C 1
ATOM 2212 O O . GLU B 1 114 ? -8.347 -7.110 23.047 1.00 17.77 94 GLU B O 1
ATOM 2218 N N . ALA B 1 115 ? -7.266 -8.685 21.857 1.00 21.18 95 ALA B N 1
ATOM 2219 C CA . ALA B 1 115 ? -6.245 -7.759 21.373 1.00 18.07 95 ALA B CA 1
ATOM 2220 C C . ALA B 1 115 ? -6.851 -6.622 20.558 1.00 20.76 95 ALA B C 1
ATOM 2221 O O . ALA B 1 115 ? -6.580 -5.446 20.814 1.00 16.68 95 ALA B O 1
ATOM 2223 N N . LEU B 1 116 ? -7.659 -6.976 19.564 1.00 18.76 96 LEU B N 1
ATOM 2224 C CA . LEU B 1 116 ? -8.243 -5.971 18.683 1.00 19.88 96 LEU B CA 1
ATOM 2225 C C . LEU B 1 116 ? -9.204 -5.059 19.427 1.00 19.79 96 LEU B C 1
ATOM 2226 O O . LEU B 1 116 ? -9.239 -3.857 19.186 1.00 16.28 96 LEU B O 1
ATOM 2231 N N . HIS B 1 117 ? -9.995 -5.631 20.327 1.00 20.21 97 HIS B N 1
ATOM 2232 C CA . HIS B 1 117 ? -10.938 -4.830 21.090 1.00 19.80 97 HIS B CA 1
ATOM 2233 C C . HIS B 1 117 ? -10.220 -3.768 21.924 1.00 19.15 97 HIS B C 1
ATOM 2234 O O . HIS B 1 117 ? -10.637 -2.609 21.966 1.00 19.70 97 HIS B O 1
ATOM 2241 N N . GLU B 1 118 ? -9.131 -4.166 22.576 1.00 19.46 98 GLU B N 1
ATOM 2242 C CA . GLU B 1 118 ? -8.350 -3.236 23.385 1.00 19.05 98 GLU B CA 1
ATOM 2243 C C . GLU B 1 118 ? -7.681 -2.165 22.530 1.00 18.77 98 GLU B C 1
ATOM 2244 O O . GLU B 1 118 ? -7.644 -0.993 22.904 1.00 18.52 98 GLU B O 1
ATOM 2250 N N . ILE B 1 119 ? -7.154 -2.571 21.381 1.00 16.61 99 ILE B N 1
ATOM 2251 C CA . ILE B 1 119 ? -6.557 -1.616 20.456 1.00 17.84 99 ILE B CA 1
ATOM 2252 C C . ILE B 1 119 ? -7.624 -0.679 19.888 1.00 15.42 99 ILE B C 1
ATOM 2253 O O . ILE B 1 119 ? -7.441 0.539 19.845 1.00 16.29 99 ILE B O 1
ATOM 2258 N N . PHE B 1 120 ? -8.749 -1.243 19.461 1.00 17.38 100 PHE B N 1
ATOM 2259 C CA . PHE B 1 120 ? -9.816 -0.414 18.903 1.00 19.05 100 PHE B CA 1
ATOM 2260 C C . PHE B 1 120 ? -10.321 0.614 19.917 1.00 20.79 100 PHE B C 1
ATOM 2261 O O . PHE B 1 120 ? -10.669 1.734 19.553 1.00 22.89 100 PHE B O 1
ATOM 2269 N N . LYS B 1 121 ? -10.360 0.234 21.190 1.00 23.00 101 LYS B N 1
ATOM 2270 C CA . LYS B 1 121 ? -10.795 1.158 22.237 1.00 20.54 101 LYS B CA 1
ATOM 2271 C C . LYS B 1 121 ? -9.931 2.416 22.266 1.00 18.76 101 LYS B C 1
ATOM 2272 O O . LYS B 1 121 ? -10.440 3.538 22.271 1.00 21.60 101 LYS B O 1
ATOM 2278 N N . VAL B 1 122 ? -8.618 2.222 22.279 1.00 21.32 102 VAL B N 1
ATOM 2279 C CA . VAL B 1 122 ? -7.677 3.336 22.278 1.00 20.61 102 VAL B CA 1
ATOM 2280 C C . VAL B 1 122 ? -7.781 4.153 20.999 1.00 27.21 102 VAL B C 1
ATOM 2281 O O . VAL B 1 122 ? -7.769 5.385 21.032 1.00 24.62 102 VAL B O 1
ATOM 2285 N N . VAL B 1 123 ? -7.865 3.467 19.866 1.00 21.32 103 VAL B N 1
ATOM 2286 C CA . VAL B 1 123 ? -7.922 4.164 18.588 1.00 21.44 103 VAL B CA 1
ATOM 2287 C C . VAL B 1 123 ? -9.146 5.072 18.508 1.00 26.89 103 VAL B C 1
ATOM 2288 O O . VAL B 1 123 ? -9.032 6.239 18.144 1.00 27.72 103 VAL B O 1
ATOM 2292 N N . ARG B 1 124 ? -10.307 4.542 18.875 1.00 25.14 104 ARG B N 1
ATOM 2293 C CA . ARG B 1 124 ? -11.534 5.333 18.848 1.00 33.14 104 ARG B CA 1
ATOM 2294 C C . ARG B 1 124 ? -11.430 6.597 19.695 1.00 33.88 104 ARG B C 1
ATOM 2295 O O . ARG B 1 124 ? -11.856 7.669 19.268 1.00 40.46 104 ARG B O 1
ATOM 2303 N N . LYS B 1 125 ? -10.870 6.473 20.894 1.00 30.77 105 LYS B N 1
ATOM 2304 C CA . LYS B 1 125 ? -10.658 7.645 21.731 1.00 36.57 105 LYS B CA 1
ATOM 2305 C C . LYS B 1 125 ? -9.851 8.685 20.969 1.00 40.91 105 LYS B C 1
ATOM 2306 O O . LYS B 1 125 ? -10.326 9.793 20.721 1.00 44.38 105 LYS B O 1
ATOM 2312 N N . GLY B 1 126 ? -8.630 8.312 20.594 1.00 39.69 106 GLY B N 1
ATOM 2313 C CA . GLY B 1 126 ? -7.720 9.216 19.915 1.00 38.31 106 GLY B CA 1
ATOM 2314 C C . GLY B 1 126 ? -8.328 9.874 18.694 1.00 39.15 106 GLY B C 1
ATOM 2315 O O . GLY B 1 126 ? -7.885 10.939 18.266 1.00 40.90 106 GLY B O 1
ATOM 2316 N N . ILE B 1 127 ? -9.354 9.239 18.138 1.00 35.95 107 ILE B N 1
ATOM 2317 C CA . ILE B 1 127 ? -10.007 9.741 16.937 1.00 38.41 107 ILE B CA 1
ATOM 2318 C C . ILE B 1 127 ? -10.889 10.953 17.222 1.00 45.30 107 ILE B C 1
ATOM 2319 O O . ILE B 1 127 ? -10.733 12.005 16.598 1.00 44.04 107 ILE B O 1
ATOM 2324 N N . LYS B 1 128 ? -11.814 10.801 18.163 1.00 45.71 108 LYS B N 1
ATOM 2325 C CA . LYS B 1 128 ? -12.767 11.858 18.479 1.00 41.46 108 LYS B CA 1
ATOM 2326 C C . LYS B 1 128 ? -12.072 13.103 19.023 1.00 49.13 108 LYS B C 1
ATOM 2327 O O . LYS B 1 128 ? -12.480 14.230 18.738 1.00 47.67 108 LYS B O 1
ATOM 2333 N N . ALA B 1 129 ? -11.018 12.889 19.803 1.00 47.77 109 ALA B N 1
ATOM 2334 C CA . ALA B 1 129 ? -10.326 13.976 20.485 1.00 47.29 109 ALA B CA 1
ATOM 2335 C C . ALA B 1 129 ? -9.592 14.917 19.531 1.00 53.46 109 ALA B C 1
ATOM 2336 O O . ALA B 1 129 ? -9.386 16.090 19.846 1.00 55.98 109 ALA B O 1
ATOM 2338 N N . SER B 1 130 ? -9.200 14.404 18.369 1.00 50.45 110 SER B N 1
ATOM 2339 C CA . SER B 1 130 ? -8.384 15.179 17.439 1.00 50.52 110 SER B CA 1
ATOM 2340 C C . SER B 1 130 ? -9.174 15.722 16.250 1.00 50.39 110 SER B C 1
ATOM 2341 O O . SER B 1 130 ? -8.648 16.502 15.455 1.00 50.61 110 SER B O 1
ATOM 2344 N N . GLY B 1 131 ? -10.433 15.313 16.133 1.00 47.86 111 GLY B N 1
ATOM 2345 C CA . GLY B 1 131 ? -11.286 15.781 15.055 1.00 42.39 111 GLY B CA 1
ATOM 2346 C C . GLY B 1 131 ? -11.268 14.872 13.839 1.00 44.34 111 GLY B C 1
ATOM 2347 O O . GLY B 1 131 ? -11.858 15.189 12.804 1.00 38.39 111 GLY B O 1
ATOM 2348 N N . CYS B 1 132 ? -10.580 13.741 13.960 1.00 47.70 112 CYS B N 1
ATOM 2349 C CA . CYS B 1 132 ? -10.541 12.755 12.889 1.00 40.07 112 CYS B CA 1
ATOM 2350 C C . CYS B 1 132 ? -11.884 12.038 12.806 1.00 38.41 112 CYS B C 1
ATOM 2351 O O . CYS B 1 132 ? -12.697 12.123 13.727 1.00 40.01 112 CYS B O 1
ATOM 2354 N N . ASN B 1 133 ? -12.123 11.338 11.702 1.00 30.87 113 ASN B N 1
ATOM 2355 C CA . ASN B 1 133 ? -13.363 10.585 11.545 1.00 34.14 113 ASN B CA 1
ATOM 2356 C C . ASN B 1 133 ? -13.140 9.104 11.252 1.00 31.54 113 ASN B C 1
ATOM 2357 O O . ASN B 1 133 ? -14.087 8.320 11.229 1.00 30.17 113 ASN B O 1
ATOM 2362 N N . ARG B 1 134 ? -11.885 8.724 11.033 1.00 28.90 114 ARG B N 1
ATOM 2363 C CA . ARG B 1 134 ? -11.561 7.331 10.755 1.00 24.30 114 ARG B CA 1
ATOM 2364 C C . ARG B 1 134 ? -10.070 7.090 10.925 1.00 24.70 114 ARG B C 1
ATOM 2365 O O . ARG B 1 134 ? -9.262 7.988 10.702 1.00 25.09 114 ARG B O 1
ATOM 2373 N N . ALA B 1 135 ? -9.706 5.877 11.325 1.00 20.07 115 ALA B N 1
ATOM 2374 C CA . ALA B 1 135 ? -8.301 5.515 11.438 1.00 14.58 115 ALA B CA 1
ATOM 2375 C C . ALA B 1 135 ? -7.783 4.941 10.120 1.00 15.71 115 ALA B C 1
ATOM 2376 O O . ALA B 1 135 ? -8.534 4.331 9.355 1.00 15.15 115 ALA B O 1
ATOM 2378 N N . ILE B 1 136 ? -6.500 5.151 9.854 1.00 15.18 116 ILE B N 1
ATOM 2379 C CA . ILE B 1 136 ? -5.852 4.501 8.716 1.00 13.90 116 ILE B CA 1
ATOM 2380 C C . ILE B 1 136 ? -4.596 3.782 9.200 1.00 17.52 116 ILE B C 1
ATOM 2381 O O . ILE B 1 136 ? -3.823 4.322 9.988 1.00 15.39 116 ILE B O 1
ATOM 2386 N N . MET B 1 137 ? -4.407 2.551 8.741 1.00 15.26 117 MET B N 1
ATOM 2387 C CA . MET B 1 137 ? -3.257 1.774 9.170 1.00 13.06 117 MET B CA 1
ATOM 2388 C C . MET B 1 137 ? -1.972 2.217 8.481 1.00 14.64 117 MET B C 1
ATOM 2389 O O . MET B 1 137 ? -1.911 2.310 7.248 1.00 14.49 117 MET B O 1
ATOM 2394 N N . VAL B 1 138 ? -0.952 2.485 9.290 1.00 14.13 118 VAL B N 1
ATOM 2395 C CA . VAL B 1 138 ? 0.396 2.722 8.797 1.00 13.16 118 VAL B CA 1
ATOM 2396 C C . VAL B 1 138 ? 1.181 1.445 9.047 1.00 14.99 118 VAL B C 1
ATOM 2397 O O . VAL B 1 138 ? 1.270 0.979 10.178 1.00 14.88 118 VAL B O 1
ATOM 2401 N N . ALA B 1 139 ? 1.734 0.853 7.996 1.00 13.95 119 ALA B N 1
ATOM 2402 C CA . ALA B 1 139 ? 2.442 -0.408 8.172 1.00 11.52 119 ALA B CA 1
ATOM 2403 C C . ALA B 1 139 ? 3.429 -0.634 7.039 1.00 14.37 119 ALA B C 1
ATOM 2404 O O . ALA B 1 139 ? 3.288 -0.055 5.967 1.00 12.14 119 ALA B O 1
ATOM 2406 N N . HIS B 1 140 ? 4.430 -1.471 7.280 1.00 14.05 120 HIS B N 1
ATOM 2407 C CA . HIS B 1 140 ? 5.465 -1.679 6.273 1.00 15.92 120 HIS B CA 1
ATOM 2408 C C . HIS B 1 140 ? 5.148 -2.864 5.369 1.00 14.14 120 HIS B C 1
ATOM 2409 O O . HIS B 1 140 ? 5.157 -4.010 5.813 1.00 15.61 120 HIS B O 1
ATOM 2416 N N . ASN B 1 141 ? 4.900 -2.565 4.094 1.00 12.68 121 ASN B N 1
ATOM 2417 C CA . ASN B 1 141 ? 4.198 -3.469 3.194 1.00 16.78 121 ASN B CA 1
ATOM 2418 C C . ASN B 1 141 ? 2.800 -3.695 3.755 1.00 14.30 121 ASN B C 1
ATOM 2419 O O . ASN B 1 141 ? 2.388 -4.828 4.029 1.00 14.40 121 ASN B O 1
ATOM 2424 N N . ALA B 1 142 ? 2.081 -2.583 3.904 1.00 14.30 122 ALA B N 1
ATOM 2425 C CA . ALA B 1 142 ? 0.852 -2.507 4.693 1.00 13.83 122 ALA B CA 1
ATOM 2426 C C . ALA B 1 142 ? -0.242 -3.506 4.328 1.00 14.36 122 ALA B C 1
ATOM 2427 O O . ALA B 1 142 ? -1.023 -3.901 5.192 1.00 15.64 122 ALA B O 1
ATOM 2429 N N . ASN B 1 143 ? -0.315 -3.914 3.064 1.00 16.52 123 ASN B N 1
ATOM 2430 C CA . ASN B 1 143 ? -1.356 -4.863 2.680 1.00 19.56 123 ASN B CA 1
ATOM 2431 C C . ASN B 1 143 ? -1.314 -6.094 3.570 1.00 16.80 123 ASN B C 1
ATOM 2432 O O . ASN B 1 143 ? -2.351 -6.673 3.903 1.00 17.29 123 ASN B O 1
ATOM 2437 N N . PHE B 1 144 ? -0.104 -6.482 3.961 1.00 18.19 124 PHE B N 1
ATOM 2438 C CA . PHE B 1 144 ? 0.081 -7.650 4.803 1.00 16.71 124 PHE B CA 1
ATOM 2439 C C . PHE B 1 144 ? -0.631 -7.493 6.148 1.00 15.68 124 PHE B C 1
ATOM 2440 O O . PHE B 1 144 ? -1.554 -8.244 6.467 1.00 14.53 124 PHE B O 1
ATOM 2448 N N . ASP B 1 145 ? -0.208 -6.510 6.936 1.00 14.10 125 ASP B N 1
ATOM 2449 C CA . ASP B 1 145 ? -0.773 -6.325 8.268 1.00 13.93 125 ASP B CA 1
ATOM 2450 C C . ASP B 1 145 ? -2.265 -6.006 8.206 1.00 12.52 125 ASP B C 1
ATOM 2451 O O . ASP B 1 145 ? -3.037 -6.415 9.070 1.00 12.29 125 ASP B O 1
ATOM 2456 N N . HIS B 1 146 ? -2.667 -5.276 7.177 1.00 13.23 126 HIS B N 1
ATOM 2457 C CA . HIS B 1 146 ? -4.067 -4.914 7.027 1.00 17.75 126 HIS B CA 1
ATOM 2458 C C . HIS B 1 146 ? -4.914 -6.164 6.797 1.00 18.95 126 HIS B C 1
ATOM 2459 O O . HIS B 1 146 ? -5.969 -6.331 7.406 1.00 20.11 126 HIS B O 1
ATOM 2466 N N . SER B 1 147 ? -4.438 -7.051 5.932 1.00 18.10 127 SER B N 1
ATOM 2467 C CA . SER B 1 147 ? -5.168 -8.282 5.638 1.00 15.17 127 SER B CA 1
ATOM 2468 C C . SER B 1 147 ? -5.312 -9.163 6.877 1.00 17.59 127 SER B C 1
ATOM 2469 O O . SER B 1 147 ? -6.366 -9.755 7.103 1.00 19.18 127 SER B O 1
ATOM 2472 N N . PHE B 1 148 ? -4.258 -9.243 7.684 1.00 14.98 128 PHE B N 1
ATOM 2473 C CA . PHE B 1 148 ? -4.311 -10.031 8.907 1.00 18.17 128 PHE B CA 1
ATOM 2474 C C . PHE B 1 148 ? -5.209 -9.393 9.965 1.00 18.18 128 PHE B C 1
ATOM 2475 O O . PHE B 1 148 ? -5.962 -10.089 10.639 1.00 18.18 128 PHE B O 1
ATOM 2483 N N . MET B 1 149 ? -5.139 -8.074 10.106 1.00 15.93 129 MET B N 1
ATOM 2484 C CA . MET B 1 149 ? -6.010 -7.395 11.055 1.00 17.35 129 MET B CA 1
ATOM 2485 C C . MET B 1 149 ? -7.473 -7.595 10.669 1.00 20.31 129 MET B C 1
ATOM 2486 O O . MET B 1 149 ? -8.309 -7.936 11.510 1.00 23.96 129 MET B O 1
ATOM 2491 N N . MET B 1 150 ? -7.777 -7.389 9.390 1.00 18.53 130 MET B N 1
ATOM 2492 C CA . MET B 1 150 ? -9.142 -7.559 8.896 1.00 20.29 130 MET B CA 1
ATOM 2493 C C . MET B 1 150 ? -9.622 -8.998 9.040 1.00 20.10 130 MET B C 1
ATOM 2494 O O . MET B 1 150 ? -10.795 -9.242 9.322 1.00 23.55 130 MET B O 1
ATOM 2499 N N . ALA B 1 151 ? -8.720 -9.954 8.844 1.00 20.41 131 ALA B N 1
ATOM 2500 C CA . ALA B 1 151 ? -9.086 -11.359 8.972 1.00 22.64 131 ALA B CA 1
ATOM 2501 C C . ALA B 1 151 ? -9.373 -11.702 10.428 1.00 24.70 131 ALA B C 1
ATOM 2502 O O . ALA B 1 151 ? -10.322 -12.427 10.725 1.00 23.10 131 ALA B O 1
ATOM 2504 N N . ALA B 1 152 ? -8.553 -11.177 11.334 1.00 20.37 132 ALA B N 1
ATOM 2505 C CA . ALA B 1 152 ? -8.760 -11.402 12.764 1.00 20.93 132 ALA B CA 1
ATOM 2506 C C . ALA B 1 152 ? -10.076 -10.793 13.225 1.00 20.98 132 ALA B C 1
ATOM 2507 O O . ALA B 1 152 ? -10.805 -11.399 14.010 1.00 23.70 132 ALA B O 1
ATOM 2509 N N . ALA B 1 153 ? -10.372 -9.593 12.736 1.00 17.83 133 ALA B N 1
ATOM 2510 C CA . ALA B 1 153 ? -11.614 -8.909 13.077 1.00 26.02 133 ALA B CA 1
ATOM 2511 C C . ALA B 1 153 ? -12.801 -9.722 12.579 1.00 29.70 133 ALA B C 1
ATOM 2512 O O . ALA B 1 153 ? -13.811 -9.862 13.271 1.00 24.38 133 ALA B O 1
ATOM 2514 N N . GLU B 1 154 ? -12.667 -10.259 11.371 1.00 20.57 134 GLU B N 1
ATOM 2515 C CA . GLU B 1 154 ? -13.692 -11.119 10.787 1.00 27.30 134 GLU B CA 1
ATOM 2516 C C . GLU B 1 154 ? -13.943 -12.337 11.669 1.00 27.01 134 GLU B C 1
ATOM 2517 O O . GLU B 1 154 ? -15.082 -12.631 12.032 1.00 34.23 134 GLU B O 1
ATOM 2523 N N . ARG B 1 155 ? -12.868 -13.041 12.009 1.00 28.02 135 ARG B N 1
ATOM 2524 C CA . ARG B 1 155 ? -12.939 -14.212 12.876 1.00 24.79 135 ARG B CA 1
ATOM 2525 C C . ARG B 1 155 ? -13.761 -13.917 14.127 1.00 34.23 135 ARG B C 1
ATOM 2526 O O . ARG B 1 155 ? -14.634 -14.696 14.509 1.00 34.63 135 ARG B O 1
ATOM 2534 N N . ALA B 1 156 ? -13.478 -12.782 14.757 1.00 26.76 136 ALA B N 1
ATOM 2535 C CA . ALA B 1 156 ? -14.095 -12.431 16.032 1.00 35.68 136 ALA B CA 1
ATOM 2536 C C . ALA B 1 156 ? -15.469 -11.785 15.875 1.00 32.84 136 ALA B C 1
ATOM 2537 O O . ALA B 1 156 ? -16.146 -11.506 16.866 1.00 37.21 136 ALA B O 1
ATOM 2539 N N . SER B 1 157 ? -15.875 -11.548 14.632 1.00 29.30 137 SER B N 1
ATOM 2540 C CA . SER B 1 157 ? -17.157 -10.910 14.351 1.00 34.45 137 SER B CA 1
ATOM 2541 C C . SER B 1 157 ? -17.252 -9.522 14.983 1.00 37.05 137 SER B C 1
ATOM 2542 O O . SER B 1 157 ? -18.290 -9.152 15.528 1.00 36.01 137 SER B O 1
ATOM 2545 N N . LEU B 1 158 ? -16.163 -8.761 14.912 1.00 34.03 138 LEU B N 1
ATOM 2546 C CA . LEU B 1 158 ? -16.147 -7.392 15.419 1.00 33.98 138 LEU B CA 1
ATOM 2547 C C . LEU B 1 158 ? -16.864 -6.449 14.463 1.00 39.30 138 LEU B C 1
ATOM 2548 O O . LEU B 1 158 ? -16.503 -6.350 13.292 1.00 40.11 138 LEU B O 1
ATOM 2553 N N . LYS B 1 159 ? -17.873 -5.748 14.969 1.00 35.08 139 LYS B N 1
ATOM 2554 C CA . LYS B 1 159 ? -18.698 -4.883 14.128 1.00 39.13 139 LYS B CA 1
ATOM 2555 C C . LYS B 1 159 ? -18.200 -3.438 14.053 1.00 34.08 139 LYS B C 1
ATOM 2556 O O . LYS B 1 159 ? -18.506 -2.722 13.099 1.00 41.96 139 LYS B O 1
ATOM 2562 N N . ARG B 1 160 ? -17.439 -3.012 15.056 1.00 34.13 140 ARG B N 1
ATOM 2563 C CA . ARG B 1 160 ? -16.970 -1.631 15.119 1.00 34.48 140 ARG B CA 1
ATOM 2564 C C . ARG B 1 160 ? -15.463 -1.505 14.885 1.00 35.16 140 ARG B C 1
ATOM 2565 O O . ARG B 1 160 ? -14.683 -1.429 15.835 1.00 37.67 140 ARG B O 1
ATOM 2573 N N . ASN B 1 161 ? -15.063 -1.463 13.619 1.00 30.07 141 ASN B N 1
ATOM 2574 C CA . ASN B 1 161 ? -13.652 -1.344 13.263 1.00 22.67 141 ASN B CA 1
ATOM 2575 C C . ASN B 1 161 ? -13.315 0.081 12.835 1.00 20.93 141 ASN B C 1
ATOM 2576 O O . ASN B 1 161 ? -13.776 0.543 11.791 1.00 21.35 141 ASN B O 1
ATOM 2581 N N . PRO B 1 162 ? -12.512 0.789 13.644 1.00 22.36 142 PRO B N 1
ATOM 2582 C CA . PRO B 1 162 ? -12.212 2.199 13.369 1.00 23.05 142 PRO B CA 1
ATOM 2583 C C . PRO B 1 162 ? -11.276 2.390 12.178 1.00 21.48 142 PRO B C 1
ATOM 2584 O O . PRO B 1 162 ? -11.139 3.510 11.694 1.00 23.69 142 PRO B O 1
ATOM 2588 N N . PHE B 1 163 ? -10.647 1.312 11.717 1.00 22.91 143 PHE B N 1
ATOM 2589 C CA . PHE B 1 163 ? -9.702 1.384 10.600 1.00 18.31 143 PHE B CA 1
ATOM 2590 C C . PHE B 1 163 ? -10.391 1.344 9.246 1.00 19.54 143 PHE B C 1
ATOM 2591 O O . PHE B 1 163 ? -11.325 0.572 9.032 1.00 21.48 143 PHE B O 1
ATOM 2599 N N . HIS B 1 164 ? -9.911 2.167 8.321 1.00 19.55 144 HIS B N 1
ATOM 2600 C CA . HIS B 1 164 ? -10.444 2.155 6.966 1.00 17.62 144 HIS B CA 1
ATOM 2601 C C . HIS B 1 164 ? -10.351 0.743 6.397 1.00 15.66 144 HIS B C 1
ATOM 2602 O O . HIS B 1 164 ? -9.328 0.075 6.543 1.00 15.86 144 HIS B O 1
ATOM 2609 N N . PRO B 1 165 ? -11.429 0.279 5.756 1.00 17.64 145 PRO B N 1
ATOM 2610 C CA . PRO B 1 165 ? -11.515 -1.108 5.291 1.00 17.82 145 PRO B CA 1
ATOM 2611 C C . PRO B 1 165 ? -10.611 -1.471 4.114 1.00 17.23 145 PRO B C 1
ATOM 2612 O O . PRO B 1 165 ? -10.501 -2.658 3.810 1.00 20.13 145 PRO B O 1
ATOM 2616 N N . PHE B 1 166 ? -9.983 -0.501 3.457 1.00 16.59 146 PHE B N 1
ATOM 2617 C CA . PHE B 1 166 ? -9.050 -0.854 2.384 1.00 18.97 146 PHE B CA 1
ATOM 2618 C C . PHE B 1 166 ? -7.865 0.092 2.188 1.00 20.93 146 PHE B C 1
ATOM 2619 O O . PHE B 1 166 ? -6.821 -0.326 1.686 1.00 22.76 146 PHE B O 1
ATOM 2627 N N . ALA B 1 167 ? -8.015 1.351 2.583 1.00 18.61 147 ALA B N 1
ATOM 2628 C CA . ALA B 1 167 ? -6.923 2.310 2.436 1.00 18.91 147 ALA B CA 1
ATOM 2629 C C . ALA B 1 167 ? -5.868 2.099 3.517 1.00 19.76 147 ALA B C 1
ATOM 2630 O O . ALA B 1 167 ? -6.193 1.796 4.664 1.00 17.85 147 ALA B O 1
ATOM 2632 N N . THR B 1 168 ? -4.603 2.259 3.141 1.00 12.71 148 THR B N 1
ATOM 2633 C CA . THR B 1 168 ? -3.507 2.183 4.100 1.00 14.06 148 THR B CA 1
ATOM 2634 C C . THR B 1 168 ? -2.447 3.211 3.763 1.00 13.71 148 THR B C 1
ATOM 2635 O O . THR B 1 168 ? -2.478 3.818 2.692 1.00 13.74 148 THR B O 1
ATOM 2639 N N . PHE B 1 169 ? -1.529 3.414 4.700 1.00 16.32 149 PHE B N 1
ATOM 2640 C CA . PHE B 1 169 ? -0.325 4.200 4.465 1.00 14.47 149 PHE B CA 1
ATOM 2641 C C . PHE B 1 169 ? 0.872 3.253 4.523 1.00 13.89 149 PHE B C 1
ATOM 2642 O O . PHE B 1 169 ? 1.410 2.984 5.601 1.00 13.02 149 PHE B O 1
ATOM 2650 N N . ASP B 1 170 ? 1.279 2.743 3.366 1.00 13.26 150 ASP B N 1
ATOM 2651 C CA . ASP B 1 170 ? 2.388 1.792 3.294 1.00 9.93 150 ASP B CA 1
ATOM 2652 C C . ASP B 1 170 ? 3.750 2.488 3.389 1.00 13.88 150 ASP B C 1
ATOM 2653 O O . ASP B 1 170 ? 4.119 3.248 2.494 1.00 16.18 150 ASP B O 1
ATOM 2658 N N . THR B 1 171 ? 4.496 2.219 4.460 1.00 15.59 151 THR B N 1
ATOM 2659 C CA . THR B 1 171 ? 5.802 2.856 4.652 1.00 18.19 151 THR B CA 1
ATOM 2660 C C . THR B 1 171 ? 6.854 2.376 3.655 1.00 17.52 151 THR B C 1
ATOM 2661 O O . THR B 1 171 ? 7.865 3.047 3.447 1.00 17.37 151 THR B O 1
ATOM 2665 N N . ALA B 1 172 ? 6.627 1.222 3.034 1.00 16.14 152 ALA B N 1
ATOM 2666 C CA . ALA B 1 172 ? 7.569 0.757 2.025 1.00 14.62 152 ALA B CA 1
ATOM 2667 C C . ALA B 1 172 ? 7.518 1.693 0.812 1.00 16.38 152 ALA B C 1
ATOM 2668 O O . ALA B 1 172 ? 8.549 2.165 0.335 1.00 18.39 152 ALA B O 1
ATOM 2670 N N . ALA B 1 173 ? 6.312 1.980 0.332 1.00 15.48 153 ALA B N 1
ATOM 2671 C CA . ALA B 1 173 ? 6.137 2.931 -0.758 1.00 16.65 153 ALA B CA 1
ATOM 2672 C C . ALA B 1 173 ? 6.614 4.320 -0.352 1.00 14.86 153 ALA B C 1
ATOM 2673 O O . ALA B 1 173 ? 7.283 5.008 -1.120 1.00 14.68 153 ALA B O 1
ATOM 2675 N N . LEU B 1 174 ? 6.267 4.730 0.862 1.00 13.89 154 LEU B N 1
ATOM 2676 C CA . LEU B 1 174 ? 6.643 6.058 1.331 1.00 14.72 154 LEU B CA 1
ATOM 2677 C C . LEU B 1 174 ? 8.159 6.222 1.394 1.00 15.02 154 LEU B C 1
ATOM 2678 O O . LEU B 1 174 ? 8.687 7.288 1.069 1.00 17.52 154 LEU B O 1
ATOM 2683 N N . ALA B 1 175 ? 8.855 5.168 1.808 1.00 14.51 155 ALA B N 1
ATOM 2684 C CA . ALA B 1 175 ? 10.312 5.205 1.881 1.00 17.47 155 ALA B CA 1
ATOM 2685 C C . ALA B 1 175 ? 10.919 5.123 0.480 1.00 18.73 155 ALA B C 1
ATOM 2686 O O . ALA B 1 175 ? 11.993 5.674 0.224 1.00 20.61 155 ALA B O 1
ATOM 2688 N N . GLY B 1 176 ? 10.230 4.434 -0.425 1.00 18.56 156 GLY B N 1
ATOM 2689 C CA . GLY B 1 176 ? 10.671 4.368 -1.809 1.00 19.33 156 GLY B CA 1
ATOM 2690 C C . GLY B 1 176 ? 10.787 5.767 -2.380 1.00 21.78 156 GLY B C 1
ATOM 2691 O O . GLY B 1 176 ? 11.771 6.105 -3.051 1.00 19.21 156 GLY B O 1
ATOM 2692 N N . LEU B 1 177 ? 9.777 6.586 -2.103 1.00 18.27 157 LEU B N 1
ATOM 2693 C CA . LEU B 1 177 ? 9.764 7.967 -2.552 1.00 20.43 157 LEU B CA 1
ATOM 2694 C C . LEU B 1 177 ? 10.776 8.809 -1.775 1.00 19.85 157 LEU B C 1
ATOM 2695 O O . LEU B 1 177 ? 11.639 9.463 -2.356 1.00 23.37 157 LEU B O 1
ATOM 2700 N N . ALA B 1 178 ? 10.675 8.768 -0.452 1.00 24.03 158 ALA B N 1
ATOM 2701 C CA . ALA B 1 178 ? 11.476 9.636 0.404 1.00 24.17 158 ALA B CA 1
ATOM 2702 C C . ALA B 1 178 ? 12.956 9.267 0.458 1.00 23.55 158 ALA B C 1
ATOM 2703 O O . ALA B 1 178 ? 13.812 10.150 0.509 1.00 31.51 158 ALA B O 1
ATOM 2705 N N . LEU B 1 179 ? 13.257 7.972 0.439 1.00 21.96 159 LEU B N 1
ATOM 2706 C CA . LEU B 1 179 ? 14.608 7.501 0.729 1.00 24.41 159 LEU B CA 1
ATOM 2707 C C . LEU B 1 179 ? 15.212 6.601 -0.344 1.00 27.35 159 LEU B C 1
ATOM 2708 O O . LEU B 1 179 ? 16.359 6.172 -0.221 1.00 28.16 159 LEU B O 1
ATOM 2713 N N . GLY B 1 180 ? 14.441 6.304 -1.385 1.00 24.89 160 GLY B N 1
ATOM 2714 C CA . GLY B 1 180 ? 14.889 5.389 -2.421 1.00 21.57 160 GLY B CA 1
ATOM 2715 C C . GLY B 1 180 ? 15.145 3.996 -1.876 1.00 23.44 160 GLY B C 1
ATOM 2716 O O . GLY B 1 180 ? 15.886 3.212 -2.468 1.00 25.16 160 GLY B O 1
ATOM 2717 N N . GLN B 1 181 ? 14.531 3.687 -0.735 1.00 24.09 161 GLN B N 1
ATOM 2718 C CA . GLN B 1 181 ? 14.655 2.370 -0.122 1.00 20.76 161 GLN B CA 1
ATOM 2719 C C . GLN B 1 181 ? 13.274 1.822 0.213 1.00 23.44 161 GLN B C 1
ATOM 2720 O O . GLN B 1 181 ? 12.385 2.581 0.591 1.00 25.07 161 GLN B O 1
ATOM 2726 N N . THR B 1 182 ? 13.095 0.512 0.066 1.00 22.44 162 THR B N 1
ATOM 2727 C CA . THR B 1 182 ? 11.807 -0.114 0.370 1.00 22.61 162 THR B CA 1
ATOM 2728 C C . THR B 1 182 ? 11.900 -1.153 1.489 1.00 22.53 162 THR B C 1
ATOM 2729 O O . THR B 1 182 ? 10.884 -1.555 2.061 1.00 21.36 162 THR B O 1
ATOM 2733 N N . VAL B 1 183 ? 13.117 -1.592 1.793 1.00 22.27 163 VAL B N 1
ATOM 2734 C CA . VAL B 1 183 ? 13.338 -2.529 2.887 1.00 21.68 163 VAL B CA 1
ATOM 2735 C C . VAL B 1 183 ? 13.384 -1.757 4.208 1.00 21.73 163 VAL B C 1
ATOM 2736 O O . VAL B 1 183 ? 14.058 -0.731 4.302 1.00 20.79 163 VAL B O 1
ATOM 2740 N N . LEU B 1 184 ? 12.661 -2.241 5.217 1.00 20.86 164 LEU B N 1
ATOM 2741 C CA . LEU B 1 184 ? 12.524 -1.506 6.477 1.00 18.50 164 LEU B CA 1
ATOM 2742 C C . LEU B 1 184 ? 13.862 -1.170 7.131 1.00 18.91 164 LEU B C 1
ATOM 2743 O O . LEU B 1 184 ? 14.130 -0.011 7.442 1.00 20.63 164 LEU B O 1
ATOM 2748 N N . SER B 1 185 ? 14.694 -2.183 7.348 1.00 22.56 165 SER B N 1
ATOM 2749 C CA . SER B 1 185 ? 15.996 -1.950 7.962 1.00 26.98 165 SER B CA 1
ATOM 2750 C C . SER B 1 185 ? 16.790 -0.923 7.155 1.00 24.54 165 SER B C 1
ATOM 2751 O O . SER B 1 185 ? 17.324 0.038 7.709 1.00 25.74 165 SER B O 1
ATOM 2754 N N . LYS B 1 186 ? 16.847 -1.121 5.843 1.00 22.16 166 LYS B N 1
ATOM 2755 C CA . LYS B 1 186 ? 17.610 -0.231 4.972 1.00 26.64 166 LYS B CA 1
ATOM 2756 C C . LYS B 1 186 ? 17.041 1.184 4.952 1.00 25.87 166 LYS B C 1
ATOM 2757 O O . LYS B 1 186 ? 17.787 2.163 4.943 1.00 26.57 166 LYS B O 1
ATOM 2763 N N . ALA B 1 187 ? 15.716 1.286 4.942 1.00 22.31 167 ALA B N 1
ATOM 2764 C CA . ALA B 1 187 ? 15.052 2.580 4.938 1.00 17.80 167 ALA B CA 1
ATOM 2765 C C . ALA B 1 187 ? 15.367 3.375 6.207 1.00 25.12 167 ALA B C 1
ATOM 2766 O O . ALA B 1 187 ? 15.636 4.573 6.147 1.00 28.47 167 ALA B O 1
ATOM 2768 N N . CYS B 1 188 ? 15.331 2.703 7.352 1.00 24.74 168 CYS B N 1
ATOM 2769 C CA . CYS B 1 188 ? 15.607 3.361 8.621 1.00 26.89 168 CYS B CA 1
ATOM 2770 C C . CYS B 1 188 ? 17.044 3.871 8.676 1.00 25.47 168 CYS B C 1
ATOM 2771 O O . CYS B 1 188 ? 17.290 5.015 9.058 1.00 28.62 168 CYS B O 1
ATOM 2774 N N . GLN B 1 189 ? 17.984 3.016 8.284 1.00 30.86 169 GLN B N 1
ATOM 2775 C CA . GLN B 1 189 ? 19.396 3.388 8.242 1.00 33.69 169 GLN B CA 1
ATOM 2776 C C . GLN B 1 189 ? 19.601 4.591 7.330 1.00 31.88 169 GLN B C 1
ATOM 2777 O O . GLN B 1 189 ? 20.319 5.536 7.672 1.00 33.10 169 GLN B O 1
ATOM 2783 N N . THR B 1 190 ? 18.962 4.549 6.166 1.00 25.28 170 THR B N 1
ATOM 2784 C CA . THR B 1 190 ? 19.078 5.617 5.184 1.00 27.96 170 THR B CA 1
ATOM 2785 C C . THR B 1 190 ? 18.458 6.911 5.705 1.00 29.65 170 THR B C 1
ATOM 2786 O O . THR B 1 190 ? 18.874 8.007 5.328 1.00 31.71 170 THR B O 1
ATOM 2790 N N . ALA B 1 191 ? 17.473 6.777 6.589 1.00 28.17 171 ALA B N 1
ATOM 2791 C CA . ALA B 1 191 ? 16.790 7.932 7.158 1.00 27.83 171 ALA B CA 1
ATOM 2792 C C . ALA B 1 191 ? 17.561 8.501 8.345 1.00 32.05 171 ALA B C 1
ATOM 2793 O O . ALA B 1 191 ? 17.145 9.489 8.948 1.00 30.69 171 ALA B O 1
ATOM 2795 N N . GLY B 1 192 ? 18.677 7.864 8.682 1.00 34.92 172 GLY B N 1
ATOM 2796 C CA . GLY B 1 192 ? 19.527 8.333 9.761 1.00 35.73 172 GLY B CA 1
ATOM 2797 C C . GLY B 1 192 ? 19.187 7.717 11.102 1.00 37.87 172 GLY B C 1
ATOM 2798 O O . GLY B 1 192 ? 19.868 7.960 12.098 1.00 37.04 172 GLY B O 1
ATOM 2799 N N . MET B 1 193 ? 18.129 6.915 11.129 1.00 31.27 173 MET B N 1
ATOM 2800 C CA . MET B 1 193 ? 17.699 6.264 12.356 1.00 29.93 173 MET B CA 1
ATOM 2801 C C . MET B 1 193 ? 18.626 5.119 12.712 1.00 32.22 173 MET B C 1
ATOM 2802 O O . MET B 1 193 ? 19.316 4.574 11.850 1.00 35.41 173 MET B O 1
ATOM 2807 N N . ASP B 1 194 ? 18.637 4.748 13.985 1.00 35.47 174 ASP B N 1
ATOM 2808 C CA . ASP B 1 194 ? 19.318 3.534 14.391 1.00 39.28 174 ASP B CA 1
ATOM 2809 C C . ASP B 1 194 ? 18.409 2.352 14.084 1.00 36.46 174 ASP B C 1
ATOM 2810 O O . ASP B 1 194 ? 17.184 2.469 14.142 1.00 37.77 174 ASP B O 1
ATOM 2815 N N . PHE B 1 195 ? 19.009 1.222 13.733 1.00 29.16 175 PHE B N 1
ATOM 2816 C CA . PHE B 1 195 ? 18.255 -0.007 13.537 1.00 32.32 175 PHE B CA 1
ATOM 2817 C C . PHE B 1 195 ? 19.095 -1.183 14.003 1.00 33.90 175 PHE B C 1
ATOM 2818 O O . PHE B 1 195 ? 20.279 -1.279 13.680 1.00 35.40 175 PHE B O 1
ATOM 2826 N N . ASP B 1 196 ? 18.474 -2.069 14.772 1.00 35.25 176 ASP B N 1
ATOM 2827 C CA . ASP B 1 196 ? 19.173 -3.179 15.401 1.00 38.80 176 ASP B CA 1
ATOM 2828 C C . ASP B 1 196 ? 18.581 -4.501 14.934 1.00 33.48 176 ASP B C 1
ATOM 2829 O O . ASP B 1 196 ? 17.510 -4.901 15.387 1.00 38.12 176 ASP B O 1
ATOM 2834 N N . SER B 1 197 ? 19.283 -5.178 14.032 1.00 40.14 177 SER B N 1
ATOM 2835 C CA . SER B 1 197 ? 18.802 -6.434 13.460 1.00 41.49 177 SER B CA 1
ATOM 2836 C C . SER B 1 197 ? 18.468 -7.500 14.507 1.00 43.95 177 SER B C 1
ATOM 2837 O O . SER B 1 197 ? 17.600 -8.346 14.282 1.00 43.85 177 SER B O 1
ATOM 2840 N N . THR B 1 198 ? 19.160 -7.469 15.643 1.00 43.41 178 THR B N 1
ATOM 2841 C CA . THR B 1 198 ? 18.934 -8.462 16.691 1.00 46.01 178 THR B CA 1
ATOM 2842 C C . THR B 1 198 ? 17.623 -8.205 17.429 1.00 44.68 178 THR B C 1
ATOM 2843 O O . THR B 1 198 ? 17.101 -9.086 18.113 1.00 46.42 178 THR B O 1
ATOM 2847 N N . GLN B 1 199 ? 17.098 -6.991 17.291 1.00 40.24 179 GLN B N 1
ATOM 2848 C CA . GLN B 1 199 ? 15.804 -6.651 17.868 1.00 34.64 179 GLN B CA 1
ATOM 2849 C C . GLN B 1 199 ? 14.730 -6.709 16.791 1.00 37.47 179 GLN B C 1
ATOM 2850 O O . GLN B 1 199 ? 13.536 -6.777 17.085 1.00 33.06 179 GLN B O 1
ATOM 2856 N N . ALA B 1 200 ? 15.170 -6.686 15.538 1.00 40.38 180 ALA B N 1
ATOM 2857 C CA . ALA B 1 200 ? 14.260 -6.703 14.400 1.00 41.11 180 ALA B CA 1
ATOM 2858 C C . ALA B 1 200 ? 13.365 -7.937 14.406 1.00 36.74 180 ALA B C 1
ATOM 2859 O O . ALA B 1 200 ? 13.714 -8.969 14.980 1.00 40.78 180 ALA B O 1
ATOM 2861 N N . HIS B 1 201 ? 12.207 -7.813 13.765 1.00 37.96 181 HIS B N 1
ATOM 2862 C CA . HIS B 1 201 ? 11.264 -8.918 13.615 1.00 41.75 181 HIS B CA 1
ATOM 2863 C C . HIS B 1 201 ? 10.550 -9.278 14.913 1.00 37.38 181 HIS B C 1
ATOM 2864 O O . HIS B 1 201 ? 9.944 -10.342 15.028 1.00 44.03 181 HIS B O 1
ATOM 2871 N N . SER B 1 202 ? 10.631 -8.377 15.887 1.00 42.78 182 SER B N 1
ATOM 2872 C CA . SER B 1 202 ? 9.773 -8.425 17.062 1.00 37.63 182 SER B CA 1
ATOM 2873 C C . SER B 1 202 ? 8.716 -7.344 16.887 1.00 30.98 182 SER B C 1
ATOM 2874 O O . SER B 1 202 ? 9.032 -6.242 16.440 1.00 31.05 182 SER B O 1
ATOM 2877 N N . ALA B 1 203 ? 7.469 -7.654 17.233 1.00 30.90 183 ALA B N 1
ATOM 2878 C CA . ALA B 1 203 ? 6.357 -6.739 16.974 1.00 29.92 183 ALA B CA 1
ATOM 2879 C C . ALA B 1 203 ? 6.568 -5.342 17.556 1.00 30.93 183 ALA B C 1
ATOM 2880 O O . ALA B 1 203 ? 6.408 -4.339 16.857 1.00 29.66 183 ALA B O 1
ATOM 2882 N N . LEU B 1 204 ? 6.923 -5.272 18.834 1.00 30.43 184 LEU B N 1
ATOM 2883 C CA . LEU B 1 204 ? 7.080 -3.977 19.487 1.00 28.51 184 LEU B CA 1
ATOM 2884 C C . LEU B 1 204 ? 8.170 -3.154 18.813 1.00 25.36 184 LEU B C 1
ATOM 2885 O O . LEU B 1 204 ? 7.971 -1.981 18.504 1.00 24.75 184 LEU B O 1
ATOM 2890 N N . TYR B 1 205 ? 9.322 -3.777 18.581 1.00 23.86 185 TYR B N 1
ATOM 2891 C CA . TYR B 1 205 ? 10.455 -3.079 17.988 1.00 25.49 185 TYR B CA 1
ATOM 2892 C C . TYR B 1 205 ? 10.171 -2.634 16.558 1.00 25.86 185 TYR B C 1
ATOM 2893 O O . TYR B 1 205 ? 10.435 -1.487 16.192 1.00 25.83 185 TYR B O 1
ATOM 2902 N N . ASP B 1 206 ? 9.637 -3.538 15.745 1.00 25.23 186 ASP B N 1
ATOM 2903 C CA . ASP B 1 206 ? 9.346 -3.191 14.358 1.00 25.31 186 ASP B CA 1
ATOM 2904 C C . ASP B 1 206 ? 8.324 -2.067 14.272 1.00 19.07 186 ASP B C 1
ATOM 2905 O O . ASP B 1 206 ? 8.459 -1.161 13.449 1.00 20.77 186 ASP B O 1
ATOM 2910 N N . THR B 1 207 ? 7.309 -2.117 15.127 1.00 21.46 187 THR B N 1
ATOM 2911 C CA . THR B 1 207 ? 6.283 -1.085 15.113 1.00 22.60 187 THR B CA 1
ATOM 2912 C C . THR B 1 207 ? 6.900 0.258 15.479 1.00 21.11 187 THR B C 1
ATOM 2913 O O . THR B 1 207 ? 6.616 1.276 14.849 1.00 19.21 187 THR B O 1
ATOM 2917 N N . GLU B 1 208 ? 7.756 0.253 16.495 1.00 20.13 188 GLU B N 1
ATOM 2918 C CA . GLU B 1 208 ? 8.379 1.488 16.958 1.00 23.86 188 GLU B CA 1
ATOM 2919 C C . GLU B 1 208 ? 9.279 2.098 15.883 1.00 20.69 188 GLU B C 1
ATOM 2920 O O . GLU B 1 208 ? 9.205 3.296 15.614 1.00 18.70 188 GLU B O 1
ATOM 2926 N N . ARG B 1 209 ? 10.114 1.275 15.256 1.00 21.41 189 ARG B N 1
ATOM 2927 C CA . ARG B 1 209 ? 10.951 1.752 14.159 1.00 19.42 189 ARG B CA 1
ATOM 2928 C C . ARG B 1 209 ? 10.101 2.237 12.983 1.00 21.17 189 ARG B C 1
ATOM 2929 O O . ARG B 1 209 ? 10.388 3.270 12.380 1.00 19.76 189 ARG B O 1
ATOM 2937 N N . THR B 1 210 ? 9.052 1.489 12.656 1.00 19.53 190 THR B N 1
ATOM 2938 C CA . THR B 1 210 ? 8.160 1.897 11.572 1.00 17.68 190 THR B CA 1
ATOM 2939 C C . THR B 1 210 ? 7.461 3.222 11.892 1.00 18.21 190 THR B C 1
ATOM 2940 O O . THR B 1 210 ? 7.282 4.066 11.014 1.00 15.49 190 THR B O 1
ATOM 2944 N N . ALA B 1 211 ? 7.083 3.406 13.155 1.00 18.71 191 ALA B N 1
ATOM 2945 C CA . ALA B 1 211 ? 6.467 4.654 13.590 1.00 18.00 191 ALA B CA 1
ATOM 2946 C C . ALA B 1 211 ? 7.450 5.815 13.468 1.00 17.67 191 ALA B C 1
ATOM 2947 O O . ALA B 1 211 ? 7.102 6.884 12.955 1.00 18.05 191 ALA B O 1
ATOM 2949 N N . VAL B 1 212 ? 8.677 5.610 13.934 1.00 18.15 192 VAL B N 1
ATOM 2950 C CA . VAL B 1 212 ? 9.683 6.666 13.847 1.00 18.09 192 VAL B CA 1
ATOM 2951 C C . VAL B 1 212 ? 9.996 6.978 12.386 1.00 19.14 192 VAL B C 1
ATOM 2952 O O . VAL B 1 212 ? 10.161 8.142 12.015 1.00 20.45 192 VAL B O 1
ATOM 2956 N N . LEU B 1 213 ? 10.056 5.936 11.562 1.00 17.16 193 LEU B N 1
ATOM 2957 C CA . LEU B 1 213 ? 10.300 6.104 10.133 1.00 16.25 193 LEU B CA 1
ATOM 2958 C C . LEU B 1 213 ? 9.192 6.931 9.477 1.00 16.70 193 LEU B C 1
ATOM 2959 O O . LEU B 1 213 ? 9.465 7.871 8.728 1.00 17.39 193 LEU B O 1
ATOM 2964 N N . PHE B 1 214 ? 7.940 6.586 9.766 1.00 16.34 194 PHE B N 1
ATOM 2965 C CA . PHE B 1 214 ? 6.810 7.307 9.192 1.00 15.61 194 PHE B CA 1
ATOM 2966 C C . PHE B 1 214 ? 6.789 8.777 9.613 1.00 19.72 194 PHE B C 1
ATOM 2967 O O . PHE B 1 214 ? 6.574 9.661 8.789 1.00 18.92 194 PHE B O 1
ATOM 2975 N N . CYS B 1 215 ? 7.012 9.039 10.897 1.00 17.33 195 CYS B N 1
ATOM 2976 C CA . CYS B 1 215 ? 7.052 10.416 11.376 1.00 17.09 195 CYS B CA 1
ATOM 2977 C C . CYS B 1 215 ? 8.159 11.210 10.688 1.00 19.20 195 CYS B C 1
ATOM 2978 O O . CYS B 1 215 ? 7.961 12.363 10.304 1.00 21.79 195 CYS B O 1
ATOM 2981 N N . GLU B 1 216 ? 9.317 10.580 10.526 1.00 16.35 196 GLU B N 1
ATOM 2982 C CA . GLU B 1 216 ? 10.459 11.219 9.877 1.00 19.51 196 GLU B CA 1
ATOM 2983 C C . GLU B 1 216 ? 10.178 11.566 8.416 1.00 22.69 196 GLU B C 1
ATOM 2984 O O . GLU B 1 216 ? 10.554 12.639 7.948 1.00 22.08 196 GLU B O 1
ATOM 2990 N N . ILE B 1 217 ? 9.518 10.668 7.691 1.00 21.05 197 ILE B N 1
ATOM 2991 C CA . ILE B 1 217 ? 9.176 10.965 6.302 1.00 20.07 197 ILE B CA 1
ATOM 2992 C C . ILE B 1 217 ? 8.220 12.152 6.225 1.00 20.07 197 ILE B C 1
ATOM 2993 O O . ILE B 1 217 ? 8.372 13.028 5.377 1.00 21.00 197 ILE B O 1
ATOM 2998 N N . VAL B 1 218 ? 7.241 12.184 7.119 1.00 18.18 198 VAL B N 1
ATOM 2999 C CA . VAL B 1 218 ? 6.271 13.267 7.127 1.00 18.85 198 VAL B CA 1
ATOM 3000 C C . VAL B 1 218 ? 6.945 14.569 7.553 1.00 18.29 198 VAL B C 1
ATOM 3001 O O . VAL B 1 218 ? 6.791 15.599 6.899 1.00 19.17 198 VAL B O 1
ATOM 3005 N N . ASN B 1 219 ? 7.706 14.511 8.639 1.00 22.06 199 ASN B N 1
ATOM 3006 C CA . ASN B 1 219 ? 8.399 15.698 9.134 1.00 23.01 199 ASN B CA 1
ATOM 3007 C C . ASN B 1 219 ? 9.391 16.257 8.116 1.00 25.13 199 ASN B C 1
ATOM 3008 O O . ASN B 1 219 ? 9.498 17.471 7.943 1.00 20.98 199 ASN B O 1
ATOM 3013 N N . ARG B 1 220 ? 10.099 15.366 7.429 1.00 21.72 200 ARG B N 1
ATOM 3014 C CA . ARG B 1 220 ? 11.047 15.789 6.406 1.00 26.77 200 ARG B CA 1
ATOM 3015 C C . ARG B 1 220 ? 10.344 16.518 5.262 1.00 24.61 200 ARG B C 1
ATOM 3016 O O . ARG B 1 220 ? 10.858 17.508 4.743 1.00 25.85 200 ARG B O 1
ATOM 3024 N N . TRP B 1 221 ? 9.170 16.031 4.872 1.00 23.45 201 TRP B N 1
ATOM 3025 C CA . TRP B 1 221 ? 8.394 16.691 3.829 1.00 21.35 201 TRP B CA 1
ATOM 3026 C C . TRP B 1 221 ? 8.099 18.133 4.240 1.00 26.10 201 TRP B C 1
ATOM 3027 O O . TRP B 1 221 ? 8.306 19.062 3.466 1.00 23.38 201 TRP B O 1
ATOM 3038 N N . LYS B 1 222 ? 7.613 18.309 5.466 1.00 23.90 202 LYS B N 1
ATOM 3039 C CA . LYS B 1 222 ? 7.297 19.637 5.987 1.00 27.23 202 LYS B CA 1
ATOM 3040 C C . LYS B 1 222 ? 8.562 20.484 6.065 1.00 26.19 202 LYS B C 1
ATOM 3041 O O . LYS B 1 222 ? 8.582 21.644 5.648 1.00 27.49 202 LYS B O 1
ATOM 3047 N N . ARG B 1 223 ? 9.612 19.881 6.607 1.00 24.68 203 ARG B N 1
ATOM 3048 C CA . ARG B 1 223 ? 10.925 20.503 6.705 1.00 30.32 203 ARG B CA 1
ATOM 3049 C C . ARG B 1 223 ? 11.368 21.145 5.391 1.00 31.62 203 ARG B C 1
ATOM 3050 O O . ARG B 1 223 ? 11.786 22.302 5.364 1.00 29.55 203 ARG B O 1
ATOM 3058 N N . LEU B 1 224 ? 11.276 20.387 4.303 1.00 26.60 204 LEU B N 1
ATOM 3059 C CA . LEU B 1 224 ? 11.729 20.869 3.002 1.00 28.18 204 LEU B CA 1
ATOM 3060 C C . LEU B 1 224 ? 10.719 21.787 2.317 1.00 27.97 204 LEU B C 1
ATOM 3061 O O . LEU B 1 224 ? 10.900 22.167 1.157 1.00 29.91 204 LEU B O 1
ATOM 3066 N N . GLY B 1 225 ? 9.661 22.147 3.038 1.00 22.35 205 GLY B N 1
ATOM 3067 C CA . GLY B 1 225 ? 8.672 23.077 2.525 1.00 25.39 205 GLY B CA 1
ATOM 3068 C C . GLY B 1 225 ? 7.635 22.454 1.612 1.00 24.33 205 GLY B C 1
ATOM 3069 O O . GLY B 1 225 ? 6.918 23.160 0.899 1.00 24.58 205 GLY B O 1
ATOM 3070 N N . GLY B 1 226 ? 7.548 21.128 1.632 1.00 23.65 206 GLY B N 1
ATOM 3071 C CA . GLY B 1 226 ? 6.543 20.434 0.849 1.00 25.16 206 GLY B CA 1
ATOM 3072 C C . GLY B 1 226 ? 5.165 20.567 1.466 1.00 27.26 206 GLY B C 1
ATOM 3073 O O . GLY B 1 226 ? 4.150 20.449 0.778 1.00 31.12 206 GLY B O 1
ATOM 3074 N N . TRP B 1 227 ? 5.135 20.815 2.772 1.00 25.63 207 TRP B N 1
ATOM 3075 C CA . TRP B 1 227 ? 3.884 20.983 3.500 1.00 26.59 207 TRP B CA 1
ATOM 3076 C C . TRP B 1 227 ? 4.003 22.169 4.449 1.00 26.43 207 TRP B C 1
ATOM 3077 O O . TRP B 1 227 ? 5.032 22.330 5.103 1.00 30.53 207 TRP B O 1
ATOM 3088 N N . PRO B 1 228 ? 2.956 23.010 4.526 1.00 29.51 208 PRO B N 1
ATOM 3089 C CA . PRO B 1 228 ? 1.699 22.929 3.771 1.00 29.61 208 PRO B CA 1
ATOM 3090 C C . PRO B 1 228 ? 1.894 23.288 2.304 1.00 31.22 208 PRO B C 1
ATOM 3091 O O . PRO B 1 228 ? 2.982 23.707 1.912 1.00 35.08 208 PRO B O 1
ATOM 3095 N N . LEU B 1 229 ? 0.840 23.135 1.510 1.00 32.28 209 LEU B N 1
ATOM 3096 C CA . LEU B 1 229 ? 0.914 23.368 0.070 1.00 29.02 209 LEU B CA 1
ATOM 3097 C C . LEU B 1 229 ? 1.269 24.813 -0.278 1.00 37.08 209 LEU B C 1
ATOM 3098 O O . LEU B 1 229 ? 0.893 25.745 0.431 1.00 45.12 209 LEU B O 1
ATOM 3103 N N . ALA C 1 25 ? 4.925 -23.387 41.977 1.00 32.90 5 ALA C N 1
ATOM 3104 C CA . ALA C 1 25 ? 4.525 -22.274 42.831 1.00 28.35 5 ALA C CA 1
ATOM 3105 C C . ALA C 1 25 ? 4.645 -22.669 44.298 1.00 32.55 5 ALA C C 1
ATOM 3106 O O . ALA C 1 25 ? 4.976 -21.847 45.151 1.00 28.98 5 ALA C O 1
ATOM 3108 N N . GLN C 1 26 ? 4.381 -23.939 44.583 1.00 31.95 6 GLN C N 1
ATOM 3109 C CA . GLN C 1 26 ? 4.498 -24.459 45.941 1.00 34.83 6 GLN C CA 1
ATOM 3110 C C . GLN C 1 26 ? 5.915 -24.304 46.489 1.00 31.84 6 GLN C C 1
ATOM 3111 O O . GLN C 1 26 ? 6.114 -24.216 47.700 1.00 35.80 6 GLN C O 1
ATOM 3117 N N . LEU C 1 27 ? 6.896 -24.266 45.593 1.00 29.85 7 LEU C N 1
ATOM 3118 C CA . LEU C 1 27 ? 8.296 -24.192 46.001 1.00 29.01 7 LEU C CA 1
ATOM 3119 C C . LEU C 1 27 ? 8.844 -22.768 45.982 1.00 34.06 7 LEU C C 1
ATOM 3120 O O . LEU C 1 27 ? 10.031 -22.544 46.227 1.00 34.27 7 LEU C O 1
ATOM 3125 N N . THR C 1 28 ? 7.976 -21.810 45.685 1.00 27.64 8 THR C N 1
ATOM 3126 C CA . THR C 1 28 ? 8.348 -20.405 45.747 1.00 30.17 8 THR C CA 1
ATOM 3127 C C . THR C 1 28 ? 7.916 -19.840 47.091 1.00 25.38 8 THR C C 1
ATOM 3128 O O . THR C 1 28 ? 7.189 -20.488 47.844 1.00 25.20 8 THR C O 1
ATOM 3132 N N . GLY C 1 29 ? 8.364 -18.627 47.390 1.00 23.82 9 GLY C N 1
ATOM 3133 C CA . GLY C 1 29 ? 8.011 -17.990 48.641 1.00 25.60 9 GLY C CA 1
ATOM 3134 C C . GLY C 1 29 ? 6.773 -17.119 48.537 1.00 24.52 9 GLY C C 1
ATOM 3135 O O . GLY C 1 29 ? 6.522 -16.304 49.417 1.00 22.34 9 GLY C O 1
ATOM 3136 N N . LEU C 1 30 ? 5.998 -17.287 47.467 1.00 20.59 10 LEU C N 1
ATOM 3137 C CA . LEU C 1 30 ? 4.808 -16.461 47.256 1.00 19.78 10 LEU C CA 1
ATOM 3138 C C . LEU C 1 30 ? 3.891 -16.474 48.471 1.00 23.60 10 LEU C C 1
ATOM 3139 O O . LEU C 1 30 ? 3.501 -15.424 48.980 1.00 19.78 10 LEU C O 1
ATOM 3144 N N . CYS C 1 31 ? 3.551 -17.671 48.934 1.00 19.56 11 CYS C N 1
ATOM 3145 C CA . CYS C 1 31 ? 2.586 -17.817 50.015 1.00 24.68 11 CYS C CA 1
ATOM 3146 C C . CYS C 1 31 ? 3.215 -17.687 51.398 1.00 22.58 11 CYS C C 1
ATOM 3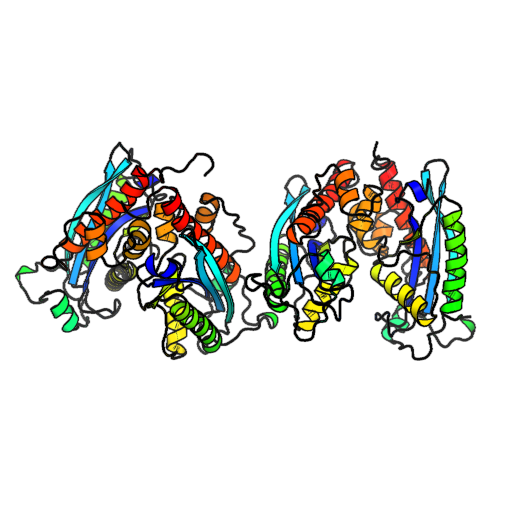147 O O . CYS C 1 31 ? 2.529 -17.803 52.414 1.00 23.06 11 CYS C O 1
ATOM 3150 N N . ASP C 1 32 ? 4.521 -17.444 51.432 1.00 19.57 12 ASP C N 1
ATOM 3151 C CA . ASP C 1 32 ? 5.207 -17.129 52.678 1.00 23.90 12 ASP C CA 1
ATOM 3152 C C . ASP C 1 32 ? 5.243 -15.622 52.895 1.00 19.39 12 ASP C C 1
ATOM 3153 O O . ASP C 1 32 ? 5.221 -15.144 54.027 1.00 20.71 12 ASP C O 1
ATOM 3158 N N . ARG C 1 33 ? 5.303 -14.881 51.796 1.00 19.09 13 ARG C N 1
ATOM 3159 C CA . ARG C 1 33 ? 5.534 -13.440 51.842 1.00 17.76 13 ARG C CA 1
ATOM 3160 C C . ARG C 1 33 ? 4.449 -12.681 52.595 1.00 17.87 13 ARG C C 1
ATOM 3161 O O . ARG C 1 33 ? 4.740 -11.738 53.334 1.00 16.64 13 ARG C O 1
ATOM 3169 N N . PHE C 1 34 ? 3.198 -13.084 52.399 1.00 19.65 14 PHE C N 1
ATOM 3170 C CA . PHE C 1 34 ? 2.080 -12.428 53.066 1.00 15.42 14 PHE C CA 1
ATOM 3171 C C . PHE C 1 34 ? 1.287 -13.424 53.894 1.00 23.90 14 PHE C C 1
ATOM 3172 O O . PHE C 1 34 ? 0.056 -13.379 53.937 1.00 17.28 14 PHE C O 1
ATOM 3180 N N . ARG C 1 35 ? 2.019 -14.330 54.535 1.00 19.36 15 ARG C N 1
ATOM 3181 C CA . ARG C 1 35 ? 1.452 -15.305 55.460 1.00 21.60 15 ARG C CA 1
ATOM 3182 C C . ARG C 1 35 ? 0.217 -16.030 54.937 1.00 21.99 15 ARG C C 1
ATOM 3183 O O . ARG C 1 35 ? -0.811 -16.111 55.616 1.00 20.70 15 ARG C O 1
ATOM 3191 N N . GLY C 1 36 ? 0.334 -16.576 53.732 1.00 17.87 16 GLY C N 1
ATOM 3192 C CA . GLY C 1 36 ? -0.722 -17.399 53.169 1.00 18.09 16 GLY C CA 1
ATOM 3193 C C . GLY C 1 36 ? -1.717 -16.643 52.307 1.00 20.22 16 GLY C C 1
ATOM 3194 O O . GLY C 1 36 ? -2.565 -17.253 51.660 1.00 20.34 16 GLY C O 1
ATOM 3195 N N . PHE C 1 37 ? -1.627 -15.317 52.300 1.00 15.80 17 PHE C N 1
ATOM 3196 C CA . PHE C 1 37 ? -2.488 -14.522 51.430 1.00 16.17 17 PHE C CA 1
ATOM 3197 C C . PHE C 1 37 ? -1.987 -14.592 49.993 1.00 15.38 17 PHE C C 1
ATOM 3198 O O . PHE C 1 37 ? -0.811 -14.342 49.725 1.00 15.02 17 PHE C O 1
ATOM 3206 N N . TYR C 1 38 ? -2.888 -14.934 49.076 1.00 15.43 18 TYR C N 1
ATOM 3207 C CA . TYR C 1 38 ? -2.594 -15.004 47.653 1.00 16.08 18 TYR C CA 1
ATOM 3208 C C . TYR C 1 38 ? -3.080 -13.706 46.998 1.00 13.22 18 TYR C C 1
ATOM 3209 O O . TYR C 1 38 ? -4.280 -13.503 46.833 1.00 15.80 18 TYR C O 1
ATOM 3218 N N . PRO C 1 39 ? -2.147 -12.815 46.631 1.00 15.81 19 PRO C N 1
ATOM 3219 C CA . PRO C 1 39 ? -2.571 -11.493 46.153 1.00 12.27 19 PRO C CA 1
ATOM 3220 C C . PRO C 1 39 ? -3.068 -11.531 44.724 1.00 12.50 19 PRO C C 1
ATOM 3221 O O . PRO C 1 39 ? -2.394 -12.051 43.841 1.00 18.38 19 PRO C O 1
ATOM 3225 N N . VAL C 1 40 ? -4.241 -10.962 44.499 1.00 11.82 20 VAL C N 1
ATOM 3226 C CA . VAL C 1 40 ? -4.811 -10.908 43.166 1.00 10.76 20 VAL C CA 1
ATOM 3227 C C . VAL C 1 40 ? -5.205 -9.475 42.876 1.00 12.19 20 VAL C C 1
ATOM 3228 O O . VAL C 1 40 ? -6.011 -8.889 43.596 1.00 12.60 20 VAL C O 1
ATOM 3232 N N . VAL C 1 41 ? -4.606 -8.913 41.833 1.00 11.55 21 VAL C N 1
ATOM 3233 C CA . VAL C 1 41 ? -4.855 -7.528 41.451 1.00 11.66 21 VAL C CA 1
ATOM 3234 C C . VAL C 1 41 ? -6.169 -7.407 40.677 1.00 12.38 21 VAL C C 1
ATOM 3235 O O . VAL C 1 41 ? -6.428 -8.164 39.733 1.00 12.38 21 VAL C O 1
ATOM 3239 N N . ILE C 1 42 ? -7.006 -6.466 41.100 1.00 10.29 22 ILE C N 1
ATOM 3240 C CA . ILE C 1 42 ? -8.328 -6.290 40.513 1.00 9.52 22 ILE C CA 1
ATOM 3241 C C . ILE C 1 42 ? -8.611 -4.830 40.215 1.00 14.35 22 ILE C C 1
ATOM 3242 O O . ILE C 1 42 ? -8.387 -3.962 41.063 1.00 11.41 22 ILE C O 1
ATOM 3247 N N . ASP C 1 43 ? -9.131 -4.569 39.020 1.00 10.93 23 ASP C N 1
ATOM 3248 C CA . ASP C 1 43 ? -9.760 -3.289 38.731 1.00 10.83 23 ASP C CA 1
ATOM 3249 C C . ASP C 1 43 ? -11.125 -3.533 38.133 1.00 14.32 23 ASP C C 1
ATOM 3250 O O . ASP C 1 43 ? -11.303 -4.425 37.296 1.00 14.67 23 ASP C O 1
ATOM 3255 N N . VAL C 1 44 ? -12.080 -2.723 38.570 1.00 13.24 24 VAL C N 1
ATOM 3256 C CA . VAL C 1 44 ? -13.424 -2.748 38.032 1.00 11.98 24 VAL C CA 1
ATOM 3257 C C . VAL C 1 44 ? -13.712 -1.424 37.331 1.00 14.57 24 VAL C C 1
ATOM 3258 O O . VAL C 1 44 ? -13.178 -0.385 37.708 1.00 14.86 24 VAL C O 1
ATOM 3262 N N . GLU C 1 45 ? -14.528 -1.457 36.283 1.00 12.29 25 GLU C N 1
ATOM 3263 C CA . GLU C 1 45 ? -15.129 -0.222 35.793 1.00 11.90 25 GLU C CA 1
ATOM 3264 C C . GLU C 1 45 ? -16.635 -0.355 35.968 1.00 14.48 25 GLU C C 1
ATOM 3265 O O . GLU C 1 45 ? -17.185 -1.448 35.839 1.00 15.61 25 GLU C O 1
ATOM 3271 N N . THR C 1 46 ? -17.288 0.754 36.294 1.00 14.64 26 THR C N 1
ATOM 3272 C CA . THR C 1 46 ? -18.661 0.714 36.784 1.00 14.88 26 THR C CA 1
ATOM 3273 C C . THR C 1 46 ? -19.487 1.823 36.164 1.00 16.67 26 THR C C 1
ATOM 3274 O O . THR C 1 46 ? -18.957 2.685 35.470 1.00 18.06 26 THR C O 1
ATOM 3278 N N . ALA C 1 47 ? -20.788 1.809 36.437 1.00 16.08 27 ALA C N 1
ATOM 3279 C CA . ALA C 1 47 ? -21.666 2.879 35.982 1.00 19.44 27 ALA C CA 1
ATOM 3280 C C . ALA C 1 47 ? -22.030 3.826 37.126 1.00 18.64 27 ALA C C 1
ATOM 3281 O O . ALA C 1 47 ? -23.109 4.416 37.134 1.00 22.54 27 ALA C O 1
ATOM 3283 N N . GLY C 1 48 ? -21.122 3.977 38.087 1.00 20.19 28 GLY C N 1
ATOM 3284 C CA . GLY C 1 48 ? -21.347 4.865 39.215 1.00 18.37 28 GLY C CA 1
ATOM 3285 C C . GLY C 1 48 ? -20.534 4.488 40.443 1.00 17.37 28 GLY C C 1
ATOM 3286 O O . GLY C 1 48 ? -19.779 3.511 40.427 1.00 17.96 28 GLY C O 1
ATOM 3287 N N . PHE C 1 49 ? -20.705 5.253 41.517 1.00 17.74 29 PHE C N 1
ATOM 3288 C CA . PHE C 1 49 ? -19.926 5.060 42.739 1.00 18.40 29 PHE C CA 1
ATOM 3289 C C . PHE C 1 49 ? -20.598 4.138 43.760 1.00 22.14 29 PHE C C 1
ATOM 3290 O O . PHE C 1 49 ? -19.952 3.656 44.689 1.00 20.18 29 PHE C O 1
ATOM 3298 N N . ASN C 1 50 ? -21.894 3.900 43.600 1.00 24.13 30 ASN C N 1
ATOM 3299 C CA . ASN C 1 50 ? -22.629 3.099 44.575 1.00 21.02 30 ASN C CA 1
ATOM 3300 C C . ASN C 1 50 ? -22.573 1.605 44.260 1.00 20.76 30 ASN C C 1
ATOM 3301 O O . ASN C 1 50 ? -23.186 1.140 43.302 1.00 19.36 30 ASN C O 1
ATOM 3306 N N . ALA C 1 51 ? -21.844 0.855 45.080 1.00 19.73 31 ALA C N 1
ATOM 3307 C CA . ALA C 1 51 ? -21.588 -0.556 44.802 1.00 19.15 31 ALA C CA 1
ATOM 3308 C C . ALA C 1 51 ? -22.845 -1.422 44.851 1.00 25.16 31 ALA C C 1
ATOM 3309 O O . ALA C 1 51 ? -22.892 -2.491 44.249 1.00 19.83 31 ALA C O 1
ATOM 3311 N N . LYS C 1 52 ? -23.863 -0.965 45.568 1.00 21.49 32 LYS C N 1
ATOM 3312 C CA . LYS C 1 52 ? -25.077 -1.762 45.703 1.00 24.03 32 LYS C CA 1
ATOM 3313 C C . LYS C 1 52 ? -26.088 -1.519 44.587 1.00 21.31 32 LYS C C 1
ATOM 3314 O O . LYS C 1 52 ? -26.874 -2.405 44.260 1.00 29.74 32 LYS C O 1
ATOM 3320 N N . THR C 1 53 ? -26.060 -0.333 43.992 1.00 23.54 33 THR C N 1
ATOM 3321 C CA . THR C 1 53 ? -27.111 0.036 43.044 1.00 20.09 33 THR C CA 1
ATOM 3322 C C . THR C 1 53 ? -26.641 0.278 41.609 1.00 25.21 33 THR C C 1
ATOM 3323 O O . THR C 1 53 ? -27.433 0.184 40.669 1.00 20.75 33 THR C O 1
ATOM 3327 N N . ASP C 1 54 ? -25.358 0.581 41.439 1.00 21.18 34 ASP C N 1
ATOM 3328 C CA . ASP C 1 54 ? -24.826 0.911 40.115 1.00 18.56 34 ASP C CA 1
ATOM 3329 C C . ASP C 1 54 ? -24.221 -0.298 39.404 1.00 17.24 34 ASP C C 1
ATOM 3330 O O . ASP C 1 54 ? -23.666 -1.190 40.037 1.00 17.54 34 ASP C O 1
ATOM 3335 N N . ALA C 1 55 ? -24.329 -0.323 38.078 1.00 16.15 35 ALA C N 1
ATOM 3336 C CA . ALA C 1 55 ? -23.875 -1.476 37.307 1.00 16.55 35 ALA C CA 1
ATOM 3337 C C . ALA C 1 55 ? -22.364 -1.707 37.390 1.00 15.95 35 ALA C C 1
ATOM 3338 O O . ALA C 1 55 ? -21.577 -0.765 37.334 1.00 17.05 35 ALA C O 1
ATOM 3340 N N . LEU C 1 56 ? -21.977 -2.971 37.524 1.00 15.47 36 LEU C N 1
ATOM 3341 C CA . LEU C 1 56 ? -20.603 -3.394 37.266 1.00 13.70 36 LEU C CA 1
ATOM 3342 C C . LEU C 1 56 ? -20.489 -3.589 35.758 1.00 17.88 36 LEU C C 1
ATOM 3343 O O . LEU C 1 56 ? -21.324 -4.263 35.153 1.00 17.02 36 LEU C O 1
ATOM 3348 N N . LEU C 1 57 ? -19.462 -3.012 35.145 1.00 15.68 37 LEU C N 1
ATOM 3349 C CA . LEU C 1 57 ? -19.384 -3.026 33.683 1.00 16.37 37 LEU C CA 1
ATOM 3350 C C . LEU C 1 57 ? -18.192 -3.794 33.133 1.00 18.11 37 LEU C C 1
ATOM 3351 O O . LEU C 1 57 ? -18.201 -4.216 31.977 1.00 16.98 37 LEU C O 1
ATOM 3356 N N . GLU C 1 58 ? -17.163 -3.974 33.952 1.00 15.85 38 GLU C N 1
ATOM 3357 C CA . GLU C 1 58 ? -15.922 -4.555 33.465 1.00 11.55 38 GLU C CA 1
ATOM 3358 C C . GLU C 1 58 ? -15.067 -4.955 34.648 1.00 11.86 38 GLU C C 1
ATOM 3359 O O . GLU C 1 58 ? -15.112 -4.314 35.697 1.00 15.04 38 GLU C O 1
ATOM 3365 N N . ILE C 1 59 ? -14.304 -6.026 34.489 1.00 14.76 39 ILE C N 1
ATOM 3366 C CA . ILE C 1 59 ? -13.399 -6.448 35.546 1.00 12.70 39 ILE C CA 1
ATOM 3367 C C . ILE C 1 59 ? -12.193 -7.158 34.960 1.00 18.77 39 ILE C C 1
ATOM 3368 O O . ILE C 1 59 ? -12.303 -7.914 33.986 1.00 14.82 39 ILE C O 1
ATOM 3373 N N . ALA C 1 60 ? -11.031 -6.880 35.534 1.00 15.48 40 ALA C N 1
ATOM 3374 C CA . ALA C 1 60 ? -9.834 -7.621 35.191 1.00 15.13 40 ALA C CA 1
ATOM 3375 C C . ALA C 1 60 ? -9.159 -8.077 36.473 1.00 13.99 40 ALA C C 1
ATOM 3376 O O . ALA C 1 60 ? -9.261 -7.423 37.515 1.00 13.60 40 ALA C O 1
ATOM 3378 N N . ALA C 1 61 ? -8.491 -9.218 36.388 1.00 12.22 41 ALA C N 1
ATOM 3379 C CA . ALA C 1 61 ? -7.834 -9.817 37.531 1.00 10.80 41 ALA C CA 1
ATOM 3380 C C . ALA C 1 61 ? -6.467 -10.291 37.089 1.00 16.44 41 ALA C C 1
ATOM 3381 O O . ALA C 1 61 ? -6.320 -10.864 36.011 1.00 17.14 41 ALA C O 1
ATOM 3383 N N . ILE C 1 62 ? -5.465 -10.064 37.926 1.00 13.32 42 ILE C N 1
ATOM 3384 C CA . ILE C 1 62 ? -4.126 -10.546 37.635 1.00 13.82 42 ILE C CA 1
ATOM 3385 C C . ILE C 1 62 ? -3.543 -11.223 38.864 1.00 12.26 42 ILE C C 1
ATOM 3386 O O . ILE C 1 62 ? -3.368 -10.600 39.906 1.00 11.55 42 ILE C O 1
ATOM 3391 N N . THR C 1 63 ? -3.260 -12.515 38.751 1.00 12.04 43 THR C N 1
ATOM 3392 C CA . THR C 1 63 ? -2.578 -13.204 39.830 1.00 11.76 43 THR C CA 1
ATOM 3393 C C . THR C 1 63 ? -1.100 -12.908 39.727 1.00 14.12 43 THR C C 1
ATOM 3394 O O . THR C 1 63 ? -0.621 -12.455 38.687 1.00 15.01 43 THR C O 1
ATOM 3398 N N . LEU C 1 64 ? -0.382 -13.154 40.817 1.00 13.88 44 LEU C N 1
ATOM 3399 C CA . LEU C 1 64 ? 1.048 -12.884 40.870 1.00 14.59 44 LEU C CA 1
ATOM 3400 C C . LEU C 1 64 ? 1.816 -14.174 41.145 1.00 17.23 44 LEU C C 1
ATOM 3401 O O . LEU C 1 64 ? 1.242 -15.177 41.582 1.00 19.10 44 LEU C O 1
ATOM 3406 N N . LYS C 1 65 ? 3.119 -14.137 40.889 1.00 14.02 45 LYS C N 1
ATOM 3407 C CA . LYS C 1 65 ? 3.995 -15.261 41.188 1.00 17.03 45 LYS C CA 1
ATOM 3408 C C . LYS C 1 65 ? 5.337 -14.729 41.677 1.00 18.49 45 LYS C C 1
ATOM 3409 O O . LYS C 1 65 ? 5.662 -13.558 41.477 1.00 15.01 45 LYS C O 1
ATOM 3415 N N . MET C 1 66 ? 6.101 -15.582 42.347 1.00 16.93 46 MET C N 1
ATOM 3416 C CA . MET C 1 66 ? 7.421 -15.204 42.826 1.00 16.24 46 MET C CA 1
ATOM 3417 C C . MET C 1 66 ? 8.451 -16.124 42.187 1.00 22.06 46 MET C C 1
ATOM 3418 O O . MET C 1 66 ? 8.283 -17.341 42.207 1.00 22.81 46 MET C O 1
ATOM 3423 N N . ASP C 1 67 ? 9.505 -15.564 41.599 1.00 22.93 47 ASP C N 1
ATOM 3424 C CA . ASP C 1 67 ? 10.533 -16.429 41.021 1.00 26.42 47 ASP C CA 1
ATOM 3425 C C . ASP C 1 67 ? 11.422 -17.033 42.108 1.00 24.25 47 ASP C C 1
ATOM 3426 O O . ASP C 1 67 ? 11.201 -16.804 43.296 1.00 21.28 47 ASP C O 1
ATOM 3431 N N . GLU C 1 68 ? 12.407 -17.825 41.700 1.00 24.97 48 GLU C N 1
ATOM 3432 C CA . GLU C 1 68 ? 13.238 -18.543 42.659 1.00 29.59 48 GLU C CA 1
ATOM 3433 C C . GLU C 1 68 ? 14.102 -17.623 43.520 1.00 29.61 48 GLU C C 1
ATOM 3434 O O . GLU C 1 68 ? 14.522 -18.007 44.610 1.00 29.56 48 GLU C O 1
ATOM 3440 N N . GLN C 1 69 ? 14.365 -16.412 43.033 1.00 22.91 49 GLN C N 1
ATOM 3441 C CA . GLN C 1 69 ? 15.156 -15.448 43.801 1.00 27.79 49 GLN C CA 1
ATOM 3442 C C . GLN C 1 69 ? 14.303 -14.528 44.679 1.00 26.34 49 GLN C C 1
ATOM 3443 O O . GLN C 1 69 ? 14.814 -13.578 45.273 1.00 22.62 49 GLN C O 1
ATOM 3449 N N . GLY C 1 70 ? 13.005 -14.807 44.746 1.00 25.85 50 GLY C N 1
ATOM 3450 C CA . GLY C 1 70 ? 12.109 -14.079 45.627 1.00 22.24 50 GLY C CA 1
ATOM 3451 C C . GLY C 1 70 ? 11.512 -12.798 45.066 1.00 18.97 50 GLY C C 1
ATOM 3452 O O . GLY C 1 70 ? 10.992 -11.977 45.822 1.00 15.81 50 GLY C O 1
ATOM 3453 N N . TRP C 1 71 ? 11.568 -12.626 43.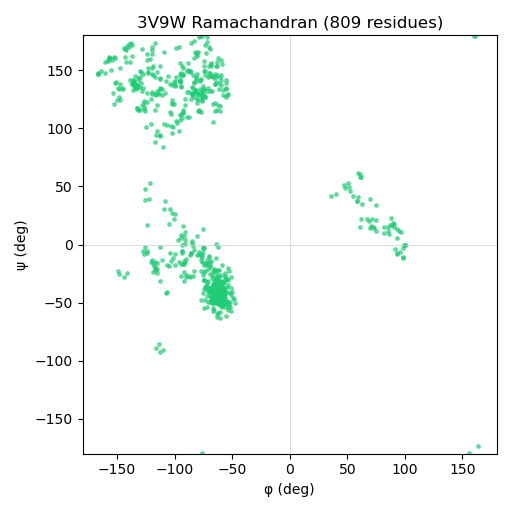748 1.00 17.67 51 TRP C N 1
ATOM 3454 C CA . TRP C 1 71 ? 11.034 -11.420 43.116 1.00 18.87 51 TRP C CA 1
ATOM 3455 C C . TRP C 1 71 ? 9.601 -11.634 42.616 1.00 20.55 51 TRP C C 1
ATOM 3456 O O . TRP C 1 71 ? 9.269 -12.701 42.094 1.00 17.29 51 TRP C O 1
ATOM 3467 N N . LEU C 1 72 ? 8.759 -10.619 42.790 1.00 16.50 52 LEU C N 1
ATOM 3468 C CA . LEU C 1 72 ? 7.339 -10.728 42.476 1.00 15.68 52 LEU C CA 1
ATOM 3469 C C . LEU C 1 72 ? 7.041 -10.199 41.076 1.00 16.25 52 LEU C C 1
ATOM 3470 O O . LEU C 1 72 ? 7.603 -9.191 40.651 1.00 17.44 52 LEU C O 1
ATOM 3475 N N . MET C 1 73 ? 6.147 -10.883 40.366 1.00 15.63 53 MET C N 1
ATOM 3476 C CA . MET C 1 73 ? 5.769 -10.494 39.009 1.00 17.60 53 MET C CA 1
ATOM 3477 C C . MET C 1 73 ? 4.370 -10.998 38.674 1.00 15.68 53 MET C C 1
ATOM 3478 O O . MET C 1 73 ? 3.870 -11.929 39.308 1.00 16.62 53 MET C O 1
ATOM 3483 N N . PRO C 1 74 ? 3.721 -10.373 37.679 1.00 15.85 54 PRO C N 1
ATOM 3484 C CA . PRO C 1 74 ? 2.399 -10.829 37.244 1.00 19.56 54 PRO C CA 1
ATOM 3485 C C . PRO C 1 74 ? 2.439 -12.264 36.728 1.00 19.79 54 PRO C C 1
ATOM 3486 O O . PRO C 1 74 ? 3.433 -12.675 36.118 1.00 20.86 54 PRO C O 1
ATOM 3490 N N . ASP C 1 75 ? 1.373 -13.014 36.987 1.00 18.08 55 ASP C N 1
ATOM 3491 C CA . ASP C 1 75 ? 1.264 -14.391 36.531 1.00 18.94 55 ASP C CA 1
ATOM 3492 C C . ASP C 1 75 ? 0.153 -14.501 35.488 1.00 20.04 55 ASP C C 1
ATOM 3493 O O . ASP C 1 75 ? 0.391 -14.285 34.302 1.00 21.61 55 ASP C O 1
ATOM 3498 N N . THR C 1 76 ? -1.062 -14.811 35.931 1.00 19.71 56 THR C N 1
ATOM 3499 C CA . THR C 1 76 ? -2.192 -14.986 35.014 1.00 16.09 56 THR C CA 1
ATOM 3500 C C . THR C 1 76 ? -3.101 -13.760 34.931 1.00 17.14 56 THR C C 1
ATOM 3501 O O . THR C 1 76 ? -3.430 -13.163 35.954 1.00 17.24 56 THR C O 1
ATOM 3505 N N . THR C 1 77 ? -3.518 -13.409 33.712 1.00 15.64 57 THR C N 1
ATOM 3506 C CA . THR C 1 77 ? -4.446 -12.298 33.494 1.00 15.49 57 THR C CA 1
ATOM 3507 C C . THR C 1 77 ? -5.810 -12.763 32.987 1.00 17.20 57 THR C C 1
ATOM 3508 O O . THR C 1 77 ? -5.890 -13.583 32.075 1.00 18.05 57 THR C O 1
ATOM 3512 N N . LEU C 1 78 ? -6.877 -12.231 33.581 1.00 14.84 58 LEU C N 1
ATOM 3513 C CA . LEU C 1 78 ? -8.238 -12.458 33.094 1.00 16.18 58 LEU C CA 1
ATOM 3514 C C . LEU C 1 78 ? -8.939 -11.122 32.900 1.00 18.52 58 LEU C C 1
ATOM 3515 O O . LEU C 1 78 ? -8.703 -10.179 33.653 1.00 16.93 58 LEU C O 1
ATOM 3520 N N . HIS C 1 79 ? -9.822 -11.050 31.909 1.00 16.14 59 HIS C N 1
ATOM 3521 C CA . HIS C 1 79 ? -10.513 -9.800 31.602 1.00 13.21 59 HIS C CA 1
ATOM 3522 C C . HIS C 1 79 ? -11.917 -10.080 31.078 1.00 17.72 59 HIS C C 1
ATOM 3523 O O . HIS C 1 79 ? -12.082 -10.814 30.103 1.00 17.99 59 HIS C O 1
ATOM 3530 N N . PHE C 1 80 ? -12.922 -9.498 31.730 1.00 17.58 60 PHE C N 1
ATOM 3531 C CA . PHE C 1 80 ? -14.311 -9.666 31.316 1.00 17.32 60 PHE C CA 1
ATOM 3532 C C . PHE C 1 80 ? -15.043 -8.344 31.217 1.00 17.01 60 PHE C C 1
ATOM 3533 O O . PHE C 1 80 ? -14.859 -7.444 32.038 1.00 14.08 60 PHE C O 1
ATOM 3541 N N . HIS C 1 81 ? -15.888 -8.239 30.201 1.00 15.98 61 HIS C N 1
ATOM 3542 C CA . HIS C 1 81 ? -16.853 -7.156 30.122 1.00 13.42 61 HIS C CA 1
ATOM 3543 C C . HIS C 1 81 ? -18.165 -7.670 30.713 1.00 18.27 61 HIS C C 1
ATOM 3544 O O . HIS C 1 81 ? -18.572 -8.806 30.453 1.00 19.30 61 HIS C O 1
ATOM 3551 N N . VAL C 1 82 ? -18.800 -6.851 31.541 1.00 16.22 62 VAL C N 1
ATOM 3552 C CA . VAL C 1 82 ? -19.931 -7.312 32.341 1.00 20.98 62 VAL C CA 1
ATOM 3553 C C . VAL C 1 82 ? -21.247 -6.651 31.936 1.00 15.44 62 VAL C C 1
ATOM 3554 O O . VAL C 1 82 ? -21.327 -5.431 31.826 1.00 16.74 62 VAL C O 1
ATOM 3558 N N . GLU C 1 83 ? -22.273 -7.471 31.712 1.00 19.05 63 GLU C N 1
ATOM 3559 C CA . GLU C 1 83 ? -23.616 -6.973 31.440 1.00 25.67 63 GLU C CA 1
ATOM 3560 C C . GLU C 1 83 ? -24.170 -6.304 32.690 1.00 23.42 63 GLU C C 1
ATOM 3561 O O . GLU C 1 83 ? -24.101 -6.878 33.772 1.00 22.01 63 GLU C O 1
ATOM 3567 N N . PRO C 1 84 ? -24.739 -5.098 32.545 1.00 21.63 64 PRO C N 1
ATOM 3568 C CA . PRO C 1 84 ? -25.375 -4.438 33.690 1.00 18.03 64 PRO C CA 1
ATOM 3569 C C . PRO C 1 84 ? -26.437 -5.343 34.295 1.00 24.44 64 PRO C C 1
ATOM 3570 O O . PRO C 1 84 ? -27.302 -5.819 33.562 1.00 23.06 64 PRO C O 1
ATOM 3574 N N . PHE C 1 85 ? -26.371 -5.592 35.601 1.00 21.19 65 PHE C N 1
ATOM 3575 C CA . PHE C 1 85 ? -27.332 -6.499 36.224 1.00 25.09 65 PHE C CA 1
ATOM 3576 C C . PHE C 1 85 ? -28.748 -5.946 36.101 1.00 20.11 65 PHE C C 1
ATOM 3577 O O . PHE C 1 85 ? -28.944 -4.736 35.973 1.00 21.39 65 PHE C O 1
ATOM 3585 N N . VAL C 1 86 ? -29.731 -6.839 36.110 1.00 25.86 66 VAL C N 1
ATOM 3586 C CA . VAL C 1 86 ? -31.119 -6.420 35.971 1.00 28.50 66 VAL C CA 1
ATOM 3587 C C . VAL C 1 86 ? -31.545 -5.615 37.191 1.00 23.84 66 VAL C C 1
ATOM 3588 O O . VAL C 1 86 ? -31.475 -6.096 38.325 1.00 27.16 66 VAL C O 1
ATOM 3592 N N . GLY C 1 87 ? -31.961 -4.376 36.951 1.00 23.42 67 GLY C N 1
ATOM 3593 C CA . GLY C 1 87 ? -32.311 -3.467 38.026 1.00 21.23 67 GLY C CA 1
ATOM 3594 C C . GLY C 1 87 ? -31.194 -2.491 38.354 1.00 24.52 67 GLY C C 1
ATOM 3595 O O . GLY C 1 87 ? -31.340 -1.643 39.229 1.00 21.16 67 GLY C O 1
ATOM 3596 N N . ALA C 1 88 ? -30.077 -2.611 37.643 1.00 25.06 68 ALA C N 1
ATOM 3597 C CA . ALA C 1 88 ? -28.929 -1.739 37.865 1.00 22.90 68 ALA C CA 1
ATOM 3598 C C . ALA C 1 88 ? -29.182 -0.309 37.408 1.00 23.08 68 ALA C C 1
ATOM 3599 O O . ALA C 1 88 ? -29.904 -0.070 36.442 1.00 23.50 68 ALA C O 1
ATOM 3601 N N . ASN C 1 89 ? -28.570 0.638 38.109 1.00 23.13 69 ASN C N 1
ATOM 3602 C CA . ASN C 1 89 ? -28.592 2.034 37.704 1.00 20.87 69 ASN C CA 1
ATOM 3603 C C . ASN C 1 89 ? -27.340 2.389 36.905 1.00 26.93 69 ASN C C 1
ATOM 3604 O O . ASN C 1 89 ? -26.266 1.842 37.154 1.00 21.38 69 ASN C O 1
ATOM 3609 N N . LEU C 1 90 ? -27.483 3.294 35.940 1.00 23.44 70 LEU C N 1
ATOM 3610 C CA . LEU C 1 90 ? -26.344 3.764 35.158 1.00 22.96 70 LEU C CA 1
ATOM 3611 C C . LEU C 1 90 ? -26.263 5.285 35.185 1.00 29.03 70 LEU C C 1
ATOM 3612 O O . LEU C 1 90 ? -27.178 5.968 34.726 1.00 28.27 70 LEU C O 1
ATOM 3617 N N . GLN C 1 91 ? -25.168 5.812 35.724 1.00 22.25 71 GLN C N 1
ATOM 3618 C CA . GLN C 1 91 ? -24.938 7.252 35.734 1.00 23.77 71 GLN C CA 1
ATOM 3619 C C . GLN C 1 91 ? -24.168 7.646 34.477 1.00 26.34 71 GLN C C 1
ATOM 3620 O O . GLN C 1 91 ? -23.105 7.091 34.203 1.00 22.80 71 GLN C O 1
ATOM 3626 N N . PRO C 1 92 ? -24.708 8.600 33.700 1.00 25.57 72 PRO C N 1
ATOM 3627 C CA . PRO C 1 92 ? -24.060 9.042 32.459 1.00 24.97 72 PRO C CA 1
ATOM 3628 C C . PRO C 1 92 ? -22.653 9.574 32.711 1.00 24.69 72 PRO C C 1
ATOM 3629 O O . PRO C 1 92 ? -21.777 9.432 31.855 1.00 23.41 72 PRO C O 1
ATOM 3633 N N . GLU C 1 93 ? -22.453 10.189 33.870 1.00 28.57 73 GLU C N 1
ATOM 3634 C CA . GLU C 1 93 ? -21.154 10.728 34.243 1.00 27.03 73 GLU C CA 1
ATOM 3635 C C . GLU C 1 93 ? -20.099 9.630 34.305 1.00 23.16 73 GLU C C 1
ATOM 3636 O O . GLU C 1 93 ? -18.941 9.856 33.964 1.00 23.19 73 GLU C O 1
ATOM 3642 N N . ALA C 1 94 ? -20.505 8.443 34.744 1.00 19.03 74 ALA C N 1
ATOM 3643 C CA . ALA C 1 94 ? -19.575 7.328 34.867 1.00 23.53 74 ALA C CA 1
ATOM 3644 C C . ALA C 1 94 ? -19.182 6.804 33.495 1.00 22.92 74 ALA C C 1
ATOM 3645 O O . ALA C 1 94 ? -18.010 6.545 33.237 1.00 17.93 74 ALA C O 1
ATOM 3647 N N . LEU C 1 95 ? -20.167 6.656 32.614 1.00 20.32 75 LEU C N 1
ATOM 3648 C CA . LEU C 1 95 ? -19.913 6.193 31.254 1.00 22.94 75 LEU C CA 1
ATOM 3649 C C . LEU C 1 95 ? -19.039 7.177 30.480 1.00 23.38 75 LEU C C 1
ATOM 3650 O O . LEU C 1 95 ? -18.195 6.779 29.673 1.00 21.25 75 LEU C O 1
ATOM 3655 N N . ALA C 1 96 ? -19.249 8.466 30.720 1.00 21.76 76 ALA C N 1
ATOM 3656 C CA . ALA C 1 96 ? -18.444 9.490 30.066 1.00 21.26 76 ALA C CA 1
ATOM 3657 C C . ALA C 1 96 ? -17.003 9.379 30.539 1.00 26.20 76 ALA C C 1
ATOM 3658 O O . ALA C 1 96 ? -16.063 9.635 29.786 1.00 23.97 76 ALA C O 1
ATOM 3660 N N . PHE C 1 97 ? -16.844 8.991 31.799 1.00 21.09 77 PHE C N 1
ATOM 3661 C CA . PHE C 1 97 ? -15.528 8.886 32.415 1.00 19.14 77 PHE C CA 1
ATOM 3662 C C . PHE C 1 97 ? -14.752 7.673 31.911 1.00 23.89 77 PHE C C 1
ATOM 3663 O O . PHE C 1 97 ? -13.577 7.780 31.554 1.00 21.53 77 PHE C O 1
ATOM 3671 N N . ASN C 1 98 ? -15.404 6.517 31.886 1.00 16.24 78 ASN C N 1
ATOM 3672 C CA . ASN C 1 98 ? -14.718 5.290 31.493 1.00 20.78 78 ASN C CA 1
ATOM 3673 C C . ASN C 1 98 ? -14.861 4.963 30.006 1.00 19.74 78 ASN C C 1
ATOM 3674 O O . ASN C 1 98 ? -14.244 4.023 29.504 1.00 21.41 78 ASN C O 1
ATOM 3679 N N . GLY C 1 99 ? -15.671 5.750 29.306 1.00 20.71 79 GLY C N 1
ATOM 3680 C CA . GLY C 1 99 ? -15.820 5.604 27.870 1.00 23.84 79 GLY C CA 1
ATOM 3681 C C . GLY C 1 99 ? -16.543 4.346 27.431 1.00 25.76 79 GLY C C 1
ATOM 3682 O O . GLY C 1 99 ? -16.513 3.983 26.258 1.00 26.36 79 GLY C O 1
ATOM 3683 N N . ILE C 1 100 ? -17.209 3.682 28.367 1.00 20.92 80 ILE C N 1
ATOM 3684 C CA . ILE C 1 100 ? -17.890 2.428 28.069 1.00 22.03 80 ILE C CA 1
ATOM 3685 C C . ILE C 1 100 ? -19.319 2.626 27.571 1.00 28.19 80 ILE C C 1
ATOM 3686 O O . ILE C 1 100 ? -20.103 3.364 28.168 1.00 24.46 80 ILE C O 1
ATOM 3691 N N . ASP C 1 101 ? -19.643 1.954 26.470 1.00 26.08 81 ASP C N 1
ATOM 3692 C CA . ASP C 1 101 ? -21.007 1.907 25.958 1.00 31.50 81 ASP C CA 1
ATOM 3693 C C . ASP C 1 101 ? -21.615 0.538 26.221 1.00 28.71 81 ASP C C 1
ATOM 3694 O O . ASP C 1 101 ? -21.310 -0.424 25.517 1.00 30.33 81 ASP C O 1
ATOM 3699 N N . PRO C 1 102 ? -22.488 0.448 27.234 1.00 26.68 82 PRO C N 1
ATOM 3700 C CA . PRO C 1 102 ? -23.087 -0.812 27.689 1.00 32.32 82 PRO C CA 1
ATOM 3701 C C . PRO C 1 102 ? -23.726 -1.644 26.576 1.00 38.98 82 PRO C C 1
ATOM 3702 O O . PRO C 1 102 ? -23.787 -2.870 26.698 1.00 38.62 82 PRO C O 1
ATOM 3706 N N . ASN C 1 103 ? -24.197 -0.997 25.514 1.00 34.21 83 ASN C N 1
ATOM 3707 C CA . ASN C 1 103 ? -24.844 -1.726 24.424 1.00 39.49 83 ASN C CA 1
ATOM 3708 C C . ASN C 1 103 ? -24.033 -1.776 23.131 1.00 37.78 83 ASN C C 1
ATOM 3709 O O . ASN C 1 103 ? -24.594 -1.834 22.036 1.00 39.09 83 ASN C O 1
ATOM 3714 N N . ASP C 1 104 ? -22.713 -1.754 23.266 1.00 35.33 84 ASP C N 1
ATOM 3715 C CA . ASP C 1 104 ? -21.826 -2.010 22.142 1.00 34.93 84 ASP C CA 1
ATOM 3716 C C . ASP C 1 104 ? -21.737 -3.523 21.966 1.00 33.33 84 ASP C C 1
ATOM 3717 O O . ASP C 1 104 ? -21.356 -4.235 22.893 1.00 31.82 84 ASP C O 1
ATOM 3722 N N . PRO C 1 105 ? -22.100 -4.022 20.776 1.00 37.89 85 PRO C N 1
ATOM 3723 C CA . PRO C 1 105 ? -22.135 -5.468 20.534 1.00 35.50 85 PRO C CA 1
ATOM 3724 C C . PRO C 1 105 ? -20.749 -6.105 20.588 1.00 40.65 85 PRO C C 1
ATOM 3725 O O . PRO C 1 105 ? -20.636 -7.312 20.804 1.00 46.65 85 PRO C O 1
ATOM 3729 N N . ASP C 1 106 ? -19.711 -5.298 20.398 1.00 34.06 86 ASP C N 1
ATOM 3730 C CA . ASP C 1 106 ? -18.340 -5.801 20.417 1.00 36.94 86 ASP C CA 1
ATOM 3731 C C . ASP C 1 106 ? -17.815 -6.015 21.829 1.00 34.19 86 ASP C C 1
ATOM 3732 O O . ASP C 1 106 ? -16.716 -6.537 22.012 1.00 36.66 86 ASP C O 1
ATOM 3737 N N . ARG C 1 107 ? -18.593 -5.607 22.826 1.00 31.52 87 ARG C N 1
ATOM 3738 C CA . ARG C 1 107 ? -18.165 -5.758 24.213 1.00 32.28 87 ARG C CA 1
ATOM 3739 C C . ARG C 1 107 ? -18.023 -7.220 24.605 1.00 31.30 87 ARG C C 1
ATOM 3740 O O . ARG C 1 107 ? -17.192 -7.566 25.445 1.00 30.69 87 ARG C O 1
ATOM 3748 N N . GLY C 1 108 ? -18.832 -8.079 23.995 1.00 26.78 88 GLY C N 1
ATOM 3749 C CA . GLY C 1 108 ? -18.845 -9.478 24.370 1.00 31.37 88 GLY C CA 1
ATOM 3750 C C . GLY C 1 108 ? -19.103 -9.589 25.859 1.00 29.48 88 GLY C C 1
ATOM 3751 O O . GLY C 1 108 ? -18.472 -10.380 26.559 1.00 27.17 88 GLY C O 1
ATOM 3752 N N . ALA C 1 109 ? -20.036 -8.773 26.337 1.00 26.94 89 ALA C N 1
ATOM 3753 C CA . ALA C 1 109 ? -20.372 -8.723 27.755 1.00 27.07 89 ALA C CA 1
ATOM 3754 C C . ALA C 1 109 ? -20.976 -10.033 28.245 1.00 29.46 89 ALA C C 1
ATOM 3755 O O . ALA C 1 109 ? -21.796 -10.645 27.561 1.00 28.96 89 ALA C O 1
ATOM 3757 N N . VAL C 1 110 ? -20.554 -10.460 29.431 1.00 25.91 90 VAL C N 1
ATOM 3758 C CA . VAL C 1 110 ? -21.126 -11.632 30.080 1.00 23.63 90 VAL C CA 1
ATOM 3759 C C . VAL C 1 110 ? -21.730 -11.213 31.420 1.00 23.36 90 VAL C C 1
ATOM 3760 O O . VAL C 1 110 ? -21.495 -10.099 31.889 1.00 21.03 90 VAL C O 1
ATOM 3764 N N . SER C 1 111 ? -22.515 -12.096 32.032 1.00 20.31 91 SER C N 1
ATOM 3765 C CA . SER C 1 111 ? -23.149 -11.767 33.303 1.00 26.96 91 SER C CA 1
ATOM 3766 C C . SER C 1 111 ? -22.100 -11.656 34.401 1.00 24.13 91 SER C C 1
ATOM 3767 O O . SER C 1 111 ? -21.026 -12.258 34.307 1.00 20.29 91 SER C O 1
ATOM 3770 N N . GLY C 1 112 ? -22.417 -10.892 35.440 1.00 20.91 92 GLY C N 1
ATOM 3771 C CA . GLY C 1 112 ? -21.553 -10.816 36.602 1.00 25.00 92 GLY C CA 1
ATOM 3772 C C . GLY C 1 112 ? -21.220 -12.210 37.095 1.00 24.08 92 GLY C C 1
ATOM 3773 O O . GLY C 1 112 ? -20.074 -12.507 37.435 1.00 20.91 92 GLY C O 1
ATOM 3774 N N . TYR C 1 113 ? -22.230 -13.076 37.133 1.00 22.07 93 TYR C N 1
ATOM 3775 C CA . TYR C 1 113 ? -22.026 -14.450 37.567 1.00 21.42 93 TYR C CA 1
ATOM 3776 C C . TYR C 1 113 ? -20.937 -15.153 36.762 1.00 19.71 93 TYR C C 1
ATOM 3777 O O . TYR C 1 113 ? -20.056 -15.804 37.323 1.00 21.83 93 TYR C O 1
ATOM 3786 N N . GLU C 1 114 ? -21.009 -15.034 35.443 1.00 23.07 94 GLU C N 1
ATOM 3787 C CA . GLU C 1 114 ? -20.055 -15.711 34.580 1.00 22.06 94 GLU C CA 1
ATOM 3788 C C . GLU C 1 114 ? -18.644 -15.171 34.795 1.00 22.58 94 GLU C C 1
ATOM 3789 O O . GLU C 1 114 ? -17.695 -15.941 34.945 1.00 21.64 94 GLU C O 1
ATOM 3795 N N . ALA C 1 115 ? -18.507 -13.849 34.816 1.00 23.88 95 ALA C N 1
ATOM 3796 C CA . ALA C 1 115 ? -17.191 -13.241 35.005 1.00 19.98 95 ALA C CA 1
ATOM 3797 C C . ALA C 1 115 ? -16.568 -13.657 36.338 1.00 19.93 95 ALA C C 1
ATOM 3798 O O . ALA C 1 115 ? -15.436 -14.139 36.382 1.00 21.12 95 ALA C O 1
ATOM 3800 N N . LEU C 1 116 ? -17.312 -13.472 37.423 1.00 17.67 96 LEU C N 1
ATOM 3801 C CA . LEU C 1 116 ? -16.794 -13.790 38.748 1.00 22.08 96 LEU C CA 1
ATOM 3802 C C . LEU C 1 116 ? -16.544 -15.285 38.914 1.00 20.10 96 LEU C C 1
ATOM 3803 O O . LEU C 1 116 ? -15.562 -15.692 39.533 1.00 18.06 96 LEU C O 1
ATOM 3808 N N . HIS C 1 117 ? -17.431 -16.107 38.360 1.00 22.79 97 HIS C N 1
ATOM 3809 C CA . HIS C 1 117 ? -17.246 -17.549 38.452 1.00 20.42 97 HIS C CA 1
ATOM 3810 C C . HIS C 1 117 ? -15.897 -17.958 37.866 1.00 21.43 97 HIS C C 1
ATOM 3811 O O . HIS C 1 117 ? -15.157 -18.734 38.471 1.00 22.58 97 HIS C O 1
ATOM 3818 N N . GLU C 1 118 ? -15.572 -17.425 36.692 1.00 21.27 98 GLU C N 1
ATOM 3819 C CA . GLU C 1 118 ? -14.313 -17.766 36.042 1.00 18.94 98 GLU C CA 1
ATOM 3820 C C . GLU C 1 118 ? -13.102 -17.207 36.786 1.00 21.28 98 GLU C C 1
ATOM 3821 O O . GLU C 1 118 ? -12.065 -17.861 36.868 1.00 17.79 98 GLU C O 1
ATOM 3827 N N . ILE C 1 119 ? -13.231 -15.992 37.309 1.00 19.40 99 ILE C N 1
ATOM 3828 C CA . ILE C 1 119 ? -12.153 -15.389 38.078 1.00 17.79 99 ILE C CA 1
ATOM 3829 C C . ILE C 1 119 ? -11.912 -16.195 39.352 1.00 17.21 99 ILE C C 1
ATOM 3830 O O . ILE C 1 119 ? -10.770 -16.513 39.687 1.00 15.82 99 ILE C O 1
ATOM 3835 N N . PHE C 1 120 ? -12.993 -16.556 40.039 1.00 17.79 100 PHE C N 1
ATOM 3836 C CA . PHE C 1 120 ? -12.877 -17.324 41.276 1.00 19.02 100 PHE C CA 1
ATOM 3837 C C . PHE C 1 120 ? -12.234 -18.688 41.047 1.00 22.66 100 PHE C C 1
ATOM 3838 O O . PHE C 1 120 ? -11.460 -19.160 41.882 1.00 20.13 100 PHE C O 1
ATOM 3846 N N . LYS C 1 121 ? -12.552 -19.322 39.920 1.00 18.88 101 LYS C N 1
ATOM 3847 C CA . LYS C 1 121 ? -11.952 -20.615 39.591 1.00 22.87 101 LYS C CA 1
ATOM 3848 C C . LYS C 1 121 ? -10.442 -20.516 39.455 1.00 20.06 101 LYS C C 1
ATOM 3849 O O . LYS C 1 121 ? -9.703 -21.310 40.036 1.00 21.62 101 LYS C O 1
ATOM 3855 N N . VAL C 1 122 ? -9.983 -19.544 38.676 1.00 19.90 102 VAL C N 1
ATOM 3856 C CA . VAL C 1 122 ? -8.558 -19.394 38.440 1.00 19.72 102 VAL C CA 1
ATOM 3857 C C . VAL C 1 122 ? -7.845 -19.046 39.737 1.00 17.97 102 VAL C C 1
ATOM 3858 O O . VAL C 1 122 ? -6.743 -19.531 39.993 1.00 22.45 102 VAL C O 1
ATOM 3862 N N . VAL C 1 123 ? -8.484 -18.216 40.560 1.00 15.40 103 VAL C N 1
ATOM 3863 C CA . VAL C 1 123 ? -7.915 -17.848 41.856 1.00 17.54 103 VAL C CA 1
ATOM 3864 C C . VAL C 1 123 ? -7.826 -19.048 42.806 1.00 20.91 103 VAL C C 1
ATOM 3865 O O . VAL C 1 123 ? -6.786 -19.282 43.421 1.00 19.91 103 VAL C O 1
ATOM 3869 N N . ARG C 1 124 ? -8.909 -19.811 42.917 1.00 18.51 104 ARG C N 1
ATOM 3870 C CA . ARG C 1 124 ? -8.900 -21.005 43.760 1.00 22.88 104 ARG C CA 1
ATOM 3871 C C . ARG C 1 124 ? -7.800 -21.976 43.343 1.00 20.95 104 ARG C C 1
ATOM 3872 O O . ARG C 1 124 ? -7.138 -22.576 44.188 1.00 21.69 104 ARG C O 1
ATOM 3880 N N . LYS C 1 125 ? -7.611 -22.136 42.035 1.00 19.54 105 LYS C N 1
ATOM 3881 C CA . LYS C 1 125 ? -6.568 -23.023 41.537 1.00 25.15 105 LYS C CA 1
ATOM 3882 C C . LYS C 1 125 ? -5.179 -22.476 41.843 1.00 22.92 105 LYS C C 1
ATOM 3883 O O . LYS C 1 125 ? -4.261 -23.231 42.156 1.00 25.75 105 LYS C O 1
ATOM 3889 N N . GLY C 1 126 ? -5.030 -21.159 41.749 1.00 24.05 106 GLY C N 1
ATOM 3890 C CA . GLY C 1 126 ? -3.764 -20.514 42.045 1.00 23.14 106 GLY C CA 1
ATOM 3891 C C . GLY C 1 126 ? -3.395 -20.659 43.506 1.00 20.16 106 GLY C C 1
ATOM 3892 O O . GLY C 1 126 ? -2.238 -20.906 43.847 1.00 21.68 106 GLY C O 1
ATOM 3893 N N . ILE C 1 127 ? -4.392 -20.502 44.370 1.00 22.79 107 ILE C N 1
ATOM 3894 C CA . ILE C 1 127 ? -4.218 -20.669 45.807 1.00 22.26 107 ILE C CA 1
ATOM 3895 C C . ILE C 1 127 ? -3.723 -22.073 46.143 1.00 25.87 107 ILE C C 1
ATOM 3896 O O . ILE C 1 127 ? -2.762 -22.241 46.889 1.00 24.29 107 ILE C O 1
ATOM 3901 N N . LYS C 1 128 ? -4.393 -23.081 45.590 1.00 24.41 108 LYS C N 1
ATOM 3902 C CA . LYS C 1 128 ? -4.042 -24.469 45.869 1.00 25.56 108 LYS C CA 1
ATOM 3903 C C . LYS C 1 128 ? -2.668 -24.814 45.307 1.00 24.47 108 LYS C C 1
ATOM 3904 O O . LYS C 1 128 ? -1.860 -25.469 45.969 1.00 30.35 108 LYS C O 1
ATOM 3910 N N . ALA C 1 129 ? -2.406 -24.360 44.086 1.00 26.01 109 ALA C N 1
ATOM 3911 C CA . ALA C 1 129 ? -1.126 -24.605 43.436 1.00 24.15 109 ALA C CA 1
ATOM 3912 C C . ALA C 1 129 ? 0.046 -23.991 44.202 1.00 27.26 109 ALA C C 1
ATOM 3913 O O . ALA C 1 129 ? 1.136 -24.561 44.237 1.00 28.03 109 ALA C O 1
ATOM 3915 N N . SER C 1 130 ? -0.177 -22.834 44.821 1.00 22.52 110 SER C N 1
ATOM 3916 C CA . SER C 1 130 ? 0.906 -22.114 45.488 1.00 18.69 110 SER C CA 1
ATOM 3917 C C . SER C 1 130 ? 1.059 -22.457 46.970 1.00 19.83 110 SER C C 1
ATOM 3918 O O . SER C 1 130 ? 2.088 -22.159 47.576 1.00 22.87 110 SER C O 1
ATOM 3921 N N . GLY C 1 131 ? 0.034 -23.070 47.551 1.00 20.70 111 GLY C N 1
ATOM 3922 C CA . GLY C 1 131 ? 0.060 -23.425 48.960 1.00 23.03 111 GLY C CA 1
ATOM 3923 C C . GLY C 1 131 ? -0.444 -22.320 49.872 1.00 23.40 111 GLY C C 1
ATOM 3924 O O . GLY C 1 131 ? -0.109 -22.290 51.059 1.00 23.86 111 GLY C O 1
ATOM 3925 N N . CYS C 1 132 ? -1.248 -21.413 49.321 1.00 23.51 112 CYS C N 1
ATOM 3926 C CA . CYS C 1 132 ? -1.820 -20.309 50.096 1.00 22.40 112 CYS C CA 1
ATOM 3927 C C . CYS C 1 132 ? -3.121 -20.724 50.795 1.00 24.13 112 CYS C C 1
ATOM 3928 O O . CYS C 1 132 ? -3.628 -21.828 50.581 1.00 22.61 112 CYS C O 1
ATOM 3931 N N . ASN C 1 133 ? -3.659 -19.838 51.629 1.00 22.04 113 ASN C N 1
ATOM 3932 C CA . ASN C 1 133 ? -4.887 -20.120 52.369 1.00 26.81 113 ASN C CA 1
ATOM 3933 C C . ASN C 1 133 ? -6.099 -19.359 51.842 1.00 24.78 113 ASN C C 1
ATOM 3934 O O . ASN C 1 133 ? -7.198 -19.904 51.768 1.00 22.29 113 ASN C O 1
ATOM 3939 N N . ARG C 1 134 ? -5.887 -18.093 51.491 1.00 23.77 114 ARG C N 1
ATOM 3940 C CA . ARG C 1 134 ? -6.956 -17.192 51.071 1.00 21.43 114 ARG C CA 1
ATOM 3941 C C . ARG C 1 134 ? -6.396 -16.221 50.048 1.00 18.89 114 ARG C C 1
ATOM 3942 O O . ARG C 1 134 ? -5.204 -15.913 50.080 1.00 19.41 114 ARG C O 1
ATOM 3950 N N . ALA C 1 135 ? -7.244 -15.724 49.152 1.00 16.05 115 ALA C N 1
ATOM 3951 C CA . ALA C 1 135 ? -6.819 -14.660 48.257 1.00 15.34 115 ALA C CA 1
ATOM 3952 C C . ALA C 1 135 ? -7.063 -13.312 48.913 1.00 12.88 115 ALA C C 1
ATOM 3953 O O . ALA C 1 135 ? -7.977 -13.155 49.725 1.00 16.32 115 ALA C O 1
ATOM 3955 N N . ILE C 1 136 ? -6.235 -12.338 48.565 1.00 11.78 116 ILE C N 1
ATOM 3956 C CA . ILE C 1 136 ? -6.442 -10.979 49.038 1.00 12.74 116 ILE C CA 1
ATOM 3957 C C . ILE C 1 136 ? -6.425 -10.028 47.844 1.00 11.75 116 ILE C C 1
ATOM 3958 O O . ILE C 1 136 ? -5.558 -10.116 46.972 1.00 13.64 116 ILE C O 1
ATOM 3963 N N . MET C 1 137 ? -7.410 -9.142 47.789 1.00 11.00 117 MET C N 1
ATOM 3964 C CA . MET C 1 137 ? -7.518 -8.218 46.672 1.00 13.02 117 MET C CA 1
ATOM 3965 C C . MET C 1 137 ? -6.505 -7.090 46.767 1.00 13.20 117 MET C C 1
ATOM 3966 O O . MET C 1 137 ? -6.435 -6.381 47.771 1.00 12.23 117 MET C O 1
ATOM 3971 N N . VAL C 1 138 ? -5.736 -6.936 45.697 1.00 10.12 118 VAL C N 1
ATOM 3972 C CA . VAL C 1 138 ? -4.854 -5.796 45.522 1.00 10.16 118 VAL C CA 1
ATOM 3973 C C . VAL C 1 138 ? -5.575 -4.844 44.573 1.00 11.06 118 VAL C C 1
ATOM 3974 O O . VAL C 1 138 ? -5.938 -5.229 43.461 1.00 11.13 118 VAL C O 1
ATOM 3978 N N . ALA C 1 139 ? -5.822 -3.617 45.024 1.00 10.78 119 ALA C N 1
ATOM 3979 C CA . ALA C 1 139 ? -6.526 -2.648 44.193 1.00 11.62 119 ALA C CA 1
ATOM 3980 C C . ALA C 1 139 ? -6.215 -1.218 44.625 1.00 9.58 119 ALA C C 1
ATOM 3981 O O . ALA C 1 139 ? -5.735 -0.992 45.735 1.00 10.34 119 ALA C O 1
ATOM 3983 N N . HIS C 1 140 ? -6.480 -0.260 43.739 1.00 10.95 120 HIS C N 1
ATOM 3984 C CA . HIS C 1 140 ? -6.131 1.131 44.004 1.00 10.86 120 HIS C CA 1
ATOM 3985 C C . HIS C 1 140 ? -7.316 1.881 44.603 1.00 10.29 120 HIS C C 1
ATOM 3986 O O . HIS C 1 140 ? -8.311 2.131 43.920 1.00 10.67 120 HIS C O 1
ATOM 3993 N N . ASN C 1 141 ? -7.170 2.268 45.872 1.00 10.92 121 ASN C N 1
ATOM 3994 C CA . ASN C 1 141 ? -8.298 2.617 46.733 1.00 12.50 121 ASN C CA 1
ATOM 3995 C C . ASN C 1 141 ? -9.193 1.394 46.812 1.00 13.28 121 ASN C C 1
ATOM 3996 O O . ASN C 1 141 ? -10.362 1.417 46.422 1.00 11.09 121 ASN C O 1
ATOM 4001 N N . ALA C 1 142 ? -8.604 0.325 47.337 1.00 9.80 122 ALA C N 1
ATOM 4002 C CA . ALA C 1 142 ? -9.123 -1.028 47.201 1.00 11.40 122 ALA C CA 1
ATOM 4003 C C . ALA C 1 142 ? -10.551 -1.233 47.690 1.00 11.31 122 ALA C C 1
ATOM 4004 O O . ALA C 1 142 ? -11.250 -2.120 47.199 1.00 13.13 122 ALA C O 1
ATOM 4006 N N . ASN C 1 143 ? -10.994 -0.444 48.658 1.00 11.94 123 ASN C N 1
ATOM 4007 C CA . ASN C 1 143 ? -12.354 -0.648 49.123 1.00 15.67 123 ASN C CA 1
ATOM 4008 C C . ASN C 1 143 ? -13.379 -0.514 47.999 1.00 16.35 123 ASN C C 1
ATOM 4009 O O . ASN C 1 143 ? -14.419 -1.164 48.019 1.00 16.69 123 ASN C O 1
ATOM 4014 N N . PHE C 1 144 ? -13.087 0.337 47.023 1.00 15.34 124 PHE C N 1
ATOM 4015 C CA . PHE C 1 144 ? -14.000 0.525 45.903 1.00 12.00 124 PHE C CA 1
ATOM 4016 C C . PHE C 1 144 ? -14.214 -0.772 45.130 1.00 15.96 124 PHE C C 1
ATOM 4017 O O . PHE C 1 144 ? -15.343 -1.240 44.994 1.00 14.04 124 PHE C O 1
ATOM 4025 N N . ASP C 1 145 ? -13.127 -1.344 44.621 1.00 11.76 125 ASP C N 1
ATOM 4026 C CA . ASP C 1 145 ? -13.206 -2.578 43.849 1.00 12.02 125 ASP C CA 1
ATOM 4027 C C . ASP C 1 145 ? -13.704 -3.736 44.701 1.00 13.42 125 ASP C C 1
ATOM 4028 O O . ASP C 1 145 ? -14.491 -4.567 44.242 1.00 13.39 125 ASP C O 1
ATOM 4033 N N . HIS C 1 146 ? -13.252 -3.788 45.949 1.00 12.67 126 HIS C N 1
ATOM 4034 C CA . HIS C 1 146 ? -13.691 -4.835 46.852 1.00 9.90 126 HIS C CA 1
ATOM 4035 C C . HIS C 1 146 ? -15.204 -4.759 47.027 1.00 15.02 126 HIS C C 1
ATOM 4036 O O . HIS C 1 146 ? -15.903 -5.770 46.913 1.00 14.40 126 HIS C O 1
ATOM 4043 N N . SER C 1 147 ? -15.709 -3.557 47.283 1.00 13.49 127 SER C N 1
ATOM 4044 C CA . SER C 1 147 ? -17.140 -3.373 47.515 1.00 14.91 127 SER C CA 1
ATOM 4045 C C . SER C 1 147 ? -17.974 -3.735 46.282 1.00 20.72 127 SER C C 1
ATOM 4046 O O . SER C 1 147 ? -19.041 -4.345 46.402 1.00 16.27 127 SER C O 1
ATOM 4049 N N . PHE C 1 148 ? -17.491 -3.366 45.101 1.00 14.50 128 PHE C N 1
ATOM 4050 C CA . PHE C 1 148 ? -18.185 -3.737 43.866 1.00 15.84 128 PHE C CA 1
ATOM 4051 C C . PHE C 1 148 ? -18.095 -5.234 43.587 1.00 18.64 128 PHE C C 1
ATOM 4052 O O . PHE C 1 148 ? -19.060 -5.847 43.126 1.00 20.13 128 PHE C O 1
ATOM 4060 N N . MET C 1 149 ? -16.946 -5.837 43.862 1.00 15.15 129 MET C N 1
ATOM 4061 C CA . MET C 1 149 ? -16.827 -7.261 43.601 1.00 16.25 129 MET C CA 1
ATOM 4062 C C . MET C 1 149 ? -17.717 -8.070 44.528 1.00 17.93 129 MET C C 1
ATOM 4063 O O . MET C 1 149 ? -18.324 -9.056 44.105 1.00 19.05 129 MET C O 1
ATOM 4068 N N . MET C 1 150 ? -17.781 -7.661 45.792 1.00 16.35 130 MET C N 1
ATOM 4069 C CA . MET C 1 150 ? -18.607 -8.359 46.769 1.00 17.53 130 MET C CA 1
ATOM 4070 C C . MET C 1 150 ? -20.087 -8.221 46.440 1.00 16.14 130 MET C C 1
ATOM 4071 O O . MET C 1 150 ? -20.849 -9.181 46.571 1.00 24.23 130 MET C O 1
ATOM 4076 N N . ALA C 1 151 ? -20.495 -7.029 46.016 1.00 17.42 131 ALA C N 1
ATOM 4077 C CA . ALA C 1 151 ? -21.897 -6.788 45.686 1.00 21.34 131 ALA C CA 1
ATOM 4078 C C . ALA C 1 151 ? -22.325 -7.626 44.489 1.00 25.95 131 ALA C C 1
ATOM 4079 O O . ALA C 1 151 ? -23.425 -8.175 44.472 1.00 21.90 131 ALA C O 1
ATOM 4081 N N . ALA C 1 152 ? -21.453 -7.719 43.490 1.00 17.45 132 ALA C N 1
ATOM 4082 C CA . ALA C 1 152 ? -21.706 -8.560 42.327 1.00 18.98 132 ALA C CA 1
ATOM 4083 C C . ALA C 1 152 ? -21.802 -10.029 42.723 1.00 22.09 132 ALA C C 1
ATOM 4084 O O . ALA C 1 152 ? -22.647 -10.767 42.210 1.00 24.42 132 ALA C O 1
ATOM 4086 N N . ALA C 1 153 ? -20.939 -10.454 43.643 1.00 21.32 133 ALA C N 1
ATOM 4087 C CA . ALA C 1 153 ? -20.963 -11.834 44.106 1.00 21.77 133 ALA C CA 1
ATOM 4088 C C . ALA C 1 153 ? -22.249 -12.118 44.874 1.00 23.24 133 ALA C C 1
ATOM 4089 O O . ALA C 1 153 ? -22.850 -13.181 44.727 1.00 25.15 133 ALA C O 1
ATOM 4091 N N . GLU C 1 154 ? -22.677 -11.156 45.684 1.00 22.44 134 GLU C N 1
ATOM 4092 C CA . GLU C 1 154 ? -23.855 -11.360 46.528 1.00 18.39 134 GLU C CA 1
ATOM 4093 C C . GLU C 1 154 ? -25.154 -11.431 45.719 1.00 27.84 134 GLU C C 1
ATOM 4094 O O . GLU C 1 154 ? -25.989 -12.300 45.960 1.00 21.22 134 GLU C O 1
ATOM 4100 N N . ARG C 1 155 ? -25.335 -10.535 44.756 1.00 23.76 135 ARG C N 1
ATOM 4101 C CA . ARG C 1 155 ? -26.561 -10.582 43.961 1.00 23.81 135 ARG C CA 1
ATOM 4102 C C . ARG C 1 155 ? -26.587 -11.808 43.055 1.00 27.96 135 ARG C C 1
ATOM 4103 O O . ARG C 1 155 ? -27.658 -12.292 42.680 1.00 26.59 135 ARG C O 1
ATOM 4111 N N . ALA C 1 156 ? -25.403 -12.311 42.716 1.00 21.02 136 ALA C N 1
ATOM 4112 C CA . ALA C 1 156 ? -25.284 -13.546 41.955 1.00 24.23 136 ALA C CA 1
ATOM 4113 C C . ALA C 1 156 ? -25.305 -14.760 42.880 1.00 29.99 136 ALA C C 1
ATOM 4114 O O . ALA C 1 156 ? -25.345 -15.898 42.415 1.00 26.64 136 ALA C O 1
ATOM 4116 N N . SER C 1 157 ? -25.272 -14.508 44.189 1.00 25.84 137 SER C N 1
ATOM 4117 C CA . SER C 1 157 ? -25.268 -15.577 45.189 1.00 33.26 137 SER C CA 1
ATOM 4118 C C . SER C 1 157 ? -24.177 -16.612 44.914 1.00 27.73 137 SER C C 1
ATOM 4119 O O . SER C 1 157 ? -24.436 -17.814 44.916 1.00 32.48 137 SER C O 1
ATOM 4122 N N . LEU C 1 158 ? -22.956 -16.137 44.684 1.00 27.38 138 LEU C N 1
ATOM 4123 C CA . LEU C 1 158 ? -21.831 -17.017 44.386 1.00 24.93 138 LEU C CA 1
ATOM 4124 C C . LEU C 1 158 ? -21.301 -17.758 45.613 1.00 26.93 138 LEU C C 1
ATOM 4125 O O . LEU C 1 158 ? -21.138 -17.171 46.681 1.00 26.24 138 LEU C O 1
ATOM 4130 N N . LYS C 1 159 ? -21.016 -19.048 45.451 1.00 32.73 139 LYS C N 1
ATOM 4131 C CA . LYS C 1 159 ? -20.454 -19.842 46.541 1.00 30.98 139 LYS C CA 1
ATOM 4132 C C . LYS C 1 159 ? -18.926 -19.785 46.571 1.00 25.62 139 LYS C C 1
ATOM 4133 O O . LYS C 1 159 ? -18.280 -19.512 45.560 1.00 37.72 139 LYS C O 1
ATOM 4139 N N . ARG C 1 160 ? -18.365 -20.039 47.748 1.00 24.06 140 ARG C N 1
ATOM 4140 C CA . ARG C 1 160 ? -16.922 -20.182 47.932 1.00 24.98 140 ARG C CA 1
ATOM 4141 C C . ARG C 1 160 ? -16.078 -19.050 47.353 1.00 27.24 140 ARG C C 1
ATOM 4142 O O . ARG C 1 160 ? -15.145 -19.285 46.582 1.00 27.28 140 ARG C O 1
ATOM 4150 N N . ASN C 1 161 ? -16.407 -17.824 47.738 1.00 22.42 141 ASN C N 1
ATOM 4151 C CA . ASN C 1 161 ? -15.596 -16.666 47.384 1.00 18.94 141 ASN C CA 1
ATOM 4152 C C . ASN C 1 161 ? -14.214 -16.808 48.015 1.00 20.80 141 ASN C C 1
ATOM 4153 O O . ASN C 1 161 ? -14.093 -16.816 49.235 1.00 22.07 141 ASN C O 1
ATOM 4158 N N . PRO C 1 162 ? -13.164 -16.917 47.188 1.00 19.94 142 PRO C N 1
ATOM 4159 C CA . PRO C 1 162 ? -11.821 -17.162 47.727 1.00 19.73 142 PRO C CA 1
ATOM 4160 C C . PRO C 1 162 ? -11.162 -15.898 48.283 1.00 18.48 142 PRO C C 1
ATOM 4161 O O . PRO C 1 162 ? -10.108 -15.979 48.907 1.00 19.27 142 PRO C O 1
ATOM 4165 N N . PHE C 1 163 ? -11.782 -14.748 48.063 1.00 17.55 143 PHE C N 1
ATOM 4166 C CA . PHE C 1 163 ? -11.230 -13.491 48.560 1.00 16.83 143 PHE C CA 1
ATOM 4167 C C . PHE C 1 163 ? -11.553 -13.252 50.027 1.00 20.58 143 PHE C C 1
ATOM 4168 O O . PHE C 1 163 ? -12.631 -13.607 50.501 1.00 20.39 143 PHE C O 1
ATOM 4176 N N . HIS C 1 164 ? -10.612 -12.647 50.742 1.00 18.81 144 HIS C N 1
ATOM 4177 C CA . HIS C 1 164 ? -10.866 -12.268 52.120 1.00 17.48 144 HIS C CA 1
ATOM 4178 C C . HIS C 1 164 ? -12.019 -11.274 52.130 1.00 14.18 144 HIS C C 1
ATOM 4179 O O . HIS C 1 164 ? -12.041 -10.331 51.339 1.00 16.01 144 HIS C O 1
ATOM 4186 N N . PRO C 1 165 ? -12.991 -11.481 53.031 1.00 16.02 145 PRO C N 1
ATOM 4187 C CA . PRO C 1 165 ? -14.210 -10.665 53.039 1.00 20.04 145 PRO C CA 1
ATOM 4188 C C . PRO C 1 165 ? -14.020 -9.212 53.473 1.00 17.12 145 PRO C C 1
ATOM 4189 O O . PRO C 1 165 ? -14.932 -8.421 53.247 1.00 18.20 145 PRO C O 1
ATOM 4193 N N . PHE C 1 166 ? -12.892 -8.854 54.085 1.00 15.58 146 PHE C N 1
ATOM 4194 C CA . PHE C 1 166 ? -12.678 -7.445 54.416 1.00 16.69 146 PHE C CA 1
ATOM 4195 C C . PHE C 1 166 ? -11.247 -6.938 54.235 1.00 17.11 146 PHE C C 1
ATOM 4196 O O . PHE C 1 166 ? -11.041 -5.743 54.025 1.00 19.10 146 PHE C O 1
ATOM 4204 N N . ALA C 1 167 ? -10.269 -7.834 54.302 1.00 14.31 147 ALA C N 1
ATOM 4205 C CA . ALA C 1 167 ? -8.875 -7.414 54.192 1.00 16.61 147 ALA C CA 1
ATOM 4206 C C . ALA C 1 167 ? -8.521 -7.145 52.734 1.00 15.26 147 ALA C C 1
ATOM 4207 O O . ALA C 1 167 ? -8.980 -7.852 51.835 1.00 14.27 147 ALA C O 1
ATOM 4209 N N . THR C 1 168 ? -7.716 -6.112 52.503 1.00 13.43 148 THR C N 1
ATOM 4210 C CA . THR C 1 168 ? -7.244 -5.797 51.157 1.00 11.31 148 THR C CA 1
ATOM 4211 C C . THR C 1 168 ? -5.813 -5.289 51.214 1.00 9.46 148 THR C C 1
ATOM 4212 O O . THR C 1 168 ? -5.287 -5.025 52.294 1.00 11.00 148 THR C O 1
ATOM 4216 N N . PHE C 1 169 ? -5.191 -5.174 50.044 1.00 8.11 149 PHE C N 1
ATOM 4217 C C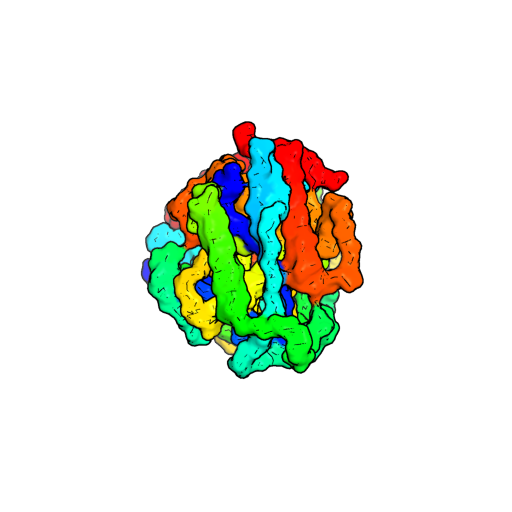A . PHE C 1 169 ? -3.908 -4.497 49.896 1.00 10.45 149 PHE C CA 1
ATOM 4218 C C . PHE C 1 169 ? -4.138 -3.278 49.005 1.00 10.00 149 PHE C C 1
ATOM 4219 O O . PHE C 1 169 ? -4.117 -3.377 47.771 1.00 9.17 149 PHE C O 1
ATOM 4227 N N . ASP C 1 170 ? -4.369 -2.130 49.635 1.00 10.05 150 ASP C N 1
ATOM 4228 C CA . ASP C 1 170 ? -4.632 -0.886 48.918 1.00 8.92 150 ASP C CA 1
ATOM 4229 C C . ASP C 1 170 ? -3.340 -0.300 48.359 1.00 7.35 150 ASP C C 1
ATOM 4230 O O . ASP C 1 170 ? -2.469 0.114 49.120 1.00 10.38 150 ASP C O 1
ATOM 4235 N N . THR C 1 171 ? -3.216 -0.251 47.039 1.00 8.67 151 THR C N 1
ATOM 4236 C CA . THR C 1 171 ? -1.994 0.277 46.432 1.00 9.88 151 THR C CA 1
ATOM 4237 C C . THR C 1 171 ? -1.881 1.789 46.557 1.00 11.57 151 THR C C 1
ATOM 4238 O O . THR C 1 171 ? -0.807 2.347 46.365 1.00 11.36 151 THR C O 1
ATOM 4242 N N . ALA C 1 172 ? -2.986 2.466 46.865 1.00 10.04 152 ALA C N 1
ATOM 4243 C CA . ALA C 1 172 ? -2.900 3.896 47.139 1.00 10.99 152 ALA C CA 1
ATOM 4244 C C . ALA C 1 172 ? -2.109 4.143 48.423 1.00 10.67 152 ALA C C 1
ATOM 4245 O O . ALA C 1 172 ? -1.168 4.938 48.434 1.00 10.49 152 ALA C O 1
ATOM 4247 N N . ALA C 1 173 ? -2.472 3.448 49.498 1.00 8.61 153 ALA C N 1
ATOM 4248 C CA . ALA C 1 173 ? -1.736 3.574 50.754 1.00 8.12 153 ALA C CA 1
ATOM 4249 C C . ALA C 1 173 ? -0.296 3.097 50.590 1.00 10.61 153 ALA C C 1
ATOM 4250 O O . ALA C 1 173 ? 0.635 3.732 51.087 1.00 11.04 153 ALA C O 1
ATOM 4252 N N . LEU C 1 174 ? -0.119 1.981 49.886 1.00 9.58 154 LEU C N 1
ATOM 4253 C CA . LEU C 1 174 ? 1.216 1.418 49.697 1.00 10.77 154 LEU C CA 1
ATOM 4254 C C . LEU C 1 174 ? 2.116 2.365 48.910 1.00 13.27 154 LEU C C 1
ATOM 4255 O O . LEU C 1 174 ? 3.297 2.513 49.228 1.00 12.32 154 LEU C O 1
ATOM 4260 N N . ALA C 1 175 ? 1.560 3.012 47.888 1.00 10.58 155 ALA C N 1
ATOM 4261 C CA . ALA C 1 175 ? 2.337 3.970 47.102 1.00 10.55 155 ALA C CA 1
ATOM 4262 C C . ALA C 1 175 ? 2.605 5.235 47.914 1.00 12.67 155 ALA C C 1
ATOM 4263 O O . ALA C 1 175 ? 3.640 5.885 47.747 1.00 12.93 155 ALA C O 1
ATOM 4265 N N . GLY C 1 176 ? 1.674 5.576 48.803 1.00 10.71 156 GLY C N 1
ATOM 4266 C CA . GLY C 1 176 ? 1.867 6.721 49.676 1.00 11.89 156 GLY C CA 1
ATOM 4267 C C . GLY C 1 176 ? 3.132 6.514 50.489 1.00 14.92 156 GLY C C 1
ATOM 4268 O O . GLY C 1 176 ? 3.973 7.403 50.589 1.00 13.99 156 GLY C O 1
ATOM 4269 N N . LEU C 1 177 ? 3.267 5.327 51.068 1.00 12.79 157 LEU C N 1
ATOM 4270 C CA . LEU C 1 177 ? 4.460 4.977 51.832 1.00 12.72 157 LEU C CA 1
ATOM 4271 C C . LEU C 1 177 ? 5.703 4.889 50.949 1.00 14.75 157 LEU C C 1
ATOM 4272 O O . LEU C 1 177 ? 6.695 5.583 51.179 1.00 14.29 157 LEU C O 1
ATOM 4277 N N . ALA C 1 178 ? 5.645 4.039 49.930 1.00 12.71 158 ALA C N 1
ATOM 4278 C CA . ALA C 1 178 ? 6.836 3.721 49.144 1.00 15.68 158 ALA C CA 1
ATOM 4279 C C . ALA C 1 178 ? 7.311 4.850 48.235 1.00 19.33 158 ALA C C 1
ATOM 4280 O O . ALA C 1 178 ? 8.515 5.007 48.016 1.00 21.41 158 ALA C O 1
ATOM 4282 N N . LEU C 1 179 ? 6.371 5.624 47.702 1.00 15.26 159 LEU C N 1
ATOM 4283 C CA . LEU C 1 179 ? 6.671 6.571 46.633 1.00 17.84 159 LEU C CA 1
ATOM 4284 C C . LEU C 1 179 ? 6.225 7.996 46.934 1.00 17.33 159 LEU C C 1
ATOM 4285 O O . LEU C 1 179 ? 6.533 8.921 46.181 1.00 18.63 159 LEU C O 1
ATOM 4290 N N . GLY C 1 180 ? 5.490 8.177 48.024 1.00 15.85 160 GLY C N 1
ATOM 4291 C CA . GLY C 1 180 ? 4.990 9.492 48.383 1.00 14.60 160 GLY C CA 1
ATOM 4292 C C . GLY C 1 180 ? 3.886 9.986 47.464 1.00 15.46 160 GLY C C 1
ATOM 4293 O O . GLY C 1 180 ? 3.632 11.180 47.373 1.00 18.33 160 GLY C O 1
ATOM 4294 N N . GLN C 1 181 ? 3.222 9.057 46.787 1.00 15.52 161 GLN C N 1
ATOM 4295 C CA . GLN C 1 181 ? 2.157 9.381 45.850 1.00 12.32 161 GLN C CA 1
ATOM 4296 C C . GLN C 1 181 ? 0.992 8.432 46.095 1.00 12.67 161 GLN C C 1
ATOM 4297 O O . GLN C 1 181 ? 1.203 7.255 46.343 1.00 17.28 161 GLN C O 1
ATOM 4303 N N . THR C 1 182 ? -0.230 8.941 46.018 1.00 13.04 162 THR C N 1
ATOM 4304 C CA . THR C 1 182 ? -1.409 8.108 46.232 1.00 11.60 162 THR C CA 1
ATOM 4305 C C . THR C 1 182 ? -2.264 7.993 44.972 1.00 14.36 162 THR C C 1
ATOM 4306 O O . THR C 1 182 ? -3.122 7.114 44.876 1.00 15.34 162 THR C O 1
ATOM 4310 N N . VAL C 1 183 ? -2.034 8.886 44.012 1.00 12.71 163 VAL C N 1
ATOM 4311 C CA . VAL C 1 183 ? -2.756 8.845 42.744 1.00 15.19 163 VAL C CA 1
ATOM 4312 C C . VAL C 1 183 ? -2.105 7.838 41.800 1.00 15.33 163 VAL C C 1
ATOM 4313 O O . VAL C 1 183 ? -0.886 7.849 41.620 1.00 16.13 163 VAL C O 1
ATOM 4317 N N . LEU C 1 184 ? -2.912 6.971 41.190 1.00 12.38 164 LEU C N 1
ATOM 4318 C CA . LEU C 1 184 ? -2.367 5.865 40.405 1.00 11.23 164 LEU C CA 1
ATOM 4319 C C . LEU C 1 184 ? -1.372 6.326 39.336 1.00 12.30 164 LEU C C 1
ATOM 4320 O O . LEU C 1 184 ? -0.230 5.868 39.304 1.00 13.00 164 LEU C O 1
ATOM 4325 N N . SER C 1 185 ? -1.804 7.225 38.462 1.00 14.62 165 SER C N 1
ATOM 4326 C CA . SER C 1 185 ? -0.947 7.660 37.362 1.00 16.19 165 SER C CA 1
ATOM 4327 C C . SER C 1 185 ? 0.385 8.202 37.878 1.00 18.29 165 SER C C 1
ATOM 4328 O O . SER C 1 185 ? 1.449 7.867 37.356 1.00 16.75 165 SER C O 1
ATOM 4331 N N . LYS C 1 186 ? 0.316 9.032 38.914 1.00 16.83 166 LYS C N 1
ATOM 4332 C CA . LYS C 1 186 ? 1.514 9.637 39.496 1.00 17.58 166 LYS C CA 1
ATOM 4333 C C . LYS C 1 186 ? 2.408 8.617 40.197 1.00 17.98 166 LYS C C 1
ATOM 4334 O O . LYS C 1 186 ? 3.630 8.704 40.119 1.00 15.67 166 LYS C O 1
ATOM 4340 N N . ALA C 1 187 ? 1.802 7.666 40.903 1.00 14.16 167 ALA C N 1
ATOM 4341 C CA . ALA C 1 187 ? 2.573 6.634 41.584 1.00 13.83 167 ALA C CA 1
ATOM 4342 C C . ALA C 1 187 ? 3.362 5.810 40.575 1.00 15.51 167 ALA C C 1
ATOM 4343 O O . ALA C 1 187 ? 4.532 5.489 40.793 1.00 16.44 167 ALA C O 1
ATOM 4345 N N . CYS C 1 188 ? 2.708 5.462 39.473 1.00 15.79 168 CYS C N 1
ATOM 4346 C CA . CYS C 1 188 ? 3.363 4.698 38.425 1.00 15.29 168 CYS C CA 1
ATOM 4347 C C . CYS C 1 188 ? 4.508 5.508 37.822 1.00 16.23 168 CYS C C 1
ATOM 4348 O O . CYS C 1 188 ? 5.620 5.008 37.682 1.00 16.84 168 CYS C O 1
ATOM 4351 N N . GLN C 1 189 ? 4.245 6.765 37.485 1.00 17.73 169 GLN C N 1
ATOM 4352 C CA . GLN C 1 189 ? 5.300 7.614 36.929 1.00 17.68 169 GLN C CA 1
ATOM 4353 C C . GLN C 1 189 ? 6.473 7.727 37.903 1.00 21.28 169 GLN C C 1
ATOM 4354 O O . GLN C 1 189 ? 7.630 7.620 37.503 1.00 19.21 169 GLN C O 1
ATOM 4360 N N . THR C 1 190 ? 6.167 7.915 39.183 1.00 15.45 170 THR C N 1
ATOM 4361 C CA . THR C 1 190 ? 7.200 8.018 40.209 1.00 16.95 170 THR C CA 1
ATOM 4362 C C . THR C 1 190 ? 8.038 6.743 40.320 1.00 23.29 170 THR C C 1
ATOM 4363 O O . THR C 1 190 ? 9.253 6.804 40.543 1.00 22.82 170 THR C O 1
ATOM 4367 N N . ALA C 1 191 ? 7.387 5.596 40.143 1.00 18.73 171 ALA C N 1
ATOM 4368 C CA . ALA C 1 191 ? 8.053 4.299 40.225 1.00 21.44 171 ALA C CA 1
ATOM 4369 C C . ALA C 1 191 ? 8.897 4.005 38.990 1.00 22.77 171 ALA C C 1
ATOM 4370 O O . ALA C 1 191 ? 9.566 2.974 38.924 1.00 26.88 171 ALA C O 1
ATOM 4372 N N . GLY C 1 192 ? 8.853 4.904 38.010 1.00 20.98 172 GLY C N 1
ATOM 4373 C CA . GLY C 1 192 ? 9.606 4.728 36.779 1.00 25.49 172 GLY C CA 1
ATOM 4374 C C . GLY C 1 192 ? 8.847 3.966 35.708 1.00 27.06 172 GLY C C 1
ATOM 4375 O O . GLY C 1 192 ? 9.438 3.477 34.743 1.00 28.33 172 GLY C O 1
ATOM 4376 N N . MET C 1 193 ? 7.533 3.866 35.871 1.00 19.04 173 MET C N 1
ATOM 4377 C CA . MET C 1 193 ? 6.702 3.147 34.913 1.00 20.22 173 MET C CA 1
ATOM 4378 C C . MET C 1 193 ? 6.123 4.066 33.845 1.00 22.36 173 MET C C 1
ATOM 4379 O O . MET C 1 193 ? 5.945 5.264 34.065 1.00 19.90 173 MET C O 1
ATOM 4384 N N . ASP C 1 194 ? 5.829 3.495 32.684 1.00 19.88 174 ASP C N 1
ATOM 4385 C CA . ASP C 1 194 ? 5.014 4.181 31.699 1.00 21.25 174 ASP C CA 1
ATOM 4386 C C . ASP C 1 194 ? 3.607 4.298 32.257 1.00 22.46 174 ASP C C 1
ATOM 4387 O O . ASP C 1 194 ? 3.142 3.410 32.972 1.00 21.27 174 ASP C O 1
ATOM 4392 N N . PHE C 1 195 ? 2.933 5.397 31.943 1.00 22.58 175 PHE C N 1
ATOM 4393 C CA . PHE C 1 195 ? 1.515 5.516 32.233 1.00 19.32 175 PHE C CA 1
ATOM 4394 C C . PHE C 1 195 ? 0.868 6.461 31.236 1.00 25.34 175 PHE C C 1
ATOM 4395 O O . PHE C 1 195 ? 1.256 7.622 31.127 1.00 24.84 175 PHE C O 1
ATOM 4403 N N . ASP C 1 196 ? -0.119 5.954 30.510 1.00 21.40 176 ASP C N 1
ATOM 4404 C CA . ASP C 1 196 ? -0.778 6.737 29.476 1.00 21.71 176 ASP C CA 1
ATOM 4405 C C . ASP C 1 196 ? -2.236 6.992 29.806 1.00 20.08 176 ASP C C 1
ATOM 4406 O O . ASP C 1 196 ? -3.024 6.058 29.950 1.00 21.39 176 ASP C O 1
ATOM 4411 N N . SER C 1 197 ? -2.592 8.267 29.920 1.00 25.00 177 SER C N 1
ATOM 4412 C CA . SER C 1 197 ? -3.964 8.655 30.216 1.00 27.40 177 SER C CA 1
ATOM 4413 C C . SER C 1 197 ? -4.903 8.208 29.101 1.00 24.76 177 SER C C 1
ATOM 4414 O O . SER C 1 197 ? -6.103 8.061 29.312 1.00 25.82 177 SER C O 1
ATOM 4417 N N . THR C 1 198 ? -4.346 7.991 27.913 1.00 22.98 178 THR C N 1
ATOM 4418 C CA . THR C 1 198 ? -5.135 7.533 26.773 1.00 25.52 178 THR C CA 1
ATOM 4419 C C . THR C 1 198 ? -5.652 6.106 26.975 1.00 28.72 178 THR C C 1
ATOM 4420 O O . THR C 1 198 ? -6.703 5.741 26.453 1.00 31.10 178 THR C O 1
ATOM 4424 N N . GLN C 1 199 ? -4.914 5.302 27.733 1.00 18.93 179 GLN C N 1
ATOM 4425 C CA . GLN C 1 199 ? -5.282 3.901 27.929 1.00 18.31 179 GLN C CA 1
ATOM 4426 C C . GLN C 1 199 ? -6.072 3.655 29.216 1.00 16.44 179 GLN C C 1
ATOM 4427 O O . GLN C 1 199 ? -6.691 2.603 29.386 1.00 17.62 179 GLN C O 1
ATOM 4433 N N . ALA C 1 200 ? -6.049 4.628 30.117 1.00 19.50 180 ALA C N 1
ATOM 4434 C CA . ALA C 1 200 ? -6.691 4.463 31.418 1.00 21.03 180 ALA C CA 1
ATOM 4435 C C . ALA C 1 200 ? -8.167 4.083 31.300 1.00 23.53 180 ALA C C 1
ATOM 4436 O O . ALA C 1 200 ? -8.883 4.563 30.420 1.00 21.76 180 ALA C O 1
ATOM 4438 N N . HIS C 1 201 ? -8.606 3.199 32.189 1.00 19.00 181 HIS C N 1
ATOM 4439 C CA . HIS C 1 201 ? -10.020 2.859 32.337 1.00 18.11 181 HIS C CA 1
ATOM 4440 C C . HIS C 1 201 ? -10.552 1.826 31.342 1.00 22.88 181 HIS C C 1
ATOM 4441 O O . HIS C 1 201 ? -11.760 1.591 31.241 1.00 20.85 181 HIS C O 1
ATOM 4448 N N . SER C 1 202 ? -9.635 1.210 30.609 1.00 21.62 182 SER C N 1
ATOM 4449 C CA . SER C 1 202 ? -9.829 -0.178 30.248 1.00 19.87 182 SER C CA 1
ATOM 4450 C C . SER C 1 202 ? -9.509 -0.853 31.568 1.00 14.09 182 SER C C 1
ATOM 4451 O O . SER C 1 202 ? -8.508 -0.510 32.204 1.00 19.72 182 SER C O 1
ATOM 4454 N N . ALA C 1 203 ? -10.351 -1.775 32.018 1.00 18.25 183 ALA C N 1
ATOM 4455 C CA . ALA C 1 203 ? -10.060 -2.437 33.284 1.00 17.20 183 ALA C CA 1
ATOM 4456 C C . ALA C 1 203 ? -8.761 -3.225 33.159 1.00 14.22 183 ALA C C 1
ATOM 4457 O O . ALA C 1 203 ? -8.041 -3.402 34.137 1.00 17.17 183 ALA C O 1
ATOM 4459 N N . LEU C 1 204 ? -8.453 -3.682 31.948 1.00 14.14 184 LEU C N 1
ATOM 4460 C CA . LEU C 1 204 ? -7.231 -4.447 31.728 1.00 14.55 184 LEU C CA 1
ATOM 4461 C C . LEU C 1 204 ? -6.004 -3.567 31.956 1.00 13.65 184 LEU C C 1
ATOM 4462 O O . LEU C 1 204 ? -5.080 -3.954 32.667 1.00 13.35 184 LEU C O 1
ATOM 4467 N N . TYR C 1 205 ? -6.007 -2.382 31.356 1.00 14.17 185 TYR C N 1
ATOM 4468 C CA . TYR C 1 205 ? -4.877 -1.470 31.492 1.00 14.50 185 TYR C CA 1
ATOM 4469 C C . TYR C 1 205 ? -4.672 -1.031 32.938 1.00 12.93 185 TYR C C 1
ATOM 4470 O O . TYR C 1 205 ? -3.551 -1.069 33.451 1.00 16.09 185 TYR C O 1
ATOM 4479 N N . ASP C 1 206 ? -5.753 -0.608 33.587 1.00 14.41 186 ASP C N 1
ATOM 4480 C CA . ASP C 1 206 ? -5.693 -0.231 34.999 1.00 13.30 186 ASP C CA 1
ATOM 4481 C C . ASP C 1 206 ? -5.088 -1.354 35.825 1.00 11.15 186 ASP C C 1
ATOM 4482 O O . ASP C 1 206 ? -4.194 -1.130 36.636 1.00 12.37 186 ASP C O 1
ATOM 4487 N N . THR C 1 207 ? -5.603 -2.565 35.631 1.00 12.89 187 THR C N 1
ATOM 4488 C CA . THR C 1 207 ? -5.162 -3.705 36.413 1.00 11.10 187 THR C CA 1
ATOM 4489 C C . THR C 1 207 ? -3.693 -4.033 36.154 1.00 12.77 187 THR C C 1
ATOM 4490 O O . THR C 1 207 ? -2.945 -4.316 37.081 1.00 11.20 187 THR C O 1
ATOM 4494 N N . GLU C 1 208 ? -3.279 -3.991 34.893 1.00 11.36 188 GLU C N 1
ATOM 4495 C CA . GLU C 1 208 ? -1.902 -4.335 34.568 1.00 12.75 188 GLU C CA 1
ATOM 4496 C C . GLU C 1 208 ? -0.924 -3.320 35.171 1.00 12.20 188 GLU C C 1
ATOM 4497 O O . GLU C 1 208 ? 0.079 -3.702 35.771 1.00 14.44 188 GLU C O 1
ATOM 4503 N N . ARG C 1 209 ? -1.228 -2.032 35.039 1.00 12.57 189 ARG C N 1
ATOM 4504 C CA . ARG C 1 209 ? -0.386 -0.999 35.634 1.00 13.44 189 ARG C CA 1
ATOM 4505 C C . ARG C 1 209 ? -0.355 -1.122 37.162 1.00 13.68 189 ARG C C 1
ATOM 4506 O O . ARG C 1 209 ? 0.692 -0.939 37.793 1.00 11.85 189 ARG C O 1
ATOM 4514 N N . THR C 1 210 ? -1.504 -1.424 37.755 1.00 13.00 190 THR C N 1
ATOM 4515 C CA . THR C 1 210 ? -1.590 -1.591 39.207 1.00 10.36 190 THR C CA 1
ATOM 4516 C C . THR C 1 210 ? -0.821 -2.831 39.663 1.00 10.19 190 THR C C 1
ATOM 4517 O O . THR C 1 210 ? -0.183 -2.827 40.719 1.00 11.78 190 THR C O 1
ATOM 4521 N N . ALA C 1 211 ? -0.858 -3.889 38.857 1.00 11.44 191 ALA C N 1
ATOM 4522 C CA . ALA C 1 211 ? -0.092 -5.087 39.171 1.00 11.29 191 ALA C CA 1
ATOM 4523 C C . ALA C 1 211 ? 1.409 -4.804 39.132 1.00 11.32 191 ALA C C 1
ATOM 4524 O O . ALA C 1 211 ? 2.147 -5.205 40.035 1.00 11.28 191 ALA C O 1
ATOM 4526 N N . VAL C 1 212 ? 1.854 -4.117 38.084 1.00 14.41 192 VAL C N 1
ATOM 4527 C CA . VAL C 1 212 ? 3.269 -3.787 37.944 1.00 12.57 192 VAL C CA 1
ATOM 4528 C C . VAL C 1 212 ? 3.706 -2.848 39.074 1.00 14.75 192 VAL C C 1
ATOM 4529 O O . VAL C 1 212 ? 4.778 -3.025 39.655 1.00 12.50 192 VAL C O 1
ATOM 4533 N N . LEU C 1 213 ? 2.843 -1.897 39.432 1.00 11.71 193 LEU C N 1
ATOM 4534 C CA . LEU C 1 213 ? 3.130 -0.997 40.553 1.00 12.62 193 LEU C CA 1
ATOM 4535 C C . LEU C 1 213 ? 3.290 -1.748 41.875 1.00 14.12 193 LEU C C 1
ATOM 4536 O O . LEU C 1 213 ? 4.227 -1.497 42.630 1.00 12.97 193 LEU C O 1
ATOM 4541 N N . PHE C 1 214 ? 2.360 -2.653 42.165 1.00 11.41 194 PHE C N 1
ATOM 4542 C CA . PHE C 1 214 ? 2.395 -3.393 43.423 1.00 11.00 194 PHE C CA 1
ATOM 4543 C C . PHE C 1 214 ? 3.661 -4.237 43.489 1.00 12.55 194 PHE C C 1
ATOM 4544 O O . PHE C 1 214 ? 4.338 -4.274 44.514 1.00 12.89 194 PHE C O 1
ATOM 4552 N N . CYS C 1 215 ? 3.981 -4.903 42.382 1.00 10.02 195 CYS C N 1
ATOM 4553 C CA . CYS C 1 215 ? 5.183 -5.733 42.326 1.00 11.60 195 CYS C CA 1
ATOM 4554 C C . CYS C 1 215 ? 6.439 -4.893 42.534 1.00 12.46 195 CYS C C 1
ATOM 4555 O O . CYS C 1 215 ? 7.351 -5.311 43.244 1.00 12.70 195 CYS C O 1
ATOM 4558 N N . GLU C 1 216 ? 6.473 -3.708 41.936 1.00 12.16 196 GLU C N 1
ATOM 4559 C CA . GLU C 1 216 ? 7.616 -2.801 42.100 1.00 13.40 196 GLU C CA 1
ATOM 4560 C C . GLU C 1 216 ? 7.768 -2.334 43.547 1.00 14.49 196 GLU C C 1
ATOM 4561 O O . GLU C 1 216 ? 8.876 -2.290 44.069 1.00 13.56 196 GLU C O 1
ATOM 4567 N N . ILE C 1 217 ? 6.661 -1.994 44.201 1.00 12.19 197 ILE C N 1
ATOM 4568 C CA . ILE C 1 217 ? 6.728 -1.591 45.605 1.00 11.25 197 ILE C CA 1
ATOM 4569 C C . ILE C 1 217 ? 7.272 -2.714 46.487 1.00 12.84 197 ILE C C 1
ATOM 4570 O O . ILE C 1 217 ? 8.116 -2.478 47.351 1.00 15.86 197 ILE C O 1
ATOM 4575 N N . VAL C 1 218 ? 6.787 -3.934 46.271 1.00 11.94 198 VAL C N 1
ATOM 4576 C CA . VAL C 1 218 ? 7.259 -5.069 47.047 1.00 12.05 198 VAL C CA 1
ATOM 4577 C C . VAL C 1 218 ? 8.723 -5.351 46.725 1.00 10.76 198 VAL C C 1
ATOM 4578 O O . VAL C 1 218 ? 9.550 -5.499 47.619 1.00 14.71 198 VAL C O 1
ATOM 4582 N N . ASN C 1 219 ? 9.035 -5.424 45.437 1.00 13.50 199 ASN C N 1
ATOM 4583 C CA . ASN C 1 219 ? 10.406 -5.719 45.024 1.00 13.65 199 ASN C CA 1
ATOM 4584 C C . ASN C 1 219 ? 11.406 -4.680 45.525 1.00 18.57 199 ASN C C 1
ATOM 4585 O O . ASN C 1 219 ? 12.533 -5.020 45.896 1.00 14.21 199 ASN C O 1
ATOM 4590 N N . ARG C 1 220 ? 10.990 -3.417 45.540 1.00 15.24 200 ARG C N 1
ATOM 4591 C CA . ARG C 1 220 ? 11.851 -2.338 46.014 1.00 14.79 200 ARG C CA 1
ATOM 4592 C C . ARG C 1 220 ? 12.181 -2.485 47.496 1.00 16.19 200 ARG C C 1
ATOM 4593 O O . ARG C 1 220 ? 13.312 -2.256 47.914 1.00 17.69 200 ARG C O 1
ATOM 4601 N N . TRP C 1 221 ? 11.187 -2.854 48.295 1.00 15.96 201 TRP C N 1
ATOM 4602 C CA . TRP C 1 221 ? 11.411 -3.056 49.720 1.00 15.57 201 TRP C CA 1
ATOM 4603 C C . TRP C 1 221 ? 12.459 -4.149 49.928 1.00 16.82 201 TRP C C 1
ATOM 4604 O O . TRP C 1 221 ? 13.318 -4.044 50.809 1.00 17.77 201 TRP C O 1
ATOM 4615 N N . LYS C 1 222 ? 12.389 -5.189 49.103 1.00 14.89 202 LYS C N 1
ATOM 4616 C CA . LYS C 1 222 ? 13.377 -6.265 49.133 1.00 15.69 202 LYS C CA 1
ATOM 4617 C C . LYS C 1 222 ? 14.752 -5.782 48.669 1.00 18.69 202 LYS C C 1
ATOM 4618 O O . LYS C 1 222 ? 15.765 -6.092 49.298 1.00 20.48 202 LYS C O 1
ATOM 4624 N N . ARG C 1 223 ? 14.783 -5.020 47.578 1.00 18.49 203 ARG C N 1
ATOM 4625 C CA . ARG C 1 223 ? 16.046 -4.527 47.030 1.00 25.33 203 ARG C CA 1
ATOM 4626 C C . ARG C 1 223 ? 16.781 -3.631 48.022 1.00 22.71 203 ARG C C 1
ATOM 4627 O O . ARG C 1 223 ? 18.008 -3.664 48.106 1.00 24.24 203 ARG C O 1
ATOM 4635 N N . LEU C 1 224 ? 16.023 -2.839 48.774 1.00 17.03 204 LEU C N 1
ATOM 4636 C CA . LEU C 1 224 ? 16.601 -1.928 49.758 1.00 19.77 204 LEU C CA 1
ATOM 4637 C C . LEU C 1 224 ? 17.041 -2.633 51.036 1.00 25.66 204 LEU C C 1
ATOM 4638 O O . LEU C 1 224 ? 17.750 -2.052 51.863 1.00 26.66 204 LEU C O 1
ATOM 4643 N N . GLY C 1 225 ? 16.612 -3.880 51.201 1.00 21.99 205 GLY C N 1
ATOM 4644 C CA . GLY C 1 225 ? 17.004 -4.676 52.348 1.00 21.32 205 GLY C CA 1
ATOM 4645 C C . GLY C 1 225 ? 15.989 -4.672 53.478 1.00 29.54 205 GLY C C 1
ATOM 4646 O O . GLY C 1 225 ? 16.281 -5.140 54.577 1.00 26.91 205 GLY C O 1
ATOM 4647 N N . GLY C 1 226 ? 14.799 -4.137 53.211 1.00 21.49 206 GLY C N 1
ATOM 4648 C CA . GLY C 1 226 ? 13.726 -4.136 54.189 1.00 24.52 206 GLY C CA 1
ATOM 4649 C C . GLY C 1 226 ? 13.106 -5.510 54.363 1.00 24.25 206 GLY C C 1
ATOM 4650 O O . GLY C 1 226 ? 12.502 -5.807 55.392 1.00 28.40 206 GLY C O 1
ATOM 4651 N N . TRP C 1 227 ? 13.253 -6.348 53.345 1.00 17.68 207 TRP C N 1
ATOM 4652 C CA . TRP C 1 227 ? 12.795 -7.731 53.406 1.00 18.99 207 TRP C CA 1
ATOM 4653 C C . TRP C 1 227 ? 13.862 -8.629 52.785 1.00 24.41 207 TRP C C 1
ATOM 4654 O O . TRP C 1 227 ? 14.444 -8.280 51.759 1.00 21.62 207 TRP C O 1
ATOM 4665 N N . PRO C 1 228 ? 14.121 -9.795 53.398 1.00 23.85 208 PRO C N 1
ATOM 4666 C CA . PRO C 1 228 ? 13.505 -10.315 54.625 1.00 22.70 208 PRO C CA 1
ATOM 4667 C C . PRO C 1 228 ? 13.923 -9.534 55.875 1.00 21.98 208 PRO C C 1
ATOM 4668 O O . PRO C 1 228 ? 14.824 -8.700 55.809 1.00 23.09 208 PRO C O 1
ATOM 4672 N N . LEU C 1 229 ? 13.264 -9.803 56.998 1.00 23.84 209 LEU C N 1
ATOM 4673 C CA . LEU C 1 229 ? 13.537 -9.077 58.240 1.00 29.99 209 LEU C CA 1
ATOM 4674 C C . LEU C 1 229 ? 14.843 -9.515 58.882 1.00 28.50 209 LEU C C 1
ATOM 4675 O O . LEU C 1 229 ? 15.246 -10.668 58.757 1.00 32.99 209 LEU C O 1
ATOM 4680 N N . SER C 1 230 ? 15.488 -8.581 59.575 1.00 34.67 210 SER C N 1
ATOM 4681 C CA . SER C 1 230 ? 16.741 -8.847 60.264 1.00 44.04 210 SER C CA 1
ATOM 4682 C C . SER C 1 230 ? 16.506 -9.011 61.762 1.00 45.20 210 SER C C 1
ATOM 4683 O O . SER C 1 230 ? 16.564 -8.042 62.520 1.00 52.19 210 SER C O 1
ATOM 4686 N N . GLN D 1 26 ? 3.729 24.273 57.723 1.00 45.68 6 GLN D N 1
ATOM 4687 C CA . GLN D 1 26 ? 4.770 24.805 58.594 1.00 37.47 6 GLN D CA 1
ATOM 4688 C C . GLN D 1 26 ? 6.155 24.380 58.107 1.00 33.82 6 GLN D C 1
ATOM 4689 O O . GLN D 1 26 ? 6.337 24.054 56.933 1.00 38.56 6 GLN D O 1
ATOM 4695 N N . LEU D 1 27 ? 7.128 24.375 59.012 1.00 28.81 7 LEU D N 1
ATOM 4696 C CA . LEU D 1 27 ? 8.523 24.181 58.637 1.00 31.19 7 LEU D CA 1
ATOM 4697 C C . LEU D 1 27 ? 8.997 22.733 58.742 1.00 34.61 7 LEU D C 1
ATOM 4698 O O . LEU D 1 27 ? 10.180 22.451 58.553 1.00 36.96 7 LEU D O 1
ATOM 4703 N N . THR D 1 28 ? 8.081 21.819 59.048 1.00 26.50 8 THR D N 1
ATOM 4704 C CA . THR D 1 28 ? 8.414 20.400 59.046 1.00 27.77 8 THR D CA 1
ATOM 4705 C C . THR D 1 28 ? 7.955 19.782 57.734 1.00 26.55 8 THR D C 1
ATOM 4706 O O . THR D 1 28 ? 7.224 20.408 56.966 1.00 28.56 8 THR D O 1
ATOM 4710 N N . GLY D 1 29 ? 8.381 18.551 57.486 1.00 26.18 9 GLY D N 1
ATOM 4711 C CA . GLY D 1 29 ? 8.062 17.882 56.241 1.00 27.40 9 GLY D CA 1
ATOM 4712 C C . GLY D 1 29 ? 6.784 17.068 56.296 1.00 23.19 9 GLY D C 1
ATOM 4713 O O . GLY D 1 29 ? 6.503 16.308 55.373 1.00 19.36 9 GLY D O 1
ATOM 4714 N N . LEU D 1 30 ? 6.006 17.233 57.364 1.00 22.42 10 LEU D N 1
ATOM 4715 C CA . LEU D 1 30 ? 4.792 16.436 57.552 1.00 19.76 10 LEU D CA 1
ATOM 4716 C C . LEU D 1 30 ? 3.882 16.468 56.327 1.00 23.30 10 LEU D C 1
ATOM 4717 O O . LEU D 1 30 ? 3.502 15.426 55.793 1.00 19.54 10 LEU D O 1
ATOM 4722 N N . CYS D 1 31 ? 3.538 17.671 55.885 1.00 19.62 11 CYS D N 1
ATOM 4723 C CA . CYS D 1 31 ? 2.595 17.834 54.783 1.00 21.51 11 CYS D CA 1
ATOM 4724 C C . CYS D 1 31 ? 3.239 17.740 53.395 1.00 24.11 11 CYS D C 1
ATOM 4725 O O . CYS D 1 31 ? 2.565 17.921 52.381 1.00 23.92 11 CYS D O 1
ATOM 4728 N N . ASP D 1 32 ? 4.539 17.458 53.355 1.00 18.24 12 ASP D N 1
ATOM 4729 C CA . ASP D 1 32 ? 5.215 17.126 52.102 1.00 22.69 12 ASP D CA 1
ATOM 4730 C C . ASP D 1 32 ? 5.265 15.615 51.906 1.00 21.02 12 ASP D C 1
ATOM 4731 O O . ASP D 1 32 ? 5.326 15.127 50.780 1.00 20.39 12 ASP D O 1
ATOM 4736 N N . ARG D 1 33 ? 5.256 14.883 53.014 1.00 16.70 13 ARG D N 1
ATOM 4737 C CA . ARG D 1 33 ? 5.510 13.445 52.988 1.00 17.25 13 ARG D CA 1
ATOM 4738 C C . ARG D 1 33 ? 4.439 12.666 52.235 1.00 19.51 13 ARG D C 1
ATOM 4739 O O . ARG D 1 33 ? 4.736 11.685 51.552 1.00 16.33 13 ARG D O 1
ATOM 4747 N N . PHE D 1 34 ? 3.194 13.102 52.376 1.00 19.34 14 PHE D N 1
ATOM 4748 C CA . PHE D 1 34 ? 2.077 12.437 51.730 1.00 16.11 14 PHE D CA 1
ATOM 4749 C C . PHE D 1 34 ? 1.286 13.436 50.897 1.00 21.98 14 PHE D C 1
ATOM 4750 O O . PHE D 1 34 ? 0.058 13.393 50.848 1.00 17.23 14 PHE D O 1
ATOM 4758 N N . ARG D 1 35 ? 2.016 14.347 50.258 1.00 20.41 15 ARG D N 1
ATOM 4759 C CA . ARG D 1 35 ? 1.446 15.324 49.335 1.00 21.60 15 ARG D CA 1
ATOM 4760 C C . ARG D 1 35 ? 0.223 16.052 49.866 1.00 22.06 15 ARG D C 1
ATOM 4761 O O . ARG D 1 35 ? -0.795 16.161 49.175 1.00 21.55 15 ARG D O 1
ATOM 4769 N N . GLY D 1 36 ? 0.334 16.563 51.087 1.00 19.40 16 GLY D N 1
ATOM 4770 C CA . GLY D 1 36 ? -0.716 17.378 51.667 1.00 16.64 16 GLY D CA 1
ATOM 4771 C C . GLY D 1 36 ? -1.724 16.628 52.517 1.00 16.40 16 GLY D C 1
ATOM 4772 O O . GLY D 1 36 ? -2.583 17.246 53.145 1.00 17.45 16 GLY D O 1
ATOM 4773 N N . PHE D 1 37 ? -1.646 15.301 52.533 1.00 15.18 17 PHE D N 1
ATOM 4774 C CA . PHE D 1 37 ? -2.506 14.523 53.417 1.00 13.36 17 PHE D CA 1
ATOM 4775 C C . PHE D 1 37 ? -1.989 14.601 54.844 1.00 14.77 17 PHE D C 1
ATOM 4776 O O . PHE D 1 37 ? -0.809 14.351 55.104 1.00 14.97 17 PHE D O 1
ATOM 4784 N N . TYR D 1 38 ? -2.889 14.939 55.762 1.00 15.82 18 TYR D N 1
ATOM 4785 C CA . TYR D 1 38 ? -2.598 15.004 57.185 1.00 14.98 18 TYR D CA 1
ATOM 4786 C C . TYR D 1 38 ? -3.073 13.702 57.834 1.00 14.10 18 TYR D C 1
ATOM 4787 O O . TYR D 1 38 ? -4.269 13.495 58.007 1.00 14.94 18 TYR D O 1
ATOM 4796 N N . PRO D 1 39 ? -2.134 12.807 58.173 1.00 11.80 19 PRO D N 1
ATOM 4797 C CA . PRO D 1 39 ? -2.532 11.482 58.666 1.00 14.24 19 PRO D CA 1
ATOM 4798 C C . PRO D 1 39 ? -3.048 11.525 60.089 1.00 13.60 19 PRO D C 1
ATOM 4799 O O . PRO D 1 39 ? -2.390 12.064 60.970 1.00 17.26 19 PRO D O 1
ATOM 4803 N N . VAL D 1 40 ? -4.223 10.947 60.306 1.00 12.32 20 VAL D N 1
ATOM 4804 C CA . VAL D 1 40 ? -4.813 10.869 61.631 1.00 11.78 20 VAL D CA 1
ATOM 4805 C C . VAL D 1 40 ? -5.164 9.420 61.911 1.00 12.45 20 VAL D C 1
ATOM 4806 O O . VAL D 1 40 ? -5.921 8.806 61.159 1.00 13.72 20 VAL D O 1
ATOM 4810 N N . VAL D 1 41 ? -4.598 8.876 62.982 1.00 10.76 21 VAL D N 1
ATOM 4811 C CA . VAL D 1 41 ? -4.842 7.490 63.354 1.00 12.37 21 VAL D CA 1
ATOM 4812 C C . VAL D 1 41 ? -6.167 7.387 64.102 1.00 12.48 21 VAL D C 1
ATOM 4813 O O . VAL D 1 41 ? -6.442 8.187 65.004 1.00 12.44 21 VAL D O 1
ATOM 4817 N N . ILE D 1 42 ? -6.989 6.415 63.711 1.00 8.99 22 ILE D N 1
ATOM 4818 C CA . ILE D 1 42 ? -8.323 6.255 64.280 1.00 8.97 22 ILE D CA 1
ATOM 4819 C C . ILE D 1 42 ? -8.625 4.804 64.591 1.00 12.62 22 ILE D C 1
ATOM 4820 O O . ILE D 1 42 ? -8.409 3.929 63.755 1.00 11.62 22 ILE D O 1
ATOM 4825 N N . ASP D 1 43 ? -9.155 4.558 65.783 1.00 12.09 23 ASP D N 1
ATOM 4826 C CA . ASP D 1 43 ? -9.776 3.279 66.075 1.00 10.00 23 ASP D CA 1
ATOM 4827 C C . ASP D 1 43 ? -11.142 3.513 66.675 1.00 14.46 23 ASP D C 1
ATOM 4828 O O . ASP D 1 43 ? -11.304 4.374 67.544 1.00 14.22 23 ASP D O 1
ATOM 4833 N N . VAL D 1 44 ? -12.121 2.745 66.210 1.00 14.95 24 VAL D N 1
ATOM 4834 C CA . VAL D 1 44 ? -13.436 2.754 66.835 1.00 12.07 24 VAL D CA 1
ATOM 4835 C C . VAL D 1 44 ? -13.696 1.414 67.507 1.00 13.41 24 VAL D C 1
ATOM 4836 O O . VAL D 1 44 ? -13.126 0.392 67.130 1.00 14.94 24 VAL D O 1
ATOM 4840 N N . GLU D 1 45 ? -14.543 1.422 68.527 1.00 14.13 25 GLU D N 1
ATOM 4841 C CA . GLU D 1 45 ? -15.119 0.182 69.023 1.00 12.01 25 GLU D CA 1
ATOM 4842 C C . GLU D 1 45 ? -16.626 0.317 68.847 1.00 14.93 25 GLU D C 1
ATOM 4843 O O . GLU D 1 45 ? -17.180 1.411 68.944 1.00 15.42 25 GLU D O 1
ATOM 4849 N N . THR D 1 46 ? -17.279 -0.795 68.544 1.00 15.52 26 THR D N 1
ATOM 4850 C CA . THR D 1 46 ? -18.655 -0.753 68.064 1.00 13.87 26 THR D CA 1
ATOM 4851 C C . THR D 1 46 ? -19.467 -1.878 68.680 1.00 14.95 26 THR D C 1
ATOM 4852 O O . THR D 1 46 ? -18.921 -2.760 69.339 1.00 14.88 26 THR D O 1
ATOM 4856 N N . ALA D 1 47 ? -20.775 -1.853 68.446 1.00 15.66 27 ALA D N 1
ATOM 4857 C CA . ALA D 1 47 ? -21.646 -2.932 68.898 1.00 20.28 27 ALA D CA 1
ATOM 4858 C C . ALA D 1 47 ? -22.023 -3.892 67.764 1.00 20.21 27 ALA D C 1
ATOM 4859 O O . ALA D 1 47 ? -23.068 -4.536 67.814 1.00 21.36 27 ALA D O 1
ATOM 4861 N N . GLY D 1 48 ? -21.167 -3.995 66.750 1.00 16.75 28 GLY D N 1
ATOM 4862 C CA . GLY D 1 48 ? -21.414 -4.894 65.632 1.00 15.92 28 GLY D CA 1
ATOM 4863 C C . GLY D 1 48 ? -20.592 -4.521 64.411 1.00 17.64 28 GLY D C 1
ATOM 4864 O O . GLY D 1 48 ? -19.847 -3.544 64.437 1.00 20.04 28 GLY D O 1
ATOM 4865 N N . PHE D 1 49 ? -20.733 -5.289 63.334 1.00 22.42 29 PHE D N 1
ATOM 4866 C CA . PHE D 1 49 ? -19.934 -5.069 62.131 1.00 17.39 29 PHE D CA 1
ATOM 4867 C C . PHE D 1 49 ? -20.581 -4.121 61.118 1.00 21.54 29 PHE D C 1
ATOM 4868 O O . PHE D 1 49 ? -19.917 -3.644 60.200 1.00 21.21 29 PHE D O 1
ATOM 4876 N N . ASN D 1 50 ? -21.873 -3.855 61.271 1.00 20.68 30 ASN D N 1
ATOM 4877 C CA . ASN D 1 50 ? -22.596 -3.050 60.285 1.00 21.68 30 ASN D CA 1
ATOM 4878 C C . ASN D 1 50 ? -22.541 -1.555 60.597 1.00 22.50 30 ASN D C 1
ATOM 4879 O O . ASN D 1 50 ? -23.155 -1.086 61.555 1.00 18.68 30 ASN D O 1
ATOM 4884 N N . ALA D 1 51 ? -21.809 -0.808 59.777 1.00 19.93 31 ALA D N 1
ATOM 4885 C CA . ALA D 1 51 ? -21.595 0.613 60.023 1.00 15.70 31 ALA D CA 1
ATOM 4886 C C . ALA D 1 51 ? -22.874 1.450 59.956 1.00 22.58 31 ALA D C 1
ATOM 4887 O O . ALA D 1 51 ? -22.945 2.529 60.539 1.00 20.18 31 ALA D O 1
ATOM 4889 N N . LYS D 1 52 ? -23.879 0.965 59.240 1.00 24.41 32 LYS D N 1
ATOM 4890 C CA . LYS D 1 52 ? -25.103 1.743 59.090 1.00 24.86 32 LYS D CA 1
ATOM 4891 C C . LYS D 1 52 ? -26.088 1.508 60.226 1.00 23.61 32 LYS D C 1
ATOM 4892 O O . LYS D 1 52 ? -26.881 2.386 60.550 1.00 29.29 32 LYS D O 1
ATOM 4898 N N . THR D 1 53 ? -26.037 0.331 60.836 1.00 22.46 33 THR D N 1
ATOM 4899 C CA . THR D 1 53 ? -27.088 -0.038 61.779 1.00 20.50 33 THR D CA 1
ATOM 4900 C C . THR D 1 53 ? -26.617 -0.287 63.211 1.00 25.77 33 THR D C 1
ATOM 4901 O O . THR D 1 53 ? -27.403 -0.162 64.155 1.00 20.07 33 THR D O 1
ATOM 4905 N N . ASP D 1 54 ? -25.342 -0.623 63.371 1.00 20.61 34 ASP D N 1
ATOM 4906 C CA . ASP D 1 54 ? -24.805 -0.943 64.694 1.00 19.61 34 ASP D CA 1
ATOM 4907 C C . ASP D 1 54 ? -24.201 0.275 65.391 1.00 20.60 34 ASP D C 1
ATOM 4908 O O . ASP D 1 54 ? -23.647 1.165 64.749 1.00 16.99 34 ASP D O 1
ATOM 4913 N N . ALA D 1 55 ? -24.318 0.308 66.713 1.00 18.48 35 ALA D N 1
ATOM 4914 C CA . ALA D 1 55 ? -23.872 1.459 67.488 1.00 17.40 35 ALA D CA 1
ATOM 4915 C C . ALA D 1 55 ? -22.366 1.693 67.393 1.00 14.69 35 ALA D C 1
ATOM 4916 O O . ALA D 1 55 ? -21.577 0.748 67.401 1.00 17.65 35 ALA D O 1
ATOM 4918 N N . LEU D 1 56 ? -21.982 2.959 67.300 1.00 14.75 36 LEU D N 1
ATOM 4919 C CA . LEU D 1 56 ? -20.608 3.363 67.572 1.00 15.89 36 LEU D CA 1
ATOM 4920 C C . LEU D 1 56 ? -20.500 3.578 69.075 1.00 16.96 36 LEU D C 1
ATOM 4921 O O . LEU D 1 56 ? -21.327 4.281 69.656 1.00 17.17 36 LEU D O 1
ATOM 4926 N N . LEU D 1 57 ? -19.487 2.990 69.708 1.00 14.01 37 LEU D N 1
ATOM 4927 C CA . LEU D 1 57 ? -19.405 3.033 71.170 1.00 13.78 37 LEU D CA 1
ATOM 4928 C C . LEU D 1 57 ? -18.189 3.772 71.709 1.00 16.92 37 LEU D C 1
ATOM 4929 O O . LEU D 1 57 ? -18.172 4.179 72.872 1.00 17.25 37 LEU D O 1
ATOM 4934 N N . GLU D 1 58 ? -17.168 3.938 70.878 1.00 14.95 38 GLU D N 1
ATOM 4935 C CA . GLU D 1 58 ? -15.926 4.527 71.346 1.00 13.03 38 GLU D CA 1
ATOM 4936 C C . GLU D 1 58 ? -15.067 4.904 70.152 1.00 12.12 38 GLU D C 1
ATOM 4937 O O . GLU D 1 58 ? -15.119 4.255 69.104 1.00 14.96 38 GLU D O 1
ATOM 4943 N N . ILE D 1 59 ? -14.297 5.970 70.302 1.00 12.85 39 ILE D N 1
ATOM 4944 C CA . ILE D 1 59 ? -13.406 6.399 69.236 1.00 13.85 39 ILE D CA 1
ATOM 4945 C C . ILE D 1 59 ? -12.204 7.112 69.830 1.00 18.37 39 ILE D C 1
ATOM 4946 O O . ILE D 1 59 ? -12.329 7.875 70.794 1.00 15.14 39 ILE D O 1
ATOM 4951 N N . ALA D 1 60 ? -11.031 6.831 69.278 1.00 16.29 40 ALA D N 1
ATOM 4952 C CA . ALA D 1 60 ? -9.839 7.574 69.642 1.00 12.79 40 ALA D CA 1
ATOM 4953 C C . ALA D 1 60 ? -9.173 8.053 68.367 1.00 13.72 40 ALA D C 1
ATOM 4954 O O . ALA D 1 60 ? -9.273 7.407 67.322 1.00 14.45 40 ALA D O 1
ATOM 4956 N N . ALA D 1 61 ? -8.519 9.202 68.458 1.00 11.15 41 ALA D N 1
ATOM 4957 C CA . ALA D 1 61 ? -7.834 9.789 67.321 1.00 9.70 41 ALA D CA 1
ATOM 4958 C C . ALA D 1 61 ? -6.477 10.296 67.771 1.00 16.27 41 ALA D C 1
ATOM 4959 O O . ALA D 1 61 ? -6.348 10.892 68.839 1.00 15.72 41 ALA D O 1
ATOM 4961 N N . ILE D 1 62 ? -5.464 10.062 66.949 1.00 13.13 42 ILE D N 1
ATOM 4962 C CA . ILE D 1 62 ? -4.123 10.536 67.244 1.00 14.54 42 ILE D CA 1
ATOM 4963 C C . ILE D 1 62 ? -3.545 11.211 66.012 1.00 13.10 42 ILE D C 1
ATOM 4964 O O . ILE D 1 62 ? -3.366 10.575 64.973 1.00 12.32 42 ILE D O 1
ATOM 4969 N N . THR D 1 63 ? -3.255 12.502 66.120 1.00 13.57 43 THR D N 1
ATOM 4970 C CA . THR D 1 63 ? -2.560 13.186 65.038 1.00 12.43 43 THR D CA 1
ATOM 4971 C C . THR D 1 63 ? -1.079 12.905 65.141 1.00 12.55 43 THR D C 1
ATOM 4972 O O . THR D 1 63 ? -0.592 12.447 66.177 1.00 12.94 43 THR D O 1
ATOM 4976 N N . LEU D 1 64 ? -0.368 13.176 64.056 1.00 13.67 44 LEU D N 1
ATOM 4977 C CA . LEU D 1 64 ? 1.058 12.893 63.990 1.00 14.09 44 LEU D CA 1
ATOM 4978 C C . LEU D 1 64 ? 1.836 14.172 63.704 1.00 14.69 44 LEU D C 1
ATOM 4979 O O . LEU D 1 64 ? 1.290 15.156 63.200 1.00 18.54 44 LEU D O 1
ATOM 4984 N N . LYS D 1 65 ? 3.120 14.151 64.033 1.00 14.08 45 LYS D N 1
ATOM 4985 C CA . LYS D 1 65 ? 4.007 15.250 63.688 1.00 18.19 45 LYS D CA 1
ATOM 4986 C C . LYS D 1 65 ? 5.337 14.698 63.180 1.00 18.13 45 LYS D C 1
ATOM 4987 O O . LYS D 1 65 ? 5.656 13.526 63.383 1.00 16.25 45 LYS D O 1
ATOM 4993 N N . MET D 1 66 ? 6.097 15.539 62.494 1.00 17.52 46 MET D N 1
ATOM 4994 C CA . MET D 1 66 ? 7.404 15.147 62.000 1.00 17.64 46 MET D CA 1
ATOM 4995 C C . MET D 1 66 ? 8.436 16.070 62.626 1.00 22.00 46 MET D C 1
ATOM 4996 O O . MET D 1 66 ? 8.253 17.284 62.628 1.00 22.78 46 MET D O 1
ATOM 5001 N N . ASP D 1 67 ? 9.505 15.512 63.185 1.00 22.27 47 ASP D N 1
ATOM 5002 C CA . ASP D 1 67 ? 10.525 16.369 63.781 1.00 25.96 47 ASP D CA 1
ATOM 5003 C C . ASP D 1 67 ? 11.421 16.986 62.707 1.00 24.26 47 ASP D C 1
ATOM 5004 O O . ASP D 1 67 ? 11.235 16.745 61.516 1.00 19.98 47 ASP D O 1
ATOM 5009 N N . GLU D 1 68 ? 12.379 17.796 63.134 1.00 28.82 48 GLU D N 1
ATOM 5010 C CA . GLU D 1 68 ? 13.235 18.526 62.205 1.00 29.06 48 GLU D CA 1
ATOM 5011 C C . GLU D 1 68 ? 14.062 17.597 61.326 1.00 29.81 48 GLU D C 1
ATOM 5012 O O . GLU D 1 68 ? 14.440 17.963 60.213 1.00 26.98 48 GLU D O 1
ATOM 5018 N N . GLN D 1 69 ? 14.334 16.396 61.829 1.00 22.13 49 GLN D N 1
ATOM 5019 C CA . GLN D 1 69 ? 15.148 15.423 61.105 1.00 25.36 49 GLN D CA 1
ATOM 5020 C C . GLN D 1 69 ? 14.318 14.496 60.220 1.00 28.57 49 GLN D C 1
ATOM 5021 O O . GLN D 1 69 ? 14.856 13.569 59.618 1.00 23.62 49 GLN D O 1
ATOM 5027 N N . GLY D 1 70 ? 13.012 14.743 60.156 1.00 24.56 50 GLY D N 1
ATOM 5028 C CA . GLY D 1 70 ? 12.138 14.025 59.245 1.00 24.84 50 GLY D CA 1
ATOM 5029 C C . GLY D 1 70 ? 11.515 12.756 59.801 1.00 21.56 50 GLY D C 1
ATOM 5030 O O . GLY D 1 70 ? 10.993 11.935 59.048 1.00 16.43 50 GLY D O 1
ATOM 5031 N N . TRP D 1 71 ? 11.560 12.592 61.119 1.00 18.86 51 TRP D N 1
ATOM 5032 C CA . TRP D 1 71 ? 11.018 11.390 61.746 1.00 20.13 51 TRP D CA 1
ATOM 5033 C C . TRP D 1 71 ? 9.587 11.607 62.236 1.00 20.39 51 TRP D C 1
ATOM 5034 O O . TRP D 1 71 ? 9.254 12.670 62.756 1.00 18.67 51 TRP D O 1
ATOM 5045 N N . LEU D 1 72 ? 8.752 10.588 62.062 1.00 18.47 52 LEU D N 1
ATOM 5046 C CA . LEU D 1 72 ? 7.327 10.682 62.362 1.00 18.55 52 LEU D CA 1
ATOM 5047 C C . LEU D 1 72 ? 7.027 10.154 63.761 1.00 14.57 52 LEU D C 1
ATOM 5048 O O . LEU D 1 72 ? 7.620 9.168 64.199 1.00 18.62 52 LEU D O 1
ATOM 5053 N N . MET D 1 73 ? 6.104 10.813 64.455 1.00 15.16 53 MET D N 1
ATOM 5054 C CA . MET D 1 73 ? 5.729 10.423 65.814 1.00 16.18 53 MET D CA 1
ATOM 5055 C C . MET D 1 73 ? 4.339 10.947 66.151 1.00 13.98 53 MET D C 1
ATOM 5056 O O . MET D 1 73 ? 3.854 11.888 65.523 1.00 18.37 53 MET D O 1
ATOM 5061 N N . PRO D 1 74 ? 3.683 10.333 67.143 1.00 16.73 54 PRO D N 1
ATOM 5062 C CA . PRO D 1 74 ? 2.374 10.817 67.593 1.00 14.91 54 PRO D CA 1
ATOM 5063 C C . PRO D 1 74 ? 2.434 12.254 68.105 1.00 18.11 54 PRO D C 1
ATOM 5064 O O . PRO D 1 74 ? 3.440 12.672 68.690 1.00 19.50 54 PRO D O 1
ATOM 5068 N N . ASP D 1 75 ? 1.357 12.998 67.881 1.00 17.55 55 ASP D N 1
ATOM 5069 C CA . ASP D 1 75 ? 1.262 14.381 68.326 1.00 16.79 55 ASP D CA 1
ATOM 5070 C C . ASP D 1 75 ? 0.137 14.496 69.355 1.00 18.06 55 ASP D C 1
ATOM 5071 O O . ASP D 1 75 ? 0.363 14.319 70.551 1.00 21.11 55 ASP D O 1
ATOM 5076 N N . THR D 1 76 ? -1.079 14.756 68.894 1.00 18.10 56 THR D N 1
ATOM 5077 C CA . THR D 1 76 ? -2.208 14.933 69.811 1.00 19.69 56 THR D CA 1
ATOM 5078 C C . THR D 1 76 ? -3.119 13.707 69.885 1.00 17.63 56 THR D C 1
ATOM 5079 O O . THR D 1 76 ? -3.450 13.110 68.860 1.00 18.88 56 THR D O 1
ATOM 5083 N N . THR D 1 77 ? -3.529 13.350 71.102 1.00 17.92 57 THR D N 1
ATOM 5084 C CA . THR D 1 77 ? -4.473 12.257 71.318 1.00 14.29 57 THR D CA 1
ATOM 5085 C C . THR D 1 77 ? -5.833 12.748 71.811 1.00 18.06 57 THR D C 1
ATOM 5086 O O . THR D 1 77 ? -5.913 13.571 72.729 1.00 17.79 57 THR D O 1
ATOM 5090 N N . LEU D 1 78 ? -6.896 12.230 71.198 1.00 15.33 58 LEU D N 1
ATOM 5091 C CA . LEU D 1 78 ? -8.268 12.451 71.655 1.00 16.26 58 LEU D CA 1
ATOM 5092 C C . LEU D 1 78 ? -8.921 11.104 71.920 1.00 20.09 58 LEU D C 1
ATOM 5093 O O . LEU D 1 78 ? -8.632 10.124 71.236 1.00 16.38 58 LEU D O 1
ATOM 5098 N N . HIS D 1 79 ? -9.821 11.059 72.896 1.00 16.45 59 HIS D N 1
ATOM 5099 C CA . HIS D 1 79 ? -10.504 9.814 73.233 1.00 11.61 59 HIS D CA 1
ATOM 5100 C C . HIS D 1 79 ? -11.910 10.097 73.741 1.00 17.15 59 HIS D C 1
ATOM 5101 O O . HIS D 1 79 ? -12.098 10.887 74.669 1.00 16.70 59 HIS D O 1
ATOM 5108 N N . PHE D 1 80 ? -12.893 9.446 73.128 1.00 14.78 60 PHE D N 1
ATOM 5109 C CA . PHE D 1 80 ? -14.287 9.639 73.495 1.00 17.53 60 PHE D CA 1
ATOM 5110 C C . PHE D 1 80 ? -15.043 8.332 73.606 1.00 18.44 60 PHE D C 1
ATOM 5111 O O . PHE D 1 80 ? -14.887 7.434 72.783 1.00 14.50 60 PHE D O 1
ATOM 5119 N N . HIS D 1 81 ? -15.876 8.235 74.633 1.00 19.90 61 HIS D N 1
ATOM 5120 C CA .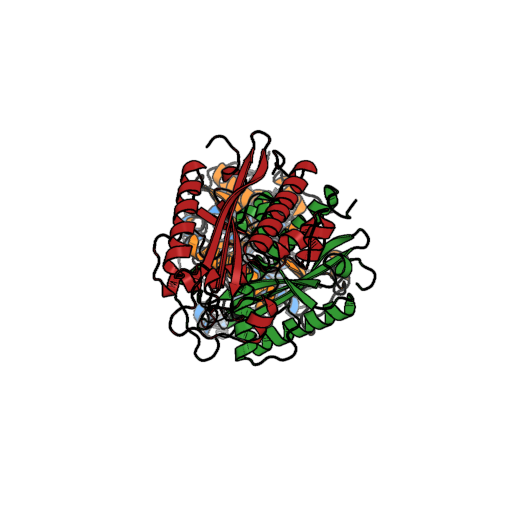 HIS D 1 81 ? -16.841 7.157 74.711 1.00 18.23 61 HIS D CA 1
ATOM 5121 C C . HIS D 1 81 ? -18.144 7.669 74.124 1.00 18.41 61 HIS D C 1
ATOM 5122 O O . HIS D 1 81 ? -18.547 8.802 74.389 1.00 20.66 61 HIS D O 1
ATOM 5129 N N . VAL D 1 82 ? -18.784 6.845 73.303 1.00 15.86 62 VAL D N 1
ATOM 5130 C CA . VAL D 1 82 ? -19.915 7.308 72.512 1.00 20.20 62 VAL D CA 1
ATOM 5131 C C . VAL D 1 82 ? -21.224 6.634 72.910 1.00 16.69 62 VAL D C 1
ATOM 5132 O O . VAL D 1 82 ? -21.299 5.410 73.021 1.00 16.83 62 VAL D O 1
ATOM 5136 N N . GLU D 1 83 ? -22.256 7.444 73.124 1.00 19.28 63 GLU D N 1
ATOM 5137 C CA . GLU D 1 83 ? -23.579 6.923 73.441 1.00 25.94 63 GLU D CA 1
ATOM 5138 C C . GLU D 1 83 ? -24.180 6.297 72.187 1.00 25.39 63 GLU D C 1
ATOM 5139 O O . GLU D 1 83 ? -24.142 6.900 71.121 1.00 24.37 63 GLU D O 1
ATOM 5145 N N . PRO D 1 84 ? -24.725 5.078 72.307 1.00 19.51 64 PRO D N 1
ATOM 5146 C CA . PRO D 1 84 ? -25.377 4.456 71.149 1.00 19.72 64 PRO D CA 1
ATOM 5147 C C . PRO D 1 84 ? -26.430 5.387 70.555 1.00 25.13 64 PRO D C 1
ATOM 5148 O O . PRO D 1 84 ? -27.274 5.906 71.292 1.00 22.10 64 PRO D O 1
ATOM 5152 N N . PHE D 1 85 ? -26.375 5.610 69.246 1.00 20.58 65 PHE D N 1
ATOM 5153 C CA . PHE D 1 85 ? -27.328 6.516 68.621 1.00 24.20 65 PHE D CA 1
ATOM 5154 C C . PHE D 1 85 ? -28.752 5.977 68.749 1.00 21.51 65 PHE D C 1
ATOM 5155 O O . PHE D 1 85 ? -28.965 4.770 68.890 1.00 22.49 65 PHE D O 1
ATOM 5163 N N . VAL D 1 86 ? -29.723 6.882 68.730 1.00 26.98 66 VAL D N 1
ATOM 5164 C CA . VAL D 1 86 ? -31.122 6.482 68.819 1.00 24.50 66 VAL D CA 1
ATOM 5165 C C . VAL D 1 86 ? -31.492 5.611 67.625 1.00 23.57 66 VAL D C 1
ATOM 5166 O O . VAL D 1 86 ? -31.375 6.039 66.474 1.00 28.44 66 VAL D O 1
ATOM 5170 N N . GLY D 1 87 ? -31.923 4.382 67.903 1.00 22.50 67 GLY D N 1
ATOM 5171 C CA . GLY D 1 87 ? -32.288 3.438 66.860 1.00 21.39 67 GLY D CA 1
ATOM 5172 C C . GLY D 1 87 ? -31.208 2.416 66.548 1.00 26.92 67 GLY D C 1
ATOM 5173 O O . GLY D 1 87 ? -31.392 1.546 65.698 1.00 25.51 67 GLY D O 1
ATOM 5174 N N . ALA D 1 88 ? -30.079 2.514 67.243 1.00 24.64 68 ALA D N 1
ATOM 5175 C CA . ALA D 1 88 ? -28.948 1.624 66.997 1.00 23.45 68 ALA D CA 1
ATOM 5176 C C . ALA D 1 88 ? -29.215 0.187 67.427 1.00 25.11 68 ALA D C 1
ATOM 5177 O O . ALA D 1 88 ? -29.934 -0.063 68.394 1.00 23.95 68 ALA D O 1
ATOM 5179 N N . ASN D 1 89 ? -28.621 -0.759 66.705 1.00 22.21 69 ASN D N 1
ATOM 5180 C CA . ASN D 1 89 ? -28.613 -2.148 67.132 1.00 22.63 69 ASN D CA 1
ATOM 5181 C C . ASN D 1 89 ? -27.351 -2.444 67.935 1.00 27.28 69 ASN D C 1
ATOM 5182 O O . ASN D 1 89 ? -26.293 -1.870 67.670 1.00 21.74 69 ASN D O 1
ATOM 5187 N N . LEU D 1 90 ? -27.474 -3.321 68.926 1.00 22.41 70 LEU D N 1
ATOM 5188 C CA . LEU D 1 90 ? -26.323 -3.765 69.700 1.00 21.87 70 LEU D CA 1
ATOM 5189 C C . LEU D 1 90 ? -26.222 -5.281 69.690 1.00 32.06 70 LEU D C 1
ATOM 5190 O O . LEU D 1 90 ? -27.094 -5.972 70.216 1.00 27.07 70 LEU D O 1
ATOM 5195 N N . GLN D 1 91 ? -25.157 -5.794 69.080 1.00 25.43 71 GLN D N 1
ATOM 5196 C CA . GLN D 1 91 ? -24.912 -7.228 69.048 1.00 23.27 71 GLN D CA 1
ATOM 5197 C C . GLN D 1 91 ? -24.159 -7.636 70.311 1.00 28.18 71 GLN D C 1
ATOM 5198 O O . GLN D 1 91 ? -23.110 -7.071 70.618 1.00 24.40 71 GLN D O 1
ATOM 5204 N N . PRO D 1 92 ? -24.703 -8.606 71.063 1.00 27.99 72 PRO D N 1
ATOM 5205 C CA . PRO D 1 92 ? -24.070 -9.049 72.312 1.00 28.62 72 PRO D CA 1
ATOM 5206 C C . PRO D 1 92 ? -22.637 -9.536 72.114 1.00 24.57 72 PRO D C 1
ATOM 5207 O O . PRO D 1 92 ? -21.789 -9.289 72.970 1.00 25.07 72 PRO D O 1
ATOM 5211 N N . GLU D 1 93 ? -22.384 -10.233 71.012 1.00 25.38 73 GLU D N 1
ATOM 5212 C CA . GLU D 1 93 ? -21.054 -10.763 70.720 1.00 28.09 73 GLU D CA 1
ATOM 5213 C C . GLU D 1 93 ? -20.023 -9.651 70.590 1.00 23.56 73 GLU D C 1
ATOM 5214 O O . GLU D 1 93 ? -18.860 -9.832 70.942 1.00 24.27 73 GLU D O 1
ATOM 5220 N N . ALA D 1 94 ? -20.449 -8.506 70.072 1.00 20.95 74 ALA D N 1
ATOM 5221 C CA . ALA D 1 94 ? -19.548 -7.369 69.946 1.00 21.25 74 ALA D CA 1
ATOM 5222 C C . ALA D 1 94 ? -19.170 -6.855 71.327 1.00 24.41 74 ALA D C 1
ATOM 5223 O O . ALA D 1 94 ? -18.000 -6.576 71.599 1.00 19.92 74 ALA D O 1
ATOM 5225 N N . LEU D 1 95 ? -20.170 -6.740 72.197 1.00 20.23 75 LEU D N 1
ATOM 5226 C CA . LEU D 1 95 ? -19.959 -6.268 73.559 1.00 23.07 75 LEU D CA 1
ATOM 5227 C C . LEU D 1 95 ? -19.082 -7.233 74.356 1.00 22.90 75 LEU D C 1
ATOM 5228 O O . LEU D 1 95 ? -18.248 -6.810 75.157 1.00 23.95 75 LEU D O 1
ATOM 5233 N N . ALA D 1 96 ? -19.268 -8.532 74.136 1.00 19.88 76 ALA D N 1
ATOM 5234 C CA . ALA D 1 96 ? -18.424 -9.526 74.790 1.00 21.00 76 ALA D CA 1
ATOM 5235 C C . ALA D 1 96 ? -16.988 -9.387 74.298 1.00 25.92 76 ALA D C 1
ATOM 5236 O O . ALA D 1 96 ? -16.036 -9.552 75.062 1.00 23.23 76 ALA D O 1
ATOM 5238 N N . PHE D 1 97 ? -16.846 -9.074 73.015 1.00 22.91 77 PHE D N 1
ATOM 5239 C CA . PHE D 1 97 ? -15.536 -8.952 72.387 1.00 20.85 77 PHE D CA 1
ATOM 5240 C C . PHE D 1 97 ? -14.761 -7.742 72.905 1.00 21.61 77 PHE D C 1
ATOM 5241 O O . PHE D 1 97 ? -13.593 -7.857 73.282 1.00 20.66 77 PHE D O 1
ATOM 5249 N N . ASN D 1 98 ? -15.411 -6.583 72.942 1.00 17.78 78 ASN D N 1
ATOM 5250 C CA . ASN D 1 98 ? -14.722 -5.359 73.340 1.00 20.83 78 ASN D CA 1
ATOM 5251 C C . ASN D 1 98 ? -14.837 -5.027 74.830 1.00 19.11 78 ASN D C 1
ATOM 5252 O O . ASN D 1 98 ? -14.191 -4.099 75.313 1.00 19.84 78 ASN D O 1
ATOM 5257 N N . GLY D 1 99 ? -15.659 -5.786 75.548 1.00 20.29 79 GLY D N 1
ATOM 5258 C CA . GLY D 1 99 ? -15.793 -5.621 76.987 1.00 26.50 79 GLY D CA 1
ATOM 5259 C C . GLY D 1 99 ? -16.497 -4.351 77.421 1.00 26.45 79 GLY D C 1
ATOM 5260 O O . GLY D 1 99 ? -16.430 -3.965 78.589 1.00 29.31 79 GLY D O 1
ATOM 5261 N N . ILE D 1 100 ? -17.188 -3.702 76.490 1.00 20.94 80 ILE D N 1
ATOM 5262 C CA . ILE D 1 100 ? -17.856 -2.439 76.785 1.00 22.04 80 ILE D CA 1
ATOM 5263 C C . ILE D 1 100 ? -19.284 -2.638 77.284 1.00 28.33 80 ILE D C 1
ATOM 5264 O O . ILE D 1 100 ? -20.063 -3.384 76.693 1.00 24.51 80 ILE D O 1
ATOM 5269 N N . ASP D 1 101 ? -19.620 -1.967 78.381 1.00 25.16 81 ASP D N 1
ATOM 5270 C CA . ASP D 1 101 ? -20.993 -1.950 78.867 1.00 27.75 81 ASP D CA 1
ATOM 5271 C C . ASP D 1 101 ? -21.600 -0.564 78.654 1.00 24.86 81 ASP D C 1
ATOM 5272 O O . ASP D 1 101 ? -21.289 0.373 79.391 1.00 27.38 81 ASP D O 1
ATOM 5277 N N . PRO D 1 102 ? -22.459 -0.430 77.632 1.00 28.82 82 PRO D N 1
ATOM 5278 C CA . PRO D 1 102 ? -23.097 0.839 77.266 1.00 29.70 82 PRO D CA 1
ATOM 5279 C C . PRO D 1 102 ? -23.819 1.497 78.436 1.00 34.09 82 PRO D C 1
ATOM 5280 O O . PRO D 1 102 ? -24.072 2.701 78.400 1.00 39.31 82 PRO D O 1
ATOM 5284 N N . ASN D 1 103 ? -24.142 0.717 79.462 1.00 35.28 83 ASN D N 1
ATOM 5285 C CA . ASN D 1 103 ? -24.893 1.246 80.596 1.00 37.60 83 ASN D CA 1
ATOM 5286 C C . ASN D 1 103 ? -24.059 1.485 81.856 1.00 38.83 83 ASN D C 1
ATOM 5287 O O . ASN D 1 103 ? -24.604 1.626 82.950 1.00 41.46 83 ASN D O 1
ATOM 5292 N N . ASP D 1 104 ? -22.741 1.540 81.695 1.00 35.25 84 ASP D N 1
ATOM 5293 C CA . ASP D 1 104 ? -21.853 1.902 82.795 1.00 33.29 84 ASP D CA 1
ATOM 5294 C C . ASP D 1 104 ? -21.844 3.419 82.957 1.00 36.85 84 ASP D C 1
ATOM 5295 O O . ASP D 1 104 ? -21.561 4.144 82.007 1.00 36.32 84 ASP D O 1
ATOM 5300 N N . PRO D 1 105 ? -22.166 3.906 84.164 1.00 42.29 85 PRO D N 1
ATOM 5301 C CA . PRO D 1 105 ? -22.192 5.348 84.431 1.00 34.14 85 PRO D CA 1
ATOM 5302 C C . PRO D 1 105 ? -20.830 6.001 84.219 1.00 41.38 85 PRO D C 1
ATOM 5303 O O . PRO D 1 105 ? -20.756 7.161 83.810 1.00 45.10 85 PRO D O 1
ATOM 5307 N N . ASP D 1 106 ? -19.765 5.255 84.490 1.00 35.97 86 ASP D N 1
ATOM 5308 C CA . ASP D 1 106 ? -18.411 5.796 84.426 1.00 38.56 86 ASP D CA 1
ATOM 5309 C C . ASP D 1 106 ? -17.894 5.983 83.001 1.00 34.14 86 ASP D C 1
ATOM 5310 O O . ASP D 1 106 ? -16.780 6.468 82.804 1.00 38.72 86 ASP D O 1
ATOM 5315 N N . ARG D 1 107 ? -18.701 5.608 82.011 1.00 31.67 87 ARG D N 1
ATOM 5316 C CA . ARG D 1 107 ? -18.305 5.743 80.610 1.00 33.68 87 ARG D CA 1
ATOM 5317 C C . ARG D 1 107 ? -17.998 7.187 80.238 1.00 34.33 87 ARG D C 1
ATOM 5318 O O . ARG D 1 107 ? -17.119 7.453 79.417 1.00 36.11 87 ARG D O 1
ATOM 5326 N N . GLY D 1 108 ? -18.732 8.122 80.829 1.00 29.90 88 GLY D N 1
ATOM 5327 C CA . GLY D 1 108 ? -18.603 9.515 80.447 1.00 30.26 88 GLY D CA 1
ATOM 5328 C C . GLY D 1 108 ? -18.917 9.653 78.972 1.00 29.68 88 GLY D C 1
ATOM 5329 O O . GLY D 1 108 ? -18.296 10.441 78.257 1.00 28.57 88 GLY D O 1
ATOM 5330 N N . ALA D 1 109 ? -19.893 8.870 78.526 1.00 27.24 89 ALA D N 1
ATOM 5331 C CA . ALA D 1 109 ? -20.271 8.807 77.119 1.00 25.71 89 ALA D CA 1
ATOM 5332 C C . ALA D 1 109 ? -20.900 10.103 76.625 1.00 28.47 89 ALA D C 1
ATOM 5333 O O . ALA D 1 109 ? -21.619 10.782 77.359 1.00 28.64 89 ALA D O 1
ATOM 5335 N N . VAL D 1 110 ? -20.617 10.436 75.371 1.00 25.51 90 VAL D N 1
ATOM 5336 C CA . VAL D 1 110 ? -21.206 11.594 74.722 1.00 23.19 90 VAL D CA 1
ATOM 5337 C C . VAL D 1 110 ? -21.800 11.155 73.388 1.00 21.98 90 VAL D C 1
ATOM 5338 O O . VAL D 1 110 ? -21.563 10.031 72.937 1.00 20.92 90 VAL D O 1
ATOM 5342 N N . SER D 1 111 ? -22.586 12.025 72.764 1.00 20.24 91 SER D N 1
ATOM 5343 C CA . SER D 1 111 ? -23.183 11.695 71.479 1.00 25.67 91 SER D CA 1
ATOM 5344 C C . SER D 1 111 ? -22.110 11.613 70.402 1.00 21.77 91 SER D C 1
ATOM 5345 O O . SER D 1 111 ? -21.066 12.260 70.503 1.00 20.73 91 SER D O 1
ATOM 5348 N N . GLY D 1 112 ? -22.378 10.824 69.369 1.00 22.25 92 GLY D N 1
ATOM 5349 C CA . GLY D 1 112 ? -21.505 10.785 68.211 1.00 24.98 92 GLY D CA 1
ATOM 5350 C C . GLY D 1 112 ? -21.208 12.189 67.717 1.00 21.24 92 GLY D C 1
ATOM 5351 O O . GLY D 1 112 ? -20.075 12.502 67.348 1.00 20.51 92 GLY D O 1
ATOM 5352 N N . TYR D 1 113 ? -22.227 13.047 67.717 1.00 22.57 93 TYR D N 1
ATOM 5353 C CA . TYR D 1 113 ? -22.039 14.428 67.290 1.00 21.97 93 TYR D CA 1
ATOM 5354 C C . TYR D 1 113 ? -20.941 15.131 68.075 1.00 22.09 93 TYR D C 1
ATOM 5355 O O . TYR D 1 113 ? -20.053 15.763 67.499 1.00 21.98 93 TYR D O 1
ATOM 5364 N N . GLU D 1 114 ? -21.016 15.040 69.395 1.00 23.45 94 GLU D N 1
ATOM 5365 C CA . GLU D 1 114 ? -20.051 15.715 70.241 1.00 19.56 94 GLU D CA 1
ATOM 5366 C C . GLU D 1 114 ? -18.646 15.163 70.015 1.00 21.36 94 GLU D C 1
ATOM 5367 O O . GLU D 1 114 ? -17.698 15.922 69.832 1.00 19.73 94 GLU D O 1
ATOM 5373 N N . ALA D 1 115 ? -18.514 13.842 70.012 1.00 22.35 95 ALA D N 1
ATOM 5374 C CA . ALA D 1 115 ? -17.198 13.230 69.837 1.00 21.18 95 ALA D CA 1
ATOM 5375 C C . ALA D 1 115 ? -16.552 13.640 68.510 1.00 19.26 95 ALA D C 1
ATOM 5376 O O . ALA D 1 115 ? -15.423 14.138 68.482 1.00 19.93 95 ALA D O 1
ATOM 5378 N N . LEU D 1 116 ? -17.275 13.440 67.415 1.00 18.80 96 LEU D N 1
ATOM 5379 C CA . LEU D 1 116 ? -16.745 13.744 66.092 1.00 18.64 96 LEU D CA 1
ATOM 5380 C C . LEU D 1 116 ? -16.526 15.241 65.892 1.00 23.17 96 LEU D C 1
ATOM 5381 O O . LEU D 1 116 ? -15.589 15.655 65.208 1.00 19.12 96 LEU D O 1
ATOM 5386 N N . HIS D 1 117 ? -17.387 16.059 66.491 1.00 24.34 97 HIS D N 1
ATOM 5387 C CA . HIS D 1 117 ? -17.216 17.503 66.392 1.00 25.19 97 HIS D CA 1
ATOM 5388 C C . HIS D 1 117 ? -15.864 17.922 66.967 1.00 21.57 97 HIS D C 1
ATOM 5389 O O . HIS D 1 117 ? -15.156 18.737 66.376 1.00 22.93 97 HIS D O 1
ATOM 5396 N N . GLU D 1 118 ? -15.501 17.355 68.114 1.00 20.19 98 GLU D N 1
ATOM 5397 C CA . GLU D 1 118 ? -14.242 17.710 68.762 1.00 21.67 98 GLU D CA 1
ATOM 5398 C C . GLU D 1 118 ? -13.034 17.146 68.022 1.00 20.12 98 GLU D C 1
ATOM 5399 O O . GLU D 1 118 ? -11.994 17.799 67.942 1.00 21.05 98 GLU D O 1
ATOM 5405 N N . ILE D 1 119 ? -13.160 15.929 67.502 1.00 20.23 99 ILE D N 1
ATOM 5406 C CA . ILE D 1 119 ? -12.085 15.344 66.708 1.00 15.84 99 ILE D CA 1
ATOM 5407 C C . ILE D 1 119 ? -11.869 16.183 65.450 1.00 15.84 99 ILE D C 1
ATOM 5408 O O . ILE D 1 119 ? -10.740 16.550 65.130 1.00 18.86 99 ILE D O 1
ATOM 5413 N N . PHE D 1 120 ? -12.956 16.509 64.755 1.00 19.07 100 PHE D N 1
ATOM 5414 C CA . PHE D 1 120 ? -12.861 17.293 63.525 1.00 18.98 100 PHE D CA 1
ATOM 5415 C C . PHE D 1 120 ? -12.237 18.657 63.780 1.00 21.28 100 PHE D C 1
ATOM 5416 O O . PHE D 1 120 ? -11.481 19.167 62.958 1.00 17.85 100 PHE D O 1
ATOM 5424 N N . LYS D 1 121 ? -12.565 19.249 64.923 1.00 20.28 101 LYS D N 1
ATOM 5425 C CA . LYS D 1 121 ? -12.033 20.559 65.278 1.00 21.34 101 LYS D CA 1
ATOM 5426 C C . LYS D 1 121 ? -10.515 20.511 65.409 1.00 22.77 101 LYS D C 1
ATOM 5427 O O . LYS D 1 121 ? -9.801 21.329 64.828 1.00 21.39 101 LYS D O 1
ATOM 5433 N N . VAL D 1 122 ? -10.024 19.543 66.171 1.00 20.39 102 VAL D N 1
ATOM 5434 C CA . VAL D 1 122 ? -8.594 19.419 66.392 1.00 21.33 102 VAL D CA 1
ATOM 5435 C C . VAL D 1 122 ? -7.884 19.065 65.091 1.00 16.39 102 VAL D C 1
ATOM 5436 O O . VAL D 1 122 ? -6.800 19.567 64.814 1.00 20.78 102 VAL D O 1
ATOM 5440 N N . VAL D 1 123 ? -8.506 18.202 64.293 1.00 15.05 103 VAL D N 1
ATOM 5441 C CA . VAL D 1 123 ? -7.942 17.823 63.000 1.00 17.42 103 VAL D CA 1
ATOM 5442 C C . VAL D 1 123 ? -7.864 19.006 62.030 1.00 20.97 103 VAL D C 1
ATOM 5443 O O . VAL D 1 123 ? -6.845 19.209 61.371 1.00 17.68 103 VAL D O 1
ATOM 5447 N N . ARG D 1 124 ? -8.940 19.784 61.940 1.00 18.46 104 ARG D N 1
ATOM 5448 C CA . ARG D 1 124 ? -8.939 20.963 61.080 1.00 23.39 104 ARG D CA 1
ATOM 5449 C C . ARG D 1 124 ? -7.833 21.921 61.504 1.00 22.98 104 ARG D C 1
ATOM 5450 O O . ARG D 1 124 ? -7.148 22.510 60.668 1.00 22.94 104 ARG D O 1
ATOM 5458 N N . LYS D 1 125 ? -7.673 22.078 62.814 1.00 20.86 105 LYS D N 1
ATOM 5459 C CA . LYS D 1 125 ? -6.648 22.949 63.367 1.00 22.01 105 LYS D CA 1
ATOM 5460 C C . LYS D 1 125 ? -5.256 22.443 63.010 1.00 22.76 105 LYS D C 1
ATOM 5461 O O . LYS D 1 125 ? -4.354 23.232 62.725 1.00 24.26 105 LYS D O 1
ATOM 5467 N N . GLY D 1 126 ? -5.089 21.122 63.035 1.00 23.18 106 GLY D N 1
ATOM 5468 C CA . GLY D 1 126 ? -3.810 20.507 62.731 1.00 19.16 106 GLY D CA 1
ATOM 5469 C C . GLY D 1 126 ? -3.457 20.625 61.265 1.00 20.07 106 GLY D C 1
ATOM 5470 O O . GLY D 1 126 ? -2.304 20.860 60.909 1.00 24.04 106 GLY D O 1
ATOM 5471 N N . ILE D 1 127 ? -4.461 20.450 60.412 1.00 19.77 107 ILE D N 1
ATOM 5472 C CA . ILE D 1 127 ? -4.293 20.632 58.980 1.00 19.15 107 ILE D CA 1
ATOM 5473 C C . ILE D 1 127 ? -3.782 22.041 58.681 1.00 24.89 107 ILE D C 1
ATOM 5474 O O . ILE D 1 127 ? -2.792 22.219 57.970 1.00 21.81 107 ILE D O 1
ATOM 5479 N N . LYS D 1 128 ? -4.453 23.041 59.239 1.00 22.88 108 LYS D N 1
ATOM 5480 C CA . LYS D 1 128 ? -4.066 24.427 59.009 1.00 25.48 108 LYS D CA 1
ATOM 5481 C C . LYS D 1 128 ? -2.676 24.747 59.559 1.00 24.75 108 LYS D C 1
ATOM 5482 O O . LYS D 1 128 ? -1.856 25.360 58.874 1.00 29.67 108 LYS D O 1
ATOM 5488 N N . ALA D 1 129 ? -2.407 24.319 60.787 1.00 23.48 109 ALA D N 1
ATOM 5489 C CA . ALA D 1 129 ? -1.129 24.610 61.427 1.00 20.69 109 ALA D CA 1
ATOM 5490 C C . ALA D 1 129 ? 0.060 23.993 60.687 1.00 27.71 109 ALA D C 1
ATOM 5491 O O . ALA D 1 129 ? 1.160 24.544 60.711 1.00 26.51 109 ALA D O 1
ATOM 5493 N N . SER D 1 130 ? -0.161 22.857 60.029 1.00 23.01 110 SER D N 1
ATOM 5494 C CA . SER D 1 130 ? 0.927 22.139 59.367 1.00 18.88 110 SER D CA 1
ATOM 5495 C C . SER D 1 130 ? 1.074 22.482 57.882 1.00 20.20 110 SER D C 1
ATOM 5496 O O . SER D 1 130 ? 2.109 22.205 57.270 1.00 20.46 110 SER D O 1
ATOM 5499 N N . GLY D 1 131 ? 0.037 23.077 57.302 1.00 20.69 111 GLY D N 1
ATOM 5500 C CA . GLY D 1 131 ? 0.063 23.432 55.895 1.00 21.23 111 GLY D CA 1
ATOM 5501 C C . GLY D 1 131 ? -0.458 22.333 54.982 1.00 22.54 111 GLY D C 1
ATOM 5502 O O . GLY D 1 131 ? -0.185 22.340 53.781 1.00 25.78 111 GLY D O 1
ATOM 5503 N N . CYS D 1 132 ? -1.207 21.389 55.547 1.00 23.26 112 CYS D N 1
ATOM 5504 C CA . CYS D 1 132 ? -1.811 20.313 54.755 1.00 21.79 112 CYS D CA 1
ATOM 5505 C C . CYS D 1 132 ? -3.123 20.764 54.114 1.00 21.98 112 CYS D C 1
ATOM 5506 O O . CYS D 1 132 ? -3.592 21.876 54.358 1.00 21.03 112 CYS D O 1
ATOM 5509 N N . ASN D 1 133 ? -3.719 19.903 53.295 1.00 20.88 113 ASN D N 1
ATOM 5510 C CA . ASN D 1 133 ? -4.981 20.250 52.645 1.00 24.23 113 ASN D CA 1
ATOM 5511 C C . ASN D 1 133 ? -6.176 19.427 53.117 1.00 24.19 113 ASN D C 1
ATOM 5512 O O . ASN D 1 133 ? -7.305 19.914 53.133 1.00 27.36 113 ASN D O 1
ATOM 5517 N N . ARG D 1 134 ? -5.920 18.180 53.502 1.00 22.42 114 ARG D N 1
ATOM 5518 C CA . ARG D 1 134 ? -6.983 17.261 53.878 1.00 22.92 114 ARG D CA 1
ATOM 5519 C C . ARG D 1 134 ? -6.423 16.193 54.806 1.00 16.35 114 ARG D C 1
ATOM 5520 O O . ARG D 1 134 ? -5.250 15.846 54.707 1.00 20.08 114 ARG D O 1
ATOM 5528 N N . ALA D 1 135 ? -7.254 15.672 55.704 1.00 16.74 115 ALA D N 1
ATOM 5529 C CA . ALA D 1 135 ? -6.822 14.581 56.563 1.00 15.67 115 ALA D CA 1
ATOM 5530 C C . ALA D 1 135 ? -7.049 13.241 55.877 1.00 13.81 115 ALA D C 1
ATOM 5531 O O . ALA D 1 135 ? -7.970 13.086 55.072 1.00 18.23 115 ALA D O 1
ATOM 5533 N N . ILE D 1 136 ? -6.188 12.278 56.180 1.00 11.43 116 ILE D N 1
ATOM 5534 C CA . ILE D 1 136 ? -6.395 10.906 55.727 1.00 10.81 116 ILE D CA 1
ATOM 5535 C C . ILE D 1 136 ? -6.395 9.980 56.941 1.00 11.81 116 ILE D C 1
ATOM 5536 O O . ILE D 1 136 ? -5.514 10.063 57.808 1.00 14.59 116 ILE D O 1
ATOM 5541 N N . MET D 1 137 ? -7.408 9.125 57.022 1.00 11.20 117 MET D N 1
ATOM 5542 C CA . MET D 1 137 ? -7.531 8.214 58.147 1.00 11.21 117 MET D CA 1
ATOM 5543 C C . MET D 1 137 ? -6.522 7.077 58.066 1.00 11.67 117 MET D C 1
ATOM 5544 O O . MET D 1 137 ? -6.434 6.382 57.047 1.00 11.91 117 MET D O 1
ATOM 5549 N N . VAL D 1 138 ? -5.768 6.909 59.147 1.00 11.57 118 VAL D N 1
ATOM 5550 C CA . VAL D 1 138 ? -4.868 5.779 59.308 1.00 11.38 118 VAL D CA 1
ATOM 5551 C C . VAL D 1 138 ? -5.562 4.810 60.256 1.00 10.14 118 VAL D C 1
ATOM 5552 O O . VAL D 1 138 ? -5.902 5.176 61.378 1.00 9.87 118 VAL D O 1
ATOM 5556 N N . ALA D 1 139 ? -5.807 3.589 59.795 1.00 9.17 119 ALA D N 1
ATOM 5557 C CA . ALA D 1 139 ? -6.528 2.615 60.608 1.00 12.98 119 ALA D CA 1
ATOM 5558 C C . ALA D 1 139 ? -6.211 1.188 60.183 1.00 9.24 119 ALA D C 1
ATOM 5559 O O . ALA D 1 139 ? -5.732 0.957 59.074 1.00 9.30 119 ALA D O 1
ATOM 5561 N N . HIS D 1 140 ? -6.477 0.235 61.075 1.00 9.95 120 HIS D N 1
ATOM 5562 C CA . HIS D 1 140 ? -6.131 -1.161 60.828 1.00 9.19 120 HIS D CA 1
ATOM 5563 C C . HIS D 1 140 ? -7.315 -1.932 60.251 1.00 10.66 120 HIS D C 1
ATOM 5564 O O . HIS D 1 140 ? -8.294 -2.195 60.947 1.00 12.15 120 HIS D O 1
ATOM 5571 N N . ASN D 1 141 ? -7.184 -2.319 58.984 1.00 10.05 121 ASN D N 1
ATOM 5572 C CA . ASN D 1 141 ? -8.327 -2.671 58.136 1.00 11.34 121 ASN D CA 1
ATOM 5573 C C . ASN D 1 141 ? -9.215 -1.436 58.034 1.00 14.80 121 ASN D C 1
ATOM 5574 O O . ASN D 1 141 ? -10.385 -1.442 58.422 1.00 10.81 121 ASN D O 1
ATOM 5579 N N . ALA D 1 142 ? -8.619 -0.383 57.485 1.00 10.30 122 ALA D N 1
ATOM 5580 C CA . ALA D 1 142 ? -9.125 0.981 57.586 1.00 10.86 122 ALA D CA 1
ATOM 5581 C C . ALA D 1 142 ? -10.564 1.183 57.149 1.00 10.26 122 ALA D C 1
ATOM 5582 O O . ALA D 1 142 ? -11.231 2.090 57.640 1.00 13.78 122 ALA D O 1
ATOM 5584 N N . ASN D 1 143 ? -11.039 0.389 56.200 1.00 11.41 123 ASN D N 1
ATOM 5585 C CA . ASN D 1 143 ? -12.395 0.626 55.729 1.00 13.96 123 ASN D CA 1
ATOM 5586 C C . ASN D 1 143 ? -13.426 0.463 56.838 1.00 16.96 123 ASN D C 1
ATOM 5587 O O . ASN D 1 143 ? -14.489 1.081 56.808 1.00 15.02 123 ASN D O 1
ATOM 5592 N N . PHE D 1 144 ? -13.107 -0.365 57.823 1.00 12.65 124 PHE D N 1
ATOM 5593 C CA . PHE D 1 144 ? -14.009 -0.556 58.946 1.00 13.69 124 PHE D CA 1
ATOM 5594 C C . PHE D 1 144 ? -14.200 0.753 59.711 1.00 16.01 124 PHE D C 1
ATOM 5595 O O . PHE D 1 144 ? -15.314 1.256 59.835 1.00 13.01 124 PHE D O 1
ATOM 5603 N N . ASP D 1 145 ? -13.108 1.319 60.211 1.00 11.69 125 ASP D N 1
ATOM 5604 C CA . ASP D 1 145 ? -13.211 2.546 60.994 1.00 12.90 125 ASP D CA 1
ATOM 5605 C C . ASP D 1 145 ? -13.701 3.722 60.151 1.00 13.31 125 ASP D C 1
ATOM 5606 O O . ASP D 1 145 ? -14.474 4.561 60.624 1.00 15.39 125 ASP D O 1
ATOM 5611 N N . HIS D 1 146 ? -13.251 3.781 58.902 1.00 12.14 126 HIS D N 1
ATOM 5612 C CA . HIS D 1 146 ? -13.691 4.829 57.994 1.00 12.97 126 HIS D CA 1
ATOM 5613 C C . HIS D 1 146 ? -15.209 4.763 57.808 1.00 14.55 126 HIS D C 1
ATOM 5614 O O . HIS D 1 146 ? -15.898 5.781 57.893 1.00 14.08 126 HIS D O 1
ATOM 5621 N N . SER D 1 147 ? -15.728 3.562 57.580 1.00 13.10 127 SER D N 1
ATOM 5622 C CA . SER D 1 147 ? -17.161 3.391 57.347 1.00 15.43 127 SER D CA 1
ATOM 5623 C C . SER D 1 147 ? -17.987 3.764 58.580 1.00 20.69 127 SER D C 1
ATOM 5624 O O . SER D 1 147 ? -19.022 4.421 58.466 1.00 17.73 127 SER D O 1
ATOM 5627 N N . PHE D 1 148 ? -17.526 3.361 59.759 1.00 17.27 128 PHE D N 1
ATOM 5628 C CA . PHE D 1 148 ? -18.218 3.745 60.989 1.00 15.08 128 PHE D CA 1
ATOM 5629 C C . PHE D 1 148 ? -18.130 5.241 61.253 1.00 18.38 128 PHE D C 1
ATOM 5630 O O . PHE D 1 148 ? -19.104 5.858 61.685 1.00 17.97 128 PHE D O 1
ATOM 5638 N N . MET D 1 149 ? -16.968 5.832 61.001 1.00 14.30 129 MET D N 1
ATOM 5639 C CA . MET D 1 149 ? -16.823 7.255 61.249 1.00 16.47 129 MET D CA 1
ATOM 5640 C C . MET D 1 149 ? -17.706 8.057 60.301 1.00 20.17 129 MET D C 1
ATOM 5641 O O . MET D 1 149 ? -18.294 9.063 60.696 1.00 21.59 129 MET D O 1
ATOM 5646 N N . MET D 1 150 ? -17.796 7.608 59.054 1.00 14.52 130 MET D N 1
ATOM 5647 C CA . MET D 1 150 ? -18.597 8.312 58.063 1.00 16.20 130 MET D CA 1
ATOM 5648 C C . MET D 1 150 ? -20.079 8.165 58.373 1.00 15.95 130 MET D C 1
ATOM 5649 O O . MET D 1 150 ? -20.852 9.101 58.181 1.00 24.28 130 MET D O 1
ATOM 5654 N N . ALA D 1 151 ? -20.474 6.991 58.854 1.00 17.68 131 ALA D N 1
ATOM 5655 C CA . ALA D 1 151 ? -21.877 6.743 59.160 1.00 18.07 131 ALA D CA 1
ATOM 5656 C C . ALA D 1 151 ? -22.313 7.563 60.370 1.00 23.96 131 ALA D C 1
ATOM 5657 O O . ALA D 1 151 ? -23.435 8.070 60.418 1.00 21.59 131 ALA D O 1
ATOM 5659 N N . ALA D 1 152 ? -21.418 7.689 61.345 1.00 16.51 132 ALA D N 1
ATOM 5660 C CA . ALA D 1 152 ? -21.665 8.529 62.507 1.00 18.21 132 ALA D CA 1
ATOM 5661 C C . ALA D 1 152 ? -21.796 9.987 62.085 1.00 21.96 132 ALA D C 1
ATOM 5662 O O . ALA D 1 152 ? -22.683 10.704 62.561 1.00 23.97 132 ALA D O 1
ATOM 5664 N N . ALA D 1 153 ? -20.921 10.422 61.183 1.00 19.49 133 ALA D N 1
ATOM 5665 C CA . ALA D 1 153 ? -20.974 11.786 60.668 1.00 23.02 133 ALA D CA 1
ATOM 5666 C C . ALA D 1 153 ? -22.276 12.025 59.906 1.00 25.58 133 ALA D C 1
ATOM 5667 O O . ALA D 1 153 ? -22.904 13.074 60.050 1.00 25.33 133 ALA D O 1
ATOM 5669 N N . GLU D 1 154 ? -22.680 11.043 59.104 1.00 19.77 134 GLU D N 1
ATOM 5670 C CA . GLU D 1 154 ? -23.905 11.161 58.309 1.00 22.56 134 GLU D CA 1
ATOM 5671 C C . GLU D 1 154 ? -25.151 11.307 59.184 1.00 25.98 134 GLU D C 1
ATOM 5672 O O . GLU D 1 154 ? -25.963 12.212 58.983 1.00 21.63 134 GLU D O 1
ATOM 5678 N N . ARG D 1 155 ? -25.308 10.413 60.151 1.00 20.98 135 ARG D N 1
ATOM 5679 C CA . ARG D 1 155 ? -26.497 10.448 60.998 1.00 23.92 135 ARG D CA 1
ATOM 5680 C C . ARG D 1 155 ? -26.560 11.730 61.826 1.00 28.05 135 ARG D C 1
ATOM 5681 O O . ARG D 1 155 ? -27.646 12.215 62.155 1.00 25.73 135 ARG D O 1
ATOM 5689 N N . ALA D 1 156 ? -25.391 12.278 62.147 1.00 21.92 136 ALA D N 1
ATOM 5690 C CA . ALA D 1 156 ? -25.306 13.535 62.880 1.00 22.68 136 ALA D CA 1
ATOM 5691 C C . ALA D 1 156 ? -25.357 14.739 61.940 1.00 24.80 136 ALA D C 1
ATOM 5692 O O . ALA D 1 156 ? -25.465 15.880 62.391 1.00 23.88 136 ALA D O 1
ATOM 5694 N N . SER D 1 157 ? -25.276 14.476 60.636 1.00 24.80 137 SER D N 1
ATOM 5695 C CA . SER D 1 157 ? -25.298 15.536 59.627 1.00 30.66 137 SER D CA 1
ATOM 5696 C C . SER D 1 157 ? -24.162 16.536 59.827 1.00 26.71 137 SER D C 1
ATOM 5697 O O . SER D 1 157 ? -24.336 17.735 59.616 1.00 29.33 137 SER D O 1
ATOM 5700 N N . LEU D 1 158 ? -22.997 16.041 60.233 1.00 31.06 138 LEU D N 1
ATOM 5701 C CA . LEU D 1 158 ? -21.843 16.903 60.450 1.00 24.92 138 LEU D CA 1
ATOM 5702 C C . LEU D 1 158 ? -21.355 17.537 59.157 1.00 31.16 138 LEU D C 1
ATOM 5703 O O . LEU D 1 158 ? -21.374 16.906 58.100 1.00 33.99 138 LEU D O 1
ATOM 5708 N N . LYS D 1 159 ? -20.902 18.783 59.239 1.00 35.09 139 LYS D N 1
ATOM 5709 C CA . LYS D 1 159 ? -20.357 19.437 58.057 1.00 32.24 139 LYS D CA 1
ATOM 5710 C C . LYS D 1 159 ? -18.847 19.620 58.137 1.00 27.77 139 LYS D C 1
ATOM 5711 O O . LYS D 1 159 ? -18.243 19.481 59.202 1.00 33.57 139 LYS D O 1
ATOM 5717 N N . ARG D 1 160 ? -18.251 19.925 56.991 1.00 25.88 140 ARG D N 1
ATOM 5718 C CA . ARG D 1 160 ? -16.816 20.154 56.889 1.00 28.23 140 ARG D CA 1
ATOM 5719 C C . ARG D 1 160 ? -16.001 19.018 57.487 1.00 23.63 140 ARG D C 1
ATOM 5720 O O . ARG D 1 160 ? -15.059 19.242 58.247 1.00 32.03 140 ARG D O 1
ATOM 5728 N N . ASN D 1 161 ? -16.382 17.797 57.139 1.00 24.26 141 ASN D N 1
ATOM 5729 C CA . ASN D 1 161 ? -15.604 16.628 57.492 1.00 18.06 141 ASN D CA 1
ATOM 5730 C C . ASN D 1 161 ? -14.226 16.756 56.850 1.00 19.12 141 ASN D C 1
ATOM 5731 O O . ASN D 1 161 ? -14.106 16.741 55.626 1.00 18.87 141 ASN D O 1
ATOM 5736 N N . PRO D 1 162 ? -13.176 16.881 57.672 1.00 20.18 142 PRO D N 1
ATOM 5737 C CA . PRO D 1 162 ? -11.828 17.120 57.146 1.00 17.79 142 PRO D CA 1
ATOM 5738 C C . PRO D 1 162 ? -11.191 15.854 56.575 1.00 17.22 142 PRO D C 1
ATOM 5739 O O . PRO D 1 162 ? -10.141 15.928 55.943 1.00 19.22 142 PRO D O 1
ATOM 5743 N N . PHE D 1 163 ? -11.820 14.708 56.799 1.00 15.79 143 PHE D N 1
ATOM 5744 C CA . PHE D 1 163 ? -11.275 13.452 56.297 1.00 17.57 143 PHE D CA 1
ATOM 5745 C C . PHE D 1 163 ? -11.608 13.225 54.829 1.00 19.89 143 PHE D C 1
ATOM 5746 O O . PHE D 1 163 ? -12.711 13.531 54.369 1.00 19.64 143 PHE D O 1
ATOM 5754 N N . HIS D 1 164 ? -10.639 12.691 54.096 1.00 19.44 144 HIS D N 1
ATOM 5755 C CA . HIS D 1 164 ? -10.876 12.305 52.721 1.00 16.48 144 HIS D CA 1
ATOM 5756 C C . HIS D 1 164 ? -12.018 11.301 52.708 1.00 14.43 144 HIS D C 1
ATOM 5757 O O . HIS D 1 164 ? -12.028 10.362 53.500 1.00 16.23 144 HIS D O 1
ATOM 5764 N N . PRO D 1 165 ? -12.993 11.500 51.809 1.00 14.74 145 PRO D N 1
ATOM 5765 C CA . PRO D 1 165 ? -14.198 10.663 51.808 1.00 15.82 145 PRO D CA 1
ATOM 5766 C C . PRO D 1 165 ? -13.995 9.202 51.396 1.00 15.41 145 PRO D C 1
ATOM 5767 O O . PRO D 1 165 ? -14.901 8.406 51.621 1.00 16.94 145 PRO D O 1
ATOM 5771 N N . PHE D 1 166 ? -12.858 8.839 50.809 1.00 14.34 146 PHE D N 1
ATOM 5772 C CA . PHE D 1 166 ? -12.661 7.434 50.464 1.00 15.30 146 PHE D CA 1
ATOM 5773 C C . PHE D 1 166 ? -11.237 6.902 50.625 1.00 15.61 146 PHE D C 1
ATOM 5774 O O . PHE D 1 166 ? -11.052 5.707 50.858 1.00 20.37 146 PHE D O 1
ATOM 5782 N N . ALA D 1 167 ? -10.241 7.771 50.501 1.00 14.79 147 ALA D N 1
ATOM 5783 C CA . ALA D 1 167 ? -8.857 7.331 50.638 1.00 17.10 147 ALA D CA 1
ATOM 5784 C C . ALA D 1 167 ? -8.492 7.141 52.109 1.00 15.70 147 ALA D C 1
ATOM 5785 O O . ALA D 1 167 ? -8.906 7.920 52.970 1.00 14.27 147 ALA D O 1
ATOM 5787 N N . THR D 1 168 ? -7.729 6.090 52.389 1.00 14.12 148 THR D N 1
ATOM 5788 C CA . THR D 1 168 ? -7.252 5.811 53.738 1.00 12.50 148 THR D CA 1
ATOM 5789 C C . THR D 1 168 ? -5.826 5.295 53.655 1.00 10.16 148 THR D C 1
ATOM 5790 O O . THR D 1 168 ? -5.329 5.025 52.563 1.00 10.82 148 THR D O 1
ATOM 5794 N N . PHE D 1 169 ? -5.183 5.170 54.813 1.00 9.58 149 PHE D N 1
ATOM 5795 C CA . PHE D 1 169 ? -3.916 4.458 54.940 1.00 11.14 149 PHE D CA 1
ATOM 5796 C C . PHE D 1 169 ? -4.149 3.245 55.830 1.00 10.99 149 PHE D C 1
ATOM 5797 O O . PHE D 1 169 ? -4.153 3.346 57.062 1.00 9.33 149 PHE D O 1
ATOM 5805 N N . ASP D 1 170 ? -4.348 2.092 55.202 1.00 10.99 150 ASP D N 1
ATOM 5806 C CA . ASP D 1 170 ? -4.629 0.858 55.926 1.00 9.26 150 ASP D CA 1
ATOM 5807 C C . ASP D 1 170 ? -3.335 0.266 56.485 1.00 7.39 150 ASP D C 1
ATOM 5808 O O . ASP D 1 170 ? -2.460 -0.148 55.724 1.00 11.63 150 ASP D O 1
ATOM 5813 N N . THR D 1 171 ? -3.209 0.217 57.805 1.00 7.00 151 THR D N 1
ATOM 5814 C CA . THR D 1 171 ? -1.987 -0.322 58.408 1.00 7.86 151 THR D CA 1
ATOM 5815 C C . THR D 1 171 ? -1.865 -1.834 58.269 1.00 11.81 151 THR D C 1
ATOM 5816 O O . THR D 1 171 ? -0.782 -2.382 58.443 1.00 11.01 151 THR D O 1
ATOM 5820 N N . ALA D 1 172 ? -2.971 -2.517 57.976 1.00 9.15 152 ALA D N 1
ATOM 5821 C CA . ALA D 1 172 ? -2.893 -3.946 57.702 1.00 9.41 152 ALA D CA 1
ATOM 5822 C C . ALA D 1 172 ? -2.091 -4.179 56.426 1.00 9.53 152 ALA D C 1
ATOM 5823 O O . ALA D 1 172 ? -1.145 -4.975 56.413 1.00 9.24 152 ALA D O 1
ATOM 5825 N N . ALA D 1 173 ? -2.447 -3.466 55.360 1.00 9.77 153 ALA D N 1
ATOM 5826 C CA . ALA D 1 173 ? -1.714 -3.588 54.101 1.00 9.12 153 ALA D CA 1
ATOM 5827 C C . ALA D 1 173 ? -0.273 -3.099 54.253 1.00 11.70 153 ALA D C 1
ATOM 5828 O O . ALA D 1 173 ? 0.667 -3.742 53.775 1.00 9.92 153 ALA D O 1
ATOM 5830 N N . LEU D 1 174 ? -0.101 -1.966 54.925 1.00 10.21 154 LEU D N 1
ATOM 5831 C CA . LEU D 1 174 ? 1.241 -1.426 55.132 1.00 10.51 154 LEU D CA 1
ATOM 5832 C C . LEU D 1 174 ? 2.135 -2.390 55.907 1.00 11.49 154 LEU D C 1
ATOM 5833 O O . LEU D 1 174 ? 3.313 -2.549 55.577 1.00 11.75 154 LEU D O 1
ATOM 5838 N N . ALA D 1 175 ? 1.580 -3.024 56.942 1.00 10.92 155 ALA D N 1
ATOM 5839 C CA . ALA D 1 175 ? 2.353 -3.981 57.742 1.00 9.29 155 ALA D CA 1
ATOM 5840 C C . ALA D 1 175 ? 2.595 -5.250 56.933 1.00 12.40 155 ALA D C 1
ATOM 5841 O O . ALA D 1 175 ? 3.621 -5.907 57.087 1.00 13.83 155 ALA D O 1
ATOM 5843 N N . GLY D 1 176 ? 1.645 -5.596 56.065 1.00 10.67 156 GLY D N 1
ATOM 5844 C CA . GLY D 1 176 ? 1.839 -6.725 55.172 1.00 10.71 156 GLY D CA 1
ATOM 5845 C C . GLY D 1 176 ? 3.097 -6.524 54.349 1.00 14.95 156 GLY D C 1
ATOM 5846 O O . GLY D 1 176 ? 3.934 -7.421 54.240 1.00 14.24 156 GLY D O 1
ATOM 5847 N N . LEU D 1 177 ? 3.229 -5.338 53.769 1.00 12.29 157 LEU D N 1
ATOM 5848 C CA . LEU D 1 177 ? 4.413 -4.984 52.992 1.00 12.63 157 LEU D CA 1
ATOM 5849 C C . LEU D 1 177 ? 5.681 -4.899 53.847 1.00 14.21 157 LEU D C 1
ATOM 5850 O O . LEU D 1 177 ? 6.670 -5.590 53.589 1.00 15.27 157 LEU D O 1
ATOM 5855 N N . ALA D 1 178 ? 5.647 -4.064 54.878 1.00 12.05 158 ALA D N 1
ATOM 5856 C CA . ALA D 1 178 ? 6.860 -3.757 55.637 1.00 18.11 158 ALA D CA 1
ATOM 5857 C C . ALA D 1 178 ? 7.316 -4.879 56.567 1.00 15.51 158 ALA D C 1
ATOM 5858 O O . ALA D 1 178 ? 8.510 -5.033 56.818 1.00 21.21 158 ALA D O 1
ATOM 5860 N N . LEU D 1 179 ? 6.370 -5.657 57.083 1.00 17.04 159 LEU D N 1
ATOM 5861 C CA . LEU D 1 179 ? 6.666 -6.582 58.173 1.00 19.76 159 LEU D CA 1
ATOM 5862 C C . LEU D 1 179 ? 6.229 -8.015 57.894 1.00 14.68 159 LEU D C 1
ATOM 5863 O O . LEU D 1 179 ? 6.503 -8.915 58.687 1.00 20.95 159 LEU D O 1
ATOM 5868 N N . GLY D 1 180 ? 5.547 -8.228 56.775 1.00 17.21 160 GLY D N 1
ATOM 5869 C CA . GLY D 1 180 ? 5.059 -9.549 56.425 1.00 16.68 160 GLY D CA 1
ATOM 5870 C C . GLY D 1 180 ? 3.941 -10.028 57.340 1.00 15.90 160 GLY D C 1
ATOM 5871 O O . GLY D 1 180 ? 3.671 -11.225 57.430 1.00 18.67 160 GLY D O 1
ATOM 5872 N N . GLN D 1 181 ? 3.287 -9.086 58.013 1.00 16.28 161 GLN D N 1
ATOM 5873 C CA . GLN D 1 181 ? 2.221 -9.393 58.961 1.00 12.95 161 GLN D CA 1
ATOM 5874 C C . GLN D 1 181 ? 1.049 -8.446 58.727 1.00 15.34 161 GLN D C 1
ATOM 5875 O O . GLN D 1 181 ? 1.260 -7.268 58.480 1.00 15.69 161 GLN D O 1
ATOM 5881 N N . THR D 1 182 ? -0.175 -8.956 58.819 1.00 14.31 162 THR D N 1
ATOM 5882 C CA . THR D 1 182 ? -1.359 -8.117 58.626 1.00 11.89 162 THR D CA 1
ATOM 5883 C C . THR D 1 182 ? -2.237 -8.026 59.874 1.00 15.63 162 THR D C 1
ATOM 5884 O O . THR D 1 182 ? -3.112 -7.164 59.960 1.00 15.79 162 THR D O 1
ATOM 5888 N N . VAL D 1 183 ? -2.013 -8.917 60.837 1.00 13.48 163 VAL D N 1
ATOM 5889 C CA . VAL D 1 183 ? -2.762 -8.881 62.094 1.00 14.88 163 VAL D CA 1
ATOM 5890 C C . VAL D 1 183 ? -2.111 -7.890 63.052 1.00 15.71 163 VAL D C 1
ATOM 5891 O O . VAL D 1 183 ? -0.898 -7.936 63.262 1.00 15.49 163 VAL D O 1
ATOM 5895 N N . LEU D 1 184 ? -2.906 -6.996 63.636 1.00 11.95 164 LEU D N 1
ATOM 5896 C CA . LEU D 1 184 ? -2.342 -5.888 64.419 1.00 11.18 164 LEU D CA 1
ATOM 5897 C C . LEU D 1 184 ? -1.364 -6.330 65.517 1.00 13.08 164 LEU D C 1
ATOM 5898 O O . LEU D 1 184 ? -0.231 -5.847 65.581 1.00 13.29 164 LEU D O 1
ATOM 5903 N N . SER D 1 185 ? -1.799 -7.241 66.380 1.00 14.28 165 SER D N 1
ATOM 5904 C CA . SER D 1 185 ? -0.944 -7.686 67.476 1.00 15.90 165 SER D CA 1
ATOM 5905 C C . SER D 1 185 ? 0.382 -8.230 66.946 1.00 14.89 165 SER D C 1
ATOM 5906 O O . SER D 1 185 ? 1.445 -7.932 67.484 1.00 15.77 165 SER D O 1
ATOM 5909 N N . LYS D 1 186 ? 0.305 -9.014 65.875 1.00 17.75 166 LYS D N 1
ATOM 5910 C CA . LYS D 1 186 ? 1.475 -9.674 65.308 1.00 16.51 166 LYS D CA 1
ATOM 5911 C C . LYS D 1 186 ? 2.402 -8.676 64.631 1.00 15.98 166 LYS D C 1
ATOM 5912 O O . LYS D 1 186 ? 3.622 -8.789 64.726 1.00 16.50 166 LYS D O 1
ATOM 5918 N N . ALA D 1 187 ? 1.817 -7.709 63.927 1.00 15.92 167 ALA D N 1
ATOM 5919 C CA . ALA D 1 187 ? 2.597 -6.688 63.237 1.00 14.86 167 ALA D CA 1
ATOM 5920 C C . ALA D 1 187 ? 3.385 -5.855 64.246 1.00 15.36 167 ALA D C 1
ATOM 5921 O O . ALA D 1 187 ? 4.565 -5.555 64.044 1.00 16.25 167 ALA D O 1
ATOM 5923 N N . CYS D 1 188 ? 2.718 -5.475 65.330 1.00 14.75 168 CYS D N 1
ATOM 5924 C CA . CYS D 1 188 ? 3.368 -4.719 66.388 1.00 16.26 168 CYS D CA 1
ATOM 5925 C C . CYS D 1 188 ? 4.510 -5.534 66.990 1.00 16.53 168 CYS D C 1
ATOM 5926 O O . CYS D 1 188 ? 5.621 -5.038 67.132 1.00 17.33 168 CYS D O 1
ATOM 5929 N N . GLN D 1 189 ? 4.235 -6.787 67.328 1.00 16.19 169 GLN D N 1
ATOM 5930 C CA . GLN D 1 189 ? 5.266 -7.644 67.910 1.00 17.56 169 GLN D CA 1
ATOM 5931 C C . GLN D 1 189 ? 6.458 -7.776 66.960 1.00 20.34 169 GLN D C 1
ATOM 5932 O O . GLN D 1 189 ? 7.607 -7.671 67.383 1.00 17.47 169 GLN D O 1
ATOM 5938 N N . THR D 1 190 ? 6.179 -7.976 65.674 1.00 17.42 170 THR D N 1
ATOM 5939 C CA . THR D 1 190 ? 7.229 -8.084 64.665 1.00 18.53 170 THR D CA 1
ATOM 5940 C C . THR D 1 190 ? 8.046 -6.798 64.524 1.00 22.26 170 THR D C 1
ATOM 5941 O O . THR D 1 190 ? 9.252 -6.837 64.253 1.00 21.81 170 THR D O 1
ATOM 5945 N N . ALA D 1 191 ? 7.383 -5.664 64.731 1.00 20.87 171 ALA D N 1
ATOM 5946 C CA . ALA D 1 191 ? 8.021 -4.355 64.629 1.00 22.55 171 ALA D CA 1
ATOM 5947 C C . ALA D 1 191 ? 8.896 -4.062 65.843 1.00 27.11 171 ALA D C 1
ATOM 5948 O O . ALA D 1 191 ? 9.607 -3.057 65.875 1.00 29.86 171 ALA D O 1
ATOM 5950 N N . GLY D 1 192 ? 8.835 -4.939 66.840 1.00 22.01 172 GLY D N 1
ATOM 5951 C CA . GLY D 1 192 ? 9.621 -4.773 68.048 1.00 27.75 172 GLY D CA 1
ATOM 5952 C C . GLY D 1 192 ? 8.893 -3.981 69.115 1.00 29.49 172 GLY D C 1
ATOM 5953 O O . GLY D 1 192 ? 9.510 -3.472 70.048 1.00 31.05 172 GLY D O 1
ATOM 5954 N N . MET D 1 193 ? 7.576 -3.878 68.978 1.00 22.89 173 MET D N 1
ATOM 5955 C CA . MET D 1 193 ? 6.762 -3.139 69.934 1.00 19.60 173 MET D CA 1
ATOM 5956 C C . MET D 1 193 ? 6.181 -4.058 70.993 1.00 23.23 173 MET D C 1
ATOM 5957 O O . MET D 1 193 ? 6.021 -5.259 70.771 1.00 21.33 173 MET D O 1
ATOM 5962 N N . ASP D 1 194 ? 5.852 -3.486 72.144 1.00 18.07 174 ASP D N 1
ATOM 5963 C CA . ASP D 1 194 ? 5.037 -4.192 73.115 1.00 22.10 174 ASP D CA 1
ATOM 5964 C C . ASP D 1 194 ? 3.628 -4.327 72.556 1.00 20.80 174 ASP D C 1
ATOM 5965 O O . ASP D 1 194 ? 3.139 -3.437 71.861 1.00 19.26 174 ASP D O 1
ATOM 5970 N N . PHE D 1 195 ? 2.974 -5.440 72.855 1.00 20.74 175 PHE D N 1
ATOM 5971 C CA . PHE D 1 195 ? 1.549 -5.556 72.585 1.00 20.43 175 PHE D CA 1
ATOM 5972 C C . PHE D 1 195 ? 0.897 -6.488 73.595 1.00 26.01 175 PHE D C 1
ATOM 5973 O O . PHE D 1 195 ? 1.311 -7.636 73.751 1.00 26.25 175 PHE D O 1
ATOM 5981 N N . ASP D 1 196 ? -0.125 -5.982 74.276 1.00 19.29 176 ASP D N 1
ATOM 5982 C CA . ASP D 1 196 ? -0.777 -6.715 75.351 1.00 21.42 176 ASP D CA 1
ATOM 5983 C C . ASP D 1 196 ? -2.235 -7.011 75.011 1.00 21.25 176 ASP D C 1
ATOM 5984 O O . ASP D 1 196 ? -3.050 -6.098 74.874 1.00 20.61 176 ASP D O 1
ATOM 5989 N N . SER D 1 197 ? -2.565 -8.294 74.882 1.00 23.64 177 SER D N 1
ATOM 5990 C CA . SER D 1 197 ? -3.934 -8.695 74.578 1.00 20.91 177 SER D CA 1
ATOM 5991 C C . SER D 1 197 ? -4.889 -8.247 75.680 1.00 20.21 177 SER D C 1
ATOM 5992 O O . SER D 1 197 ? -6.090 -8.118 75.460 1.00 24.47 177 SER D O 1
ATOM 5995 N N . THR D 1 198 ? -4.342 -8.012 76.867 1.00 23.64 178 THR D N 1
ATOM 5996 C CA . THR D 1 198 ? -5.131 -7.548 78.001 1.00 24.19 178 THR D CA 1
ATOM 5997 C C . THR D 1 198 ? -5.672 -6.137 77.773 1.00 27.74 178 THR D C 1
ATOM 5998 O O . THR D 1 198 ? -6.781 -5.812 78.192 1.00 30.91 178 THR D O 1
ATOM 6002 N N . GLN D 1 199 ? -4.892 -5.305 77.095 1.00 19.63 179 GLN D N 1
ATOM 6003 C CA . GLN D 1 199 ? -5.277 -3.913 76.894 1.00 16.95 179 GLN D CA 1
ATOM 6004 C C . GLN D 1 199 ? -6.046 -3.683 75.596 1.00 19.26 179 GLN D C 1
ATOM 6005 O O . GLN D 1 199 ? -6.658 -2.634 75.406 1.00 20.04 179 GLN D O 1
ATOM 6011 N N . ALA D 1 200 ? -6.010 -4.663 74.704 1.00 21.52 180 ALA D N 1
ATOM 6012 C CA . ALA D 1 200 ? -6.655 -4.511 73.404 1.00 21.52 180 ALA D CA 1
ATOM 6013 C C . ALA D 1 200 ? -8.133 -4.151 73.527 1.00 23.82 180 ALA D C 1
ATOM 6014 O O . ALA D 1 200 ? -8.846 -4.678 74.381 1.00 21.66 180 ALA D O 1
ATOM 6016 N N . HIS D 1 201 ? -8.574 -3.231 72.674 1.00 20.86 181 HIS D N 1
ATOM 6017 C CA . HIS D 1 201 ? -9.990 -2.886 72.521 1.00 19.00 181 HIS D CA 1
ATOM 6018 C C . HIS D 1 201 ? -10.542 -1.826 73.484 1.00 20.98 181 HIS D C 1
ATOM 6019 O O . HIS D 1 201 ? -11.750 -1.581 73.543 1.00 21.41 181 HIS D O 1
ATOM 6026 N N . SER D 1 202 ? -9.648 -1.192 74.233 1.00 20.60 182 SER D N 1
ATOM 6027 C CA . SER D 1 202 ? -9.876 0.193 74.588 1.00 18.68 182 SER D CA 1
ATOM 6028 C C . SER D 1 202 ? -9.558 0.850 73.266 1.00 14.30 182 SER D C 1
ATOM 6029 O O . SER D 1 202 ? -8.563 0.491 72.628 1.00 18.38 182 SER D O 1
ATOM 6032 N N . ALA D 1 203 ? -10.395 1.776 72.815 1.00 15.16 183 ALA D N 1
ATOM 6033 C CA . ALA D 1 203 ? -10.097 2.431 71.548 1.00 15.83 183 ALA D CA 1
ATOM 6034 C C . ALA D 1 203 ? -8.788 3.207 71.673 1.00 15.84 183 ALA D C 1
ATOM 6035 O O . ALA D 1 203 ? -8.041 3.341 70.709 1.00 16.75 183 ALA D O 1
ATOM 6037 N N . LEU D 1 204 ? -8.505 3.698 72.877 1.00 14.48 184 LEU D N 1
ATOM 6038 C CA . LEU D 1 204 ? -7.270 4.431 73.118 1.00 13.67 184 LEU D CA 1
ATOM 6039 C C . LEU D 1 204 ? -6.042 3.546 72.880 1.00 16.65 184 LEU D C 1
ATOM 6040 O O . LEU D 1 204 ? -5.119 3.940 72.173 1.00 13.54 184 LEU D O 1
ATOM 6045 N N . TYR D 1 205 ? -6.039 2.352 73.466 1.00 12.81 185 TYR D N 1
ATOM 6046 C CA . TYR D 1 205 ? -4.901 1.448 73.336 1.00 13.47 185 TYR D CA 1
ATOM 6047 C C . TYR D 1 205 ? -4.665 1.029 71.887 1.00 13.07 185 TYR D C 1
ATOM 6048 O O . TYR D 1 205 ? -3.539 1.104 71.384 1.00 14.23 185 TYR D O 1
ATOM 6057 N N . ASP D 1 206 ? -5.732 0.589 71.227 1.00 13.57 186 ASP D N 1
ATOM 6058 C CA . ASP D 1 206 ? -5.672 0.242 69.805 1.00 14.34 186 ASP D CA 1
ATOM 6059 C C . ASP D 1 206 ? -5.075 1.371 68.975 1.00 12.31 186 ASP D C 1
ATOM 6060 O O . ASP D 1 206 ? -4.192 1.153 68.145 1.00 11.84 186 ASP D O 1
ATOM 6065 N N . THR D 1 207 ? -5.583 2.580 69.177 1.00 13.61 187 THR D N 1
ATOM 6066 C CA . THR D 1 207 ? -5.149 3.712 68.373 1.00 13.62 187 THR D CA 1
ATOM 6067 C C . THR D 1 207 ? -3.686 4.044 68.640 1.00 11.33 187 THR D C 1
ATOM 6068 O O . THR D 1 207 ? -2.930 4.342 67.712 1.00 12.51 187 THR D O 1
ATOM 6072 N N . GLU D 1 208 ? -3.289 3.987 69.909 1.00 11.83 188 GLU D N 1
ATOM 6073 C CA . GLU D 1 208 ? -1.916 4.327 70.270 1.00 14.49 188 GLU D CA 1
ATOM 6074 C C . GLU D 1 208 ? -0.932 3.320 69.668 1.00 12.47 188 GLU D C 1
ATOM 6075 O O . GLU D 1 208 ? 0.082 3.706 69.088 1.00 14.98 188 GLU D O 1
ATOM 6081 N N . ARG D 1 209 ? -1.251 2.034 69.771 1.00 11.81 189 ARG D N 1
ATOM 6082 C CA . ARG D 1 209 ? -0.400 1.001 69.190 1.00 13.82 189 ARG D CA 1
ATOM 6083 C C . ARG D 1 209 ? -0.372 1.111 67.661 1.00 14.20 189 ARG D C 1
ATOM 6084 O O . ARG D 1 209 ? 0.668 0.923 67.032 1.00 11.83 189 ARG D O 1
ATOM 6092 N N . THR D 1 210 ? -1.519 1.408 67.061 1.00 11.95 190 THR D N 1
ATOM 6093 C CA . THR D 1 210 ? -1.587 1.564 65.608 1.00 11.48 190 THR D CA 1
ATOM 6094 C C . THR D 1 210 ? -0.800 2.792 65.160 1.00 12.38 190 THR D C 1
ATOM 6095 O O . THR D 1 210 ? -0.151 2.785 64.112 1.00 11.80 190 THR D O 1
ATOM 6099 N N . ALA D 1 211 ? -0.826 3.838 65.979 1.00 10.74 191 ALA D N 1
ATOM 6100 C CA . ALA D 1 211 ? -0.068 5.040 65.673 1.00 11.10 191 ALA D CA 1
ATOM 6101 C C . ALA D 1 211 ? 1.434 4.776 65.712 1.00 11.32 191 ALA D C 1
ATOM 6102 O O . ALA D 1 211 ? 2.164 5.195 64.816 1.00 11.05 191 ALA D O 1
ATOM 6104 N N . VAL D 1 212 ? 1.889 4.085 66.751 1.00 12.53 192 VAL D N 1
ATOM 6105 C CA . VAL D 1 212 ? 3.306 3.767 66.887 1.00 13.72 192 VAL D CA 1
ATOM 6106 C C . VAL D 1 212 ? 3.735 2.852 65.744 1.00 12.49 192 VAL D C 1
ATOM 6107 O O . VAL D 1 212 ? 4.798 3.045 65.142 1.00 11.64 192 VAL D O 1
ATOM 6111 N N . LEU D 1 213 ? 2.884 1.880 65.420 1.00 12.70 193 LEU D N 1
ATOM 6112 C CA . LEU D 1 213 ? 3.156 0.974 64.306 1.00 12.06 193 LEU D CA 1
ATOM 6113 C C . LEU D 1 213 ? 3.287 1.725 62.978 1.00 12.80 193 LEU D C 1
ATOM 6114 O O . LEU D 1 213 ? 4.241 1.518 62.238 1.00 11.58 193 LEU D O 1
ATOM 6119 N N . PHE D 1 214 ? 2.334 2.604 62.679 1.00 10.55 194 PHE D N 1
ATOM 6120 C CA . PHE D 1 214 ? 2.383 3.354 61.424 1.00 9.96 194 PHE D CA 1
ATOM 6121 C C . PHE D 1 214 ? 3.650 4.212 61.364 1.00 11.73 194 PHE D C 1
ATOM 6122 O O . PHE D 1 214 ? 4.342 4.236 60.348 1.00 13.11 194 PHE D O 1
ATOM 6130 N N . CYS D 1 215 ? 3.964 4.890 62.465 1.00 9.90 195 CYS D N 1
ATOM 6131 C CA . CYS D 1 215 ? 5.176 5.704 62.519 1.00 10.21 195 CYS D CA 1
ATOM 6132 C C . CYS D 1 215 ? 6.434 4.861 62.308 1.00 13.66 195 CYS D C 1
ATOM 6133 O O . CYS D 1 215 ? 7.353 5.292 61.623 1.00 13.03 195 CYS D O 1
ATOM 6136 N N . GLU D 1 216 ? 6.470 3.663 62.889 1.00 11.43 196 GLU D N 1
ATOM 6137 C CA . GLU D 1 216 ? 7.634 2.787 62.733 1.00 12.99 196 GLU D CA 1
ATOM 6138 C C . GLU D 1 216 ? 7.788 2.307 61.286 1.00 16.70 196 GLU D C 1
ATOM 6139 O O . GLU D 1 216 ? 8.909 2.199 60.778 1.00 18.08 196 GLU D O 1
ATOM 6145 N N . ILE D 1 217 ? 6.672 2.024 60.618 1.00 13.16 197 ILE D N 1
ATOM 6146 C CA . ILE D 1 217 ? 6.739 1.584 59.228 1.00 9.05 197 ILE D CA 1
ATOM 6147 C C . ILE D 1 217 ? 7.268 2.696 58.329 1.00 13.15 197 ILE D C 1
ATOM 6148 O O . ILE D 1 217 ? 8.106 2.456 57.465 1.00 14.08 197 ILE D O 1
ATOM 6153 N N . VAL D 1 218 ? 6.777 3.914 58.536 1.00 13.35 198 VAL D N 1
ATOM 6154 C CA . VAL D 1 218 ? 7.242 5.043 57.748 1.00 11.23 198 VAL D CA 1
ATOM 6155 C C . VAL D 1 218 ? 8.696 5.351 58.089 1.00 11.96 198 VAL D C 1
ATOM 6156 O O . VAL D 1 218 ? 9.526 5.535 57.206 1.00 14.11 198 VAL D O 1
ATOM 6160 N N . ASN D 1 219 ? 9.006 5.399 59.379 1.00 13.35 199 ASN D N 1
ATOM 6161 C CA . ASN D 1 219 ? 10.378 5.692 59.794 1.00 13.85 199 ASN D CA 1
ATOM 6162 C C . ASN D 1 219 ? 11.391 4.657 59.309 1.00 17.74 199 ASN D C 1
ATOM 6163 O O . ASN D 1 219 ? 12.509 5.003 58.923 1.00 14.75 199 ASN D O 1
ATOM 6168 N N . ARG D 1 220 ? 10.995 3.389 59.329 1.00 16.12 200 ARG D N 1
ATOM 6169 C CA . ARG D 1 220 ? 11.854 2.313 58.845 1.00 15.96 200 ARG D CA 1
ATOM 6170 C C . ARG D 1 220 ? 12.135 2.470 57.354 1.00 18.36 200 ARG D C 1
ATOM 6171 O O . ARG D 1 220 ? 13.247 2.234 56.890 1.00 16.08 200 ARG D O 1
ATOM 6179 N N . TRP D 1 221 ? 11.118 2.861 56.598 1.00 14.82 201 TRP D N 1
ATOM 6180 C CA . TRP D 1 221 ? 11.285 3.060 55.168 1.00 17.35 201 TRP D CA 1
ATOM 6181 C C . TRP D 1 221 ? 12.364 4.113 54.929 1.00 17.63 201 TRP D C 1
ATOM 6182 O O . TRP D 1 221 ? 13.198 3.983 54.028 1.00 17.19 201 TRP D O 1
ATOM 6193 N N . LYS D 1 222 ? 12.345 5.150 55.758 1.00 14.85 202 LYS D N 1
ATOM 6194 C CA . LYS D 1 222 ? 13.332 6.222 55.686 1.00 18.71 202 LYS D CA 1
ATOM 6195 C C . LYS D 1 222 ? 14.728 5.747 56.084 1.00 19.11 202 LYS D C 1
ATOM 6196 O O . LYS D 1 222 ? 15.696 5.977 55.356 1.00 21.55 202 LYS D O 1
ATOM 6202 N N . ARG D 1 223 ? 14.834 5.080 57.228 1.00 17.32 203 ARG D N 1
ATOM 6203 C CA . ARG D 1 223 ? 16.148 4.686 57.730 1.00 22.21 203 ARG D CA 1
ATOM 6204 C C . ARG D 1 223 ? 16.860 3.700 56.803 1.00 25.34 203 ARG D C 1
ATOM 6205 O O . ARG D 1 223 ? 18.087 3.671 56.749 1.00 21.87 203 ARG D O 1
ATOM 6213 N N . LEU D 1 224 ? 16.088 2.914 56.056 1.00 17.11 204 LEU D N 1
ATOM 6214 C CA . LEU D 1 224 ? 16.658 1.981 55.088 1.00 22.20 204 LEU D CA 1
ATOM 6215 C C . LEU D 1 224 ? 17.044 2.638 53.765 1.00 25.29 204 LEU D C 1
ATOM 6216 O O . LEU D 1 224 ? 17.678 2.009 52.912 1.00 23.51 204 LEU D O 1
ATOM 6221 N N . GLY D 1 225 ? 16.650 3.894 53.587 1.00 19.73 205 GLY D N 1
ATOM 6222 C CA . GLY D 1 225 ? 17.025 4.637 52.399 1.00 21.45 205 GLY D CA 1
ATOM 6223 C C . GLY D 1 225 ? 15.996 4.608 51.285 1.00 26.18 205 GLY D C 1
ATOM 6224 O O . GLY D 1 225 ? 16.282 5.015 50.160 1.00 25.86 205 GLY D O 1
ATOM 6225 N N . GLY D 1 226 ? 14.795 4.127 51.596 1.00 19.20 206 GLY D N 1
ATOM 6226 C CA . GLY D 1 226 ? 13.714 4.090 50.626 1.00 22.90 206 GLY D CA 1
ATOM 6227 C C . GLY D 1 226 ? 13.087 5.455 50.422 1.00 20.61 206 GLY D C 1
ATOM 6228 O O . GLY D 1 226 ? 12.462 5.718 49.396 1.00 25.98 206 GLY D O 1
ATOM 6229 N N . TRP D 1 227 ? 13.246 6.317 51.417 1.00 17.91 207 TRP D N 1
ATOM 6230 C CA . TRP D 1 227 ? 12.778 7.691 51.348 1.00 17.91 207 TRP D CA 1
ATOM 6231 C C . TRP D 1 227 ? 13.850 8.594 51.956 1.00 22.40 207 TRP D C 1
ATOM 6232 O O . TRP D 1 227 ? 14.495 8.216 52.937 1.00 23.83 207 TRP D O 1
ATOM 6243 N N . PRO D 1 228 ? 14.061 9.784 51.372 1.00 22.40 208 PRO D N 1
ATOM 6244 C CA . PRO D 1 228 ? 13.425 10.299 50.153 1.00 23.01 208 PRO D CA 1
ATOM 6245 C C . PRO D 1 228 ? 13.881 9.549 48.902 1.00 23.13 208 PRO D C 1
ATOM 6246 O O . PRO D 1 228 ? 14.841 8.786 48.958 1.00 22.75 208 PRO D O 1
ATOM 6250 N N . LEU D 1 229 ? 13.190 9.763 47.788 1.00 21.51 209 LEU D N 1
ATOM 6251 C CA . LEU D 1 229 ? 13.556 9.122 46.528 1.00 29.51 209 LEU D CA 1
ATOM 6252 C C . LEU D 1 229 ? 14.806 9.762 45.953 1.00 28.33 209 LEU D C 1
ATOM 6253 O O . LEU D 1 229 ? 15.264 10.791 46.441 1.00 30.18 209 LEU D O 1
ATOM 6258 N N . SER D 1 230 ? 15.340 9.152 44.900 1.00 36.62 210 SER D N 1
ATOM 6259 C CA . SER D 1 230 ? 16.475 9.715 44.187 1.00 38.33 210 SER D CA 1
ATOM 6260 C C . SER D 1 230 ? 16.011 10.819 43.242 1.00 39.36 210 SER D C 1
ATOM 6261 O O . SER D 1 230 ? 14.818 10.950 42.959 1.00 34.21 210 SER D O 1
ATOM 6264 N N . ALA D 1 231 ? 16.963 11.612 42.760 1.00 36.58 211 ALA D N 1
ATOM 6265 C CA . ALA D 1 231 ? 16.669 12.707 41.845 1.00 37.47 211 ALA D CA 1
ATOM 6266 C C . ALA D 1 231 ? 16.013 12.202 40.564 1.00 36.83 211 ALA D C 1
ATOM 6267 O O . ALA D 1 231 ? 15.151 12.869 39.991 1.00 38.31 211 ALA D O 1
ATOM 6269 N N . ALA D 1 232 ? 16.427 11.022 40.115 1.00 42.41 212 ALA D N 1
ATOM 6270 C CA . ALA D 1 232 ? 15.882 10.440 38.895 1.00 43.44 212 ALA D CA 1
ATOM 6271 C C . ALA D 1 232 ? 14.397 10.133 39.054 1.00 43.67 212 ALA D C 1
ATOM 6272 O O . ALA D 1 232 ? 13.636 10.183 38.086 1.00 41.92 212 ALA D O 1
ATOM 6274 N N . GLU D 1 233 ? 13.994 9.820 40.282 1.00 39.57 213 GLU D N 1
ATOM 6275 C CA . GLU D 1 233 ? 12.610 9.459 40.571 1.00 43.06 213 GLU D CA 1
ATOM 6276 C C . GLU D 1 233 ? 11.723 10.699 40.652 1.00 45.19 213 GLU D C 1
ATOM 6277 O O . GLU D 1 233 ? 10.597 10.641 41.145 1.00 41.30 213 GLU D O 1
#

B-factor: mean 25.24, std 9.84, range [6.9, 70.03]

Foldseek 3Di:
DCCVLPVQAFEKEKDWQWQDQDLQATFTFKMKIWGWDADPVGAIDTDDIDIFGAAGDVNHDGHVVSCVQLVDDNPPPVRRHDHLLVRQVVVQVVVVVVRVVPVHDAYAYEYAVVVRRLSNNVNSCVVNVPDDHRYDNDDHHHLLVLLCVQQVGRDLQVSLVSLVHDDDVVCPSHGRRSRNSSRVSVSSSVVVCVVVVVPPPD/DCCVLPVQAFEKEKDWQWQDQDLQATFTFKMKIWGWDADPVRAIDTDDIDIATAAGDVRHDGHVVSCVVLVDDSPPPPSRHDHLCVRQVVVQVVVVVVRVVVRHQAYAYEYAVVVRRLSNNVSSCVVVVPDDDRYDNDDHHHLLVLLCVQQVGRDLQVSCVSLVHDDDPVCPSHNRRSRNSSRVSVSSSVRVCVVVVVPPD/DQQACQCVVVVQAFEKEKDWQWQDQDLQATFTFKMKIWTWDADRVGAIDTDDIDIATAQGDVRHDGHVVSCVVLVDDNPDPVRNHDHLLVRQVVVQVVVVVVSVVHVGQAYAYEYAVVVRVLSNNVSSCVVSVPPDRRYDNDHHHHVLVLLCVQQVGNDLQVSLVSLVHDDDPVPPNRRRNRRNSSRVSVSSSVVVCVVVPVPPPD/DQACQCVVVVQAFEKEKDWQWQDQDLQATFTFWMKIWTWDADNVGAIDTDDIDIATAQGDVRHDGHVVSCVVLVDDNPDPVRNHDHLCVRQVVVQVVVVVVSVVVVGQAYAYEYAVPVRRLSNNVSSCVVSVPPPRRYDNDHHHHVLVLLCVQQVGRDLQVSLVSLVHDDDPVPPNRRRNRRNSSRVSVSSSVRVCVVVPVPPDDPVD

Radius of gyration: 33.82 Å; Cα contacts (8 Å, |Δi|>4): 1646; chains: 4; bounding box: 56×49×115 Å

Secondary structure (DSSP, 8-state):
-HHHHTTTEEEEEEEEEESSS-TTTBPEEEEEEEEEEE-TTS-EEEEEEEEEEBPPPTT-B--HHHHHHH---TT-GGG--B-HHHHHHHHHHHHHHHHTTTT--EEEEEETTTHHHHHHHHHHHHHTT-----EEEEEEEEHHHHHHHHHS--SHHHHHHHHT----TTTTT-HHHHHHHHHHHHHHHHHHHHHTT-SS--/-HHHHTTTEEEEEEEEEESSS-TTTBPEEEEEEEEEEE-TT--EEEEEEEEEEBPPPTT-B--HHHHHHH---TT-TTS--B-HHHHHHHHHHHHHHHHHHHT--EEEEEETTHHHHHHHHHHHHHHHT-----EEEEEEEEHHHHHHHHHS--SHHHHHHHTT----TTTTT-HHHHHHHHHHHHHHHHHHHHHTT-S--/-TTSSHHHHTTTEEEEEEEEEESSS-TTTBPEEEEEEEEEEE-TTS-EEEEEEEEEEBPPPTT-B--HHHHHHH---TT-GGG--B-HHHHHHHHHHHHHHHHHHHT-SEEEEEETTTHHHHHHHHHHHHHTT-S---EEEEEEEEHHHHHHHHHS--SHHHHHHHTT----TTTBTBHHHHHHHHHHHHHHHHHHHHHTT-SS--/--SSHHHHTTTEEEEEEEEEESSS-TTTBPEEEEEEEEEEE-TTS-EEEEEEEEEEBPPPTT-B--HHHHHHH---TT-GGG--B-HHHHHHHHHHHHHHHHHHHT-SEEEEEETTHHHHHHHHHHHHHHHT-----EEEEEEEEHHHHHHHHHS--SHHHHHHHTT----TTTBTBHHHHHHHHHHHHHHHHHHHHHTT-SSPPTT-

Sequence (817 aa):
GLCDRFRGFYPVVIDVETAGFNAKTDALLEIAAITLKMDEQGWLMPDTTLHFHVEPFVGANLQPEALAFNGIDPNDPDRGAVSGYEALHEIFKVVRKGIKASGCNRAIMVAHNANFDHSFMMAAAERASLKRNPFHPFATFDTAALAGLALGQTVLSKACQTAGMDFDSTQAHSALYDTERTAVLFCEIVNRWKRLGGWPLSGLCDRFRGFYPVVIDVETAGFNAKTDALLEIAAITLKMDEQGWLMPDTTLHFHVEPFVGANLQPEALAFNGIDPNDPDRGAVSGYEALHEIFKVVRKGIKASGCNRAIMVAHNANFDHSFMMAAAERASLKRNPFHPFATFDTAALAGLALGQTVLSKACQTAGMDFDSTQAHSALYDTERTAVLFCEIVNRWKRLGGWPLAQLTGLCDRFRGFYPVVIDVETAGFNAKTDALLEIAAITLKMDEQGWLMPDTTLHFHVEPFVGANLQPEALAFNGIDPNDPDRGAVSGYEALHEIFKVVRKGIKASGCNRAIMVAHNANFDHSFMMAAAERASLKRNPFHPFATFDTAALAGLALGQTVLSKACQTAGMDFDSTQAHSALYDTERTAVLFCEIVNRWKRLGGWPLSQLTGLCDRFRGFYPVVIDVETAGFNAKTDALLEIAAITLKMDEQGWLMPDTTLHFHVEPFVGANLQPEALAFNGIDPNDPDRGAVSGYEALHEIFKVVRKGIKASGCNRAIMVAHNANFDHSFMMAAAERASLKRNPFHPFATFDTAALAGLALGQTVLSKACQTAGMDFDSTQAHSALYDTERTAVLFCEIVNRWKRLGGWPLSAAE

InterPro domains:
  IPR005987 Ribonuclease T [MF_00157] (1-215)
  IPR005987 Ribonuclease T [TIGR01298] (10-208)
  IPR005987 Ribonuclease T [cd06134] (13-201)
  IPR012337 Ribonuclease H-like superfamily [SSF53098] (13-207)
  IPR013520 Ribonuclease H-like domain [PF00929] (20-194)
  IPR013520 Ribonuclease H-like domain [SM00479] (18-203)
  IPR036397 Ribonuclease H superfamily [G3DSA:3.30.420.10] (9-215)